Protein AF-A0A7G9FEA9-F1 (afdb_monomer)

Solvent-accessible surface area (backbone atoms only — not comparable to full-atom values): 47705 Å² total; per-residue (Å²): 141,81,86,79,67,67,69,63,61,53,52,54,53,50,52,56,49,51,73,73,67,69,81,90,78,90,91,73,74,85,78,66,66,83,72,76,73,62,87,81,69,80,78,70,94,71,75,59,59,58,67,32,42,73,81,61,71,76,55,82,78,70,80,69,61,88,91,67,75,57,57,79,25,27,49,34,57,40,26,47,74,23,25,62,86,74,49,60,65,57,61,54,68,34,55,89,32,59,41,62,89,76,59,40,67,73,28,73,46,61,40,72,60,66,75,36,47,24,72,48,57,41,33,38,75,56,57,32,78,46,54,34,36,66,68,71,44,80,72,40,86,50,59,41,102,58,42,75,71,27,28,29,48,71,52,79,38,69,37,40,40,54,88,38,51,30,39,50,25,28,38,34,40,23,68,39,42,49,66,48,42,52,65,82,87,25,28,36,57,35,46,34,90,82,19,40,76,65,84,44,72,41,56,57,34,57,48,32,38,36,37,33,36,35,31,20,46,73,75,75,43,78,36,66,45,74,66,42,29,36,32,46,22,54,25,37,23,26,52,48,53,29,70,78,37,69,47,79,56,99,90,39,81,41,64,61,26,42,35,48,30,34,76,75,30,69,44,81,95,74,43,47,46,48,40,66,32,27,31,58,34,23,26,44,48,94,84,28,48,54,47,65,34,68,66,48,49,52,32,40,51,70,72,43,64,64,75,52,68,84,68,35,17,76,38,56,74,62,60,56,64,68,61,99,72,87,83,77,41,65,64,25,25,38,41,35,46,24,43,44,31,45,29,26,60,52,54,77,64,85,84,60,96,87,63,84,85,31,53,103,83,75,53,82,46,34,20,33,32,27,30,34,32,37,35,62,34,55,58,88,61,78,59,75,78,44,78,28,43,74,45,70,57,84,62,92,78,77,60,56,92,74,44,45,68,43,46,63,74,36,69,47,78,45,78,27,64,48,78,45,79,45,80,58,72,83,52,59,35,42,39,40,42,34,36,27,31,34,36,55,42,87,81,81,76,54,58,50,56,33,27,39,72,74,25,35,30,40,35,30,36,54,39,64,40,55,46,23,39,29,57,75,52,58,80,54,55,23,80,48,39,71,67,43,60,69,73,83,45,69,45,37,66,76,38,73,49,78,50,54,35,38,38,29,24,70,100,80,23,32,32,37,44,33,32,42,36,33,32,39,68,53,81,80,92,56,100,37,55,52,43,27,51,48,77,45,76,56,79,85,64,82,67,45,52,71,48,73,57,82,46,41,33,40,39,39,36,61,46,85,46,90,81,53,26,72,47,65,46,75,50,54,30,30,43,38,48,44,69,57,52,80,95,48,65,38,35,51,46,75,50,61,54,52,94,88,31,67,60,62,76,45,39,23,54,86,94,44,78,46,96,66,58,63,34,35,67,88,45,29,55,37,39,35,37,33,52,45,69,63,52,73,60,52,70,40,66,25,38,37,35,38,35,54,44,57,90,77,70,60,52,32,59,93,53,20,68,47,56,36,39,39,39,38,37,40,43,43,52,74,80,45,74,58,36,36,44,36,36,32,64,33,31,42,31,32,62,26,46,31,41,90,80,69,75,48,100,73,65,55,79,42,37,28,32,33,23,38,41,33,32,38,23,55,61,91,53,73,77,40,79,34,29,60,55,86,75,39,79,47,76,33,36,56,74,33,71,35,80,61,48,41,59,49,76,44,79,38,74,48,52,57,59,77,89,49,38,37,38,35,26,44,28,32,29,44,53,61,93,83,73,80,58,34,38,44,40,48,67,67,63,73,51,45,31,32,41,54,40,60,90,76,50,29,38,36,72,62,69,87,67,66,44,79,48,76,59,100,68,37,32,27,32,40,66,45,76,47,49,74,81,38,38,70,78,37,74,44,59,38,39,34,35,35,34,18,45,31,85,38,42,47,67,70,91,91,62,102,64,72,68,77,86,52,69,38,76,26,40,35,37,44,32,29,35,41,30,32,78

Nearest PDB structures (foldseek):
  1qun-assembly10_O  TM=3.768E-01  e=3.512E-03  Escherichia coli
  3f6l-assembly2_B  TM=3.472E-01  e=3.161E-02  Escherichia coli
  4lba-assembly1_A  TM=5.346E-01  e=4.168E-01  Bacteroides eggerthii DSM 20697
  2dwy-assembly3_C  TM=4.262E-01  e=2.685E+00  Homo sapiens
  2dwx-assembly1_A  TM=3.205E-01  e=8.056E+00  Homo sapiens

Sequence (869 aa):
MKSIKVYKLGAALVFACLVITSCPSPFLQSYYIQQQNRSAGNEGESEQEDPGNGDTPIPSEEPLEPGKISMFSVILPDGKLSEPNNDTTVHDQLAGKLNVSDGFPFGTFETSKFGNWKFSSNFSASNVPEPKYSGTVTWESAPENKNPEREKYGGNESASAGGNSISSMTYYRYCGKNPFNLYTSETYDVYGEDGKPTGQKEALMKRFIFYRFTGKGGGVVGLDNYLVAVDTYTKLVFAFAKPIGFTTVFGNQVPTKWASVDTHSTGPGGKKYRFYQYDPAGYVSEDGAFHMSTAYKNNLASGNYDPAFTGKSPYVGYVGNASGENNGYVISGTLTVKAQYLKNVSVTDEKWAWGDHGNADGTDWPEFIYGIRSRSYEGTAVSQWDVLSSYRANEQKIMPNKAKHIKIGTELPLGGSKEYKFEGSKVARTLELDARIIEIDITKGSNDVITEYEEPIVYLKYDSFSQSWKPTGTNGPSPNGPVGYDKNFELAVGQTKNFVITLRAPEGEQMQLCYELSWSTSGGSSEKPVFGVRAQKNGDDAQYGFSGDNGVYTVEYRDTSDESAPEAKTVSFALNVFNLKPGIPLKAIYKADNADFPVNPVFKSGDTVLTEPVFTTEDSVIDVSLTLPSKVGFEQTGKIVFSFKDENAAYDMPNSPDKIEITVIRRAYKIIPAAQLSISNPSLKNISIWDLGGDGPKGGYKQAEFSYELKTRYNDKEWKIFSTNNGGKKSIAWEETGNLGGVSDYTVAKPHNGTHTVLFSAEIWEKDSTGSSDVIVKHEQPAVRLGYDPLTDSWKADVTLPAYFEDSAGKWEVKSVTMDELKRGEKKTLTIAISAYIWDLVNKSNTWLPSIKTAEWGDMELSFDVEWK

pLDDT: mean 77.42, std 17.33, range [25.58, 98.19]

Secondary structure (DSSP, 8-state):
-----THHHHHHHHHHHHHHHS-------TTSTTSSS-TTS---SPPPPPTT-TTSPPPP-PPPPTTPPPHHHHB-TTSPBP-GGGSSHHHHHHTTTS-GGGT-----S-GGGGGTEEEEEEE-TT--EEEEEEEE-PPEE--BTTBTTEEEEEEEEEEEETTEEEEEEEEEEEESS-TT-TTTT-EEEEEPTTSSEEEEEEEGGGGEEEEEEEEEETTTEEEEEEEEEEETTT-EEE--EEEEEEEEETTEEEEEEEEEHHHH---GGG----GGGSPP-EEE-TTSBEEE-HHHHHHHHTT--SPP-SS--TTTT--TT--S--------EEEEEEEEEEEESS--PPPPTT-----TTS----EEEEEEEEEEEETT-PPPPEEEEEEBTT-SS--GGGSEE--TT-EEE---EEEEEE-SS---EEEEEEEEEEE--SSSSS-EEEEBTTBTPEEEEEETTTTEEEEEEESS-BTTB--B--TT--EETT-EEEEEEEEEPGGG-EEEEEEEEEEEE---S-SSPP-EEEEEE-S--TTEEEEEETTEEEEEEE--STTTTTS-EEEEEEEEEESPPTT--EEEEEEEE-SS----EEEEETTEEESS-EE-SS--EEEEEEEEP---SS-EEEEEEEEEE-TTS-S-GGGS--EEEEEEEEEPP-PPPPEEEEEEEEEEEESSEE--SS-STTS-TTEEEEEEEEEEEETTS--EEEEE-TT--EEEETT-EEE---EEEEEES-TTSS--EEEEEEEEEE--SSS-PPEEEBTTBTPEEEEEETTTTEEEE----SEEEEETTEEEEEEEEE---EETT-EEEEEEEEEEEESSEE--SS-SSPPPS--EEEEEEEEEEEEE-

Mean predicted aligned error: 21.72 Å

Radius of gyration: 38.05 Å; Cα contacts (8 Å, |Δi|>4): 2072; chains: 1; bounding box: 105×89×125 Å

Foldseek 3Di:
DDDDDPVVVVVVVVVVVVVVCDDDDDPDPVPPVVPQPPPLPDPPDDAFLAFQDQPQDFFDFDFDDPLDDAPLAQQDQQLDGQAAVPDCSLVVLLVPQADVVQAFDQARHHLVVVVFFDWDWAADLLRATFIWTDDGHDWAQDQDPNGRRKTKDWQQDWYDYNNWIWGRKMKIKDALADRSRPQVPFWDFHDDSNNATLPDIDRSSNQKMWMWMWTATNNHDIDTGTHWIARSRRQFIWDFKFASDWDDDPNDTDGDGMDGQQRVAAAPPRGGDHGQQFRTQFGAHPNGGTGGGPVNRVCSSSVNRRGHHPRSRSCNSHTGVSPVDDPFFKFWWKKKKAFFWKAFAFDDADDDPPDDPDDVVRDDAWFKWKWKWKFKDFAPDGDDIDTFFGQCLPPPDDDSVRGDGHHHPGIDTTGGMDMDTDGTIDTKMKMKIFMWMWTDHPPVVDIWTQADGVQWIWIWIQQRQQQWIATRAISDAGPQGRKDWPNGDIAHAADWDKTKIWIATPPRGIMITIMTIHMHTDDDPDPFAAKHKDKAFDDDPPQWDWDDDSQEIEIEGEDDDPVRQQDKDKGKIKMFMDPADAPFKKWKDKDKDPPPWDWDWFKDDVPDTDPTDIDHPVRRMIMIMTITDGDAADKDKMKMKIAMDRPPPRHPCSNYDGIHMYIYIYHHQHFDAKWKKKWWFKKKFFAWFWDDDLPPPHRDTWKWWKWKWKWKDKDPDDIDTFFGPPRDTDIAGHRGMDTRTGMDMDIDHTLSDDWIKMWMFMWMWTDDPPDQIATFGDGPQPTWMWTADPVQQWIDTDDDDFGWDDDPRFTKTFHDWDWPIAHAQDKIKIKIKMKTFDQGWTDDPDDPDTDDRDTDITIMMIMIMIHMD

Structure (mmCIF, N/CA/C/O backbone):
data_AF-A0A7G9FEA9-F1
#
_entry.id   AF-A0A7G9FEA9-F1
#
loop_
_atom_site.group_PDB
_atom_site.id
_atom_site.type_symbol
_atom_site.label_atom_id
_atom_site.label_alt_id
_atom_site.label_comp_id
_atom_site.label_asym_id
_atom_site.label_entity_id
_atom_site.label_seq_id
_atom_site.pdbx_PDB_ins_code
_atom_site.Cartn_x
_atom_site.Cartn_y
_atom_site.Cartn_z
_atom_site.occupancy
_atom_site.B_iso_or_equiv
_atom_site.auth_seq_id
_atom_site.auth_comp_id
_atom_site.auth_asym_id
_atom_site.auth_atom_id
_atom_site.pdbx_PDB_model_num
ATOM 1 N N . MET A 1 1 ? 30.202 56.982 -65.636 1.00 45.94 1 MET A N 1
ATOM 2 C CA . MET A 1 1 ? 30.118 55.563 -66.047 1.00 45.94 1 MET A CA 1
ATOM 3 C C . MET A 1 1 ? 31.343 54.808 -65.546 1.00 45.94 1 MET A C 1
ATOM 5 O O . MET A 1 1 ? 32.438 55.057 -66.029 1.00 45.94 1 MET A O 1
ATOM 9 N N . LYS A 1 2 ? 31.170 53.912 -64.567 1.00 36.59 2 LYS A N 1
ATOM 10 C CA . LYS A 1 2 ? 32.109 52.820 -64.272 1.00 36.59 2 LYS A CA 1
ATOM 11 C C . LYS A 1 2 ? 31.281 51.541 -64.169 1.00 36.59 2 LYS A C 1
ATOM 13 O O . LYS A 1 2 ? 30.382 51.442 -63.345 1.00 36.59 2 LYS A O 1
ATOM 18 N N . SER A 1 3 ? 31.549 50.636 -65.103 1.00 41.50 3 SER A N 1
ATOM 19 C CA . SER A 1 3 ? 30.866 49.365 -65.336 1.00 41.50 3 SER A CA 1
ATOM 20 C C . SER A 1 3 ? 30.938 48.455 -64.106 1.00 41.50 3 SER A C 1
ATOM 22 O O . SER A 1 3 ? 32.011 47.944 -63.778 1.00 41.50 3 SER A O 1
ATOM 24 N N . ILE A 1 4 ? 29.796 48.200 -63.464 1.00 45.66 4 ILE A N 1
ATOM 25 C CA . ILE A 1 4 ? 29.653 47.082 -62.527 1.00 45.66 4 ILE A CA 1
ATOM 26 C C . ILE A 1 4 ? 29.608 45.806 -63.364 1.00 45.66 4 ILE A C 1
ATOM 28 O O . ILE A 1 4 ? 28.778 45.631 -64.251 1.00 45.66 4 ILE A O 1
ATOM 32 N N . LYS A 1 5 ? 30.583 44.939 -63.120 1.00 46.88 5 LYS A N 1
ATOM 33 C CA . LYS A 1 5 ? 30.842 43.750 -63.916 1.00 46.88 5 LYS A CA 1
ATOM 34 C C . LYS A 1 5 ? 29.772 42.672 -63.667 1.00 46.88 5 LYS A C 1
ATOM 36 O O . LYS A 1 5 ? 29.717 42.072 -62.594 1.00 46.88 5 LYS A O 1
ATOM 41 N N . VAL A 1 6 ? 28.980 42.412 -64.707 1.00 50.97 6 VAL A N 1
ATOM 42 C CA . VAL A 1 6 ? 27.830 41.485 -64.805 1.00 50.97 6 VAL A CA 1
ATOM 43 C C . VAL A 1 6 ? 28.128 40.045 -64.338 1.00 50.97 6 VAL A C 1
ATOM 45 O O . VAL A 1 6 ? 27.221 39.332 -63.916 1.00 50.97 6 VAL A O 1
ATOM 48 N N . TYR A 1 7 ? 29.395 39.622 -64.293 1.00 49.69 7 TYR A N 1
ATOM 49 C CA . TYR A 1 7 ? 29.765 38.264 -63.874 1.00 49.69 7 TYR A CA 1
ATOM 50 C C . TYR A 1 7 ? 29.569 37.971 -62.374 1.00 49.69 7 TYR A C 1
ATOM 52 O O . TYR A 1 7 ? 29.451 36.807 -62.000 1.00 49.69 7 TYR A O 1
ATOM 60 N N . LYS A 1 8 ? 29.495 38.990 -61.501 1.00 45.88 8 LYS A N 1
ATOM 61 C CA . LYS A 1 8 ? 29.266 38.770 -60.057 1.00 45.88 8 LYS A CA 1
ATOM 62 C C . LYS A 1 8 ? 27.795 38.515 -59.701 1.00 45.88 8 LYS A C 1
ATOM 64 O O . LYS A 1 8 ? 27.541 37.789 -58.748 1.00 45.88 8 LYS A O 1
ATOM 69 N N . LEU A 1 9 ? 26.843 39.045 -60.479 1.00 49.56 9 LEU A N 1
ATOM 70 C CA . LEU A 1 9 ? 25.415 38.736 -60.301 1.00 49.56 9 LEU A CA 1
ATOM 71 C C . LEU A 1 9 ? 25.058 37.356 -60.870 1.00 49.56 9 LEU A C 1
ATOM 73 O O . LEU A 1 9 ? 24.281 36.629 -60.259 1.00 49.56 9 LEU A O 1
ATOM 77 N N . GLY A 1 10 ? 25.672 36.966 -61.993 1.00 49.50 10 GLY A N 1
ATOM 78 C CA . GLY A 1 10 ? 25.485 35.635 -62.578 1.00 49.50 10 GLY A CA 1
ATOM 79 C C . GLY A 1 10 ? 25.991 34.510 -61.671 1.00 49.50 10 GLY A C 1
ATOM 80 O O . GLY A 1 10 ? 25.304 33.511 -61.499 1.00 49.50 10 GLY A O 1
ATOM 81 N N . ALA A 1 11 ? 27.143 34.696 -61.017 1.00 54.34 11 ALA A N 1
ATOM 82 C CA . ALA A 1 11 ? 27.689 33.701 -60.093 1.00 54.34 11 ALA A CA 1
ATOM 83 C C . ALA A 1 11 ? 26.821 33.511 -58.836 1.00 54.34 11 ALA A C 1
ATOM 85 O O . ALA A 1 11 ? 26.629 32.380 -58.404 1.00 54.34 11 ALA A O 1
ATOM 86 N N . ALA A 1 12 ? 26.245 34.586 -58.285 1.00 51.38 12 ALA A N 1
ATOM 87 C CA . ALA A 1 12 ? 25.348 34.502 -57.130 1.00 51.38 12 ALA A CA 1
ATOM 88 C C . ALA A 1 12 ? 24.010 33.820 -57.473 1.00 51.38 12 ALA A C 1
ATOM 90 O O . ALA A 1 12 ? 23.499 33.035 -56.678 1.00 51.38 12 ALA A O 1
ATOM 91 N N . LEU A 1 13 ? 23.478 34.058 -58.678 1.00 52.00 13 LEU A N 1
ATOM 92 C CA . LEU A 1 13 ? 22.252 33.412 -59.155 1.00 52.00 13 LEU A CA 1
ATOM 93 C C . LEU A 1 13 ? 22.473 31.919 -59.456 1.00 52.00 13 LEU A C 1
ATOM 95 O O . LEU A 1 13 ? 21.623 31.095 -59.134 1.00 52.00 13 LEU A O 1
ATOM 99 N N . VAL A 1 14 ? 23.635 31.555 -60.008 1.00 57.50 14 VAL A N 1
ATOM 100 C CA . VAL A 1 14 ? 24.022 30.155 -60.258 1.00 57.50 14 VAL A CA 1
ATOM 101 C C . VAL A 1 14 ? 24.301 29.411 -58.947 1.00 57.50 14 VAL A C 1
ATOM 103 O O . VAL A 1 14 ? 23.911 28.254 -58.826 1.00 57.50 14 VAL A O 1
ATOM 106 N N . PHE A 1 15 ? 24.874 30.068 -57.933 1.00 50.44 15 PHE A N 1
ATOM 107 C CA . PHE A 1 15 ? 25.057 29.476 -56.601 1.00 50.44 15 PHE A CA 1
ATOM 108 C C . PHE A 1 15 ? 23.716 29.272 -55.873 1.00 50.44 15 PHE A C 1
ATOM 110 O O . PHE A 1 15 ? 23.499 28.220 -55.281 1.00 50.44 15 PHE A O 1
ATOM 117 N N . ALA A 1 16 ? 22.774 30.216 -55.991 1.00 48.88 16 ALA A N 1
ATOM 118 C CA . ALA A 1 16 ? 21.415 30.055 -55.466 1.00 48.88 16 ALA A CA 1
ATOM 119 C C . ALA A 1 16 ? 20.627 28.952 -56.200 1.00 48.88 16 ALA A C 1
ATOM 121 O O . ALA A 1 16 ? 19.893 28.202 -55.566 1.00 48.88 16 ALA A O 1
ATOM 122 N N . CYS A 1 17 ? 20.822 28.787 -57.514 1.00 42.91 17 CYS A N 1
ATOM 123 C CA . CYS A 1 17 ? 20.188 27.708 -58.277 1.00 42.91 17 CYS A CA 1
ATOM 124 C C . CYS A 1 17 ? 20.822 26.330 -58.003 1.00 42.91 17 CYS A C 1
ATOM 126 O O . CYS A 1 17 ? 20.101 25.337 -57.986 1.00 42.91 17 CYS A O 1
ATOM 128 N N . LEU A 1 18 ? 22.132 26.245 -57.735 1.00 42.22 18 LEU A N 1
ATOM 129 C CA . LEU A 1 18 ? 22.824 24.986 -57.409 1.00 42.22 18 LEU A CA 1
ATOM 130 C C . LEU A 1 18 ? 22.506 24.461 -55.999 1.00 42.22 18 LEU A C 1
ATOM 132 O O . LEU A 1 18 ? 22.457 23.245 -55.811 1.00 42.22 18 LEU A O 1
ATOM 136 N N . VAL A 1 19 ? 22.201 25.347 -55.042 1.00 47.72 19 VAL A N 1
ATOM 137 C CA . VAL A 1 19 ? 21.680 24.960 -53.713 1.00 47.72 19 VAL A CA 1
ATOM 138 C C . VAL A 1 19 ? 20.226 24.460 -53.796 1.00 47.72 19 VAL A C 1
ATOM 140 O O . VAL A 1 19 ? 19.795 23.691 -52.946 1.00 47.72 19 VAL A O 1
ATOM 143 N N . ILE A 1 20 ? 19.485 24.823 -54.852 1.00 42.47 20 ILE A N 1
ATOM 144 C CA . ILE A 1 20 ? 18.094 24.386 -55.073 1.00 42.47 20 ILE A CA 1
ATOM 145 C C . ILE A 1 20 ? 18.008 23.124 -55.967 1.00 42.47 20 ILE A C 1
ATOM 147 O O . ILE A 1 20 ? 16.951 22.503 -56.039 1.00 42.47 20 ILE A O 1
ATOM 151 N N . THR A 1 21 ? 19.090 22.689 -56.638 1.00 41.22 21 THR A N 1
ATOM 152 C CA . THR A 1 21 ? 19.004 21.655 -57.704 1.00 41.22 21 THR A CA 1
ATOM 153 C C . THR A 1 21 ? 20.027 20.508 -57.664 1.00 41.22 21 THR A C 1
ATOM 155 O O . THR A 1 21 ? 20.152 19.766 -58.637 1.00 41.22 21 THR A O 1
ATOM 158 N N . SER A 1 22 ? 20.696 20.251 -56.540 1.00 29.80 22 SER A N 1
ATOM 159 C CA . SER A 1 22 ? 21.430 18.986 -56.329 1.00 29.80 22 SER A CA 1
ATOM 160 C C . SER A 1 22 ? 20.950 18.282 -55.055 1.00 29.80 22 SER A C 1
ATOM 162 O O . SER A 1 22 ? 20.851 18.916 -54.018 1.00 29.80 22 SER A O 1
ATOM 164 N N . CYS A 1 23 ? 20.638 16.990 -54.987 1.00 30.52 23 CYS A N 1
ATOM 165 C CA . CYS A 1 23 ? 20.160 15.991 -55.946 1.00 30.52 23 CYS A CA 1
ATOM 166 C C . CYS A 1 23 ? 19.284 15.003 -55.117 1.00 30.52 23 CYS A C 1
ATOM 168 O O . CYS A 1 23 ? 19.431 14.946 -53.894 1.00 30.52 23 CYS A O 1
ATOM 170 N N . PRO A 1 24 ? 18.354 14.254 -55.732 1.00 41.66 24 PRO A N 1
ATOM 171 C CA . PRO A 1 24 ? 17.191 13.654 -55.080 1.00 41.66 24 PRO A CA 1
ATOM 172 C C . PRO A 1 24 ? 17.419 12.184 -54.686 1.00 41.66 24 PRO A C 1
ATOM 174 O O . PRO A 1 24 ? 17.926 11.396 -55.479 1.00 41.66 24 PRO A O 1
ATOM 177 N N . SER A 1 25 ? 16.978 11.781 -53.490 1.00 27.00 25 SER A N 1
ATOM 178 C CA . SER A 1 25 ? 16.725 10.370 -53.143 1.00 27.00 25 SER A CA 1
ATOM 179 C C . SER A 1 25 ? 15.619 10.282 -52.066 1.00 27.00 25 SER A C 1
ATOM 181 O O . SER A 1 25 ? 15.329 11.284 -51.414 1.00 27.00 25 SER A O 1
ATOM 183 N N . PRO A 1 26 ? 14.875 9.169 -51.974 1.00 33.25 26 PRO A N 1
ATOM 184 C CA . PRO A 1 26 ? 13.463 9.116 -52.334 1.00 33.25 26 PRO A CA 1
ATOM 185 C C . PRO A 1 26 ? 12.532 9.348 -51.134 1.00 33.25 26 PRO A C 1
ATOM 187 O O . PRO A 1 26 ? 12.265 8.439 -50.357 1.00 33.25 26 PRO A O 1
ATOM 190 N N . PHE A 1 27 ? 11.943 10.539 -51.038 1.00 26.73 27 PHE A N 1
ATOM 191 C CA . PHE A 1 27 ? 10.852 10.837 -50.098 1.00 26.73 27 PHE A CA 1
ATOM 192 C C . PHE A 1 27 ? 9.479 10.800 -50.782 1.00 26.73 27 PHE A C 1
ATOM 194 O O . PHE A 1 27 ? 8.689 11.723 -50.656 1.00 26.73 27 PHE A O 1
ATOM 201 N N . LEU A 1 28 ? 9.181 9.736 -51.530 1.00 30.34 28 LEU A N 1
ATOM 202 C CA . LEU A 1 28 ? 7.816 9.406 -51.956 1.00 30.34 28 LEU A CA 1
ATOM 203 C C . LEU A 1 28 ? 7.676 7.880 -52.092 1.00 30.34 28 LEU A C 1
ATOM 205 O O . LEU A 1 28 ? 7.766 7.328 -53.184 1.00 30.34 28 LEU A O 1
ATOM 209 N N . GLN A 1 29 ? 7.410 7.195 -50.977 1.00 26.70 29 GLN A N 1
ATOM 210 C CA . GLN A 1 29 ? 6.514 6.034 -50.995 1.00 26.70 29 GLN A CA 1
ATOM 211 C C . GLN A 1 29 ? 5.173 6.442 -50.379 1.00 26.70 29 GLN A C 1
ATOM 213 O O . GLN A 1 29 ? 4.815 6.118 -49.250 1.00 26.70 29 GLN A O 1
ATOM 218 N N . SER A 1 30 ? 4.414 7.179 -51.181 1.00 28.42 30 SER A N 1
ATOM 219 C CA . SER A 1 30 ? 3.034 7.613 -50.971 1.00 28.42 30 SER A CA 1
ATOM 220 C C . SER A 1 30 ? 2.006 6.480 -51.157 1.00 28.42 30 SER A C 1
ATOM 222 O O . SER A 1 30 ? 0.912 6.711 -51.659 1.00 28.42 30 SER A O 1
ATOM 224 N N . TYR A 1 31 ? 2.319 5.259 -50.710 1.00 26.05 31 TYR A N 1
ATOM 225 C CA . TYR A 1 31 ? 1.351 4.149 -50.679 1.00 26.05 31 TYR A CA 1
ATOM 226 C C . TYR A 1 31 ? 1.057 3.621 -49.262 1.00 26.05 31 TYR A C 1
ATOM 228 O O . TYR A 1 31 ? 0.021 3.000 -49.058 1.00 26.05 31 TYR A O 1
ATOM 236 N N . TYR A 1 32 ? 1.881 3.951 -48.255 1.00 25.58 32 TYR A N 1
ATOM 237 C CA . TYR A 1 32 ? 1.652 3.542 -46.854 1.00 25.58 32 TYR A CA 1
ATOM 238 C C . TYR A 1 32 ? 1.199 4.670 -45.907 1.00 25.58 32 TYR A C 1
ATOM 240 O O . TYR A 1 32 ? 0.690 4.399 -44.824 1.00 25.58 32 TYR A O 1
ATOM 248 N N . ILE A 1 33 ? 1.284 5.940 -46.322 1.00 29.47 33 ILE A N 1
ATOM 249 C CA . ILE A 1 33 ? 0.909 7.094 -45.474 1.00 29.47 33 ILE A CA 1
ATOM 250 C C . ILE A 1 33 ? -0.605 7.406 -45.518 1.00 29.47 33 ILE A C 1
ATOM 252 O O . ILE A 1 33 ? -1.115 8.176 -44.710 1.00 29.47 33 ILE A O 1
ATOM 256 N N . GLN A 1 34 ? -1.383 6.736 -46.378 1.00 28.20 34 GLN A N 1
ATOM 257 C CA . GLN A 1 34 ? -2.849 6.873 -46.387 1.00 28.20 34 GLN A CA 1
ATOM 258 C C . GLN A 1 34 ? -3.590 5.994 -45.361 1.00 28.20 34 GLN A C 1
ATOM 260 O O . GLN A 1 34 ? -4.809 6.119 -45.247 1.00 28.20 34 GLN A O 1
ATOM 265 N N . GLN A 1 35 ? -2.894 5.155 -44.581 1.00 28.05 35 GLN A N 1
ATOM 266 C CA . GLN A 1 35 ? -3.528 4.324 -43.544 1.00 28.05 35 GLN A CA 1
ATOM 267 C C . GLN A 1 35 ? -3.248 4.740 -42.092 1.00 28.05 35 GLN A C 1
ATOM 269 O O . GLN A 1 35 ? -3.900 4.204 -41.204 1.00 28.05 35 GLN A O 1
ATOM 274 N N . GLN A 1 36 ? -2.386 5.729 -41.821 1.00 27.98 36 GLN A N 1
ATOM 275 C CA . GLN A 1 36 ? -2.073 6.138 -40.437 1.00 27.98 36 GLN A CA 1
ATOM 276 C C . GLN A 1 36 ? -2.641 7.495 -39.991 1.00 27.98 36 GLN A C 1
ATOM 278 O O . GLN A 1 36 ? -2.525 7.834 -38.824 1.00 27.98 36 GLN A O 1
ATOM 283 N N . ASN A 1 37 ? -3.367 8.217 -40.852 1.00 28.25 37 ASN A N 1
ATOM 284 C CA . ASN A 1 37 ? -4.061 9.462 -40.475 1.00 28.25 37 ASN A CA 1
ATOM 285 C C . ASN A 1 37 ? -5.586 9.298 -40.312 1.00 28.25 37 ASN A C 1
ATOM 287 O O . ASN A 1 37 ? -6.332 10.261 -40.477 1.00 28.25 37 ASN A O 1
ATOM 291 N N . ARG A 1 38 ? -6.084 8.085 -40.027 1.00 29.14 38 ARG A N 1
ATOM 292 C CA . ARG A 1 38 ? -7.535 7.827 -39.936 1.00 29.14 38 ARG A CA 1
ATOM 293 C C . ARG A 1 38 ? -8.153 7.890 -38.538 1.00 29.14 38 ARG A C 1
ATOM 295 O O . ARG A 1 38 ? -9.371 7.808 -38.463 1.00 29.14 38 ARG A O 1
ATOM 302 N N . SER A 1 39 ? -7.400 8.100 -37.461 1.00 31.30 39 SER A N 1
ATOM 303 C CA . SER A 1 39 ? -7.989 8.067 -36.108 1.00 31.30 39 SER A CA 1
ATOM 304 C C . SER A 1 39 ? -8.538 9.404 -35.592 1.00 31.30 39 SER A C 1
ATOM 306 O O . SER A 1 39 ? -9.196 9.404 -34.564 1.00 31.30 39 SER A O 1
ATOM 308 N N . ALA A 1 40 ? -8.321 10.528 -36.285 1.00 33.09 40 ALA A N 1
ATOM 309 C CA . ALA A 1 40 ? -8.882 11.834 -35.891 1.00 33.09 40 ALA A CA 1
ATOM 310 C C . ALA A 1 40 ? -9.907 12.393 -36.900 1.00 33.09 40 ALA A C 1
ATOM 312 O O . ALA A 1 40 ? -10.313 13.550 -36.818 1.00 33.09 40 ALA A O 1
ATOM 313 N N . GLY A 1 41 ? -10.301 11.591 -37.893 1.00 35.25 41 GLY A N 1
ATOM 314 C CA . GLY A 1 41 ? -11.290 11.985 -38.891 1.00 35.25 41 GLY A CA 1
ATOM 315 C C . GLY A 1 41 ? -12.698 11.587 -38.462 1.00 35.25 41 GLY A C 1
ATOM 316 O O . GLY A 1 41 ? -13.037 10.413 -38.569 1.00 35.25 41 GLY A O 1
ATOM 317 N N . ASN A 1 42 ? -13.509 12.582 -38.095 1.00 31.67 42 ASN A N 1
ATOM 318 C CA . ASN A 1 42 ? -14.961 12.529 -37.850 1.00 31.67 42 ASN A CA 1
ATOM 319 C C . ASN A 1 42 ? -15.433 12.194 -36.426 1.00 31.67 42 ASN A C 1
ATOM 321 O O . ASN A 1 42 ? -16.333 11.374 -36.257 1.00 31.67 42 ASN A O 1
ATOM 325 N N . GLU A 1 43 ? -14.960 12.924 -35.420 1.00 33.78 43 GLU A N 1
ATOM 326 C CA . GLU A 1 43 ? -15.853 13.281 -34.312 1.00 33.78 43 GLU A CA 1
ATOM 327 C C . GLU A 1 43 ? -16.392 14.680 -34.626 1.00 33.78 43 GLU A C 1
ATOM 329 O O . GLU A 1 43 ? -15.637 15.648 -34.711 1.00 33.78 43 GLU A O 1
ATOM 334 N N . GLY A 1 44 ? -17.675 14.747 -34.996 1.00 30.70 44 GLY A N 1
ATOM 335 C CA . GLY A 1 44 ? -18.325 15.978 -35.449 1.00 30.70 44 GLY A CA 1
ATOM 336 C C . GLY A 1 44 ? -18.205 17.093 -34.417 1.00 30.70 44 GLY A C 1
ATOM 337 O O . GLY A 1 44 ? -18.154 16.787 -33.237 1.00 30.70 44 GLY A O 1
ATOM 338 N N . GLU A 1 45 ? -18.145 18.343 -34.895 1.00 29.39 45 GLU A N 1
ATOM 339 C CA . GLU A 1 45 ? -18.173 19.621 -34.157 1.00 29.39 45 GLU A CA 1
ATOM 340 C C . GLU A 1 45 ? -18.356 19.516 -32.627 1.00 29.39 45 GLU A C 1
ATOM 342 O O . GLU A 1 45 ? -19.367 19.948 -32.082 1.00 29.39 45 GLU A O 1
ATOM 347 N N . SER A 1 46 ? -17.379 18.960 -31.909 1.00 39.31 46 SER A N 1
ATOM 348 C CA . SER A 1 46 ? -17.424 18.915 -30.454 1.00 39.31 46 SER A CA 1
ATOM 349 C C . SER A 1 46 ? -16.889 20.244 -29.934 1.00 39.31 46 SER A C 1
ATOM 351 O O . SER A 1 46 ? -15.849 20.768 -30.372 1.00 39.31 46 SER A O 1
ATOM 353 N N . GLU A 1 47 ? -17.668 20.886 -29.070 1.00 50.47 47 GLU A N 1
ATOM 354 C CA . GLU A 1 47 ? -17.214 22.060 -28.336 1.00 50.47 47 GLU A CA 1
ATOM 355 C C . GLU A 1 47 ? -16.098 21.642 -27.368 1.00 50.47 47 GLU A C 1
ATOM 357 O O . GLU A 1 47 ? -16.040 20.497 -26.922 1.00 50.47 47 GLU A O 1
ATOM 362 N N . GLN A 1 48 ? -15.160 22.552 -27.097 1.00 52.31 48 GLN A N 1
ATOM 363 C CA . GLN A 1 48 ? -14.137 22.327 -26.076 1.00 52.31 48 GLN A CA 1
ATOM 364 C C . GLN A 1 48 ? -14.834 22.036 -24.740 1.00 52.31 48 GLN A C 1
ATOM 366 O O . GLN A 1 48 ? -15.732 22.790 -24.365 1.00 52.31 48 GLN A O 1
ATOM 371 N N . GLU A 1 49 ? -14.429 20.980 -24.023 1.00 59.91 49 GLU A N 1
ATOM 372 C CA . GLU A 1 49 ? -14.939 20.772 -22.665 1.00 59.91 49 GLU A CA 1
ATOM 373 C C . GLU A 1 49 ? -14.522 21.970 -21.809 1.00 59.91 49 GLU A C 1
ATOM 375 O O . GLU A 1 49 ? -13.338 22.307 -21.715 1.00 59.91 49 GLU A O 1
ATOM 380 N N . ASP A 1 50 ? -15.509 22.646 -21.227 1.00 54.66 50 ASP A N 1
ATOM 381 C CA . ASP A 1 50 ? -15.272 23.885 -20.501 1.00 54.66 50 ASP A CA 1
ATOM 382 C C . ASP A 1 50 ? -14.592 23.591 -19.150 1.00 54.66 50 ASP A C 1
ATOM 384 O O . ASP A 1 50 ? -15.180 22.895 -18.307 1.00 54.66 50 ASP A O 1
ATOM 388 N N . PRO A 1 51 ? -13.365 24.089 -18.906 1.00 48.25 51 PRO A N 1
ATOM 389 C CA . PRO A 1 51 ? -12.725 23.960 -17.606 1.00 48.25 51 PRO A CA 1
ATOM 390 C C . PRO A 1 51 ? -13.614 24.542 -16.492 1.00 48.25 51 PRO A C 1
ATOM 392 O O . PRO A 1 51 ? -14.004 25.709 -16.504 1.00 48.25 51 PRO A O 1
ATOM 395 N N . GLY A 1 52 ? -13.931 23.708 -15.500 1.00 41.28 52 GLY A N 1
ATOM 396 C CA . GLY A 1 52 ? -14.823 24.047 -14.391 1.00 41.28 52 GLY A CA 1
ATOM 397 C C . GLY A 1 52 ? -16.284 23.609 -14.562 1.00 41.28 52 GLY A C 1
ATOM 398 O O . GLY A 1 52 ? -17.097 23.902 -13.686 1.00 41.28 52 GLY A O 1
ATOM 399 N N . ASN A 1 53 ? -16.653 22.914 -15.645 1.00 44.31 53 ASN A N 1
ATOM 400 C CA . ASN A 1 53 ? -18.006 22.372 -15.797 1.00 44.31 53 ASN A CA 1
ATOM 401 C C . ASN A 1 53 ? -18.196 21.076 -14.980 1.00 44.31 53 ASN A C 1
ATOM 403 O O . ASN A 1 53 ? -17.540 20.071 -15.234 1.00 44.31 53 ASN A O 1
ATOM 407 N N . GLY A 1 54 ? -19.099 21.098 -13.993 1.00 37.72 54 GLY A N 1
ATOM 408 C CA . GLY A 1 54 ? -19.360 19.980 -13.069 1.00 37.72 54 GLY A CA 1
ATOM 409 C C . GLY A 1 54 ? -20.176 18.814 -13.642 1.00 37.72 54 GLY A C 1
ATOM 410 O O . GLY A 1 54 ? -20.415 17.852 -12.920 1.00 37.72 54 GLY A O 1
ATOM 411 N N . ASP A 1 55 ? -20.582 18.885 -14.911 1.00 38.62 55 ASP A N 1
ATOM 412 C CA . ASP A 1 55 ? -21.405 17.859 -15.571 1.00 38.62 55 ASP A CA 1
ATOM 413 C C . ASP A 1 55 ? -20.575 16.756 -16.257 1.00 38.62 55 ASP A C 1
ATOM 415 O O . ASP A 1 55 ? -21.130 15.863 -16.897 1.00 38.62 55 ASP A O 1
ATOM 419 N N . THR A 1 56 ? -19.244 16.808 -16.142 1.00 48.72 56 THR A N 1
ATOM 420 C CA . THR A 1 56 ? -18.331 15.813 -16.719 1.00 48.72 56 THR A CA 1
ATOM 421 C C . THR A 1 56 ? -18.463 14.489 -15.945 1.00 48.72 56 THR A C 1
ATOM 423 O O . THR A 1 56 ? -18.110 14.447 -14.763 1.00 48.72 56 THR A O 1
ATOM 426 N N . PRO A 1 57 ? -18.976 13.395 -16.549 1.00 52.12 57 PRO A N 1
ATOM 427 C CA . PRO A 1 57 ? -19.225 12.154 -15.820 1.00 52.12 57 PRO A CA 1
ATOM 428 C C . PRO A 1 57 ? -17.918 11.507 -15.358 1.00 52.12 57 PRO A C 1
ATOM 430 O O . PRO A 1 57 ? -17.022 11.261 -16.165 1.00 52.12 57 PRO A O 1
ATOM 433 N N . ILE A 1 58 ? -17.829 11.182 -14.068 1.00 59.03 58 ILE A N 1
ATOM 434 C CA . ILE A 1 58 ? -16.696 10.434 -13.517 1.00 59.03 58 ILE A CA 1
ATOM 435 C C . ILE A 1 58 ? -16.831 8.954 -13.921 1.00 59.03 58 ILE A C 1
ATOM 437 O O . ILE A 1 58 ? -17.899 8.372 -13.703 1.00 59.03 58 ILE A O 1
ATOM 441 N N . PRO A 1 59 ? -15.777 8.308 -14.458 1.00 56.84 59 PRO A N 1
ATOM 442 C CA . PRO A 1 59 ? -15.784 6.868 -14.702 1.00 56.84 59 PRO A CA 1
ATOM 443 C C . PRO A 1 59 ? -16.135 6.074 -13.432 1.00 56.84 59 PRO A C 1
ATOM 445 O O . PRO A 1 59 ? -15.517 6.256 -12.375 1.00 56.84 59 PRO A O 1
ATOM 448 N N . SER A 1 60 ? -17.141 5.200 -13.541 1.00 48.28 60 SER A N 1
ATOM 449 C CA . SER A 1 60 ? -17.566 4.298 -12.466 1.00 48.28 60 SER A CA 1
ATOM 450 C C . SER A 1 60 ? -16.506 3.233 -12.203 1.00 48.28 60 SER A C 1
ATOM 452 O O . SER A 1 60 ? -15.971 2.665 -13.157 1.00 48.28 60 SER A O 1
ATOM 454 N N . GLU A 1 61 ? -16.269 2.903 -10.936 1.00 57.41 61 GLU A N 1
ATOM 455 C CA . GLU A 1 61 ? -15.388 1.799 -10.554 1.00 57.41 61 GLU A CA 1
ATOM 456 C C . GLU A 1 61 ? -16.081 0.793 -9.649 1.00 57.41 61 GLU A C 1
ATOM 458 O O . GLU A 1 61 ? -17.032 1.113 -8.933 1.00 57.41 61 GLU A O 1
ATOM 463 N N . GLU A 1 62 ? -15.574 -0.432 -9.711 1.00 43.38 62 GLU A N 1
ATOM 464 C CA . GLU A 1 62 ? -15.966 -1.509 -8.815 1.00 43.38 62 GLU A CA 1
ATOM 465 C C . GLU A 1 62 ? -15.292 -1.328 -7.441 1.00 43.38 62 GLU A C 1
ATOM 467 O O . GLU A 1 62 ? -14.227 -0.707 -7.351 1.00 43.38 62 GLU A O 1
ATOM 472 N N . PRO A 1 63 ? -15.903 -1.828 -6.351 1.00 42.97 63 PRO A N 1
ATOM 473 C CA . PRO A 1 63 ? -15.283 -1.821 -5.030 1.00 42.97 63 PRO A CA 1
ATOM 474 C C . PRO A 1 63 ? -13.906 -2.491 -5.045 1.00 42.97 63 PRO A C 1
ATOM 476 O O . PRO A 1 63 ? -13.672 -3.422 -5.815 1.00 42.97 63 PRO A O 1
ATOM 479 N N . LEU A 1 64 ? -13.006 -2.039 -4.167 1.00 44.75 64 LEU A N 1
ATOM 480 C CA . LEU A 1 64 ? -11.688 -2.654 -4.037 1.00 44.75 64 LEU A CA 1
ATOM 481 C C . LEU A 1 64 ? -11.815 -4.146 -3.721 1.00 44.75 64 LEU A C 1
ATOM 483 O O . LEU A 1 64 ? -12.542 -4.534 -2.806 1.00 44.75 64 LEU A O 1
ATOM 487 N N . GLU A 1 65 ? -11.055 -4.958 -4.456 1.00 40.62 65 GLU A N 1
ATOM 488 C CA . GLU A 1 65 ? -10.843 -6.362 -4.115 1.00 40.62 65 GLU A CA 1
ATOM 489 C C . GLU A 1 65 ? -10.350 -6.464 -2.659 1.00 40.62 65 GLU A C 1
ATOM 491 O O . GLU A 1 65 ? -9.411 -5.743 -2.287 1.00 40.62 65 GLU A O 1
ATOM 496 N N . PRO A 1 66 ? -10.947 -7.336 -1.828 1.00 36.94 66 PRO A N 1
ATOM 497 C CA . PRO A 1 66 ? -10.542 -7.503 -0.438 1.00 36.94 66 PRO A CA 1
ATOM 498 C C . PRO A 1 66 ? -9.031 -7.743 -0.302 1.00 36.94 66 PRO A C 1
ATOM 500 O O . PRO A 1 66 ? -8.451 -8.547 -1.029 1.00 36.94 66 PRO A O 1
ATOM 503 N N . GLY A 1 67 ? -8.384 -7.035 0.628 1.00 47.22 67 GLY A N 1
ATOM 504 C CA . GLY A 1 67 ? -6.935 -7.121 0.860 1.00 47.22 67 GLY A CA 1
ATOM 505 C C . GLY A 1 67 ? -6.075 -6.170 0.017 1.00 47.22 67 GLY A C 1
ATOM 506 O O . GLY A 1 67 ? -4.870 -6.081 0.253 1.00 47.22 67 GLY A O 1
ATOM 507 N N . LYS A 1 68 ? -6.655 -5.409 -0.924 1.00 56.16 68 LYS A N 1
ATOM 508 C CA . LYS A 1 68 ? -5.936 -4.311 -1.590 1.00 56.16 68 LYS A CA 1
ATOM 509 C C . LYS A 1 68 ? -5.958 -3.041 -0.750 1.00 56.16 68 LYS A C 1
ATOM 511 O O . LYS A 1 68 ? -7.012 -2.601 -0.299 1.00 56.16 68 LYS A O 1
ATOM 516 N N . ILE A 1 69 ? -4.790 -2.425 -0.589 1.00 65.81 69 ILE A N 1
ATOM 517 C CA . ILE A 1 69 ? -4.627 -1.198 0.187 1.00 65.81 69 ILE A CA 1
ATOM 518 C C . ILE A 1 69 ? -4.619 -0.031 -0.789 1.00 65.81 69 ILE A C 1
ATOM 520 O O . ILE A 1 69 ? -3.962 -0.081 -1.828 1.00 65.81 69 ILE A O 1
ATOM 524 N N . SER A 1 70 ? -5.386 1.015 -0.488 1.00 78.19 70 SER A N 1
ATOM 525 C CA . SER A 1 70 ? -5.436 2.195 -1.346 1.00 78.19 70 SER A CA 1
ATOM 526 C C . SER A 1 70 ? -4.070 2.866 -1.414 1.00 78.19 70 SER A C 1
ATOM 528 O O . SER A 1 70 ? -3.597 3.395 -0.413 1.00 78.19 70 SER A O 1
ATOM 530 N N . MET A 1 71 ? -3.464 2.917 -2.604 1.00 81.38 71 MET A N 1
ATOM 531 C CA . MET A 1 71 ? -2.200 3.637 -2.822 1.00 81.38 71 MET A CA 1
ATOM 532 C C . MET A 1 71 ? -2.319 5.129 -2.491 1.00 81.38 71 MET A C 1
ATOM 534 O O . MET A 1 71 ? -1.340 5.766 -2.108 1.00 81.38 71 MET A O 1
ATOM 538 N N . PHE A 1 72 ? -3.526 5.696 -2.582 1.00 84.88 72 PHE A N 1
ATOM 539 C CA . PHE A 1 72 ? -3.762 7.062 -2.129 1.00 84.88 72 PHE A CA 1
ATOM 540 C C . PHE A 1 72 ? -3.543 7.220 -0.623 1.00 84.88 72 PHE A C 1
ATOM 542 O O . PHE A 1 72 ? -3.021 8.244 -0.198 1.00 84.88 72 PHE A O 1
ATOM 549 N N . SER A 1 73 ? -3.879 6.192 0.155 1.00 81.31 73 SER A N 1
ATOM 550 C CA . SER A 1 73 ? -3.860 6.202 1.616 1.00 81.31 73 SER A CA 1
ATOM 551 C C . SER A 1 73 ? -2.481 6.010 2.237 1.00 81.31 73 SER A C 1
ATOM 553 O O . SER A 1 73 ? -2.222 6.545 3.312 1.00 81.31 73 SER A O 1
ATOM 555 N N . VAL A 1 74 ? -1.613 5.247 1.572 1.00 81.69 74 VAL A N 1
ATOM 556 C CA . VAL A 1 74 ? -0.329 4.792 2.132 1.00 81.69 74 VAL A CA 1
ATOM 557 C C . VAL A 1 74 ? 0.894 5.500 1.568 1.00 81.69 74 VAL A C 1
ATOM 559 O O . VAL A 1 74 ? 1.961 5.436 2.165 1.00 81.69 74 VAL A O 1
ATOM 562 N N . ILE A 1 75 ? 0.769 6.199 0.441 1.00 85.62 75 ILE A N 1
ATOM 563 C CA . ILE A 1 75 ? 1.863 7.016 -0.091 1.00 85.62 75 ILE A CA 1
ATOM 564 C C . ILE A 1 75 ? 1.780 8.391 0.568 1.00 85.62 75 ILE A C 1
ATOM 566 O O . ILE A 1 75 ? 0.804 9.110 0.354 1.00 85.62 75 ILE A O 1
ATOM 570 N N . LEU A 1 76 ? 2.796 8.743 1.351 1.00 86.38 76 LEU A N 1
ATOM 571 C CA . LEU A 1 76 ? 2.850 9.954 2.169 1.00 86.38 76 LEU A CA 1
ATOM 572 C C . LEU A 1 76 ? 3.343 11.182 1.373 1.00 86.38 76 LEU A C 1
ATOM 574 O O . LEU A 1 76 ? 3.891 11.031 0.275 1.00 86.38 76 LEU A O 1
ATOM 578 N N . PRO A 1 77 ? 3.173 12.417 1.898 1.00 85.38 77 PRO A N 1
ATOM 579 C CA . PRO A 1 77 ? 3.544 13.646 1.186 1.00 85.38 77 PRO A CA 1
ATOM 580 C C . PRO A 1 77 ? 5.025 13.762 0.796 1.00 85.38 77 PRO A C 1
ATOM 582 O O . PRO A 1 77 ? 5.360 14.410 -0.199 1.00 85.38 77 PRO A O 1
ATOM 585 N N . ASP A 1 78 ? 5.924 13.149 1.554 1.00 77.44 78 ASP 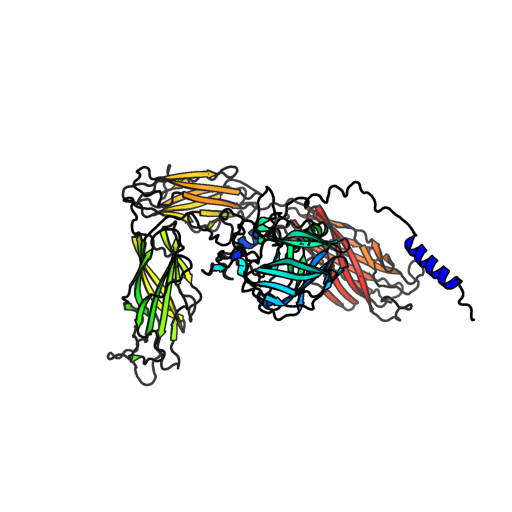A N 1
ATOM 586 C CA . ASP A 1 78 ? 7.362 13.099 1.269 1.00 77.44 78 ASP A CA 1
ATOM 587 C C . ASP A 1 78 ? 7.742 11.958 0.305 1.00 77.44 78 ASP A C 1
ATOM 589 O O . ASP A 1 78 ? 8.903 11.818 -0.073 1.00 77.44 78 ASP A O 1
ATOM 593 N N . GLY A 1 79 ? 6.758 11.177 -0.150 1.00 77.06 79 GLY A N 1
ATOM 594 C CA . GLY A 1 79 ? 6.940 10.027 -1.029 1.00 77.06 79 GLY A CA 1
ATOM 595 C C . GLY A 1 79 ? 7.304 8.736 -0.301 1.00 77.06 79 GLY A C 1
ATOM 596 O O . GLY A 1 79 ? 7.523 7.725 -0.970 1.00 77.06 79 GLY A O 1
ATOM 597 N N . LYS A 1 80 ? 7.351 8.732 1.040 1.00 82.81 80 LYS A N 1
ATOM 598 C CA . LYS A 1 80 ? 7.498 7.495 1.810 1.00 82.81 80 LYS A CA 1
ATOM 599 C C . LYS A 1 80 ? 6.249 6.630 1.692 1.00 82.81 80 LYS A C 1
ATOM 601 O O . LYS A 1 80 ? 5.128 7.123 1.560 1.00 82.81 80 LYS A O 1
ATOM 606 N N . LEU A 1 81 ? 6.463 5.324 1.782 1.00 82.38 81 LEU A N 1
ATOM 607 C CA . LEU A 1 81 ? 5.393 4.347 1.891 1.00 82.38 81 LEU A CA 1
ATOM 608 C C . LEU A 1 81 ? 5.145 4.074 3.371 1.00 82.38 81 LEU A C 1
ATOM 610 O O . LEU A 1 81 ? 6.044 3.650 4.092 1.00 82.38 81 LEU A O 1
ATOM 614 N N . SER A 1 82 ? 3.925 4.344 3.814 1.00 79.12 82 SER A N 1
ATOM 615 C CA . SER A 1 82 ? 3.394 3.793 5.048 1.00 79.12 82 SER A CA 1
ATOM 616 C C . SER A 1 82 ? 3.068 2.329 4.798 1.00 79.12 82 SER A C 1
ATOM 618 O O . SER A 1 82 ? 2.359 2.019 3.845 1.00 79.12 82 SER A O 1
ATOM 620 N N . GLU A 1 83 ? 3.590 1.432 5.626 1.00 72.69 83 GLU A N 1
ATOM 621 C CA . GLU A 1 83 ? 3.321 0.000 5.513 1.00 72.69 83 GLU A CA 1
ATOM 622 C C . GLU A 1 83 ? 2.345 -0.435 6.597 1.00 72.69 83 GLU A C 1
ATOM 624 O O . GLU A 1 83 ? 2.732 -0.546 7.768 1.00 72.69 83 GLU A O 1
ATOM 629 N N . PRO A 1 84 ? 1.071 -0.690 6.256 1.00 61.12 84 PRO A N 1
ATOM 630 C CA . PRO A 1 84 ? 0.119 -1.156 7.238 1.00 61.12 84 PRO A CA 1
ATOM 631 C C . PRO A 1 84 ? 0.584 -2.454 7.884 1.00 61.12 84 PRO A C 1
ATOM 633 O O . PRO A 1 84 ? 0.979 -3.398 7.208 1.00 61.12 84 PRO A O 1
ATOM 636 N N . ASN A 1 85 ? 0.546 -2.487 9.217 1.00 54.97 85 ASN A N 1
ATOM 637 C CA . ASN A 1 85 ? 1.050 -3.596 10.034 1.00 54.97 85 ASN A CA 1
ATOM 638 C C . ASN A 1 85 ? 2.566 -3.877 9.905 1.00 54.97 85 ASN A C 1
ATOM 640 O O . ASN A 1 85 ? 3.004 -4.940 10.343 1.00 54.97 85 ASN A O 1
ATOM 644 N N . ASN A 1 86 ? 3.367 -2.939 9.373 1.00 53.22 86 ASN A N 1
ATOM 645 C CA . ASN A 1 86 ? 4.807 -3.100 9.104 1.00 53.22 86 ASN A CA 1
ATOM 646 C C . ASN A 1 86 ? 5.143 -4.309 8.201 1.00 53.22 86 ASN A C 1
ATOM 648 O O . ASN A 1 86 ? 6.190 -4.935 8.372 1.00 53.22 86 ASN A O 1
ATOM 652 N N . ASP A 1 87 ? 4.248 -4.659 7.277 1.00 61.19 87 ASP A N 1
ATOM 653 C CA . ASP A 1 87 ? 4.460 -5.712 6.274 1.00 61.19 87 ASP A CA 1
ATOM 654 C C . ASP A 1 87 ? 5.023 -5.128 4.955 1.00 61.19 87 ASP A C 1
ATOM 656 O O . ASP A 1 87 ? 5.315 -3.940 4.879 1.00 61.19 87 ASP A O 1
ATOM 660 N N . THR A 1 88 ? 5.213 -5.942 3.912 1.00 66.81 88 THR A N 1
ATOM 661 C CA . THR A 1 88 ? 5.598 -5.517 2.556 1.00 66.81 88 THR A CA 1
ATOM 662 C C . THR A 1 88 ? 4.405 -5.336 1.622 1.00 66.81 88 THR A C 1
ATOM 664 O O . THR A 1 88 ? 4.603 -5.136 0.431 1.00 66.81 88 THR A O 1
ATOM 667 N N . THR A 1 89 ? 3.164 -5.397 2.116 1.00 66.19 89 THR A N 1
ATOM 668 C CA . THR A 1 89 ? 1.952 -5.402 1.281 1.00 66.19 89 THR A CA 1
ATOM 669 C C . THR A 1 89 ? 1.881 -4.211 0.314 1.00 66.19 89 THR A C 1
ATOM 671 O O . THR A 1 89 ? 1.470 -4.392 -0.836 1.00 66.19 89 THR A O 1
ATOM 674 N N . VAL A 1 90 ? 2.269 -2.996 0.725 1.00 72.31 90 VAL A N 1
ATOM 675 C CA . VAL A 1 90 ? 2.254 -1.826 -0.174 1.00 72.31 90 VAL A CA 1
ATOM 676 C C . VAL A 1 90 ? 3.371 -1.941 -1.206 1.00 72.31 90 VAL A C 1
ATOM 678 O O . VAL A 1 90 ? 3.107 -1.780 -2.399 1.00 72.31 90 VAL A O 1
ATOM 681 N N . HIS A 1 91 ? 4.586 -2.300 -0.787 1.00 75.38 91 HIS A N 1
ATOM 682 C CA . HIS A 1 91 ? 5.685 -2.604 -1.709 1.00 75.38 91 HIS A CA 1
ATOM 683 C C . HIS A 1 91 ? 5.338 -3.734 -2.695 1.00 75.38 91 HIS A C 1
ATOM 685 O O . HIS A 1 91 ? 5.652 -3.615 -3.875 1.00 75.38 91 HIS A O 1
ATOM 691 N N . ASP A 1 92 ? 4.637 -4.780 -2.267 1.00 71.88 92 ASP A N 1
ATOM 692 C CA . ASP A 1 92 ? 4.230 -5.924 -3.088 1.00 71.88 92 ASP A CA 1
ATOM 693 C C . ASP A 1 92 ? 3.112 -5.549 -4.073 1.00 71.88 92 ASP A C 1
ATOM 695 O O . ASP A 1 92 ? 3.108 -6.002 -5.215 1.00 71.88 92 ASP A O 1
ATOM 699 N N . GLN A 1 93 ? 2.184 -4.667 -3.681 1.00 72.62 93 GLN A N 1
ATOM 700 C CA . GLN A 1 93 ? 1.168 -4.107 -4.586 1.00 72.62 93 GLN A CA 1
ATOM 701 C C . GLN A 1 93 ? 1.772 -3.180 -5.646 1.00 72.62 93 GLN A C 1
ATOM 703 O O . GLN A 1 93 ? 1.204 -3.016 -6.733 1.00 72.62 93 GLN A O 1
ATOM 708 N N . LEU A 1 94 ? 2.916 -2.573 -5.332 1.00 73.44 94 LEU A N 1
ATOM 709 C CA . LEU A 1 94 ? 3.705 -1.761 -6.252 1.00 73.44 94 LEU A CA 1
ATOM 710 C C . LEU A 1 94 ? 4.679 -2.603 -7.085 1.00 73.44 94 LEU A C 1
ATOM 712 O O . LEU A 1 94 ? 5.029 -2.199 -8.201 1.00 73.44 94 LEU A O 1
ATOM 716 N N . ALA A 1 95 ? 5.071 -3.778 -6.587 1.00 67.44 95 ALA A N 1
ATOM 717 C CA . ALA A 1 95 ? 5.942 -4.712 -7.275 1.00 67.44 95 ALA A CA 1
ATOM 718 C C . ALA A 1 95 ? 5.292 -5.152 -8.595 1.00 67.44 95 ALA A C 1
ATOM 720 O O . ALA A 1 95 ? 4.171 -5.653 -8.646 1.00 67.44 95 ALA A O 1
ATOM 721 N N . GLY A 1 96 ? 5.990 -4.912 -9.705 1.00 64.00 96 GLY A N 1
ATOM 722 C CA . GLY A 1 96 ? 5.484 -5.202 -11.049 1.00 64.00 96 GLY A CA 1
ATOM 723 C C . GLY A 1 96 ? 4.630 -4.100 -11.688 1.00 64.00 96 GLY A C 1
ATOM 724 O O . GLY A 1 96 ? 4.349 -4.198 -12.881 1.00 64.00 96 GLY A O 1
ATOM 725 N N . LYS A 1 97 ? 4.270 -3.034 -10.957 1.00 71.31 97 LYS A N 1
ATOM 726 C CA . LYS A 1 97 ? 3.605 -1.843 -11.518 1.00 71.31 97 LYS A CA 1
ATOM 727 C C . LYS A 1 97 ? 4.598 -0.736 -11.862 1.00 71.31 97 LYS A C 1
ATOM 729 O O . LYS A 1 97 ? 4.659 -0.285 -13.004 1.00 71.31 97 LYS A O 1
ATOM 734 N N . LEU A 1 98 ? 5.393 -0.331 -10.871 1.00 66.06 98 LEU A N 1
ATOM 735 C CA . LEU A 1 98 ? 6.389 0.735 -10.973 1.00 66.06 98 LEU A CA 1
ATOM 736 C C . LEU A 1 98 ? 7.775 0.136 -10.733 1.00 66.06 98 LEU A C 1
ATOM 738 O O . LEU A 1 98 ? 8.179 -0.074 -9.594 1.00 66.06 98 LEU A O 1
ATOM 742 N N . ASN A 1 99 ? 8.500 -0.173 -11.806 1.00 58.56 99 ASN A N 1
ATOM 743 C CA . ASN A 1 99 ? 9.868 -0.670 -11.698 1.00 58.56 99 ASN A CA 1
ATOM 744 C C . ASN A 1 99 ? 10.870 0.467 -11.921 1.00 58.56 99 ASN A C 1
ATOM 746 O O . ASN A 1 99 ? 10.737 1.248 -12.863 1.00 58.56 99 ASN A O 1
ATOM 750 N N . VAL A 1 100 ? 11.940 0.506 -11.121 1.00 50.03 100 VAL A N 1
ATOM 751 C CA . VAL A 1 100 ? 13.060 1.449 -11.318 1.00 50.03 100 VAL A CA 1
ATOM 752 C C . VAL A 1 100 ? 13.687 1.270 -12.708 1.00 50.03 100 VAL A C 1
ATOM 754 O O . VAL A 1 100 ? 14.076 2.249 -13.340 1.00 50.03 100 VAL A O 1
ATOM 757 N N . SER A 1 101 ? 13.696 0.040 -13.233 1.00 46.94 101 SER A N 1
ATOM 758 C CA . SER A 1 101 ? 14.141 -0.284 -14.596 1.00 46.94 101 SER A CA 1
ATOM 759 C C . SER A 1 101 ? 13.222 0.245 -15.705 1.00 46.94 101 SER A C 1
ATOM 761 O O . SER A 1 101 ? 13.688 0.444 -16.823 1.00 46.94 101 SER A O 1
ATOM 763 N N . ASP A 1 102 ? 11.946 0.512 -15.405 1.00 47.59 102 ASP A N 1
ATOM 764 C CA . ASP A 1 102 ? 11.003 1.191 -16.306 1.00 47.59 102 ASP A CA 1
ATOM 765 C C . ASP A 1 102 ? 11.117 2.727 -16.211 1.00 47.59 102 ASP A C 1
ATOM 767 O O . ASP A 1 102 ? 10.382 3.445 -16.891 1.00 47.59 102 ASP A O 1
ATOM 771 N N . GLY A 1 103 ? 12.039 3.232 -15.380 1.00 45.19 103 GLY A N 1
ATOM 772 C CA . GLY A 1 103 ? 12.265 4.655 -15.170 1.00 45.19 103 GLY A CA 1
ATOM 773 C C . GLY A 1 103 ? 11.183 5.298 -14.313 1.00 45.19 103 GLY A C 1
ATOM 774 O O . GLY A 1 103 ? 10.661 6.329 -14.704 1.00 45.19 103 GLY A O 1
ATOM 775 N N . PHE A 1 104 ? 10.819 4.701 -13.175 1.00 57.78 104 PHE A N 1
ATOM 776 C CA . PHE A 1 104 ? 9.936 5.321 -12.178 1.00 57.78 104 PHE A CA 1
ATOM 777 C C . PHE A 1 104 ? 10.469 5.074 -10.757 1.00 57.78 104 PHE A C 1
ATOM 779 O O . PHE A 1 104 ? 10.056 4.117 -10.103 1.00 57.78 104 PHE A O 1
ATOM 786 N N . PRO A 1 105 ? 11.415 5.886 -10.256 1.00 60.88 105 PRO A N 1
ATOM 787 C CA . PRO A 1 105 ? 11.754 5.890 -8.841 1.00 60.88 105 PRO A CA 1
ATOM 788 C C . PRO A 1 105 ? 10.629 6.560 -8.039 1.00 60.88 105 PRO A C 1
ATOM 790 O O . PRO A 1 105 ? 10.106 7.599 -8.447 1.00 60.88 105 PRO A O 1
ATOM 793 N N . PHE A 1 106 ? 10.282 6.005 -6.875 1.00 60.75 106 PHE A N 1
ATOM 794 C CA . PHE A 1 106 ? 9.509 6.751 -5.881 1.00 60.75 106 PHE A CA 1
ATOM 795 C C . PHE A 1 106 ? 10.344 7.948 -5.435 1.00 60.75 106 PHE A C 1
ATOM 797 O O . PHE A 1 106 ? 11.429 7.785 -4.878 1.00 60.75 106 PHE A O 1
ATOM 804 N N . GLY A 1 107 ? 9.886 9.161 -5.743 1.00 60.06 107 GLY A N 1
ATOM 805 C CA . GLY A 1 107 ? 10.635 10.356 -5.385 1.00 60.06 107 GLY A CA 1
ATOM 806 C C . GLY A 1 107 ? 10.468 10.676 -3.902 1.00 60.06 107 GLY A C 1
ATOM 807 O O . GLY A 1 107 ? 9.383 11.064 -3.475 1.00 60.06 107 GLY A O 1
ATOM 808 N N . THR A 1 108 ? 11.554 10.571 -3.139 1.00 69.50 108 THR A N 1
ATOM 809 C CA . THR A 1 108 ? 11.589 10.728 -1.673 1.00 69.50 108 THR A CA 1
ATOM 810 C C . THR A 1 108 ? 11.816 12.174 -1.218 1.00 69.50 108 THR A C 1
ATOM 812 O O . THR A 1 108 ? 12.494 12.413 -0.220 1.00 69.50 108 THR A O 1
ATOM 815 N N . PHE A 1 109 ? 11.341 13.157 -1.990 1.00 84.75 109 PHE A N 1
ATOM 816 C CA . PHE A 1 109 ? 11.524 14.572 -1.660 1.00 84.75 109 PHE A CA 1
ATOM 817 C C . PHE A 1 109 ? 10.214 15.254 -1.268 1.00 84.75 109 PHE A C 1
ATOM 819 O O . PHE A 1 109 ? 9.127 14.902 -1.728 1.00 84.75 109 PHE A O 1
ATOM 826 N N . GLU A 1 110 ? 10.353 16.287 -0.442 1.00 84.62 110 GLU A N 1
ATOM 827 C CA . GLU A 1 110 ? 9.249 17.040 0.146 1.00 84.62 110 GLU A CA 1
ATOM 828 C C . GLU A 1 110 ? 8.304 17.661 -0.894 1.00 84.62 110 GLU A C 1
ATOM 830 O O . GLU A 1 110 ? 8.731 18.422 -1.771 1.00 84.62 110 GLU A O 1
ATOM 835 N N . THR A 1 111 ? 6.993 17.430 -0.733 1.00 87.50 111 THR A N 1
ATOM 836 C CA . THR A 1 111 ? 5.938 18.060 -1.554 1.00 87.50 111 THR A CA 1
ATOM 837 C C . THR A 1 111 ? 6.005 19.596 -1.513 1.00 87.50 111 THR A C 1
ATOM 839 O O . THR A 1 111 ? 5.646 20.264 -2.484 1.00 87.50 111 THR A O 1
ATOM 842 N N . SER A 1 112 ? 6.511 20.189 -0.426 1.00 88.31 112 SER A N 1
ATOM 843 C CA . SER A 1 112 ? 6.616 21.648 -0.268 1.00 88.31 112 SER A CA 1
ATOM 844 C C . SER A 1 112 ? 7.448 22.331 -1.364 1.00 88.31 112 SER A C 1
ATOM 846 O O . SER A 1 112 ? 7.187 23.492 -1.692 1.00 88.31 112 SER A O 1
ATOM 848 N N . LYS A 1 113 ? 8.381 21.611 -2.008 1.00 89.12 113 LYS A N 1
ATOM 849 C CA . LYS A 1 113 ? 9.190 22.123 -3.127 1.00 89.12 113 LYS A CA 1
ATOM 850 C C . LYS A 1 113 ? 8.342 22.562 -4.325 1.00 89.12 113 LYS A C 1
ATOM 852 O O . LYS A 1 113 ? 8.638 23.577 -4.953 1.00 89.12 113 LYS A O 1
ATOM 857 N N . PHE A 1 114 ? 7.231 21.876 -4.597 1.00 92.00 114 PHE A N 1
ATOM 858 C CA . PHE A 1 114 ? 6.325 22.242 -5.690 1.00 92.00 114 PHE A CA 1
ATOM 859 C C . PHE A 1 114 ? 5.618 23.588 -5.468 1.00 92.00 114 PHE A C 1
ATOM 861 O O . PHE A 1 114 ? 5.113 24.183 -6.423 1.00 92.00 114 PHE A O 1
ATOM 868 N N . GLY A 1 115 ? 5.607 24.102 -4.232 1.00 91.12 115 GLY A N 1
ATOM 869 C CA . GLY A 1 115 ? 4.937 25.348 -3.870 1.00 91.12 115 GLY A CA 1
ATOM 870 C C . GLY A 1 115 ? 5.436 26.559 -4.661 1.00 91.12 115 GLY A C 1
ATOM 871 O O . GLY A 1 115 ? 4.619 27.375 -5.089 1.00 91.12 115 GLY A O 1
ATOM 872 N N . ASN A 1 116 ? 6.741 26.643 -4.938 1.00 93.19 116 ASN A N 1
ATOM 873 C CA . ASN A 1 116 ? 7.354 27.781 -5.635 1.00 93.19 116 ASN A CA 1
ATOM 874 C C . ASN A 1 116 ? 8.157 27.406 -6.889 1.00 93.19 116 ASN A C 1
ATOM 876 O O . ASN A 1 116 ? 8.727 28.296 -7.516 1.00 93.19 116 ASN A O 1
ATOM 880 N N . TRP A 1 117 ? 8.226 26.133 -7.278 1.00 94.88 117 TRP A N 1
ATOM 881 C CA . TRP A 1 117 ? 8.962 25.735 -8.475 1.00 94.88 117 TRP A CA 1
ATOM 882 C C . TRP A 1 117 ? 8.396 26.367 -9.751 1.00 94.88 117 TRP A C 1
ATOM 884 O O . TRP A 1 117 ? 7.186 26.372 -10.003 1.00 94.88 117 TRP A O 1
ATOM 894 N N . LYS A 1 118 ? 9.303 26.898 -10.578 1.00 94.88 118 LYS A N 1
ATOM 895 C CA . LYS A 1 118 ? 8.976 27.527 -11.860 1.00 94.88 118 LYS A CA 1
ATOM 896 C C . LYS A 1 118 ? 8.817 26.458 -12.939 1.00 94.88 118 LYS A C 1
ATOM 898 O O . LYS A 1 118 ? 9.811 25.927 -13.432 1.00 94.88 118 LYS A O 1
ATOM 903 N N . PHE A 1 119 ? 7.572 26.159 -13.301 1.00 95.38 119 PHE A N 1
ATOM 904 C CA . PHE A 1 119 ? 7.229 25.191 -14.345 1.00 95.38 119 PHE A CA 1
ATOM 905 C C . PHE A 1 119 ? 7.321 25.808 -15.741 1.00 95.38 119 PHE A C 1
ATOM 907 O O . PHE A 1 119 ? 6.595 26.747 -16.035 1.00 95.38 119 PHE A O 1
ATOM 914 N N . SER A 1 120 ? 8.112 25.232 -16.638 1.00 93.00 120 SER A N 1
ATOM 915 C CA . SER A 1 120 ? 8.154 25.635 -18.050 1.00 93.00 120 SER A CA 1
ATOM 916 C C . SER A 1 120 ? 8.185 24.415 -18.962 1.00 93.00 120 SER A C 1
ATOM 918 O O . SER A 1 120 ? 8.542 23.329 -18.518 1.00 93.00 120 SER A O 1
ATOM 920 N N . SER A 1 121 ? 7.836 24.578 -20.237 1.00 89.94 121 SER A N 1
ATOM 921 C CA . SER A 1 121 ? 7.962 23.518 -21.238 1.00 89.94 121 SER A CA 1
ATOM 922 C C . SER A 1 121 ? 8.534 24.076 -22.531 1.00 89.94 121 SER A C 1
ATOM 924 O O . SER A 1 121 ? 8.080 25.112 -23.018 1.00 89.94 121 SER A O 1
ATOM 926 N N . ASN A 1 122 ? 9.501 23.362 -23.103 1.00 89.62 122 ASN A N 1
ATOM 927 C CA . ASN A 1 122 ? 9.794 23.471 -24.530 1.00 89.62 122 ASN A CA 1
ATOM 928 C C . ASN A 1 122 ? 9.057 22.357 -25.286 1.00 89.62 122 ASN A C 1
ATOM 930 O O . ASN A 1 122 ? 8.313 21.590 -24.664 1.00 89.62 122 ASN A O 1
ATOM 934 N N . PHE A 1 123 ? 9.227 22.273 -26.604 1.00 86.81 123 PHE A N 1
ATOM 935 C CA . PHE A 1 123 ? 8.653 21.191 -27.396 1.00 86.81 123 PHE A CA 1
ATOM 936 C C . PHE A 1 123 ? 9.663 20.669 -28.414 1.00 86.81 123 PHE A C 1
ATOM 938 O O . PHE A 1 123 ? 10.403 21.432 -29.040 1.00 86.81 123 PHE A O 1
ATOM 945 N N . SER A 1 124 ? 9.666 19.353 -28.603 1.00 82.75 124 SER A N 1
ATOM 946 C CA . SER A 1 124 ? 10.554 18.702 -29.560 1.00 82.75 124 SER A CA 1
ATOM 947 C C . SER A 1 124 ? 10.207 19.072 -31.011 1.00 82.75 124 SER A C 1
ATOM 949 O O . SER A 1 124 ? 9.180 19.694 -31.309 1.00 82.75 124 SER A O 1
ATOM 951 N N . ALA A 1 125 ? 11.041 18.631 -31.959 1.00 78.25 125 ALA A N 1
ATOM 952 C CA . ALA A 1 125 ? 10.755 18.769 -33.390 1.00 78.25 125 ALA A CA 1
ATOM 953 C C . ALA A 1 125 ? 9.429 18.096 -33.810 1.00 78.25 125 ALA A C 1
ATOM 955 O O . ALA A 1 125 ? 8.810 18.517 -34.782 1.00 78.25 125 ALA A O 1
ATOM 956 N N . SER A 1 126 ? 8.972 17.097 -33.050 1.00 79.12 126 SER A N 1
ATOM 957 C CA . SER A 1 126 ? 7.691 16.406 -33.243 1.00 79.12 126 SER A CA 1
ATOM 958 C C . SER A 1 126 ? 6.579 16.951 -32.334 1.00 79.12 126 SER A C 1
ATOM 960 O O . SER A 1 126 ? 5.588 16.267 -32.109 1.00 79.12 126 SER A O 1
ATOM 962 N N . ASN A 1 127 ? 6.738 18.165 -31.791 1.00 76.69 127 ASN A N 1
ATOM 963 C CA . ASN A 1 127 ? 5.783 18.839 -30.900 1.00 76.69 127 ASN A CA 1
ATOM 964 C C . ASN A 1 127 ? 5.482 18.090 -29.587 1.00 76.69 127 ASN A C 1
ATOM 966 O O . ASN A 1 127 ? 4.443 18.315 -28.967 1.00 76.69 127 ASN A O 1
ATOM 970 N N . VAL A 1 128 ? 6.392 17.223 -29.135 1.00 84.38 128 VAL A N 1
ATOM 971 C CA . VAL A 1 128 ? 6.269 16.541 -27.839 1.00 84.38 128 VAL A CA 1
ATOM 972 C C . VAL A 1 128 ? 6.660 17.522 -26.727 1.00 84.38 128 VAL A C 1
ATOM 974 O O . VAL A 1 128 ? 7.744 18.098 -26.829 1.00 84.38 128 VAL A O 1
ATOM 977 N N . PRO A 1 129 ? 5.838 17.728 -25.680 1.00 87.50 129 PRO A N 1
ATOM 978 C CA . PRO A 1 129 ? 6.191 18.598 -24.562 1.00 87.50 129 PRO A CA 1
ATOM 979 C C . PRO A 1 129 ? 7.422 18.099 -23.800 1.00 87.50 129 PRO A C 1
ATOM 981 O O . PRO A 1 129 ? 7.526 16.920 -23.461 1.00 87.50 129 PRO A O 1
ATOM 984 N N . GLU A 1 130 ? 8.316 19.027 -23.476 1.00 90.50 130 GLU A N 1
ATOM 985 C CA . GLU A 1 130 ? 9.525 18.827 -22.675 1.00 90.50 130 GLU A CA 1
ATOM 986 C C . GLU A 1 130 ? 9.435 19.697 -21.406 1.00 90.50 130 GLU A C 1
ATOM 988 O O . GLU A 1 130 ? 10.057 20.767 -21.337 1.00 90.50 130 GLU A O 1
ATOM 993 N N . PRO A 1 131 ? 8.594 19.299 -20.430 1.00 92.94 131 PRO A N 1
ATOM 994 C CA . PRO A 1 131 ? 8.410 20.044 -19.193 1.00 92.94 131 PRO A CA 1
ATOM 995 C C . PRO A 1 131 ? 9.668 20.018 -18.320 1.00 92.94 131 PRO A C 1
ATOM 997 O O . PRO A 1 131 ? 10.455 19.074 -18.345 1.00 92.94 131 PRO A O 1
ATOM 1000 N N . LYS A 1 132 ? 9.846 21.065 -17.517 1.00 94.38 132 LYS A N 1
ATOM 1001 C CA . LYS A 1 132 ? 10.892 21.167 -16.497 1.00 94.38 132 LYS A CA 1
ATOM 1002 C C . LYS A 1 132 ? 10.478 22.107 -15.374 1.00 94.38 132 LYS A C 1
ATOM 1004 O O . LYS A 1 132 ? 9.802 23.114 -15.614 1.00 94.38 132 LYS A O 1
ATOM 1009 N N . TYR A 1 133 ? 10.983 21.843 -14.177 1.00 95.19 133 TYR A N 1
ATOM 1010 C CA . TYR A 1 133 ? 11.112 22.864 -13.148 1.00 95.19 133 TYR A CA 1
ATOM 1011 C C . TYR A 1 133 ? 12.510 23.469 -13.215 1.00 95.19 133 TYR A C 1
ATOM 1013 O O . TYR A 1 133 ? 13.509 22.757 -13.207 1.00 95.19 133 TYR A O 1
ATOM 1021 N N . SER A 1 134 ? 12.599 24.795 -13.314 1.00 90.94 134 SER A N 1
ATOM 1022 C CA . SER A 1 134 ? 13.893 25.481 -13.329 1.00 90.94 134 SER A CA 1
ATOM 1023 C C . SER A 1 134 ? 13.828 26.790 -12.555 1.00 90.94 134 SER A C 1
ATOM 1025 O O . SER A 1 134 ? 13.305 27.788 -13.057 1.00 90.94 134 SER A O 1
ATOM 1027 N N . GLY A 1 135 ? 14.386 26.781 -11.345 1.00 91.62 135 GLY A N 1
ATOM 1028 C CA . GLY A 1 135 ? 14.328 27.905 -10.414 1.00 91.62 135 GLY A CA 1
ATOM 1029 C C . GLY A 1 135 ? 12.970 28.034 -9.721 1.00 91.62 135 GLY A C 1
ATOM 1030 O O . GLY A 1 135 ? 12.145 27.118 -9.737 1.00 91.62 135 GLY A O 1
ATOM 1031 N N . THR A 1 136 ? 12.745 29.189 -9.104 1.00 92.88 136 THR A N 1
ATOM 1032 C CA . THR A 1 136 ? 11.519 29.494 -8.362 1.00 92.88 136 THR A CA 1
ATOM 1033 C C . THR A 1 136 ? 10.752 30.645 -9.004 1.00 92.88 136 THR A C 1
ATOM 1035 O O . THR A 1 136 ? 11.305 31.452 -9.755 1.00 92.88 136 THR A O 1
ATOM 1038 N N . VAL A 1 137 ? 9.451 30.707 -8.740 1.00 94.56 137 VAL A N 1
ATOM 1039 C CA . VAL A 1 137 ? 8.563 31.776 -9.190 1.00 94.56 137 VAL A CA 1
ATOM 1040 C C . VAL A 1 137 ? 7.507 32.062 -8.130 1.00 94.56 137 VAL A C 1
ATOM 1042 O O . VAL A 1 137 ? 7.079 31.170 -7.396 1.00 94.56 137 VAL A O 1
ATOM 1045 N N . THR A 1 138 ? 7.072 33.316 -8.073 1.00 93.94 138 THR A N 1
ATOM 1046 C CA . THR A 1 138 ? 5.858 33.685 -7.352 1.00 93.94 138 THR A CA 1
ATOM 1047 C C . THR A 1 138 ? 4.668 33.410 -8.256 1.00 93.94 138 THR A C 1
ATOM 1049 O O . THR A 1 138 ? 4.536 34.016 -9.318 1.00 93.94 138 THR A O 1
ATOM 1052 N N . TRP A 1 139 ? 3.817 32.484 -7.838 1.00 93.00 139 TRP A N 1
ATOM 1053 C CA . TRP A 1 139 ? 2.562 32.202 -8.515 1.00 93.00 139 TRP A CA 1
ATOM 1054 C C . TRP A 1 139 ? 1.517 33.234 -8.090 1.00 93.00 139 TRP A C 1
ATOM 1056 O O . TRP A 1 139 ? 1.293 33.459 -6.903 1.00 93.00 139 TRP A O 1
ATOM 1066 N N . GLU A 1 140 ? 0.906 33.896 -9.066 1.00 93.25 140 GLU A N 1
ATOM 1067 C CA . GLU A 1 140 ? -0.108 34.919 -8.839 1.00 93.25 140 GLU A CA 1
ATOM 1068 C C . GLU A 1 140 ? -1.500 34.300 -8.921 1.00 93.25 140 GLU A C 1
ATOM 1070 O O . GLU A 1 140 ? -1.800 33.550 -9.854 1.00 93.25 140 GLU A O 1
ATOM 1075 N N . SER A 1 141 ? -2.376 34.651 -7.980 1.00 89.25 141 SER A N 1
ATOM 1076 C CA . SER A 1 141 ? -3.782 34.253 -8.049 1.00 89.25 141 SER A CA 1
ATOM 1077 C C . SER A 1 141 ? -4.409 34.762 -9.351 1.00 89.25 141 SER A C 1
ATOM 1079 O O . SER A 1 141 ? -4.302 35.936 -9.711 1.00 89.25 141 SER A O 1
ATOM 1081 N N . ALA A 1 142 ? -5.046 33.857 -10.087 1.00 85.69 142 ALA A N 1
ATOM 1082 C CA . ALA A 1 142 ? -5.657 34.126 -11.377 1.00 85.69 142 ALA A CA 1
ATOM 1083 C C . ALA A 1 142 ? -6.992 33.386 -11.501 1.00 85.69 142 ALA A C 1
ATOM 1085 O O . ALA A 1 142 ? -7.129 32.541 -12.395 1.00 85.69 142 ALA A O 1
ATOM 1086 N N . PRO A 1 143 ? -7.971 33.697 -10.633 1.00 75.50 143 PRO A N 1
ATOM 1087 C CA . PRO A 1 143 ? -9.267 33.034 -10.630 1.00 75.50 143 PRO A CA 1
ATOM 1088 C C . PRO A 1 143 ? -9.934 33.106 -12.010 1.00 75.50 143 PRO A C 1
ATOM 1090 O O . PRO A 1 143 ? -9.795 34.083 -12.748 1.00 75.50 143 PRO A O 1
ATOM 1093 N N . GLU A 1 144 ? -10.657 32.053 -12.363 1.00 69.25 144 GLU A N 1
ATOM 1094 C CA . GLU A 1 144 ? -11.563 31.983 -13.509 1.00 69.25 144 GLU A CA 1
ATOM 1095 C C . GLU A 1 144 ? -12.995 31.869 -12.988 1.00 69.25 144 GLU A C 1
ATOM 1097 O O . GLU A 1 144 ? -13.204 31.313 -11.911 1.00 69.25 144 GLU A O 1
ATOM 1102 N N . ASN A 1 145 ? -13.988 32.354 -13.741 1.00 54.12 145 ASN A N 1
ATOM 1103 C CA . ASN A 1 145 ? -15.394 32.372 -13.302 1.00 54.12 145 ASN A CA 1
ATOM 1104 C C . ASN A 1 145 ? -15.900 31.014 -12.777 1.00 54.12 145 ASN A C 1
ATOM 1106 O O . ASN A 1 145 ? -16.777 30.984 -11.920 1.00 54.12 145 ASN A O 1
ATOM 1110 N N . LYS A 1 146 ? -15.344 29.905 -13.280 1.00 57.38 146 LYS A N 1
ATOM 1111 C CA . LYS A 1 146 ? -15.699 28.532 -12.895 1.00 57.38 146 LYS A CA 1
ATOM 1112 C C . LYS A 1 146 ? -14.645 27.831 -12.024 1.00 57.38 146 LYS A C 1
ATOM 1114 O O . LYS A 1 146 ? -14.878 26.717 -11.571 1.00 57.38 146 LYS A O 1
ATOM 1119 N N . ASN A 1 147 ? -13.497 28.467 -11.764 1.00 61.00 147 ASN A N 1
ATOM 1120 C CA . ASN A 1 147 ? -12.444 27.937 -10.896 1.00 61.00 147 ASN A CA 1
ATOM 1121 C C . ASN A 1 147 ? -11.687 29.073 -10.166 1.00 61.00 147 ASN A C 1
ATOM 1123 O O . ASN A 1 147 ? -10.761 29.667 -10.731 1.00 61.00 147 ASN A O 1
ATOM 1127 N N . PRO A 1 148 ? -12.054 29.389 -8.910 1.00 59.75 148 PRO A N 1
ATOM 1128 C CA . PRO A 1 148 ? -11.532 30.553 -8.191 1.00 59.75 148 PRO A CA 1
ATOM 1129 C C . PRO A 1 148 ? -10.113 30.376 -7.617 1.00 59.75 148 PRO A C 1
ATOM 1131 O O . PRO A 1 148 ? -9.559 31.333 -7.087 1.00 59.75 148 PRO A O 1
ATOM 1134 N N . GLU A 1 149 ? -9.505 29.189 -7.712 1.00 68.88 149 GLU A N 1
ATOM 1135 C CA . GLU A 1 149 ? -8.236 28.854 -7.032 1.00 68.88 149 GLU A CA 1
ATOM 1136 C C . GLU A 1 149 ? -7.069 28.575 -7.997 1.00 68.88 149 GLU A C 1
ATOM 1138 O O . GLU A 1 149 ? -6.033 28.037 -7.614 1.00 68.88 149 GLU A O 1
ATOM 1143 N N . ARG A 1 150 ? -7.216 28.948 -9.272 1.00 85.25 150 ARG A N 1
ATOM 1144 C CA . ARG A 1 150 ? -6.149 28.847 -10.276 1.00 85.25 150 ARG A CA 1
ATOM 1145 C C . ARG A 1 150 ? -5.072 29.904 -10.043 1.00 85.25 150 ARG A C 1
ATOM 1147 O O . ARG A 1 150 ? -5.375 31.071 -9.796 1.00 85.25 150 ARG A O 1
ATOM 1154 N N . GLU A 1 151 ? -3.821 29.522 -10.254 1.00 93.25 151 GLU A N 1
ATOM 1155 C CA . GLU A 1 151 ? -2.673 30.425 -10.184 1.00 93.25 151 GLU A CA 1
ATOM 1156 C C . GLU A 1 151 ? -1.962 30.507 -11.538 1.00 93.25 151 GLU A C 1
ATOM 1158 O O . GLU A 1 151 ? -2.060 29.592 -12.362 1.00 93.25 151 GLU A O 1
ATOM 1163 N N . LYS A 1 152 ? -1.241 31.602 -11.790 1.00 93.56 152 LYS A N 1
ATOM 1164 C CA . LYS A 1 152 ? -0.492 31.814 -13.032 1.00 93.56 152 LYS A CA 1
ATOM 1165 C C . LYS A 1 152 ? 0.865 32.462 -12.801 1.00 93.56 152 LYS A C 1
ATOM 1167 O O . LYS A 1 152 ? 1.089 33.125 -11.794 1.00 93.56 152 LYS A O 1
ATOM 1172 N N . TYR A 1 153 ? 1.726 32.355 -13.803 1.00 94.44 153 TYR A N 1
ATOM 1173 C CA . TYR A 1 153 ? 2.854 33.262 -13.983 1.00 94.44 153 TYR A CA 1
ATOM 1174 C C . TYR A 1 153 ? 3.195 33.389 -15.481 1.00 94.44 153 TYR A C 1
ATOM 1176 O O . TYR A 1 153 ? 2.836 32.534 -16.295 1.00 94.44 153 TYR A O 1
ATOM 1184 N N . GLY A 1 154 ? 3.906 34.450 -15.867 1.00 89.06 154 GLY A N 1
ATOM 1185 C CA . GLY A 1 154 ? 4.443 34.621 -17.223 1.00 89.06 154 GLY A CA 1
ATOM 1186 C C . GLY A 1 154 ? 3.843 35.817 -17.961 1.00 89.06 154 GLY A C 1
ATOM 1187 O O . GLY A 1 154 ? 3.597 36.860 -17.368 1.00 89.06 154 GLY A O 1
ATOM 1188 N N . GLY A 1 155 ? 3.651 35.684 -19.274 1.00 79.19 155 GLY A N 1
ATOM 1189 C CA . GLY A 1 155 ? 3.250 36.758 -20.197 1.00 79.19 155 GLY A CA 1
ATOM 1190 C C . GLY A 1 155 ? 4.379 37.214 -21.129 1.00 79.19 155 GLY A C 1
ATOM 1191 O O . GLY A 1 155 ? 4.108 37.693 -22.227 1.00 79.19 155 GLY A O 1
ATOM 1192 N N . ASN A 1 156 ? 5.634 36.962 -20.741 1.00 83.25 156 ASN A N 1
ATOM 1193 C CA . ASN A 1 156 ? 6.842 37.232 -21.535 1.00 83.25 156 ASN A CA 1
ATOM 1194 C C . ASN A 1 156 ? 7.690 35.970 -21.781 1.00 83.25 156 ASN A C 1
ATOM 1196 O O . ASN A 1 156 ? 8.797 36.063 -22.307 1.00 83.25 156 ASN A O 1
ATOM 1200 N N . GLU A 1 157 ? 7.198 34.797 -21.379 1.00 89.25 157 GLU A N 1
ATOM 1201 C CA . GLU A 1 157 ? 7.896 33.531 -21.602 1.00 89.25 157 GLU A CA 1
ATOM 1202 C C . GLU A 1 157 ? 7.786 33.119 -23.080 1.00 89.25 157 GLU A C 1
ATOM 1204 O O . GLU A 1 157 ? 6.863 33.527 -23.799 1.00 89.25 157 GLU A O 1
ATOM 1209 N N . SER A 1 158 ? 8.736 32.310 -23.546 1.00 88.31 158 SER A N 1
ATOM 1210 C CA . SER A 1 158 ? 8.755 31.812 -24.923 1.00 88.31 158 SER A CA 1
ATOM 1211 C C . SER A 1 158 ? 9.290 30.387 -25.005 1.00 88.31 158 SER A C 1
ATOM 1213 O O . SER A 1 158 ? 10.063 29.954 -24.150 1.00 88.31 158 SER A O 1
ATOM 1215 N N . ALA A 1 159 ? 8.865 29.670 -26.042 1.00 86.94 159 ALA A N 1
ATOM 1216 C CA . ALA A 1 159 ? 9.295 28.312 -26.359 1.00 86.94 159 ALA A CA 1
ATOM 1217 C C . ALA A 1 159 ? 9.391 28.124 -27.881 1.00 86.94 159 ALA A C 1
ATOM 1219 O O . ALA A 1 159 ? 9.081 29.034 -28.655 1.00 86.94 159 ALA A O 1
ATOM 1220 N N . SER A 1 160 ? 9.809 26.941 -28.322 1.00 82.06 160 SER A N 1
ATOM 1221 C CA . SER A 1 160 ? 9.798 26.530 -29.726 1.00 82.06 160 SER A CA 1
ATOM 1222 C C . SER A 1 160 ? 9.112 25.172 -29.868 1.00 82.06 160 SER A C 1
ATOM 1224 O O . SER A 1 160 ? 9.274 24.315 -29.007 1.00 82.06 160 SER A O 1
ATOM 1226 N N . ALA A 1 161 ? 8.342 24.979 -30.938 1.00 76.56 161 ALA A N 1
ATOM 1227 C CA . ALA A 1 161 ? 7.671 23.720 -31.261 1.00 76.56 161 ALA A CA 1
ATOM 1228 C C . ALA A 1 161 ? 7.767 23.440 -32.763 1.00 76.56 161 ALA A C 1
ATOM 1230 O O . ALA A 1 161 ? 7.362 24.272 -33.581 1.00 76.56 161 ALA A O 1
ATOM 1231 N N . GLY A 1 162 ? 8.373 22.307 -33.142 1.00 67.88 162 GLY A N 1
ATOM 1232 C CA . GLY A 1 162 ? 8.554 21.956 -34.556 1.00 67.88 162 GLY A CA 1
ATOM 1233 C C . GLY A 1 162 ? 9.320 23.019 -35.357 1.00 67.88 162 GLY A C 1
ATOM 1234 O O . GLY A 1 162 ? 9.047 23.223 -36.537 1.00 67.88 162 GLY A O 1
ATOM 1235 N N . GLY A 1 163 ? 10.221 23.762 -34.700 1.00 68.25 163 GLY A N 1
ATOM 1236 C CA . GLY A 1 163 ? 10.963 24.886 -35.286 1.00 68.25 163 GLY A CA 1
ATOM 1237 C C . GLY A 1 163 ? 10.230 26.237 -35.298 1.00 68.25 163 GLY A C 1
ATOM 1238 O O . GLY A 1 163 ? 10.821 27.228 -35.721 1.00 68.25 163 GLY A O 1
ATOM 1239 N N . ASN A 1 164 ? 8.983 26.316 -34.819 1.00 74.19 164 ASN A N 1
ATOM 1240 C CA . ASN A 1 164 ? 8.205 27.557 -34.740 1.00 74.19 164 ASN A CA 1
ATOM 1241 C C . ASN A 1 164 ? 8.244 28.157 -33.333 1.00 74.19 164 ASN A C 1
ATOM 1243 O O . ASN A 1 164 ? 8.045 27.450 -32.349 1.00 74.19 164 ASN A O 1
ATOM 1247 N N . SER A 1 165 ? 8.414 29.477 -33.227 1.00 82.25 165 SER A N 1
ATOM 1248 C CA . SER A 1 165 ? 8.375 30.169 -31.936 1.00 82.25 165 SER A CA 1
ATOM 1249 C C . SER A 1 165 ? 6.960 30.226 -31.354 1.00 82.25 165 SER A C 1
ATOM 1251 O O . SER A 1 165 ? 6.007 30.582 -32.058 1.00 82.25 165 SER A O 1
ATOM 1253 N N . ILE A 1 166 ? 6.852 29.990 -30.051 1.00 85.19 166 ILE A N 1
ATOM 1254 C CA . ILE A 1 166 ? 5.687 30.307 -29.229 1.00 85.19 166 ILE A CA 1
ATOM 1255 C C . ILE A 1 166 ? 6.061 31.507 -28.361 1.00 85.19 166 ILE A C 1
ATOM 1257 O O . ILE A 1 166 ? 7.009 31.439 -27.580 1.00 85.19 166 ILE A O 1
ATOM 1261 N N . SER A 1 167 ? 5.338 32.614 -28.510 1.00 86.25 167 SER A N 1
ATOM 1262 C CA . SER A 1 167 ? 5.588 33.853 -27.766 1.00 86.25 16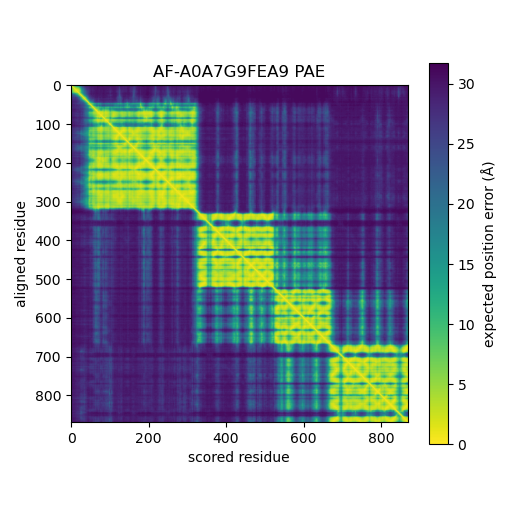7 SER A CA 1
ATOM 1263 C C . SER A 1 167 ? 4.466 34.170 -26.781 1.00 86.25 167 SER A C 1
ATOM 1265 O O . SER A 1 167 ? 3.375 33.598 -26.851 1.00 86.25 167 SER A O 1
ATOM 1267 N N . SER A 1 168 ? 4.745 35.095 -25.857 1.00 88.69 168 SER A N 1
ATOM 1268 C CA . SER A 1 168 ? 3.793 35.579 -24.849 1.00 88.69 168 SER A CA 1
ATOM 1269 C C . SER A 1 168 ? 3.167 34.454 -24.020 1.00 88.69 168 SER A C 1
ATOM 1271 O O . SER A 1 168 ? 1.963 34.458 -23.767 1.00 88.69 168 SER A O 1
ATOM 1273 N N . MET A 1 169 ? 3.972 33.460 -23.634 1.00 90.75 169 MET A N 1
ATOM 1274 C CA . MET A 1 169 ? 3.475 32.314 -22.883 1.00 90.75 169 MET A CA 1
ATOM 1275 C C . MET A 1 169 ? 3.151 32.697 -21.437 1.00 90.75 169 MET A C 1
ATOM 1277 O O . MET A 1 169 ? 3.954 33.334 -20.751 1.00 90.75 169 MET A O 1
ATOM 1281 N N . THR A 1 170 ? 1.991 32.255 -20.965 1.00 92.81 170 THR A N 1
ATOM 1282 C CA . THR A 1 170 ? 1.563 32.307 -19.563 1.00 92.81 170 THR A CA 1
ATOM 1283 C C . THR A 1 170 ? 1.257 30.889 -19.118 1.00 92.81 170 THR A C 1
ATOM 1285 O O . THR A 1 170 ? 0.443 30.213 -19.742 1.00 92.81 170 THR A O 1
ATOM 1288 N N . TYR A 1 171 ? 1.899 30.443 -18.044 1.00 94.06 171 TYR A N 1
ATOM 1289 C CA . TYR A 1 171 ? 1.647 29.140 -17.443 1.00 94.06 171 TYR A CA 1
ATOM 1290 C C . TYR A 1 171 ? 0.624 29.280 -16.324 1.00 94.06 171 TYR A C 1
ATOM 1292 O O . TYR A 1 171 ? 0.656 30.246 -15.562 1.00 94.06 171 TYR A O 1
ATOM 1300 N N . TYR A 1 172 ? -0.258 28.296 -16.216 1.00 92.75 172 TYR A N 1
ATOM 1301 C CA . TYR A 1 172 ? -1.256 28.184 -15.163 1.00 92.75 172 TYR A CA 1
ATOM 1302 C C . TYR A 1 172 ? -1.072 26.866 -14.432 1.00 92.75 172 TYR A C 1
ATOM 1304 O O . TYR A 1 172 ? -0.740 25.849 -15.052 1.00 92.75 172 TYR A O 1
ATOM 1312 N N . ARG A 1 173 ? -1.353 26.882 -13.131 1.00 93.88 173 ARG A N 1
ATOM 1313 C CA . ARG A 1 173 ? -1.459 25.670 -12.331 1.00 93.88 173 ARG A CA 1
ATOM 1314 C C . ARG A 1 173 ? -2.752 25.633 -11.528 1.00 93.88 173 ARG A C 1
ATOM 1316 O O . ARG A 1 173 ? -3.266 26.672 -11.109 1.00 93.88 173 ARG A O 1
ATOM 1323 N N . TYR A 1 174 ? -3.242 24.420 -11.309 1.00 90.69 174 TYR A N 1
ATOM 1324 C CA . TYR A 1 174 ? -4.358 24.121 -10.419 1.00 90.69 174 TYR A CA 1
ATOM 1325 C C . TYR A 1 174 ? -3.842 23.189 -9.330 1.00 90.69 174 TYR A C 1
ATOM 1327 O O . TYR A 1 174 ? -3.518 22.037 -9.613 1.00 90.69 174 TYR A O 1
ATOM 1335 N N . CYS A 1 175 ? -3.712 23.704 -8.112 1.00 90.25 175 CYS A N 1
ATOM 1336 C CA . CYS A 1 175 ? -3.240 22.943 -6.961 1.00 90.25 175 CYS A CA 1
ATOM 1337 C C . CYS A 1 175 ? -4.447 22.360 -6.232 1.00 90.25 175 CYS A C 1
ATOM 1339 O O . CYS A 1 175 ? -5.365 23.097 -5.878 1.00 90.25 175 CYS A O 1
ATOM 1341 N N . GLY A 1 176 ? -4.472 21.049 -6.010 1.00 86.50 176 GLY A N 1
ATOM 1342 C CA . GLY A 1 176 ? -5.532 20.446 -5.211 1.00 86.50 176 GLY A CA 1
ATOM 1343 C C . GLY A 1 176 ? -6.882 20.298 -5.917 1.00 86.50 176 GLY A C 1
ATOM 1344 O O . GLY A 1 176 ? -7.848 19.875 -5.285 1.00 86.50 176 GLY A O 1
ATOM 1345 N N . LYS A 1 177 ? -6.981 20.665 -7.204 1.00 85.44 177 LYS A N 1
ATOM 1346 C CA . LYS A 1 177 ? -8.237 20.696 -7.968 1.00 85.44 177 LYS A CA 1
ATOM 1347 C C . LYS A 1 177 ? -8.029 20.312 -9.423 1.00 85.44 177 LYS A C 1
ATOM 1349 O O . LYS A 1 177 ? -7.156 20.856 -10.094 1.00 85.44 177 LYS A O 1
ATOM 1354 N N . ASN A 1 178 ? -8.891 19.435 -9.928 1.00 86.69 178 ASN A N 1
ATOM 1355 C CA . ASN A 1 178 ? -8.912 19.085 -11.342 1.00 86.69 178 ASN A CA 1
ATOM 1356 C C . ASN A 1 178 ? -9.498 20.251 -12.174 1.00 86.69 178 ASN A C 1
ATOM 1358 O O . ASN A 1 178 ? -10.554 20.781 -11.814 1.00 86.69 178 ASN A O 1
ATOM 1362 N N . PRO A 1 179 ? -8.866 20.658 -13.292 1.00 83.00 179 PRO A N 1
ATOM 1363 C CA . PRO A 1 179 ? -9.342 21.770 -14.119 1.00 83.00 179 PRO A CA 1
ATOM 1364 C C . PRO A 1 179 ? -10.704 21.526 -14.784 1.00 83.00 179 PRO A C 1
ATOM 1366 O O . PRO A 1 179 ? -11.353 22.492 -15.166 1.00 83.00 179 PRO A O 1
ATOM 1369 N N . PHE A 1 180 ? -11.165 20.279 -14.880 1.00 79.06 180 PHE A N 1
ATOM 1370 C CA . PHE A 1 180 ? -12.493 19.903 -15.380 1.00 79.06 180 PHE A CA 1
ATOM 1371 C C . PHE A 1 180 ? -13.513 19.661 -14.250 1.00 79.06 180 PHE A C 1
ATOM 1373 O O . PHE A 1 180 ? -14.564 19.081 -14.485 1.00 79.06 180 PHE A O 1
ATOM 1380 N N . ASN A 1 181 ? -13.210 20.093 -13.016 1.00 74.50 181 ASN A N 1
ATOM 1381 C CA . ASN A 1 181 ? -14.080 19.971 -11.834 1.00 74.50 181 ASN A CA 1
ATOM 1382 C C . ASN A 1 181 ? -14.457 18.524 -11.444 1.00 74.50 181 ASN A C 1
ATOM 1384 O O . ASN A 1 181 ? -15.468 18.288 -10.786 1.00 74.50 181 ASN A O 1
ATOM 1388 N N . LEU A 1 182 ? -13.630 17.550 -11.832 1.00 75.38 182 LEU A N 1
ATOM 1389 C CA . LEU A 1 182 ? -13.775 16.149 -11.437 1.00 75.38 182 LEU A CA 1
ATOM 1390 C C . LEU A 1 182 ? -13.297 15.926 -9.988 1.00 75.38 182 LEU A C 1
ATOM 1392 O O . LEU A 1 182 ? -12.403 16.624 -9.505 1.00 75.38 182 LEU A O 1
ATOM 1396 N N . TYR A 1 183 ? -13.852 14.906 -9.323 1.00 77.50 183 TYR A N 1
ATOM 1397 C CA . TYR A 1 183 ? -13.403 14.395 -8.012 1.00 77.50 183 TYR A CA 1
ATOM 1398 C C . TYR A 1 183 ? -13.530 15.361 -6.820 1.00 77.50 183 TYR A C 1
ATOM 1400 O O . TYR A 1 183 ? -12.849 15.196 -5.809 1.00 77.50 183 TYR A O 1
ATOM 1408 N N . THR A 1 184 ? -14.393 16.373 -6.902 1.00 69.62 184 THR A N 1
ATOM 1409 C CA . THR A 1 184 ? -14.479 17.463 -5.908 1.00 69.62 184 THR A CA 1
ATOM 1410 C C . THR A 1 184 ? -14.933 17.030 -4.511 1.00 69.62 184 THR A C 1
ATOM 1412 O O . THR A 1 184 ? -14.636 17.722 -3.540 1.00 69.62 184 THR A O 1
ATOM 1415 N N . SER A 1 185 ? -15.621 15.892 -4.394 1.00 61.69 185 SER A N 1
ATOM 1416 C CA . SER A 1 185 ? -16.128 15.331 -3.132 1.00 61.69 185 SER A CA 1
ATOM 1417 C C . SER A 1 185 ? -15.431 14.035 -2.707 1.00 61.69 185 SER A C 1
ATOM 1419 O O . SER A 1 185 ? -15.892 13.352 -1.792 1.00 61.69 185 SER A O 1
ATOM 1421 N N . GLU A 1 186 ? -14.373 13.630 -3.408 1.00 73.25 186 GLU A N 1
ATOM 1422 C CA . GLU A 1 186 ? -13.693 12.365 -3.149 1.00 73.25 186 GLU A CA 1
ATOM 1423 C C . GLU A 1 186 ? -12.575 12.523 -2.118 1.00 73.25 186 GLU A C 1
ATOM 1425 O O . GLU A 1 186 ? -11.755 13.441 -2.194 1.00 73.25 186 GLU A O 1
ATOM 1430 N N . THR A 1 187 ? -12.532 11.602 -1.154 1.00 73.56 187 THR A N 1
ATOM 1431 C CA . THR A 1 187 ? -11.554 11.607 -0.059 1.00 73.56 187 THR A CA 1
ATOM 1432 C C . THR A 1 187 ? -10.946 10.226 0.160 1.00 73.56 187 THR A C 1
ATOM 1434 O O . THR A 1 187 ? -11.555 9.226 -0.195 1.00 73.56 187 THR A O 1
ATOM 1437 N N . TYR A 1 188 ? -9.765 10.127 0.756 1.00 74.06 188 TYR A N 1
ATOM 1438 C CA . TYR A 1 188 ? -9.163 8.847 1.145 1.00 74.06 188 TYR A CA 1
ATOM 1439 C C . TYR A 1 188 ? -8.662 8.891 2.587 1.00 74.06 188 TYR A C 1
ATOM 1441 O O . TYR A 1 188 ? -8.350 9.965 3.100 1.00 74.06 188 TYR A O 1
ATOM 1449 N N . ASP A 1 189 ? -8.597 7.730 3.241 1.00 74.81 189 ASP A N 1
ATOM 1450 C CA . ASP A 1 189 ? -8.060 7.613 4.600 1.00 74.81 189 ASP A CA 1
ATOM 1451 C C . ASP A 1 189 ? -6.549 7.843 4.592 1.00 74.81 189 ASP A C 1
ATOM 1453 O O . ASP A 1 189 ? -5.860 7.307 3.730 1.00 74.81 189 ASP A O 1
ATOM 1457 N N . VAL A 1 190 ? -6.023 8.611 5.541 1.00 76.94 190 VAL A N 1
ATOM 1458 C CA . VAL A 1 190 ? -4.586 8.905 5.637 1.00 76.94 190 VAL A CA 1
ATOM 1459 C C . VAL A 1 190 ? -3.928 7.951 6.626 1.00 76.94 190 VAL A C 1
ATOM 1461 O O . VAL A 1 190 ? -4.422 7.784 7.746 1.00 76.94 190 VAL A O 1
ATOM 1464 N N . TYR A 1 191 ? -2.798 7.361 6.244 1.00 77.44 191 TYR A N 1
ATOM 1465 C CA . TYR A 1 191 ? -1.965 6.558 7.137 1.00 77.44 191 TYR A CA 1
ATOM 1466 C C . TYR A 1 191 ? -0.788 7.377 7.673 1.00 77.44 191 TYR A C 1
ATOM 1468 O O . TYR A 1 191 ? -0.312 8.304 7.022 1.00 77.44 191 TYR A O 1
ATOM 1476 N N . GLY A 1 192 ? -0.350 7.060 8.889 1.00 76.56 192 GLY A N 1
ATOM 1477 C CA . GLY A 1 192 ? 0.844 7.636 9.498 1.00 76.56 192 GLY A CA 1
ATOM 1478 C C . GLY A 1 192 ? 2.112 6.930 9.029 1.00 76.56 192 GLY A C 1
ATOM 1479 O O . GLY A 1 192 ? 2.055 5.835 8.471 1.00 76.56 192 GLY A O 1
ATOM 1480 N N . GLU A 1 193 ? 3.278 7.519 9.302 1.00 79.44 193 GLU A N 1
ATOM 1481 C CA . GLU A 1 193 ? 4.575 6.854 9.075 1.00 79.44 193 GLU A CA 1
ATOM 1482 C C . GLU A 1 193 ? 4.703 5.522 9.836 1.00 79.44 193 GLU A C 1
ATOM 1484 O O . GLU A 1 193 ? 5.491 4.663 9.459 1.00 79.44 193 GLU A O 1
ATOM 1489 N N . ASP A 1 194 ? 3.906 5.326 10.886 1.00 71.69 194 ASP A N 1
ATOM 1490 C CA . ASP A 1 194 ? 3.885 4.125 11.716 1.00 71.69 194 ASP A CA 1
ATOM 1491 C C . ASP A 1 194 ? 3.014 2.984 11.158 1.00 71.69 194 ASP A C 1
ATOM 1493 O O . ASP A 1 194 ? 2.735 2.022 11.880 1.00 71.69 194 ASP A O 1
ATOM 1497 N N . GLY A 1 195 ? 2.534 3.103 9.916 1.00 63.03 195 GLY A N 1
ATOM 1498 C CA . GLY A 1 195 ? 1.690 2.085 9.292 1.00 63.03 195 GLY A CA 1
ATOM 1499 C C . GLY A 1 195 ? 0.247 2.076 9.797 1.00 63.03 195 GLY A C 1
ATOM 1500 O O . GLY A 1 195 ? -0.510 1.163 9.471 1.00 63.03 195 GLY A O 1
ATOM 1501 N N . LYS A 1 196 ? -0.180 3.043 10.619 1.00 66.56 196 LYS A N 1
ATOM 1502 C CA . LYS A 1 196 ? -1.532 3.037 11.200 1.00 66.56 196 LYS A CA 1
ATOM 1503 C C . LYS A 1 196 ? -2.449 4.066 10.546 1.00 66.56 196 LYS A C 1
ATOM 1505 O O . LYS A 1 196 ? -1.990 5.148 10.179 1.00 66.56 196 LYS A O 1
ATOM 1510 N N . PRO A 1 197 ? -3.761 3.788 10.444 1.00 64.25 197 PRO A N 1
ATOM 1511 C CA . PRO A 1 197 ? -4.729 4.806 10.065 1.00 64.25 197 PRO A CA 1
ATOM 1512 C C . PRO A 1 197 ? -4.694 5.977 11.053 1.00 64.25 197 PRO A C 1
ATOM 1514 O O . PRO A 1 197 ? -4.847 5.790 12.258 1.00 64.25 197 PRO A O 1
ATOM 1517 N N . THR A 1 198 ? -4.563 7.198 10.541 1.00 64.25 198 THR A N 1
ATOM 1518 C CA . THR A 1 198 ? -4.582 8.428 11.358 1.00 64.25 198 THR A CA 1
ATOM 1519 C C . THR A 1 198 ? -5.986 8.812 11.830 1.00 64.25 198 THR A C 1
ATOM 1521 O O . THR A 1 198 ? -6.145 9.701 12.662 1.00 64.25 198 THR A O 1
ATOM 1524 N N . GLY A 1 199 ? -7.022 8.193 11.253 1.00 56.69 199 GLY A N 1
ATOM 1525 C CA . GLY A 1 199 ? -8.416 8.607 11.423 1.00 56.69 199 GLY A CA 1
ATOM 1526 C C . GLY A 1 199 ? -8.802 9.854 10.617 1.00 56.69 199 GLY A C 1
ATOM 1527 O O . GLY A 1 199 ? -9.974 10.222 10.612 1.00 56.69 199 GLY A O 1
ATOM 1528 N N . GLN A 1 200 ? -7.855 10.479 9.910 1.00 69.69 200 GLN A N 1
ATOM 1529 C CA . GLN A 1 200 ? -8.106 11.629 9.049 1.00 69.69 200 GLN A CA 1
ATOM 1530 C C . GLN A 1 200 ? -8.405 11.197 7.616 1.00 69.69 200 GLN A C 1
ATOM 1532 O O . GLN A 1 200 ? -7.907 10.177 7.133 1.00 69.69 200 GLN A O 1
ATOM 1537 N N . LYS A 1 201 ? -9.193 12.022 6.923 1.00 76.94 201 LYS A N 1
ATOM 1538 C CA . LYS A 1 201 ? -9.424 11.901 5.486 1.00 76.94 201 LYS A CA 1
ATOM 1539 C C . LYS A 1 201 ? -8.818 13.080 4.748 1.00 76.94 201 LYS A C 1
ATOM 1541 O O . LYS A 1 201 ? -8.899 14.217 5.208 1.00 76.94 201 LYS A O 1
ATOM 1546 N N . GLU A 1 202 ? -8.263 12.809 3.579 1.00 78.94 202 GLU A N 1
ATOM 1547 C CA . GLU A 1 202 ? -7.676 13.812 2.702 1.00 78.94 202 GLU A CA 1
ATOM 1548 C C . GLU A 1 202 ? -8.424 13.869 1.372 1.00 78.94 202 GLU A C 1
ATOM 1550 O O . GLU A 1 202 ? -8.825 12.840 0.831 1.00 78.94 202 GLU A O 1
ATOM 1555 N N . ALA A 1 203 ? -8.640 15.077 0.846 1.00 83.25 203 ALA A N 1
ATOM 1556 C CA . ALA A 1 203 ? -9.248 15.252 -0.468 1.00 83.25 203 ALA A CA 1
ATOM 1557 C C . ALA A 1 203 ? -8.346 14.645 -1.549 1.00 83.25 203 ALA A C 1
ATOM 1559 O O . ALA A 1 203 ? -7.165 14.985 -1.628 1.00 83.25 203 ALA A O 1
ATOM 1560 N N . LEU A 1 204 ? -8.913 13.807 -2.422 1.00 84.81 204 LEU A N 1
ATOM 1561 C CA . LEU A 1 204 ? -8.164 13.065 -3.440 1.00 84.81 204 LEU A CA 1
ATOM 1562 C C . LEU A 1 204 ? -7.292 13.982 -4.300 1.00 84.81 204 LEU A C 1
ATOM 1564 O O . LEU A 1 204 ? -6.133 13.684 -4.576 1.00 84.81 204 LEU A O 1
ATOM 1568 N N . MET A 1 205 ? -7.849 15.121 -4.710 1.00 88.31 205 MET A N 1
ATOM 1569 C CA . MET A 1 205 ? -7.160 16.056 -5.592 1.00 88.31 205 MET A CA 1
ATOM 1570 C C . MET A 1 205 ? -6.035 16.835 -4.909 1.00 88.31 205 MET A C 1
ATOM 1572 O O . MET A 1 205 ? -5.194 17.360 -5.632 1.00 88.31 205 MET A O 1
ATOM 1576 N N . LYS A 1 206 ? -5.954 16.872 -3.566 1.00 89.88 206 LYS A N 1
ATOM 1577 C CA . LYS A 1 206 ? -4.964 17.665 -2.807 1.00 89.88 206 LYS A CA 1
ATOM 1578 C C . LYS A 1 206 ? -3.518 17.386 -3.228 1.00 89.88 206 LYS A C 1
ATOM 1580 O O . LYS A 1 206 ? -2.713 18.310 -3.268 1.00 89.88 206 LYS A O 1
ATOM 1585 N N . ARG A 1 207 ? -3.210 16.136 -3.577 1.00 90.62 207 ARG A N 1
ATOM 1586 C CA . ARG A 1 207 ? -1.873 15.690 -3.999 1.00 90.62 207 ARG A CA 1
ATOM 1587 C C . ARG A 1 207 ? -1.531 15.980 -5.464 1.00 90.62 207 ARG A C 1
ATOM 1589 O O . ARG A 1 207 ? -0.428 15.673 -5.889 1.00 90.62 207 ARG A O 1
ATOM 1596 N N . PHE A 1 208 ? -2.442 16.543 -6.258 1.00 94.44 208 PHE A N 1
ATOM 1597 C CA . PHE A 1 208 ? -2.210 16.786 -7.684 1.00 94.44 208 PHE A CA 1
ATOM 1598 C C . PHE A 1 208 ? -2.039 18.274 -8.008 1.00 94.44 208 PHE A C 1
ATOM 1600 O O . PHE A 1 208 ? -2.775 19.132 -7.513 1.00 94.44 208 PHE A O 1
ATOM 1607 N N . ILE A 1 209 ? -1.100 18.566 -8.913 1.00 95.38 209 ILE A N 1
ATOM 1608 C CA . ILE A 1 209 ? -0.952 19.870 -9.565 1.00 95.38 209 ILE A CA 1
ATOM 1609 C C . ILE A 1 209 ? -1.115 19.698 -11.074 1.00 95.38 209 ILE A C 1
ATOM 1611 O O . ILE A 1 209 ? -0.357 18.968 -11.709 1.00 95.38 209 ILE A O 1
ATOM 1615 N N . PHE A 1 210 ? -2.081 20.398 -11.664 1.00 94.69 210 PHE A N 1
ATOM 1616 C CA . PHE A 1 210 ? -2.366 20.337 -13.100 1.00 94.69 210 PHE A CA 1
ATOM 1617 C C . PHE A 1 210 ? -1.786 21.553 -13.812 1.00 94.69 210 PHE A C 1
ATOM 1619 O O . PHE A 1 210 ? -2.066 22.679 -13.403 1.00 94.69 210 PHE A O 1
ATOM 1626 N N . TYR A 1 211 ? -1.034 21.344 -14.894 1.00 94.75 211 TYR A N 1
ATOM 1627 C CA . TYR A 1 211 ? -0.401 22.418 -15.661 1.00 94.75 211 TYR A CA 1
ATOM 1628 C C . TYR A 1 211 ? -1.043 22.615 -17.034 1.00 94.75 211 TYR A C 1
ATOM 1630 O O . TYR A 1 211 ? -1.265 21.664 -17.788 1.00 94.75 211 TYR A O 1
ATOM 1638 N N . ARG A 1 212 ? -1.272 23.883 -17.387 1.00 90.81 212 ARG A N 1
ATOM 1639 C CA . ARG A 1 212 ? -1.626 24.326 -18.744 1.00 90.81 212 ARG A CA 1
ATOM 1640 C C . ARG A 1 212 ? -0.899 25.621 -19.091 1.00 90.81 212 ARG A C 1
ATOM 1642 O O . ARG A 1 212 ? -0.388 26.299 -18.199 1.00 90.81 212 ARG A O 1
ATOM 1649 N N . PHE A 1 213 ? -0.882 26.008 -20.359 1.00 90.44 213 PHE A N 1
ATOM 1650 C CA . PHE A 1 213 ? -0.373 27.316 -20.768 1.00 90.44 213 PHE A CA 1
ATOM 1651 C C . PHE A 1 213 ? -1.246 27.962 -21.838 1.00 90.44 213 PHE A C 1
ATOM 1653 O O . PHE A 1 213 ? -1.840 27.274 -22.661 1.00 90.44 213 PHE A O 1
ATOM 1660 N N . THR A 1 214 ? -1.230 29.292 -21.873 1.00 89.44 214 THR A N 1
ATOM 1661 C CA . THR A 1 214 ? -1.700 30.074 -23.021 1.00 89.44 214 THR A CA 1
ATOM 1662 C C . THR A 1 214 ? -0.525 30.728 -23.733 1.00 89.44 214 THR A C 1
ATOM 1664 O O . THR A 1 214 ? 0.454 31.084 -23.079 1.00 89.44 214 THR A O 1
ATOM 1667 N N . GLY A 1 215 ? -0.599 30.935 -25.047 1.00 85.69 215 GLY A N 1
ATOM 1668 C CA . GLY A 1 215 ? 0.469 31.600 -25.805 1.00 85.69 215 GLY A CA 1
ATOM 1669 C C . GLY A 1 215 ? 0.090 31.915 -27.250 1.00 85.69 215 GLY A C 1
ATOM 1670 O O . GLY A 1 215 ? -1.060 31.739 -27.650 1.00 85.69 215 GLY A O 1
ATOM 1671 N N . LYS A 1 216 ? 1.059 32.384 -28.045 1.00 81.44 216 LYS A N 1
ATOM 1672 C CA . LYS A 1 216 ? 0.884 32.657 -29.481 1.00 81.44 216 LYS A CA 1
ATOM 1673 C C . LYS A 1 216 ? 1.824 31.808 -30.334 1.00 81.44 216 LYS A C 1
ATOM 1675 O O . LYS A 1 216 ? 3.027 32.065 -30.375 1.00 81.44 216 LYS A O 1
ATOM 1680 N N . GLY A 1 217 ? 1.277 30.829 -31.051 1.00 71.88 217 GLY A N 1
ATOM 1681 C CA . GLY A 1 217 ? 2.009 29.997 -32.008 1.00 71.88 217 GLY A CA 1
ATOM 1682 C C . GLY A 1 217 ? 2.285 30.750 -33.310 1.00 71.88 217 GLY A C 1
ATOM 1683 O O . GLY A 1 217 ? 1.366 31.310 -33.916 1.00 71.88 217 GLY A O 1
ATOM 1684 N N . GLY A 1 218 ? 3.558 30.823 -33.718 1.00 66.56 218 GLY A N 1
ATOM 1685 C CA . GLY A 1 218 ? 3.978 31.553 -34.922 1.00 66.56 218 GLY A CA 1
ATOM 1686 C C . GLY A 1 218 ? 3.626 33.048 -34.898 1.00 66.56 218 GLY A C 1
ATOM 1687 O O . GLY A 1 218 ? 3.573 33.676 -35.949 1.00 66.56 218 GLY A O 1
ATOM 1688 N N . GLY A 1 219 ? 3.320 33.607 -33.719 1.00 66.31 219 GLY A N 1
ATOM 1689 C CA . GLY A 1 219 ? 2.861 34.987 -33.528 1.00 66.31 219 GLY A CA 1
ATOM 1690 C C . GLY A 1 219 ? 1.399 35.272 -33.906 1.00 66.31 219 GLY A C 1
ATOM 1691 O O . GLY A 1 219 ? 0.944 36.392 -33.675 1.00 66.31 219 GLY A O 1
ATOM 1692 N N . VAL A 1 220 ? 0.655 34.295 -34.446 1.00 65.44 220 VAL A N 1
ATOM 1693 C CA . VAL A 1 220 ? -0.671 34.524 -35.062 1.00 65.44 220 VAL A CA 1
ATOM 1694 C C . VAL A 1 220 ? -1.794 33.715 -34.403 1.00 65.44 220 VAL A C 1
ATOM 1696 O O . VAL A 1 220 ? -2.896 34.238 -34.256 1.00 65.44 220 VAL A O 1
ATOM 1699 N N . VAL A 1 221 ? -1.542 32.474 -33.971 1.00 72.00 221 VAL A N 1
ATOM 1700 C CA . VAL A 1 221 ? -2.590 31.584 -33.433 1.00 72.00 221 VAL A CA 1
ATOM 1701 C C . VAL A 1 221 ? -2.558 31.544 -31.912 1.00 72.00 221 VAL A C 1
ATOM 1703 O O . VAL A 1 221 ? -1.509 31.291 -31.322 1.00 72.00 221 VAL A O 1
ATOM 1706 N N . GLY A 1 222 ? -3.709 31.794 -31.284 1.00 78.06 222 GLY A N 1
ATOM 1707 C CA . GLY A 1 222 ? -3.884 31.639 -29.842 1.00 78.06 222 GLY A CA 1
ATOM 1708 C C . GLY A 1 222 ? -3.840 30.166 -29.444 1.00 78.06 222 GLY A C 1
ATOM 1709 O O . GLY A 1 222 ? -4.522 29.343 -30.046 1.00 78.06 222 GLY A O 1
ATOM 1710 N N . LEU A 1 223 ? -3.020 29.852 -28.447 1.00 81.50 223 LEU A N 1
ATOM 1711 C CA . LEU A 1 223 ? -2.885 28.524 -27.858 1.00 81.50 223 LEU A CA 1
ATOM 1712 C C . LEU A 1 223 ? -3.454 28.546 -26.438 1.00 81.50 223 LEU A C 1
ATOM 1714 O O . LEU A 1 223 ? -3.224 29.517 -25.714 1.00 81.50 223 LEU A O 1
ATOM 1718 N N . ASP A 1 224 ? -4.140 27.472 -26.058 1.00 84.00 224 ASP A N 1
ATOM 1719 C CA . ASP A 1 224 ? -4.569 27.153 -24.692 1.00 84.00 224 ASP A CA 1
ATOM 1720 C C . ASP A 1 224 ? -4.442 25.637 -24.523 1.00 84.00 224 ASP A C 1
ATOM 1722 O O . ASP A 1 224 ? -5.312 24.858 -24.918 1.00 84.00 224 ASP A O 1
ATOM 1726 N N . ASN A 1 225 ? -3.271 25.213 -24.063 1.00 85.75 225 ASN A N 1
ATOM 1727 C CA . ASN A 1 225 ? -2.847 23.825 -24.127 1.00 85.75 225 ASN A CA 1
ATOM 1728 C C . ASN A 1 225 ? -2.673 23.263 -22.727 1.00 85.75 225 ASN A C 1
ATOM 1730 O O . ASN A 1 225 ? -1.952 23.823 -21.896 1.00 85.75 225 ASN A O 1
ATOM 1734 N N . TYR A 1 226 ? -3.265 22.098 -22.509 1.00 89.00 226 TYR A N 1
ATOM 1735 C CA . TYR A 1 226 ? -3.073 21.307 -21.306 1.00 89.00 226 TYR A CA 1
ATOM 1736 C C . TYR A 1 226 ? -1.813 20.457 -21.470 1.00 89.00 226 TYR A C 1
ATOM 1738 O O . TYR A 1 226 ? -1.533 19.952 -22.556 1.00 89.00 226 TYR A O 1
ATOM 1746 N N . LEU A 1 227 ? -1.013 20.361 -20.410 1.00 91.06 227 LEU A N 1
ATOM 1747 C CA . LEU A 1 227 ? 0.286 19.698 -20.461 1.00 91.06 227 LEU A CA 1
ATOM 1748 C C . LEU A 1 227 ? 0.252 18.381 -19.694 1.00 91.06 227 LEU A C 1
ATOM 1750 O O . LEU A 1 227 ? 0.117 17.323 -20.296 1.00 91.06 227 LEU A O 1
ATOM 1754 N N . VAL A 1 228 ? 0.392 18.444 -18.371 1.00 95.00 228 VAL A N 1
ATOM 1755 C CA . VAL A 1 228 ? 0.510 17.267 -17.505 1.00 95.00 228 VAL A CA 1
ATOM 1756 C C . VAL A 1 228 ? -0.057 17.552 -16.115 1.00 95.00 228 VAL A C 1
ATOM 1758 O O . VAL A 1 228 ? -0.123 18.708 -15.688 1.00 95.00 228 VAL A O 1
ATOM 1761 N N . ALA A 1 229 ? -0.449 16.495 -15.412 1.00 96.50 229 ALA A N 1
ATOM 1762 C CA . ALA A 1 229 ? -0.731 16.508 -13.984 1.00 96.50 229 ALA A CA 1
ATOM 1763 C C . ALA A 1 229 ? 0.447 15.872 -13.243 1.00 96.50 229 ALA A C 1
ATOM 1765 O O . ALA A 1 229 ? 0.961 14.845 -13.678 1.00 96.50 229 ALA A O 1
ATOM 1766 N N . VAL A 1 230 ? 0.874 16.467 -12.136 1.00 95.62 230 VAL A N 1
ATOM 1767 C CA . VAL A 1 230 ? 1.926 15.927 -11.270 1.00 95.62 230 VAL A CA 1
ATOM 1768 C C . VAL A 1 230 ? 1.286 15.508 -9.958 1.00 95.62 230 VAL A C 1
ATOM 1770 O O . VAL A 1 230 ? 0.670 16.338 -9.294 1.00 95.62 230 VAL A O 1
ATOM 1773 N N . ASP A 1 231 ? 1.430 14.239 -9.587 1.00 94.12 231 ASP A N 1
ATOM 1774 C CA . ASP A 1 231 ? 1.165 13.780 -8.226 1.00 94.12 231 ASP A CA 1
ATOM 1775 C C . ASP A 1 231 ? 2.371 14.137 -7.356 1.00 94.12 231 ASP A C 1
ATOM 1777 O O . ASP A 1 231 ? 3.448 13.562 -7.498 1.00 94.12 231 ASP A O 1
ATOM 1781 N N . THR A 1 232 ? 2.216 15.098 -6.455 1.00 92.75 232 THR A N 1
ATOM 1782 C CA . THR A 1 232 ? 3.313 15.614 -5.638 1.00 92.75 232 THR A CA 1
ATOM 1783 C C . THR A 1 232 ? 3.795 14.613 -4.596 1.00 92.75 232 THR A C 1
ATOM 1785 O O . THR A 1 232 ? 4.888 14.786 -4.064 1.00 92.75 232 THR A O 1
ATOM 1788 N N . TYR A 1 233 ? 3.040 13.547 -4.322 1.00 90.62 233 TYR A N 1
ATOM 1789 C CA . TYR A 1 233 ? 3.411 12.542 -3.326 1.00 90.62 233 TYR A CA 1
ATOM 1790 C C . TYR A 1 233 ? 4.286 11.468 -3.985 1.00 90.62 233 TYR A C 1
ATOM 1792 O O . TYR A 1 233 ? 5.438 11.302 -3.594 1.00 90.62 233 TYR A O 1
ATOM 1800 N N . THR A 1 234 ? 3.821 10.830 -5.069 1.00 88.12 234 THR A N 1
ATOM 1801 C CA . THR A 1 234 ? 4.634 9.839 -5.819 1.00 88.12 234 THR A CA 1
ATOM 1802 C C . THR A 1 234 ? 5.677 10.444 -6.746 1.00 88.12 234 THR A C 1
ATOM 1804 O O . THR A 1 234 ? 6.611 9.757 -7.152 1.00 88.12 234 THR A O 1
ATOM 1807 N N . LYS A 1 235 ? 5.504 11.718 -7.110 1.00 90.69 235 LYS A N 1
ATOM 1808 C CA . LYS A 1 235 ? 6.237 12.422 -8.172 1.00 90.69 235 LYS A CA 1
ATOM 1809 C C . LYS A 1 235 ? 5.935 11.907 -9.582 1.00 90.69 235 LYS A C 1
ATOM 1811 O O . LYS A 1 235 ? 6.612 12.308 -10.529 1.00 90.69 235 LYS A O 1
ATOM 1816 N N . LEU A 1 236 ? 4.919 11.057 -9.742 1.00 91.25 236 LEU A N 1
ATOM 1817 C CA . LEU A 1 236 ? 4.467 10.581 -11.044 1.00 91.25 236 LEU A CA 1
ATOM 1818 C C . LEU A 1 236 ? 3.765 11.696 -11.822 1.00 91.25 236 LEU A C 1
ATOM 1820 O O . LEU A 1 236 ? 3.077 12.558 -11.272 1.00 91.25 236 LEU A O 1
ATOM 1824 N N . VAL A 1 237 ? 3.932 11.642 -13.135 1.00 93.44 237 VAL A N 1
ATOM 1825 C CA . VAL A 1 237 ? 3.367 12.574 -14.104 1.00 93.44 237 VAL A CA 1
ATOM 1826 C C . VAL A 1 237 ? 2.305 11.833 -14.902 1.00 93.44 237 VAL A C 1
ATOM 1828 O O . VAL A 1 237 ? 2.570 10.753 -15.420 1.00 93.44 237 VAL A O 1
ATOM 1831 N N . PHE A 1 238 ? 1.119 12.414 -15.044 1.00 94.62 238 PHE A N 1
ATOM 1832 C CA . PHE A 1 238 ? -0.018 11.828 -15.751 1.00 94.62 238 PHE A CA 1
ATOM 1833 C C . PHE A 1 238 ? -0.509 12.747 -16.868 1.00 94.62 238 PHE A C 1
ATOM 1835 O O . PHE A 1 238 ? -0.503 13.976 -16.742 1.00 94.62 238 PHE A O 1
ATOM 1842 N N . ALA A 1 239 ? -0.987 12.145 -17.955 1.00 92.44 239 ALA A N 1
ATOM 1843 C CA . ALA A 1 239 ? -1.826 12.846 -18.915 1.00 92.44 239 ALA A CA 1
ATOM 1844 C C . ALA A 1 239 ? -3.252 12.921 -18.352 1.00 92.44 239 ALA A C 1
ATOM 1846 O O . ALA A 1 239 ? -3.787 11.915 -17.898 1.00 92.44 239 ALA A O 1
ATOM 1847 N N . PHE A 1 240 ? -3.858 14.106 -18.372 1.00 92.56 240 PHE A N 1
ATOM 1848 C CA . PHE A 1 240 ? -5.219 14.324 -17.854 1.00 92.56 240 PHE A CA 1
ATOM 1849 C C . PHE A 1 240 ? -6.160 14.971 -18.877 1.00 92.56 240 PHE A C 1
ATOM 1851 O O . PHE A 1 240 ? -7.368 15.053 -18.658 1.00 92.56 240 PHE A O 1
ATOM 1858 N N . ALA A 1 241 ? -5.607 15.432 -19.996 1.00 89.62 241 ALA A N 1
ATOM 1859 C CA . ALA A 1 241 ? -6.345 16.010 -21.101 1.00 89.62 241 ALA A CA 1
ATOM 1860 C C . ALA A 1 241 ? -5.723 15.563 -22.425 1.00 89.62 241 ALA A C 1
ATOM 1862 O O . ALA A 1 241 ? -4.509 15.360 -22.504 1.00 89.62 241 ALA A O 1
ATOM 1863 N N . LYS A 1 242 ? -6.547 15.467 -23.466 1.00 87.44 242 LYS A N 1
ATOM 1864 C CA . LYS A 1 242 ? -6.115 15.236 -24.848 1.00 87.44 242 LYS A CA 1
ATOM 1865 C C . LYS A 1 242 ? -6.706 16.295 -25.778 1.00 87.44 242 LYS A C 1
ATOM 1867 O O . LYS A 1 242 ? -7.795 16.810 -25.506 1.00 87.44 242 LYS A O 1
ATOM 1872 N N . PRO A 1 243 ? -6.014 16.643 -26.872 1.00 84.88 243 PRO A N 1
ATOM 1873 C CA . PRO A 1 243 ? -6.583 17.501 -27.890 1.00 84.88 243 PRO A CA 1
ATOM 1874 C C . PRO A 1 243 ? -7.710 16.776 -28.632 1.00 84.88 243 PRO A C 1
ATOM 1876 O O . PRO A 1 243 ? -7.572 15.619 -29.028 1.00 84.88 243 PRO A O 1
ATOM 1879 N N . ILE A 1 244 ? -8.809 17.490 -28.844 1.00 82.19 244 ILE A N 1
ATOM 1880 C CA . ILE A 1 244 ? -9.978 17.047 -29.622 1.00 82.19 244 ILE A CA 1
ATOM 1881 C C . ILE A 1 244 ? -10.198 17.914 -30.870 1.00 82.19 244 ILE A C 1
ATOM 1883 O O . ILE A 1 244 ? -11.100 17.668 -31.661 1.00 82.19 244 ILE A O 1
ATOM 1887 N N . GLY A 1 245 ? -9.360 18.936 -31.076 1.00 78.19 245 GLY A N 1
ATOM 1888 C CA . GLY A 1 245 ? -9.419 19.797 -32.253 1.00 78.19 245 GLY A CA 1
ATOM 1889 C C . GLY A 1 245 ? -8.071 20.425 -32.582 1.00 78.19 245 GLY A C 1
ATOM 1890 O O . GLY A 1 245 ? -7.329 20.837 -31.687 1.00 78.19 245 GLY A O 1
ATOM 1891 N N . PHE A 1 246 ? -7.773 20.534 -33.877 1.00 78.38 246 PHE A N 1
ATOM 1892 C CA . PHE A 1 246 ? -6.503 21.032 -34.405 1.00 78.38 246 PHE A CA 1
ATOM 1893 C C . PHE A 1 246 ? -6.720 22.120 -35.456 1.00 78.38 246 PHE A C 1
ATOM 1895 O O . PHE A 1 246 ? -7.713 22.120 -36.179 1.00 78.38 246 PHE A O 1
ATOM 1902 N N . THR A 1 247 ? -5.756 23.030 -35.562 1.00 70.38 247 THR A N 1
ATOM 1903 C CA . THR A 1 247 ? -5.648 24.017 -36.642 1.00 70.38 247 THR A CA 1
ATOM 1904 C C . THR A 1 247 ? -4.280 23.889 -37.305 1.00 70.38 247 THR A C 1
ATOM 1906 O O . THR A 1 247 ? -3.290 23.579 -36.651 1.00 70.38 247 THR A O 1
ATOM 1909 N N . THR A 1 248 ? -4.193 24.133 -38.612 1.00 70.25 248 THR A N 1
ATOM 1910 C CA . THR A 1 248 ? -2.914 24.095 -39.338 1.00 70.25 248 THR A CA 1
ATOM 1911 C C . THR A 1 248 ? -2.230 25.461 -39.329 1.00 70.25 248 THR A C 1
ATOM 1913 O O . THR A 1 248 ? -2.814 26.447 -39.773 1.00 70.25 248 THR A O 1
ATOM 1916 N N . VAL A 1 249 ? -0.973 25.516 -38.884 1.00 59.47 249 VAL A N 1
ATOM 1917 C CA . VAL A 1 249 ? -0.133 26.724 -38.861 1.00 59.47 249 VAL A CA 1
ATOM 1918 C C . VAL A 1 249 ? 1.212 26.411 -39.509 1.00 59.47 249 VAL A C 1
ATOM 1920 O O . VAL A 1 249 ? 1.931 25.525 -39.055 1.00 59.47 249 VAL A O 1
ATOM 1923 N N . PHE A 1 250 ? 1.543 27.109 -40.601 1.00 63.28 250 PHE A N 1
ATOM 1924 C CA . PHE A 1 250 ? 2.771 26.891 -41.388 1.00 63.28 250 PHE A CA 1
ATOM 1925 C C . PHE A 1 250 ? 3.049 25.409 -41.726 1.00 63.28 250 PHE A C 1
ATOM 1927 O O . PHE A 1 250 ? 4.187 24.953 -41.687 1.00 63.28 250 PHE A O 1
ATOM 1934 N N . GLY A 1 251 ? 1.996 24.647 -42.050 1.00 63.19 251 GLY A N 1
ATOM 1935 C CA . GLY A 1 251 ? 2.085 23.225 -42.414 1.00 63.19 251 GLY A CA 1
ATOM 1936 C C . GLY A 1 251 ? 2.072 22.239 -41.240 1.00 63.19 251 GLY A C 1
ATOM 1937 O O . GLY A 1 251 ? 1.994 21.038 -41.478 1.00 63.19 251 GLY A O 1
ATOM 1938 N N . ASN A 1 252 ? 2.078 22.718 -39.992 1.00 63.56 252 ASN A N 1
ATOM 1939 C CA . ASN A 1 252 ? 2.031 21.885 -38.789 1.00 63.56 252 ASN A CA 1
ATOM 1940 C C . ASN A 1 252 ? 0.646 21.937 -38.129 1.00 63.56 252 ASN A C 1
ATOM 1942 O O . ASN A 1 252 ? 0.036 23.004 -38.057 1.00 63.56 252 ASN A O 1
ATOM 1946 N N . GLN A 1 253 ? 0.152 20.802 -37.628 1.00 71.31 253 GLN A N 1
ATOM 1947 C CA . GLN A 1 253 ? -1.068 20.764 -36.813 1.00 71.31 253 GLN A CA 1
ATOM 1948 C C . GLN A 1 253 ? -0.757 21.251 -35.396 1.00 71.31 253 GLN A C 1
ATOM 1950 O O . GLN A 1 253 ? 0.147 20.730 -34.744 1.00 71.31 253 GLN A O 1
ATOM 1955 N N . VAL A 1 254 ? -1.524 22.226 -34.914 1.00 70.19 254 VAL A N 1
ATOM 1956 C CA . VAL A 1 254 ? -1.486 22.710 -33.531 1.00 70.19 254 VAL A CA 1
ATOM 1957 C C . VAL A 1 254 ? -2.831 22.463 -32.852 1.00 70.19 254 VAL A C 1
ATOM 1959 O O . VAL A 1 254 ? -3.873 22.755 -33.444 1.00 70.19 254 VAL A O 1
ATOM 1962 N N . PRO A 1 255 ? -2.840 21.924 -31.623 1.00 76.88 255 PRO A N 1
ATOM 1963 C CA . PRO A 1 255 ? -4.071 21.676 -30.889 1.00 76.88 255 PRO A CA 1
ATOM 1964 C C . PRO A 1 255 ? -4.710 22.997 -30.446 1.00 76.88 255 PRO A C 1
ATOM 1966 O O . PRO A 1 255 ? -4.023 23.928 -30.033 1.00 76.88 255 PRO A O 1
ATOM 1969 N N . THR A 1 256 ? -6.033 23.070 -30.557 1.00 73.88 256 THR A N 1
ATOM 1970 C CA . THR A 1 256 ? -6.840 24.280 -30.291 1.00 73.88 256 THR A CA 1
ATOM 1971 C C . THR A 1 256 ? -8.071 24.011 -29.432 1.00 73.88 256 THR A C 1
ATOM 1973 O O . THR A 1 256 ? -8.648 24.950 -28.898 1.00 73.88 256 THR A O 1
ATOM 1976 N N . LYS A 1 257 ? -8.461 22.741 -29.270 1.00 78.94 257 LYS A N 1
ATOM 1977 C CA . LYS A 1 257 ? -9.517 22.301 -28.353 1.00 78.94 257 LYS A CA 1
ATOM 1978 C C . LYS A 1 257 ? -9.037 21.084 -27.584 1.00 78.94 257 LYS A C 1
ATOM 1980 O O . LYS A 1 257 ? -8.365 20.228 -28.161 1.00 78.94 257 LYS A O 1
ATOM 1985 N N . TRP A 1 258 ? -9.424 20.992 -26.321 1.00 83.19 258 TRP A N 1
ATOM 1986 C CA . TRP A 1 258 ? -9.005 19.937 -25.406 1.00 83.19 258 TRP A CA 1
ATOM 1987 C C . TRP A 1 258 ? -10.191 19.413 -24.604 1.00 83.19 258 TRP A C 1
ATOM 1989 O O . TRP A 1 258 ? -11.156 20.141 -24.379 1.00 83.19 258 TRP A O 1
ATOM 1999 N N . ALA A 1 259 ? -10.090 18.159 -24.181 1.00 83.38 259 ALA A N 1
ATOM 2000 C CA . ALA A 1 259 ? -11.050 17.505 -23.304 1.00 83.38 259 ALA A CA 1
ATOM 2001 C C . ALA A 1 259 ? -10.336 16.581 -22.315 1.00 83.38 259 ALA A C 1
ATOM 2003 O O . ALA A 1 259 ? -9.177 16.204 -22.529 1.00 83.38 259 ALA A O 1
ATOM 2004 N N . SER A 1 260 ? -11.025 16.216 -21.238 1.00 85.38 260 SER A N 1
ATOM 2005 C CA . SER A 1 260 ? -10.544 15.262 -20.248 1.00 85.38 260 SER A CA 1
ATOM 2006 C C . SER A 1 260 ? -10.313 13.885 -20.875 1.00 85.38 260 SER A C 1
ATOM 2008 O O . SER A 1 260 ? -11.118 13.382 -21.665 1.00 85.38 260 SER A O 1
ATOM 2010 N N . VAL A 1 261 ? -9.210 13.232 -20.501 1.00 87.19 261 VAL A N 1
ATOM 2011 C CA . VAL A 1 261 ? -8.965 11.835 -20.909 1.00 87.19 261 VAL A CA 1
ATOM 2012 C C . VAL A 1 261 ? -9.984 10.873 -20.292 1.00 87.19 261 VAL A C 1
ATOM 2014 O O . VAL A 1 261 ? -10.264 9.826 -20.867 1.00 87.19 261 VAL A O 1
ATOM 2017 N N . ASP A 1 262 ? -10.591 11.254 -19.172 1.00 83.31 262 ASP A N 1
ATOM 2018 C CA . ASP A 1 262 ? -11.551 10.465 -18.403 1.00 83.31 262 ASP A CA 1
ATOM 2019 C C . ASP A 1 262 ? -12.855 10.260 -19.187 1.00 83.31 262 ASP A C 1
ATOM 2021 O O . ASP A 1 262 ? -13.528 9.237 -19.051 1.00 83.31 262 ASP A O 1
ATOM 2025 N N . THR A 1 263 ? -13.186 11.210 -20.064 1.00 80.19 263 THR A N 1
ATOM 2026 C CA . THR A 1 263 ? -14.364 11.172 -20.934 1.00 80.19 263 THR A CA 1
ATOM 2027 C C . THR A 1 263 ? -14.031 10.843 -22.387 1.00 80.19 263 THR A C 1
ATOM 2029 O O . THR A 1 263 ? -14.877 10.249 -23.057 1.00 80.19 263 THR A O 1
ATOM 2032 N N . HIS A 1 264 ? -12.829 11.165 -22.877 1.00 80.56 264 HIS A N 1
ATOM 2033 C CA . HIS A 1 264 ? -12.485 11.093 -24.309 1.00 80.56 264 HIS A CA 1
ATOM 2034 C C . HIS A 1 264 ? -11.370 10.097 -24.668 1.00 80.56 264 HIS A C 1
ATOM 2036 O O . HIS A 1 264 ? -10.999 9.988 -25.841 1.00 80.56 264 HIS A O 1
ATOM 2042 N N . SER A 1 265 ? -10.825 9.368 -23.691 1.00 81.75 265 SER A N 1
ATOM 2043 C CA . SER A 1 265 ? -9.910 8.243 -23.932 1.00 81.75 265 SER A CA 1
ATOM 2044 C C . SER A 1 265 ? -10.593 6.927 -23.590 1.00 81.75 265 SER A C 1
ATOM 2046 O O . SER A 1 265 ? -11.407 6.847 -22.669 1.00 81.75 265 SER A O 1
ATOM 2048 N N . THR A 1 266 ? -10.275 5.890 -24.358 1.00 75.06 266 THR A N 1
ATOM 2049 C CA . THR A 1 266 ? -10.858 4.560 -24.184 1.00 75.06 266 THR A CA 1
ATOM 2050 C C . THR A 1 266 ? -9.734 3.554 -24.006 1.00 75.06 266 THR A C 1
ATOM 2052 O O . THR A 1 266 ? -8.902 3.388 -24.895 1.00 75.06 266 THR A O 1
ATOM 2055 N N . GLY A 1 267 ? -9.695 2.893 -22.853 1.00 69.81 267 GLY A N 1
ATOM 2056 C CA . GLY A 1 267 ? -8.755 1.812 -22.595 1.00 69.81 267 GLY A CA 1
ATOM 2057 C C . GLY A 1 267 ? -9.263 0.455 -23.107 1.00 69.81 267 GLY A C 1
ATOM 2058 O O . GLY A 1 267 ? -10.261 0.375 -23.835 1.00 69.81 267 GLY A O 1
ATOM 2059 N N . PRO A 1 268 ? -8.584 -0.645 -22.739 1.00 64.00 268 PRO A N 1
ATOM 2060 C CA . PRO A 1 268 ? -8.921 -1.984 -23.207 1.00 64.00 268 PRO A CA 1
ATOM 2061 C C . PRO A 1 268 ? -10.385 -2.350 -22.952 1.00 64.00 268 PRO A C 1
ATOM 2063 O O . PRO A 1 268 ? -10.948 -2.037 -21.903 1.00 64.00 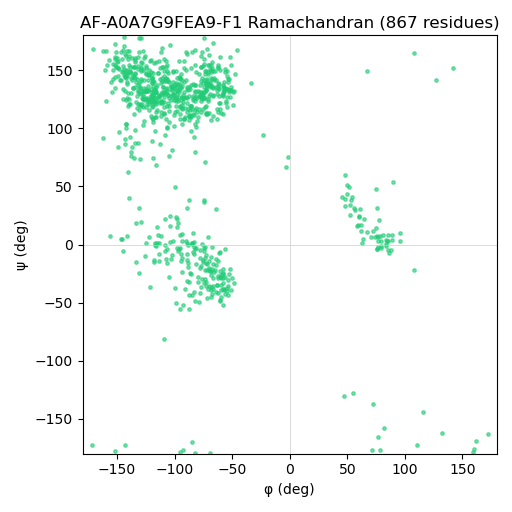268 PRO A O 1
ATOM 2066 N N . GLY A 1 269 ? -11.003 -3.018 -23.930 1.00 61.72 269 GLY A N 1
ATOM 2067 C CA . GLY A 1 269 ? -12.394 -3.469 -23.836 1.00 61.72 269 GLY A CA 1
ATOM 2068 C C . GLY A 1 269 ? -13.445 -2.359 -23.939 1.00 61.72 269 GLY A C 1
ATOM 2069 O O . GLY A 1 269 ? -14.610 -2.618 -23.659 1.00 61.72 269 GLY A O 1
ATOM 2070 N N . GLY A 1 270 ? -13.069 -1.137 -24.332 1.00 68.19 270 GLY A N 1
ATOM 2071 C CA . GLY A 1 270 ? -14.018 -0.027 -24.443 1.00 68.19 270 GLY A CA 1
ATOM 2072 C C . GLY A 1 270 ? -14.276 0.713 -23.123 1.00 68.19 270 GLY A C 1
ATOM 2073 O O . GLY A 1 270 ? -15.114 1.613 -23.089 1.00 68.19 270 GLY A O 1
ATOM 2074 N N . LYS A 1 271 ? -13.583 0.343 -22.034 1.00 75.75 271 LYS A N 1
ATOM 2075 C CA . LYS A 1 271 ? -13.735 0.963 -20.709 1.00 75.75 271 LYS A CA 1
ATOM 2076 C C . LYS A 1 271 ? -12.997 2.304 -20.654 1.00 75.75 271 LYS A C 1
ATOM 2078 O O . LYS A 1 271 ? -11.862 2.416 -21.114 1.00 75.75 271 LYS A O 1
ATOM 2083 N N . LYS A 1 272 ? -13.635 3.312 -20.056 1.00 80.69 272 LYS A N 1
ATOM 2084 C CA . LYS A 1 272 ? -13.000 4.589 -19.702 1.00 80.69 272 LYS A CA 1
ATOM 2085 C C . LYS A 1 272 ? -12.421 4.496 -18.296 1.00 80.69 272 LYS A C 1
ATOM 2087 O O . LYS A 1 272 ? -13.044 3.899 -17.418 1.00 80.69 272 LYS A O 1
ATOM 2092 N N . TYR A 1 273 ? -11.255 5.092 -18.098 1.00 83.00 273 TYR A N 1
ATOM 2093 C CA . TYR A 1 273 ? -10.548 5.113 -16.820 1.00 83.00 273 TYR A CA 1
ATOM 2094 C C . TYR A 1 273 ? -10.322 6.551 -16.369 1.00 83.00 273 TYR A C 1
ATOM 2096 O O . TYR A 1 273 ? -10.325 7.478 -17.177 1.00 83.00 273 TYR A O 1
ATOM 2104 N N . ARG A 1 274 ? -10.118 6.734 -15.069 1.00 88.94 274 ARG A N 1
ATOM 2105 C CA . ARG A 1 274 ? -9.770 8.026 -14.468 1.00 88.94 274 ARG A CA 1
ATOM 2106 C C . ARG A 1 274 ? -8.338 8.408 -14.852 1.00 88.94 274 ARG A C 1
ATOM 2108 O O . ARG A 1 274 ? -7.506 7.510 -14.985 1.00 88.94 274 ARG A O 1
ATOM 2115 N N . PHE A 1 275 ? -8.007 9.700 -14.988 1.00 91.19 275 PHE A N 1
ATOM 2116 C CA . PHE A 1 275 ? -6.693 10.118 -15.525 1.00 91.19 275 PHE A CA 1
ATOM 2117 C C . PHE A 1 275 ? -5.488 9.455 -14.837 1.00 91.19 275 PHE A C 1
ATOM 2119 O O . PHE A 1 275 ? -4.519 9.079 -15.490 1.00 91.19 275 PHE A O 1
ATOM 2126 N N . TYR A 1 276 ? -5.558 9.283 -13.516 1.00 90.94 276 TYR A N 1
ATOM 2127 C CA . TYR A 1 276 ? -4.481 8.711 -12.715 1.00 90.94 276 TYR A CA 1
ATOM 2128 C C . TYR A 1 276 ? -4.388 7.180 -12.822 1.00 90.94 276 TYR A C 1
ATOM 2130 O O . TYR A 1 276 ? -3.412 6.601 -12.359 1.00 90.94 276 TYR A O 1
ATOM 2138 N N . GLN A 1 277 ? -5.382 6.499 -13.397 1.00 87.62 277 GLN A N 1
ATOM 2139 C CA . GLN A 1 277 ? -5.394 5.041 -13.581 1.00 87.62 277 GLN A CA 1
ATOM 2140 C C . GLN A 1 277 ? -4.748 4.601 -14.894 1.00 87.62 277 GLN A C 1
ATOM 2142 O O . GLN A 1 277 ? -4.368 3.439 -15.023 1.00 87.62 277 GLN A O 1
ATOM 2147 N N . TYR A 1 278 ? -4.617 5.510 -15.859 1.00 88.88 278 TYR A N 1
ATOM 2148 C CA . TYR A 1 278 ? -3.756 5.280 -17.010 1.00 88.88 278 TYR A CA 1
ATOM 2149 C C . TYR A 1 278 ? -2.291 5.243 -16.584 1.00 88.88 278 TYR A C 1
ATOM 2151 O O . TYR A 1 278 ? -1.917 5.798 -15.549 1.00 88.88 278 TYR A O 1
ATOM 2159 N N . ASP A 1 279 ? -1.458 4.591 -17.390 1.00 89.12 279 ASP A N 1
ATOM 2160 C CA . ASP A 1 279 ? -0.036 4.465 -17.102 1.00 89.12 279 ASP A CA 1
ATOM 2161 C C . ASP A 1 279 ? 0.607 5.858 -16.963 1.00 89.12 279 ASP A C 1
ATOM 2163 O O . ASP A 1 279 ? 0.322 6.752 -17.773 1.00 89.12 279 ASP A O 1
ATOM 2167 N N . PRO A 1 280 ? 1.491 6.063 -15.970 1.00 90.50 280 PRO A N 1
ATOM 2168 C CA . PRO A 1 280 ? 2.175 7.335 -15.809 1.00 90.50 280 PRO A CA 1
ATOM 2169 C C . PRO A 1 280 ? 2.933 7.740 -17.081 1.00 90.50 280 PRO A C 1
ATOM 2171 O O . PRO A 1 280 ? 3.671 6.962 -17.689 1.00 90.50 280 PRO A O 1
ATOM 2174 N N . ALA A 1 281 ? 2.787 9.003 -17.469 1.00 90.12 281 ALA A N 1
ATOM 2175 C CA . ALA A 1 281 ? 3.512 9.610 -18.575 1.00 90.12 281 ALA A CA 1
ATOM 2176 C C . ALA A 1 281 ? 5.010 9.794 -18.260 1.00 90.12 281 ALA A C 1
ATOM 2178 O O . ALA A 1 281 ? 5.819 9.865 -19.185 1.00 90.12 281 ALA A O 1
ATOM 2179 N N . GLY A 1 282 ? 5.389 9.856 -16.981 1.00 89.69 282 GLY A N 1
ATOM 2180 C CA . GLY A 1 282 ? 6.768 10.025 -16.512 1.00 89.69 282 GLY A CA 1
ATOM 2181 C C . GLY A 1 282 ? 6.847 10.252 -15.001 1.00 89.69 282 GLY A C 1
ATOM 2182 O O . GLY A 1 282 ? 5.872 10.013 -14.289 1.00 89.69 282 GLY A O 1
ATOM 2183 N N . TYR A 1 283 ? 7.982 10.753 -14.519 1.00 90.19 283 TYR A N 1
ATOM 2184 C CA . TYR A 1 283 ? 8.156 11.214 -13.135 1.00 90.19 283 TYR A CA 1
ATOM 2185 C C . TYR A 1 283 ? 9.015 12.483 -13.061 1.00 90.19 283 TYR A C 1
ATOM 2187 O O . TYR A 1 283 ? 9.678 12.856 -14.032 1.00 90.19 283 TYR A O 1
ATOM 2195 N N . VAL A 1 284 ? 9.007 13.142 -11.903 1.00 90.38 284 VAL A N 1
ATOM 2196 C CA . VAL A 1 284 ? 9.839 14.315 -11.598 1.00 90.38 284 VAL A CA 1
ATOM 2197 C C . VAL A 1 284 ? 10.921 13.937 -10.587 1.00 90.38 284 VAL A C 1
ATOM 2199 O O . VAL A 1 284 ? 10.615 13.360 -9.545 1.00 90.38 284 VAL A O 1
ATOM 2202 N N . SER A 1 285 ? 12.181 14.275 -10.867 1.00 89.88 285 SER A N 1
ATOM 2203 C CA . SER A 1 285 ? 13.286 14.147 -9.907 1.00 89.88 285 SER A CA 1
ATOM 2204 C C . SER A 1 285 ? 13.458 15.400 -9.046 1.00 89.88 285 SER A C 1
ATOM 2206 O O . SER A 1 285 ? 12.939 16.473 -9.349 1.00 89.88 285 SER A O 1
ATOM 2208 N N . GLU A 1 286 ? 14.191 15.264 -7.940 1.00 90.12 286 GLU A N 1
ATOM 2209 C CA . GLU A 1 286 ? 14.373 16.331 -6.948 1.00 90.12 286 GLU A CA 1
ATOM 2210 C C . GLU A 1 286 ? 15.034 17.604 -7.511 1.00 90.12 286 GLU A C 1
ATOM 2212 O O . GLU A 1 286 ? 14.780 18.705 -7.021 1.00 90.12 286 GLU A O 1
ATOM 2217 N N . ASP A 1 287 ? 15.853 17.465 -8.553 1.00 90.31 287 ASP A N 1
ATOM 2218 C CA . ASP A 1 287 ? 16.478 18.569 -9.291 1.00 90.31 287 ASP A CA 1
ATOM 2219 C C . ASP A 1 287 ? 15.504 19.324 -10.217 1.00 90.31 287 ASP A C 1
ATOM 2221 O O . ASP A 1 287 ? 15.878 20.323 -10.833 1.00 90.31 287 ASP A O 1
ATOM 2225 N N . GLY A 1 288 ? 14.250 18.872 -10.304 1.00 90.88 288 GLY A N 1
ATOM 2226 C CA . GLY A 1 288 ? 13.205 19.471 -11.124 1.00 90.88 288 GLY A CA 1
ATOM 2227 C C . GLY A 1 288 ? 13.126 18.937 -12.557 1.00 90.88 288 GLY A C 1
ATOM 2228 O O . GLY A 1 288 ? 12.313 19.438 -13.343 1.00 90.88 288 GLY A O 1
ATOM 2229 N N . ALA A 1 289 ? 13.933 17.936 -12.924 1.00 92.12 289 ALA A N 1
ATOM 2230 C CA . ALA A 1 289 ? 13.877 17.325 -14.249 1.00 92.12 289 ALA A CA 1
ATOM 2231 C C . ALA A 1 289 ? 12.666 16.387 -14.398 1.00 92.12 289 ALA A C 1
ATOM 2233 O O . ALA A 1 289 ? 12.331 15.621 -13.494 1.00 92.12 289 ALA A O 1
ATOM 2234 N N . PHE A 1 290 ? 12.012 16.436 -15.564 1.00 92.19 290 PHE A N 1
ATOM 2235 C CA . PHE A 1 290 ? 10.943 15.505 -15.926 1.00 92.19 290 PHE A CA 1
ATOM 2236 C C . PHE A 1 290 ? 11.510 14.378 -16.784 1.00 92.19 290 PHE A C 1
ATOM 2238 O O . PHE A 1 290 ? 12.038 14.597 -17.878 1.00 92.19 290 PHE A O 1
ATOM 2245 N N . HIS A 1 291 ? 11.311 13.153 -16.326 1.00 89.19 291 HIS A N 1
ATOM 2246 C CA . HIS A 1 291 ? 11.715 11.935 -17.011 1.00 89.19 291 HIS A CA 1
ATOM 2247 C C . HIS A 1 291 ? 10.482 11.320 -17.668 1.00 89.19 291 HIS A C 1
ATOM 2249 O O . HIS A 1 291 ? 9.813 10.450 -17.116 1.00 89.19 291 HIS A O 1
ATOM 2255 N N . MET A 1 292 ? 10.127 11.845 -18.842 1.00 87.94 292 MET A N 1
ATOM 2256 C CA . MET A 1 292 ? 8.968 11.365 -19.602 1.00 87.94 292 MET A CA 1
ATOM 2257 C C . MET A 1 292 ? 9.272 10.016 -20.265 1.00 87.94 292 MET A C 1
ATOM 2259 O O . MET A 1 292 ? 10.328 9.855 -20.891 1.00 87.94 292 MET A O 1
ATOM 2263 N N . SER A 1 293 ? 8.330 9.076 -20.178 1.00 85.62 293 SER A N 1
ATOM 2264 C CA . SER A 1 293 ? 8.480 7.720 -20.702 1.00 85.62 293 SER A CA 1
ATOM 2265 C C . SER A 1 293 ? 8.612 7.703 -22.226 1.00 85.62 293 SER A C 1
ATOM 2267 O O . SER A 1 293 ? 8.046 8.533 -22.947 1.00 85.62 293 SER A O 1
ATOM 2269 N N . THR A 1 294 ? 9.345 6.717 -22.740 1.00 85.19 294 THR A N 1
ATOM 2270 C CA . THR A 1 294 ? 9.507 6.516 -24.187 1.00 85.19 294 THR A CA 1
ATOM 2271 C C . THR A 1 294 ? 8.165 6.271 -24.874 1.00 85.19 294 THR A C 1
ATOM 2273 O O . THR A 1 294 ? 7.924 6.814 -25.949 1.00 85.19 294 THR A O 1
ATOM 2276 N N . ALA A 1 295 ? 7.265 5.510 -24.240 1.00 83.38 295 ALA A N 1
ATOM 2277 C CA . ALA A 1 295 ? 5.928 5.244 -24.770 1.00 83.38 295 ALA A CA 1
ATOM 2278 C C . ALA A 1 295 ? 5.120 6.538 -24.944 1.00 83.38 295 ALA A C 1
ATOM 2280 O O . ALA A 1 295 ? 4.582 6.783 -26.021 1.00 83.38 295 ALA A O 1
ATOM 2281 N N . TYR A 1 296 ? 5.108 7.406 -23.928 1.00 86.44 296 TYR A N 1
ATOM 2282 C CA . TYR A 1 296 ? 4.437 8.703 -24.002 1.00 86.44 296 TYR A CA 1
ATOM 2283 C C . TYR A 1 296 ? 5.016 9.587 -25.116 1.00 86.44 296 TYR A C 1
ATOM 2285 O O . TYR A 1 296 ? 4.271 10.107 -25.948 1.00 86.44 296 TYR A O 1
ATOM 2293 N N . LYS A 1 297 ? 6.350 9.712 -25.184 1.00 88.25 297 LYS A N 1
ATOM 2294 C CA . LYS A 1 297 ? 7.028 10.506 -26.225 1.00 88.25 297 LYS A CA 1
ATOM 2295 C C . LYS A 1 297 ? 6.709 9.996 -27.631 1.00 88.25 297 LYS A C 1
ATOM 2297 O O . LYS A 1 297 ? 6.398 10.799 -28.507 1.00 88.25 297 LYS A O 1
ATOM 2302 N N . ASN A 1 298 ? 6.759 8.680 -27.841 1.00 87.56 298 ASN A N 1
ATOM 2303 C CA . ASN A 1 298 ? 6.494 8.059 -29.138 1.00 87.56 298 ASN A CA 1
ATOM 2304 C C . ASN A 1 298 ? 5.027 8.209 -29.555 1.00 87.56 298 ASN A C 1
ATOM 2306 O O . ASN A 1 298 ? 4.762 8.557 -30.705 1.00 87.56 298 ASN A O 1
ATOM 2310 N N . ASN A 1 299 ? 4.087 8.009 -28.625 1.00 85.06 299 ASN A N 1
ATOM 2311 C CA . ASN A 1 299 ? 2.660 8.195 -28.886 1.00 85.06 299 ASN A CA 1
ATOM 2312 C C . ASN A 1 299 ? 2.388 9.627 -29.355 1.00 85.06 299 ASN A C 1
ATOM 2314 O O . ASN A 1 299 ? 1.874 9.816 -30.459 1.00 85.06 299 ASN A O 1
ATOM 2318 N N . LEU A 1 300 ? 2.852 10.628 -28.603 1.00 85.19 300 LEU A N 1
ATOM 2319 C CA . LEU A 1 300 ? 2.670 12.029 -28.979 1.00 85.19 300 LEU A CA 1
ATOM 2320 C C . LEU A 1 300 ? 3.363 12.391 -30.297 1.00 85.19 300 LEU A C 1
ATOM 2322 O O . LEU A 1 300 ? 2.759 13.066 -31.128 1.00 85.19 300 LEU A O 1
ATOM 2326 N N . ALA A 1 301 ? 4.590 11.912 -30.528 1.00 84.62 301 ALA A N 1
ATOM 2327 C CA . ALA A 1 301 ? 5.305 12.144 -31.785 1.00 84.62 301 ALA A CA 1
ATOM 2328 C C . ALA A 1 301 ? 4.580 11.538 -33.001 1.00 84.62 301 ALA A C 1
ATOM 2330 O O . ALA A 1 301 ? 4.726 12.039 -34.115 1.00 84.62 301 ALA A O 1
ATOM 2331 N N . SER A 1 302 ? 3.788 10.482 -32.787 1.00 81.00 302 SER A N 1
ATOM 2332 C CA . SER A 1 302 ? 2.947 9.842 -33.806 1.00 81.00 302 SER A CA 1
ATOM 2333 C C . SER A 1 302 ? 1.533 10.431 -33.925 1.00 81.00 302 SER A C 1
ATOM 2335 O O . SER A 1 302 ? 0.745 9.954 -34.736 1.00 81.00 302 SER A O 1
ATOM 2337 N N . GLY A 1 303 ? 1.194 11.457 -33.134 1.00 78.25 303 GLY A N 1
ATOM 2338 C CA . GLY A 1 303 ? -0.151 12.043 -33.099 1.00 78.25 303 GLY A CA 1
ATOM 2339 C C . GLY A 1 303 ? -1.192 11.194 -32.361 1.00 78.25 303 GLY A C 1
ATOM 2340 O O . GLY A 1 303 ? -2.389 11.444 -32.497 1.00 78.25 303 GLY A O 1
ATOM 2341 N N . ASN A 1 304 ? -0.760 10.198 -31.584 1.00 85.25 304 ASN A N 1
ATOM 2342 C CA . ASN A 1 304 ? -1.617 9.450 -30.674 1.00 85.25 304 ASN A CA 1
ATOM 2343 C C . ASN A 1 304 ? -1.608 10.120 -29.293 1.00 85.25 304 ASN A C 1
ATOM 2345 O O . ASN A 1 304 ? -0.605 10.084 -28.582 1.00 85.25 304 ASN A O 1
ATOM 2349 N N . TYR A 1 305 ? -2.733 10.727 -28.924 1.00 84.50 305 TYR A N 1
ATOM 2350 C CA . TYR A 1 305 ? -2.878 11.467 -27.669 1.00 84.50 305 TYR A CA 1
ATOM 2351 C C . TYR A 1 305 ? -3.617 10.688 -26.578 1.00 84.50 305 TYR A C 1
ATOM 2353 O O . TYR A 1 305 ? -3.850 11.238 -25.502 1.00 84.50 305 TYR A O 1
ATOM 2361 N N . ASP A 1 306 ? -3.998 9.435 -26.838 1.00 85.75 306 ASP A N 1
ATOM 2362 C CA . ASP A 1 306 ? -4.579 8.585 -25.807 1.00 85.75 306 ASP A CA 1
ATOM 2363 C C . ASP A 1 306 ? -3.488 8.124 -24.828 1.00 85.75 306 ASP A C 1
ATOM 2365 O O . ASP A 1 306 ? -2.421 7.651 -25.251 1.00 85.75 306 ASP A O 1
ATOM 2369 N N . PRO A 1 307 ? -3.722 8.257 -23.512 1.00 87.75 307 PRO A N 1
ATOM 2370 C CA . PRO A 1 307 ? -2.803 7.731 -22.523 1.00 87.75 307 PRO A CA 1
ATOM 2371 C C . PRO A 1 307 ? -2.775 6.199 -22.591 1.00 87.75 307 PRO A C 1
ATOM 2373 O O . PRO A 1 307 ? -3.787 5.537 -22.829 1.00 87.75 307 PRO A O 1
ATOM 2376 N N . ALA A 1 308 ? -1.590 5.624 -22.389 1.00 86.62 308 ALA A N 1
ATOM 2377 C CA . ALA A 1 308 ? -1.428 4.177 -22.395 1.00 86.62 308 ALA A CA 1
ATOM 2378 C C . ALA A 1 308 ? -2.126 3.542 -21.182 1.00 86.62 308 ALA A C 1
ATOM 2380 O O . ALA A 1 308 ? -2.184 4.125 -20.101 1.00 86.62 308 ALA A O 1
ATOM 2381 N N . PHE A 1 309 ? -2.630 2.323 -21.358 1.00 85.44 309 PHE A N 1
ATOM 2382 C CA . PHE A 1 309 ? -3.173 1.515 -20.272 1.00 85.44 309 PHE A CA 1
ATOM 2383 C C . PHE A 1 309 ? -2.628 0.094 -20.394 1.00 85.44 309 PHE A C 1
ATOM 2385 O O . PHE A 1 309 ? -3.128 -0.714 -21.179 1.00 85.44 309 PHE A O 1
ATOM 2392 N N . THR A 1 310 ? -1.587 -0.206 -19.626 1.00 82.25 310 THR A N 1
ATOM 2393 C CA . THR A 1 310 ? -0.996 -1.548 -19.512 1.00 82.25 310 THR A CA 1
ATOM 2394 C C . THR A 1 310 ? -1.140 -2.119 -18.104 1.00 82.25 310 THR A C 1
ATOM 2396 O O . THR A 1 310 ? -0.720 -3.243 -17.848 1.00 82.25 310 THR A O 1
ATOM 2399 N N . GLY A 1 311 ? -1.779 -1.367 -17.201 1.00 79.00 311 GLY A N 1
ATOM 2400 C CA . GLY A 1 311 ? -1.974 -1.743 -15.803 1.00 79.00 311 GLY A CA 1
ATOM 2401 C C . GLY A 1 311 ? -0.835 -1.293 -14.883 1.00 79.00 311 GLY A C 1
ATOM 2402 O O . GLY A 1 311 ? -0.824 -1.674 -13.713 1.00 79.00 311 GLY A O 1
ATOM 2403 N N . LYS A 1 312 ? 0.104 -0.476 -15.385 1.00 82.19 312 LYS A N 1
ATOM 2404 C CA . LYS A 1 312 ? 1.289 -0.026 -14.636 1.00 82.19 312 LYS A CA 1
ATOM 2405 C C . LYS A 1 312 ? 0.988 1.066 -13.620 1.00 82.19 312 LYS A C 1
ATOM 2407 O O . LYS A 1 312 ? 1.784 1.284 -12.711 1.00 82.19 312 LYS A O 1
ATOM 2412 N N . SER A 1 313 ? -0.140 1.767 -13.740 1.00 86.12 313 SER A N 1
ATOM 2413 C CA . SER A 1 313 ? -0.476 2.771 -12.736 1.00 86.12 313 SER A CA 1
ATOM 2414 C C . SER A 1 313 ? -0.686 2.137 -11.352 1.00 86.12 313 SER A C 1
ATOM 2416 O O . SER A 1 313 ? -1.448 1.165 -11.206 1.00 86.12 313 SER A O 1
ATOM 2418 N N . PRO A 1 314 ? -0.077 2.713 -10.296 1.00 82.56 314 PRO A N 1
ATOM 2419 C CA . PRO A 1 314 ? -0.339 2.283 -8.929 1.00 82.56 314 PRO A CA 1
ATOM 2420 C C . PRO A 1 314 ? -1.816 2.473 -8.569 1.00 82.56 314 PRO A C 1
ATOM 2422 O O . PRO A 1 314 ? -2.322 1.744 -7.728 1.00 82.56 314 PRO A O 1
ATOM 2425 N N . TYR A 1 315 ? -2.536 3.359 -9.264 1.00 85.00 315 TYR A N 1
ATOM 2426 C CA . TYR A 1 315 ? -3.914 3.737 -8.966 1.00 85.00 315 TYR A CA 1
ATOM 2427 C C . TYR A 1 315 ? -4.988 2.947 -9.728 1.00 85.00 315 TYR A C 1
ATOM 2429 O O . TYR A 1 315 ? -6.176 3.197 -9.522 1.00 85.00 315 TYR A O 1
ATOM 2437 N N . VAL A 1 316 ? -4.617 1.952 -10.544 1.00 79.88 316 VAL A N 1
ATOM 2438 C CA . VAL A 1 316 ? -5.589 1.056 -11.205 1.00 79.88 316 VAL A CA 1
ATOM 2439 C C . VAL A 1 316 ? -6.510 0.393 -10.175 1.00 79.88 316 VAL A C 1
ATOM 2441 O O . VAL A 1 316 ? -6.030 -0.327 -9.299 1.00 79.88 316 VAL A O 1
ATOM 2444 N N . GLY A 1 317 ? -7.822 0.612 -10.320 1.00 66.12 317 GLY A N 1
ATOM 2445 C CA . GLY A 1 317 ? -8.860 0.065 -9.438 1.00 66.12 317 GLY A CA 1
ATOM 2446 C C . GLY A 1 317 ? -9.117 0.865 -8.156 1.00 66.12 317 GLY A C 1
ATOM 2447 O O . GLY A 1 317 ? -9.973 0.473 -7.376 1.00 66.12 317 GLY A O 1
ATOM 2448 N N . TYR A 1 318 ? -8.416 1.983 -7.929 1.00 71.56 318 TYR A N 1
ATOM 2449 C CA . TYR A 1 318 ? -8.582 2.806 -6.726 1.00 71.56 318 TYR A CA 1
ATOM 2450 C C . TYR A 1 318 ? -9.411 4.071 -6.997 1.00 71.56 318 TYR A C 1
ATOM 2452 O O . TYR A 1 318 ? -9.178 4.795 -7.970 1.00 71.56 318 TYR A O 1
ATOM 2460 N N . VAL A 1 319 ? -10.350 4.374 -6.097 1.00 62.38 319 VAL A N 1
ATOM 2461 C CA . VAL A 1 319 ? -11.159 5.606 -6.103 1.00 62.38 319 VAL A CA 1
ATOM 2462 C C . VAL A 1 319 ? -11.116 6.288 -4.744 1.00 62.38 319 VAL A C 1
ATOM 2464 O O . VAL A 1 319 ? -10.942 5.625 -3.719 1.00 62.38 319 VAL A O 1
ATOM 2467 N N . GLY A 1 320 ? -11.296 7.609 -4.712 1.00 52.28 320 GLY A N 1
ATOM 2468 C CA . GLY A 1 320 ? -11.604 8.268 -3.454 1.00 52.28 320 GLY A CA 1
ATOM 2469 C C . GLY A 1 320 ? -13.004 7.853 -2.994 1.00 52.28 320 GLY A C 1
ATOM 2470 O O . GLY A 1 320 ? -13.911 7.643 -3.793 1.00 52.28 320 GLY A O 1
ATOM 2471 N N . ASN A 1 321 ? -13.155 7.703 -1.685 1.00 48.00 321 ASN A N 1
ATOM 2472 C CA . ASN A 1 321 ? -14.268 7.111 -0.945 1.00 48.00 321 ASN A CA 1
ATOM 2473 C C . ASN A 1 321 ? -14.298 5.575 -0.935 1.00 48.00 321 ASN A C 1
ATOM 2475 O O . ASN A 1 321 ? -15.228 5.005 -0.367 1.00 48.00 321 ASN A O 1
ATOM 2479 N N . ALA A 1 322 ? -13.265 4.901 -1.453 1.00 41.53 322 ALA A N 1
ATOM 2480 C CA . ALA A 1 322 ? -13.013 3.499 -1.136 1.00 41.53 322 ALA A CA 1
ATOM 2481 C C . ALA A 1 322 ? -12.467 3.377 0.300 1.00 41.53 322 ALA A C 1
ATOM 2483 O O . ALA A 1 322 ? -11.291 3.093 0.512 1.00 41.53 322 ALA A O 1
ATOM 2484 N N . SER A 1 323 ? -13.318 3.616 1.302 1.00 37.06 323 SER A N 1
ATOM 2485 C CA . SER A 1 323 ? -13.125 2.946 2.587 1.00 37.06 323 SER A CA 1
ATOM 2486 C C . SER A 1 323 ? -13.255 1.453 2.305 1.00 37.06 323 SER A C 1
ATOM 2488 O O . SER A 1 323 ? -14.235 1.044 1.680 1.00 37.06 323 SER A O 1
ATOM 2490 N N . GLY A 1 324 ? -12.286 0.645 2.728 1.00 37.75 324 GLY A N 1
ATOM 2491 C CA . GLY A 1 324 ? -12.297 -0.818 2.601 1.00 37.75 324 GLY A CA 1
ATOM 2492 C C . GLY A 1 324 ? -13.409 -1.520 3.393 1.00 37.75 324 GLY A C 1
ATOM 2493 O O . GLY A 1 324 ? -13.231 -2.644 3.834 1.00 37.75 324 GLY A O 1
ATOM 2494 N N . GLU A 1 325 ? -14.558 -0.881 3.586 1.00 34.22 325 GLU A N 1
ATOM 2495 C CA . GLU A 1 325 ? -15.681 -1.387 4.355 1.00 34.22 325 GLU A CA 1
ATOM 2496 C C . GLU A 1 325 ? -16.965 -1.139 3.568 1.00 34.22 325 GLU A C 1
ATOM 2498 O O . GLU A 1 325 ? -17.373 0.007 3.383 1.00 34.22 325 GLU A O 1
ATOM 2503 N N . ASN A 1 326 ? -17.614 -2.209 3.098 1.00 31.80 326 ASN A N 1
ATOM 2504 C CA . ASN A 1 326 ? -19.048 -2.200 2.806 1.00 31.80 326 ASN A CA 1
ATOM 2505 C C . ASN A 1 326 ? -19.620 -3.625 2.713 1.00 31.80 326 ASN A C 1
ATOM 2507 O O . ASN A 1 326 ? -19.720 -4.193 1.634 1.00 31.80 326 ASN A O 1
ATOM 2511 N N . ASN A 1 327 ? -20.106 -4.139 3.846 1.00 30.28 327 ASN A N 1
ATOM 2512 C CA . ASN A 1 327 ? -21.349 -4.917 3.928 1.00 30.28 327 ASN A CA 1
ATOM 2513 C C . ASN A 1 327 ? -22.102 -4.441 5.177 1.00 30.28 327 ASN A C 1
ATOM 2515 O O . ASN A 1 327 ? -22.043 -5.049 6.238 1.00 30.28 327 ASN A O 1
ATOM 2519 N N . GLY A 1 328 ? -22.720 -3.262 5.070 1.00 32.28 328 GLY A N 1
ATOM 2520 C CA . GLY A 1 328 ? -23.343 -2.601 6.215 1.00 32.28 328 GLY A CA 1
ATOM 2521 C C . GLY A 1 328 ? -24.721 -3.156 6.571 1.00 32.28 328 GLY A C 1
ATOM 2522 O O . GLY A 1 328 ? -25.599 -3.223 5.709 1.00 32.28 328 GLY A O 1
ATOM 2523 N N . TYR A 1 329 ? -24.895 -3.432 7.861 1.00 38.34 329 TYR A N 1
ATOM 2524 C CA . TYR A 1 329 ? -26.176 -3.619 8.536 1.00 38.34 329 TYR A CA 1
ATOM 2525 C C . TYR A 1 329 ? -26.655 -2.305 9.171 1.00 38.34 329 TYR A C 1
ATOM 2527 O O . TYR A 1 329 ? -25.853 -1.461 9.581 1.00 38.34 329 TYR A O 1
ATOM 2535 N N . VAL A 1 330 ? -27.974 -2.095 9.206 1.00 43.34 330 VAL A N 1
ATOM 2536 C CA . VAL A 1 330 ? -28.605 -0.900 9.786 1.00 43.34 330 VAL A CA 1
ATOM 2537 C C . VAL A 1 330 ? -28.818 -1.142 11.273 1.00 43.34 330 VAL A C 1
ATOM 2539 O O . VAL A 1 330 ? -29.664 -1.943 11.655 1.00 43.34 330 VAL A O 1
ATOM 2542 N N . ILE A 1 331 ? -28.066 -0.439 12.120 1.00 56.19 331 ILE A N 1
ATOM 2543 C CA . ILE A 1 331 ? -28.226 -0.540 13.572 1.00 56.19 331 ILE A CA 1
ATOM 2544 C C . ILE A 1 331 ? -28.399 0.860 14.140 1.00 56.19 331 ILE A C 1
ATOM 2546 O O . ILE A 1 331 ? -27.428 1.602 14.285 1.00 56.19 331 ILE A O 1
ATOM 2550 N N . SER A 1 332 ? -29.636 1.220 14.473 1.00 71.44 332 SER A N 1
ATOM 2551 C CA . SER A 1 332 ? -29.911 2.348 15.363 1.00 71.44 332 SER A CA 1
ATOM 2552 C C . SER A 1 332 ? -29.584 1.935 16.800 1.00 71.44 332 SER A C 1
ATOM 2554 O O . SER A 1 332 ? -29.831 0.794 17.200 1.00 71.44 332 SER A O 1
ATOM 2556 N N . GLY A 1 333 ? -29.011 2.834 17.593 1.00 78.56 333 GLY A N 1
ATOM 2557 C CA . GLY A 1 333 ? -28.634 2.512 18.965 1.00 78.56 333 GLY A CA 1
ATOM 2558 C C . GLY A 1 333 ? -28.198 3.706 19.794 1.00 78.56 333 GLY A C 1
ATOM 2559 O O . GLY A 1 333 ? -27.983 4.797 19.277 1.00 78.56 333 GLY A O 1
ATOM 2560 N N . THR A 1 334 ? -28.078 3.482 21.096 1.00 88.50 334 THR A N 1
ATOM 2561 C CA . THR A 1 334 ? -27.646 4.465 22.084 1.00 88.50 334 THR A CA 1
ATOM 2562 C C . THR A 1 334 ? -26.364 3.979 22.747 1.00 88.50 334 THR A C 1
ATOM 2564 O O . THR A 1 334 ? -26.348 2.922 23.388 1.00 88.50 334 THR A O 1
ATOM 2567 N N . LEU A 1 335 ? -25.297 4.765 22.597 1.00 93.44 335 LEU A N 1
ATOM 2568 C CA . LEU A 1 335 ? -24.051 4.629 23.345 1.00 93.44 335 LEU A CA 1
ATOM 2569 C C . LEU A 1 335 ? -24.104 5.582 24.533 1.00 93.44 335 LEU A C 1
ATOM 2571 O O . LEU A 1 335 ? -24.172 6.796 24.350 1.00 93.44 335 LEU A O 1
ATOM 2575 N N . THR A 1 336 ? -24.028 5.043 25.740 1.00 96.44 336 THR A N 1
ATOM 2576 C CA . THR A 1 336 ? -23.912 5.841 26.960 1.00 96.44 336 THR A CA 1
ATOM 2577 C C . THR A 1 336 ? -22.469 5.828 27.424 1.00 96.44 336 THR A C 1
ATOM 2579 O O . THR A 1 336 ? -21.861 4.766 27.562 1.00 96.44 336 THR A O 1
ATOM 2582 N N . VAL A 1 337 ? -21.933 7.016 27.680 1.00 98.12 337 VAL A N 1
ATOM 2583 C CA . VAL A 1 337 ? -20.577 7.236 28.179 1.00 98.12 337 VAL A CA 1
ATOM 2584 C C . VAL A 1 337 ? -20.684 7.944 29.514 1.00 98.12 337 VAL A C 1
ATOM 2586 O O . VAL A 1 337 ? -21.206 9.056 29.587 1.00 98.12 337 VAL A O 1
ATOM 2589 N N . LYS A 1 338 ? -20.200 7.314 30.581 1.00 97.88 338 LYS A N 1
ATOM 2590 C CA . LYS A 1 338 ? -20.212 7.884 31.929 1.00 97.88 338 LYS A CA 1
ATOM 2591 C C . LYS A 1 338 ? -18.805 7.917 32.493 1.00 97.88 338 LYS A C 1
ATOM 2593 O O . LYS A 1 338 ? -18.147 6.885 32.572 1.00 97.88 338 LYS A O 1
ATOM 2598 N N . ALA A 1 339 ? -18.361 9.090 32.929 1.00 97.44 339 ALA A N 1
ATOM 2599 C CA . ALA A 1 339 ? -17.125 9.199 33.692 1.00 97.44 339 ALA A CA 1
ATOM 2600 C C . ALA A 1 339 ? -17.384 8.621 35.091 1.00 97.44 339 ALA A C 1
ATOM 2602 O O . ALA A 1 339 ? -18.200 9.166 35.835 1.00 97.44 339 ALA A O 1
ATOM 2603 N N . GLN A 1 340 ? -16.750 7.495 35.425 1.00 96.75 340 GLN A N 1
ATOM 2604 C CA . GLN A 1 340 ? -17.064 6.723 36.630 1.00 96.75 340 GLN A CA 1
ATOM 2605 C C . GLN A 1 340 ? -16.185 7.137 37.814 1.00 96.75 340 GLN A C 1
ATOM 2607 O O . GLN A 1 340 ? -16.705 7.466 38.879 1.00 96.75 340 GLN A O 1
ATOM 2612 N N . TYR A 1 341 ? -14.861 7.166 37.638 1.00 97.69 341 TYR A N 1
ATOM 2613 C CA . TYR A 1 341 ? -13.929 7.615 38.676 1.00 97.69 341 TYR A CA 1
ATOM 2614 C C . TYR A 1 341 ? -12.590 8.091 38.100 1.00 97.69 341 TYR A C 1
ATOM 2616 O O . TYR A 1 341 ? -12.189 7.691 37.004 1.00 97.69 341 TYR A O 1
ATOM 2624 N N . LEU A 1 342 ? -11.884 8.908 38.885 1.00 97.31 342 LEU A N 1
ATOM 2625 C CA . LEU A 1 342 ? -10.468 9.235 38.715 1.00 97.31 342 LEU A CA 1
ATOM 2626 C C . LEU A 1 342 ? -9.690 8.698 39.922 1.00 97.31 342 LEU A C 1
ATOM 2628 O O . LEU A 1 342 ? -10.006 9.035 41.058 1.00 97.31 342 LEU A O 1
ATOM 2632 N N . LYS A 1 343 ? -8.679 7.865 39.692 1.00 96.75 343 LYS A N 1
ATOM 2633 C CA . LYS A 1 343 ? -7.882 7.215 40.736 1.00 96.75 343 LYS A CA 1
ATOM 2634 C C . LYS A 1 343 ? -6.463 7.752 40.746 1.00 96.75 343 LYS A C 1
ATOM 2636 O O . LYS A 1 343 ? -5.797 7.723 39.711 1.00 96.75 343 LYS A O 1
ATOM 2641 N N . ASN A 1 344 ? -5.983 8.146 41.920 1.00 94.69 344 ASN A N 1
ATOM 2642 C CA . ASN A 1 344 ? -4.558 8.365 42.123 1.00 94.69 344 ASN A CA 1
ATOM 2643 C C . ASN A 1 344 ? -3.898 7.009 42.422 1.00 94.69 344 ASN A C 1
ATOM 2645 O O . ASN A 1 344 ? -4.174 6.405 43.460 1.00 94.69 344 ASN A O 1
ATOM 2649 N N . VAL A 1 345 ? -3.067 6.501 41.506 1.00 95.12 345 VAL A N 1
ATOM 2650 C CA . VAL A 1 345 ? -2.360 5.227 41.710 1.00 95.12 345 VAL A CA 1
ATOM 2651 C C . VAL A 1 345 ? -1.075 5.453 42.493 1.00 95.12 345 VAL A C 1
ATOM 2653 O O . VAL A 1 345 ? -0.796 4.671 43.401 1.00 95.12 345 VAL A O 1
ATOM 2656 N N . SER A 1 346 ? -0.310 6.495 42.160 1.00 92.12 346 SER A N 1
ATOM 2657 C CA . SER A 1 346 ? 1.002 6.722 42.772 1.00 92.12 346 SER A CA 1
ATOM 2658 C C . SER A 1 346 ? 1.510 8.165 42.756 1.00 92.12 346 SER A C 1
ATOM 2660 O O . SER A 1 346 ? 2.671 8.338 43.091 1.00 92.12 346 SER A O 1
ATOM 2662 N N . VAL A 1 347 ? 0.711 9.152 42.344 1.00 88.12 347 VAL A N 1
ATOM 2663 C CA . VAL A 1 347 ? 1.139 10.560 42.306 1.00 88.12 347 VAL A CA 1
ATOM 2664 C C . VAL A 1 347 ? 1.363 11.070 43.722 1.00 88.12 347 VAL A C 1
ATOM 2666 O O . VAL A 1 347 ? 0.485 10.877 44.577 1.00 88.12 347 VAL A O 1
ATOM 2669 N N . THR A 1 348 ? 2.526 11.666 43.971 1.00 83.12 348 THR A N 1
ATOM 2670 C CA . THR A 1 348 ? 2.950 12.172 45.280 1.00 83.12 348 THR A CA 1
ATOM 2671 C C . THR A 1 348 ? 3.094 13.687 45.283 1.00 83.12 348 THR A C 1
ATOM 2673 O O . THR A 1 348 ? 3.491 14.275 44.293 1.00 83.12 348 THR A O 1
ATOM 2676 N N . ASP A 1 349 ? 2.810 14.293 46.434 1.00 71.94 349 ASP A N 1
ATOM 2677 C CA . ASP A 1 349 ? 3.017 15.723 46.656 1.00 71.94 349 ASP A CA 1
ATOM 2678 C C . ASP A 1 349 ? 4.382 15.964 47.338 1.00 71.94 349 ASP A C 1
ATOM 2680 O O . ASP A 1 349 ? 4.821 15.161 48.181 1.00 71.94 349 ASP A O 1
ATOM 2684 N N . GLU A 1 350 ? 5.081 17.046 46.981 1.00 61.38 350 GLU A N 1
ATOM 2685 C CA . GLU A 1 350 ? 6.391 17.383 47.548 1.00 61.38 350 GLU A CA 1
ATOM 2686 C C . GLU A 1 350 ? 6.258 18.087 48.906 1.00 61.38 350 GLU A C 1
ATOM 2688 O O . GLU A 1 350 ? 5.793 19.217 49.033 1.00 61.38 350 GLU A O 1
ATOM 2693 N N . LYS A 1 351 ? 6.783 17.445 49.959 1.00 54.81 351 LYS A N 1
ATOM 2694 C CA . LYS A 1 351 ? 6.779 18.011 51.317 1.00 54.81 351 LYS A CA 1
ATOM 2695 C C . LYS A 1 351 ? 7.540 19.338 51.405 1.00 54.81 351 LYS A C 1
ATOM 2697 O O . LYS A 1 351 ? 8.772 19.369 51.339 1.00 54.81 351 LYS A O 1
ATOM 2702 N N . TRP A 1 352 ? 6.828 20.413 51.738 1.00 49.78 352 TRP A N 1
ATOM 2703 C CA . TRP A 1 352 ? 7.420 21.712 52.063 1.00 49.78 352 TRP A CA 1
ATOM 2704 C C . TRP A 1 352 ? 8.247 21.678 53.364 1.00 49.78 352 TRP A C 1
ATOM 2706 O O . TRP A 1 352 ? 7.816 21.179 54.406 1.00 49.78 352 TRP A O 1
ATOM 2716 N N . ALA A 1 353 ? 9.433 22.296 53.349 1.00 47.09 353 ALA A N 1
ATOM 2717 C CA . ALA A 1 353 ? 10.367 22.311 54.484 1.00 47.09 353 ALA A CA 1
ATOM 2718 C C . ALA A 1 353 ? 9.897 23.118 55.723 1.00 47.09 353 ALA A C 1
ATOM 2720 O O . ALA A 1 353 ? 10.529 23.024 56.775 1.00 47.09 353 ALA A O 1
ATOM 2721 N N . TRP A 1 354 ? 8.815 23.908 55.628 1.00 45.91 354 TRP A N 1
ATOM 2722 C CA . TRP A 1 354 ? 8.343 24.811 56.701 1.00 45.91 354 TRP A CA 1
ATOM 2723 C C . TRP A 1 354 ? 6.851 24.700 57.081 1.00 45.91 354 TRP A C 1
ATOM 2725 O O . TRP A 1 354 ? 6.333 25.610 57.728 1.00 45.91 354 TRP A O 1
ATOM 2735 N N . GLY A 1 355 ? 6.167 23.601 56.750 1.00 50.56 355 GLY A N 1
ATOM 2736 C CA . GLY A 1 355 ? 4.799 23.341 57.221 1.00 50.56 355 GLY A CA 1
ATOM 2737 C C . GLY A 1 355 ? 3.771 23.028 56.131 1.00 50.56 355 GLY A C 1
ATOM 2738 O O . GLY A 1 355 ? 3.791 23.622 55.060 1.00 50.56 355 GLY A O 1
ATOM 2739 N N . ASP A 1 356 ? 2.905 22.090 56.510 1.00 49.31 356 ASP A N 1
ATOM 2740 C CA . ASP A 1 356 ? 1.808 21.390 55.824 1.00 49.31 356 ASP A CA 1
ATOM 2741 C C . ASP A 1 356 ? 0.822 22.322 55.080 1.00 49.31 356 ASP A C 1
ATOM 2743 O O . ASP A 1 356 ? 0.325 23.291 55.669 1.00 49.31 356 ASP A O 1
ATOM 2747 N N . HIS A 1 357 ? 0.501 22.018 53.815 1.00 53.34 357 HIS A N 1
ATOM 2748 C CA . HIS A 1 357 ? -0.641 22.613 53.098 1.00 53.34 357 HIS A CA 1
ATOM 2749 C C . HIS A 1 357 ? -1.941 21.819 53.308 1.00 53.34 357 HIS A C 1
ATOM 2751 O O . HIS A 1 357 ? -3.003 22.250 52.844 1.00 53.34 357 HIS A O 1
ATOM 2757 N N . GLY A 1 358 ? -1.861 20.726 54.075 1.00 50.62 358 GLY A N 1
ATOM 2758 C CA . GLY A 1 358 ? -2.912 19.752 54.281 1.00 50.62 358 GLY A CA 1
ATOM 2759 C C . GLY A 1 358 ? -4.280 20.299 54.684 1.00 50.62 358 GLY A C 1
ATOM 2760 O O . GLY A 1 358 ? -4.458 21.357 55.304 1.00 50.62 358 GLY A O 1
ATOM 2761 N N . ASN A 1 359 ? -5.279 19.485 54.345 1.00 53.28 359 ASN A N 1
ATOM 2762 C CA . ASN A 1 359 ? -6.650 19.580 54.829 1.00 53.28 359 ASN A CA 1
ATOM 2763 C C . ASN A 1 359 ? -6.706 19.802 56.354 1.00 53.28 359 ASN A C 1
ATOM 2765 O O . ASN A 1 359 ? -5.754 19.562 57.093 1.00 53.28 359 ASN A O 1
ATOM 2769 N N . ALA A 1 360 ? -7.883 20.169 56.870 1.00 45.75 360 ALA A N 1
ATOM 2770 C CA . ALA A 1 360 ? -8.125 20.309 58.313 1.00 45.75 360 ALA A CA 1
ATOM 2771 C C . ALA A 1 360 ? -7.812 19.041 59.158 1.00 45.75 360 ALA A C 1
ATOM 2773 O O . ALA A 1 360 ? -7.932 19.092 60.382 1.00 45.75 360 ALA A O 1
ATOM 2774 N N . ASP A 1 361 ? -7.438 17.921 58.524 1.00 52.94 361 ASP A N 1
ATOM 2775 C CA . ASP A 1 361 ? -7.019 16.654 59.127 1.00 52.94 361 ASP A CA 1
ATOM 2776 C C . ASP A 1 361 ? -5.488 16.444 59.224 1.00 52.94 361 ASP A C 1
ATOM 2778 O O . ASP A 1 361 ? -5.066 15.450 59.817 1.00 52.94 361 ASP A O 1
ATOM 2782 N N . GLY A 1 362 ? -4.664 17.373 58.716 1.00 52.72 362 GLY A N 1
ATOM 2783 C CA . GLY A 1 362 ? -3.197 17.332 58.829 1.00 52.72 362 GLY A CA 1
ATOM 2784 C C . GLY A 1 362 ? -2.509 16.322 57.905 1.00 52.72 362 GLY A C 1
ATOM 2785 O O . GLY A 1 362 ? -1.510 15.715 58.299 1.00 52.72 362 GLY A O 1
ATOM 2786 N N . THR A 1 363 ? -3.076 16.067 56.719 1.00 57.78 363 THR A N 1
ATOM 2787 C CA . THR A 1 363 ? -2.447 15.220 55.696 1.00 57.78 363 THR A CA 1
ATOM 2788 C C . THR A 1 363 ? -2.322 15.927 54.337 1.00 57.78 363 THR A C 1
ATOM 2790 O O . THR A 1 363 ? -3.330 16.361 53.781 1.00 57.78 363 THR A O 1
ATOM 2793 N N . ASP A 1 364 ? -1.092 16.001 53.809 1.00 63.88 364 ASP A N 1
ATOM 2794 C CA . ASP A 1 364 ? -0.741 16.448 52.443 1.00 63.88 364 ASP A CA 1
ATOM 2795 C C . ASP A 1 364 ? -1.179 15.386 51.426 1.00 63.88 364 ASP A C 1
ATOM 2797 O O . ASP A 1 364 ? -0.680 14.252 51.441 1.00 63.88 364 ASP A O 1
ATOM 2801 N N . TRP A 1 365 ? -2.165 15.707 50.589 1.00 74.00 365 TRP A N 1
ATOM 2802 C CA . TRP A 1 365 ? -2.638 14.847 49.501 1.00 74.00 365 TRP A CA 1
ATOM 2803 C C . TRP A 1 365 ? -2.511 15.629 48.197 1.00 74.00 365 TRP A C 1
ATOM 2805 O O . TRP A 1 365 ? -3.021 16.746 48.168 1.00 74.00 365 TRP A O 1
ATOM 2815 N N . PRO A 1 366 ? -2.021 15.012 47.108 1.00 82.81 366 PRO A N 1
ATOM 2816 C CA . PRO A 1 366 ? -1.842 15.729 45.855 1.00 82.81 366 PRO A CA 1
ATOM 2817 C C . PRO A 1 366 ? -3.137 16.358 45.335 1.00 82.81 366 PRO A C 1
ATOM 2819 O O . PRO A 1 366 ? -4.235 15.770 45.409 1.00 82.81 366 PRO A O 1
ATOM 2822 N N . GLU A 1 367 ? -2.995 17.569 44.811 1.00 86.19 367 GLU A N 1
ATOM 2823 C CA . GLU A 1 367 ? -4.075 18.480 44.473 1.00 86.19 367 GLU A CA 1
ATOM 2824 C C . GLU A 1 367 ? -4.334 18.558 42.976 1.00 86.19 367 GLU A C 1
ATOM 2826 O O . GLU A 1 367 ? -3.551 19.105 42.216 1.00 86.19 367 GLU A O 1
ATOM 2831 N N . PHE A 1 368 ? -5.510 18.118 42.538 1.00 90.50 368 PHE A N 1
ATOM 2832 C CA . PHE A 1 368 ? -5.840 18.038 41.120 1.00 90.50 368 PHE A CA 1
ATOM 2833 C C . PHE A 1 368 ? -6.909 19.043 40.689 1.00 90.50 368 PHE A C 1
ATOM 2835 O O . PHE A 1 368 ? -7.925 19.262 41.365 1.00 90.50 368 PHE A O 1
ATOM 2842 N N . ILE A 1 369 ? -6.740 19.576 39.484 1.00 93.06 369 ILE A N 1
ATOM 2843 C CA . ILE A 1 369 ? -7.836 20.062 38.642 1.00 93.06 369 ILE A CA 1
ATOM 2844 C C . ILE A 1 369 ? -8.052 19.087 37.496 1.00 93.06 369 ILE A C 1
ATOM 2846 O O . ILE A 1 369 ? -7.118 18.438 37.026 1.00 93.06 369 ILE A O 1
ATOM 2850 N N . TYR A 1 370 ? -9.293 18.984 37.033 1.00 95.31 370 TYR A N 1
ATOM 2851 C CA . TYR A 1 370 ? -9.595 18.097 35.919 1.00 95.31 370 TYR A CA 1
ATOM 2852 C C . TYR A 1 370 ? -10.774 18.572 35.084 1.00 95.31 370 TYR A C 1
ATOM 2854 O O . TYR A 1 37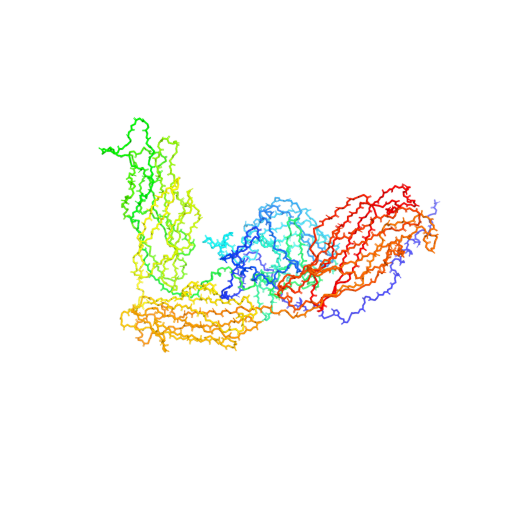0 ? -11.703 19.208 35.585 1.00 95.31 370 TYR A O 1
ATOM 2862 N N . GLY A 1 371 ? -10.768 18.196 33.814 1.00 96.81 371 GLY A N 1
ATOM 2863 C CA . GLY A 1 371 ? -11.890 18.292 32.898 1.00 96.81 371 GLY A CA 1
ATOM 2864 C C . GLY A 1 371 ? -11.931 17.053 32.020 1.00 96.81 371 GLY A C 1
ATOM 2865 O O . GLY A 1 371 ? -10.982 16.757 31.313 1.00 96.81 371 GLY A O 1
ATOM 2866 N N . ILE A 1 372 ? -13.023 16.308 32.102 1.00 97.88 372 ILE A N 1
ATOM 2867 C CA . ILE A 1 372 ? -13.218 15.007 31.471 1.00 97.88 372 ILE A CA 1
ATOM 2868 C C . ILE A 1 372 ? -14.389 15.159 30.517 1.00 97.88 372 ILE A C 1
ATOM 2870 O O . ILE A 1 372 ? -15.479 15.579 30.927 1.00 97.88 372 ILE A O 1
ATOM 2874 N N . ARG A 1 373 ? -14.159 14.854 29.244 1.00 97.44 373 ARG A N 1
ATOM 2875 C CA . ARG A 1 373 ? -15.114 15.095 28.168 1.00 97.44 373 ARG A CA 1
ATOM 2876 C C . ARG A 1 373 ? -15.143 13.932 27.187 1.00 97.44 373 ARG A C 1
ATOM 2878 O O . ARG A 1 373 ? -14.176 13.193 27.031 1.00 97.44 373 ARG A O 1
ATOM 2885 N N . SER A 1 374 ? -16.273 13.777 26.522 1.00 97.88 374 SER A N 1
ATOM 2886 C CA . SER A 1 374 ? -16.429 12.819 25.436 1.00 97.88 374 SER A CA 1
ATOM 2887 C C . SER A 1 374 ? -17.138 13.465 24.265 1.00 97.88 374 SER A C 1
ATOM 2889 O O . SER A 1 374 ? -17.820 14.482 24.407 1.00 97.88 374 SER A O 1
ATOM 2891 N N . ARG A 1 375 ? -17.001 12.864 23.092 1.00 96.44 375 ARG A N 1
ATOM 2892 C CA . ARG A 1 375 ? -17.861 13.155 21.948 1.00 96.44 375 ARG A CA 1
ATOM 2893 C C . ARG A 1 375 ? -18.025 11.910 21.106 1.00 96.44 375 ARG A C 1
ATOM 2895 O O . ARG A 1 375 ? -17.130 11.072 21.054 1.00 96.44 375 ARG A O 1
ATOM 2902 N N . SER A 1 376 ? -19.154 11.800 20.426 1.00 92.12 376 SER A N 1
ATOM 2903 C CA . SER A 1 376 ? -19.343 10.753 19.439 1.00 92.12 376 SER A CA 1
ATOM 2904 C C . SER A 1 376 ? -20.121 11.280 18.251 1.00 92.12 376 SER A C 1
ATOM 2906 O O . SER A 1 376 ? -21.002 12.128 18.405 1.00 92.12 376 SER A O 1
ATOM 2908 N N . TYR A 1 377 ? -19.752 10.810 17.066 1.00 82.88 377 TYR A N 1
ATOM 2909 C CA . TYR A 1 377 ? -20.257 11.330 15.805 1.00 82.88 377 TYR A CA 1
ATOM 2910 C C . TYR A 1 377 ? -20.275 10.269 14.706 1.00 82.88 377 TYR A C 1
ATOM 2912 O O . TYR A 1 377 ? -19.663 9.203 14.820 1.00 82.88 377 TYR A O 1
ATOM 2920 N N . GLU A 1 378 ? -20.996 10.602 13.639 1.00 75.62 378 GLU A N 1
ATOM 2921 C CA . GLU A 1 378 ? -21.189 9.800 12.437 1.00 75.62 378 GLU A CA 1
ATOM 2922 C C . GLU A 1 378 ? -20.439 10.433 11.254 1.00 75.62 378 GLU A C 1
ATOM 2924 O O . GLU A 1 378 ? -20.602 11.613 10.938 1.00 75.62 378 GLU A O 1
ATOM 2929 N N . GLY A 1 379 ? -19.600 9.646 10.583 1.00 65.75 379 GLY A N 1
ATOM 2930 C CA . GLY A 1 379 ? -18.820 10.075 9.425 1.00 65.75 379 GLY A CA 1
ATOM 2931 C C . GLY A 1 379 ? -17.678 11.019 9.785 1.00 65.75 379 GLY A C 1
ATOM 2932 O O . GLY A 1 379 ? -16.936 10.785 10.732 1.00 65.75 379 GLY A O 1
ATOM 2933 N N . THR A 1 380 ? -17.497 12.069 8.984 1.00 59.22 380 THR A N 1
ATOM 2934 C CA . THR A 1 380 ? -16.402 13.045 9.138 1.00 59.22 380 THR A CA 1
ATOM 2935 C C . THR A 1 380 ? -16.818 14.306 9.895 1.00 59.22 380 THR A C 1
ATOM 2937 O O . THR A 1 380 ? -15.985 15.175 10.146 1.00 59.22 380 THR A O 1
ATOM 2940 N N . ALA A 1 381 ? -18.103 14.453 10.224 1.00 70.81 381 ALA A N 1
ATOM 2941 C CA . ALA A 1 381 ? -18.623 15.626 10.911 1.00 70.81 381 ALA A CA 1
ATOM 2942 C C . ALA A 1 381 ? -18.400 15.488 12.422 1.00 70.81 381 ALA A C 1
ATOM 2944 O O . ALA A 1 381 ? -19.215 14.909 13.134 1.00 70.81 381 ALA A O 1
ATOM 2945 N N . VAL A 1 382 ? -17.279 16.018 12.907 1.00 78.88 382 VAL A N 1
ATOM 2946 C CA . VAL A 1 382 ? -16.898 15.927 14.319 1.00 78.88 382 VAL A CA 1
ATOM 2947 C C . VAL A 1 382 ? -17.809 16.807 15.181 1.00 78.88 382 VAL A C 1
ATOM 2949 O O . VAL A 1 382 ? -17.939 18.010 14.946 1.00 78.88 382 VAL A O 1
ATOM 2952 N N . SER A 1 383 ? -18.440 16.216 16.198 1.00 84.25 383 SER A N 1
ATOM 2953 C CA . SER A 1 383 ? -19.322 16.943 17.113 1.00 84.25 383 SER A CA 1
ATOM 2954 C C . SER A 1 383 ? -18.543 17.777 18.141 1.00 84.25 383 SER A C 1
ATOM 2956 O O . SER A 1 383 ? -17.359 17.558 18.411 1.00 84.25 383 SER A O 1
ATOM 2958 N N . GLN A 1 384 ? -19.231 18.738 18.760 1.00 92.69 384 GLN A N 1
ATOM 2959 C CA . GLN A 1 384 ? -18.701 19.448 19.926 1.00 92.69 384 GLN A CA 1
ATOM 2960 C C . GLN A 1 384 ? -18.465 18.490 21.104 1.00 92.69 384 GLN A C 1
ATOM 2962 O O . GLN A 1 384 ? -19.113 17.447 21.207 1.00 92.69 384 GLN A O 1
ATOM 2967 N N . TRP A 1 385 ? -17.540 18.861 21.989 1.00 95.94 385 TRP A N 1
ATOM 2968 C CA . TRP A 1 385 ? -17.244 18.105 23.201 1.00 95.94 385 TRP A CA 1
ATOM 2969 C C . TRP A 1 385 ? -18.359 18.234 24.242 1.00 95.94 385 TRP A C 1
ATOM 2971 O O . TRP A 1 385 ? -18.773 19.343 24.583 1.00 95.94 385 TRP A O 1
ATOM 2981 N N . ASP A 1 386 ? -18.780 17.107 24.810 1.00 97.31 386 ASP A N 1
ATOM 2982 C CA . ASP A 1 386 ? -19.646 17.051 25.981 1.00 97.31 386 ASP A CA 1
ATOM 2983 C C . ASP A 1 386 ? -18.792 16.891 27.242 1.00 97.31 386 ASP A C 1
ATOM 2985 O O . ASP A 1 386 ? -18.080 15.901 27.411 1.00 97.31 386 ASP A O 1
ATOM 2989 N N . VAL A 1 387 ? -18.867 17.859 28.155 1.00 96.25 387 VAL A N 1
ATOM 2990 C CA . VAL A 1 387 ? -18.182 17.771 29.452 1.00 96.25 387 VAL A CA 1
ATOM 2991 C C . VAL A 1 387 ? -18.941 16.800 30.352 1.00 96.25 387 VAL A C 1
ATOM 2993 O O . VAL A 1 387 ? -20.084 17.056 30.726 1.00 96.25 387 VAL A O 1
ATOM 2996 N N . LEU A 1 388 ? -18.290 15.700 30.726 1.00 96.75 388 LEU A N 1
ATOM 2997 C CA . LEU A 1 388 ? -18.840 14.694 31.631 1.00 96.75 388 LEU A CA 1
ATOM 2998 C C . LEU A 1 388 ? -18.558 15.053 33.090 1.00 96.75 388 LEU A C 1
ATOM 3000 O O . LEU A 1 388 ? -19.420 14.945 33.949 1.00 96.75 388 LEU A O 1
ATOM 3004 N N . SER A 1 389 ? -17.349 15.500 33.408 1.00 96.88 389 SER A N 1
ATOM 3005 C CA . SER A 1 389 ? -17.018 15.920 34.768 1.00 96.88 389 SER A CA 1
ATOM 3006 C C . SER A 1 389 ? -15.932 16.971 34.717 1.00 96.88 389 SER A C 1
ATOM 3008 O O . SER A 1 389 ? -14.962 16.817 33.985 1.00 96.88 389 SER A O 1
ATOM 3010 N N . SER A 1 390 ? -16.068 18.052 35.474 1.00 95.56 390 SER A N 1
ATOM 3011 C CA . SER A 1 390 ? -14.997 19.038 35.566 1.00 95.56 390 SER A CA 1
ATOM 3012 C C . SER A 1 390 ? -14.924 19.661 36.946 1.00 95.56 390 SER A C 1
ATOM 3014 O O . SER A 1 390 ? -15.928 19.842 37.636 1.00 95.56 390 SER A O 1
ATOM 3016 N N . TYR A 1 391 ? -13.708 20.012 37.334 1.00 94.75 391 TYR A N 1
ATOM 3017 C CA . TYR A 1 391 ? -13.416 20.775 38.523 1.00 94.75 391 TYR A CA 1
ATOM 3018 C C . TYR A 1 391 ? -12.273 21.738 38.221 1.00 94.75 391 TYR A C 1
ATOM 3020 O O . TYR A 1 391 ? -11.118 21.332 38.107 1.00 94.75 391 TYR A O 1
ATOM 3028 N N . ARG A 1 392 ? -12.622 23.021 38.050 1.00 91.44 392 ARG A N 1
ATOM 3029 C CA . ARG A 1 392 ? -11.686 24.129 37.772 1.00 91.44 392 ARG A CA 1
ATOM 3030 C C . ARG A 1 392 ? -10.737 23.885 36.589 1.00 91.44 392 ARG A C 1
ATOM 3032 O O . ARG A 1 392 ? -9.690 24.513 36.506 1.00 91.44 392 ARG A O 1
ATOM 3039 N N . ALA A 1 393 ? -11.139 23.038 35.638 1.00 87.81 393 ALA A N 1
ATOM 3040 C CA . ALA A 1 393 ? -10.317 22.600 34.510 1.00 87.81 393 ALA A CA 1
ATOM 3041 C C . ALA A 1 393 ? -9.699 23.737 33.688 1.00 87.81 393 ALA A C 1
ATOM 3043 O O . ALA A 1 393 ? -8.702 23.510 33.028 1.00 87.81 393 ALA A O 1
ATOM 3044 N N . ASN A 1 394 ? -10.298 24.933 33.674 1.00 85.56 394 ASN A N 1
ATOM 3045 C CA . ASN A 1 394 ? -9.872 26.063 32.840 1.00 85.56 394 ASN A CA 1
ATOM 3046 C C . ASN A 1 394 ? -9.115 27.150 33.625 1.00 85.56 394 ASN A C 1
ATOM 3048 O O . ASN A 1 394 ? -8.763 28.183 33.057 1.00 85.56 394 ASN A O 1
ATOM 3052 N N . GLU A 1 395 ? -8.885 26.960 34.924 1.00 83.88 395 GLU A N 1
ATOM 3053 C CA . GLU A 1 395 ? -8.205 27.947 35.760 1.00 83.88 395 GLU A CA 1
ATOM 3054 C C . GLU A 1 395 ? -6.682 27.759 35.672 1.00 83.88 395 GLU A C 1
ATOM 3056 O O . GLU A 1 395 ? -6.153 26.714 36.025 1.00 83.88 395 GLU A O 1
ATOM 3061 N N . GLN A 1 396 ? -5.963 28.783 35.198 1.00 65.75 396 GLN A N 1
ATOM 3062 C CA . GLN A 1 396 ? -4.501 28.731 35.007 1.00 65.75 396 GLN A CA 1
ATOM 3063 C C . GLN A 1 396 ? -3.694 28.978 36.291 1.00 65.75 396 GLN A C 1
ATOM 3065 O O . GLN A 1 396 ? -2.495 28.721 36.326 1.00 65.75 396 GLN A O 1
ATOM 3070 N N . LYS A 1 397 ? -4.322 29.544 37.328 1.00 72.56 397 LYS A N 1
ATOM 3071 C CA . LYS A 1 397 ? -3.686 29.882 38.607 1.00 72.56 397 LYS A CA 1
ATOM 3072 C C . LYS A 1 397 ? -4.661 29.598 39.734 1.00 72.56 397 LYS A C 1
ATOM 3074 O O . LYS A 1 397 ? -5.553 30.409 39.986 1.00 72.56 397 LYS A O 1
ATOM 3079 N N . ILE A 1 398 ? -4.488 28.464 40.401 1.00 76.06 398 ILE A N 1
ATOM 3080 C CA . ILE A 1 398 ? -5.271 28.117 41.583 1.00 76.06 398 ILE A CA 1
ATOM 3081 C C . ILE A 1 398 ? -4.345 27.863 42.766 1.00 76.06 398 ILE A C 1
ATOM 3083 O O . ILE A 1 398 ? -3.235 27.376 42.596 1.00 76.06 398 ILE A O 1
ATOM 3087 N N . MET A 1 399 ? -4.804 28.222 43.961 1.00 74.94 399 MET A N 1
ATOM 3088 C CA . MET A 1 399 ? -4.150 27.804 45.202 1.00 74.94 399 MET A CA 1
ATOM 3089 C C . MET A 1 399 ? -4.507 26.327 45.467 1.00 74.94 399 MET A C 1
ATOM 3091 O O . MET A 1 399 ? -5.670 25.980 45.229 1.00 74.94 399 MET A O 1
ATOM 3095 N N . PRO A 1 400 ? -3.605 25.479 46.000 1.00 73.31 400 PRO A N 1
ATOM 3096 C CA . PRO A 1 400 ? -3.878 24.054 46.244 1.00 73.31 400 PRO A CA 1
ATOM 3097 C C . PRO A 1 400 ? -5.119 23.797 47.094 1.00 73.31 400 PRO A C 1
ATOM 3099 O O . PRO A 1 400 ? -5.962 22.977 46.743 1.00 73.31 400 PRO A O 1
ATOM 3102 N N . ASN A 1 401 ? -5.371 24.643 48.100 1.00 74.81 401 ASN A N 1
ATOM 3103 C CA . ASN A 1 401 ? -6.588 24.574 48.919 1.00 74.81 401 ASN A CA 1
ATOM 3104 C C . ASN A 1 401 ? -7.914 24.772 48.143 1.00 74.81 401 ASN A C 1
ATOM 3106 O O . ASN A 1 401 ? -9.001 24.645 48.717 1.00 74.81 401 ASN A O 1
ATOM 3110 N N . LYS A 1 402 ? -7.857 25.137 46.855 1.00 82.06 402 LYS A N 1
ATOM 3111 C CA . LYS A 1 402 ? -9.001 25.212 45.939 1.00 82.06 402 LYS A CA 1
ATOM 3112 C C . LYS A 1 402 ? -9.086 24.029 44.974 1.00 82.06 402 LYS A C 1
ATOM 3114 O O . LYS A 1 402 ? -10.125 23.936 44.313 1.00 82.06 402 LYS A O 1
ATOM 3119 N N . ALA A 1 403 ? -8.084 23.154 44.891 1.00 85.69 403 ALA A N 1
ATOM 3120 C CA . ALA A 1 403 ? -8.076 21.951 44.058 1.00 85.69 403 ALA A CA 1
ATOM 3121 C C . ALA A 1 403 ? -8.804 20.765 44.728 1.00 85.69 403 ALA A C 1
ATOM 3123 O O . ALA A 1 403 ? -9.391 20.887 45.809 1.00 85.69 403 ALA A O 1
ATOM 3124 N N . LYS A 1 404 ? -8.836 19.616 44.044 1.00 88.94 404 LYS A N 1
ATOM 3125 C CA . LYS A 1 404 ? -9.340 18.350 44.585 1.00 88.94 404 LYS A CA 1
ATOM 3126 C C . LYS A 1 404 ? -8.194 17.478 45.064 1.00 88.94 404 LYS A C 1
ATOM 3128 O O . LYS A 1 404 ? -7.396 17.017 44.267 1.00 88.94 404 LYS A O 1
ATOM 3133 N N . HIS A 1 405 ? -8.212 17.174 46.350 1.00 86.19 405 HIS A N 1
ATOM 3134 C CA . HIS A 1 405 ? -7.270 16.260 46.972 1.00 86.19 405 HIS A CA 1
ATOM 3135 C C . HIS A 1 405 ? -7.658 14.812 46.649 1.00 86.19 405 HIS A C 1
ATOM 3137 O O . HIS A 1 405 ? -8.791 14.403 46.934 1.00 86.19 405 HIS A O 1
ATOM 3143 N N . ILE A 1 406 ? -6.743 14.037 46.062 1.00 89.31 406 ILE A N 1
ATOM 3144 C CA . ILE A 1 406 ? -6.953 12.609 45.775 1.00 89.31 406 ILE A CA 1
ATOM 3145 C C . ILE A 1 406 ? -5.798 11.812 46.376 1.00 89.31 406 ILE A C 1
ATOM 3147 O O . ILE A 1 406 ? -4.686 11.792 45.851 1.00 89.31 406 ILE A O 1
ATOM 3151 N N . LYS A 1 407 ? -6.075 11.108 47.476 1.00 87.75 407 LYS A N 1
ATOM 3152 C CA . LYS A 1 407 ? -5.081 10.284 48.168 1.00 87.75 407 LYS A CA 1
ATOM 3153 C C . LYS A 1 407 ? -4.629 9.108 47.293 1.00 87.75 407 LYS A C 1
ATOM 3155 O O . LYS A 1 407 ? -5.457 8.455 46.654 1.00 87.75 407 LYS A O 1
ATOM 3160 N N . ILE A 1 408 ? -3.340 8.779 47.343 1.00 89.00 408 ILE A N 1
ATOM 3161 C CA . ILE A 1 408 ? -2.773 7.582 46.704 1.00 89.00 408 ILE A CA 1
ATOM 3162 C C . ILE A 1 408 ? -3.569 6.327 47.088 1.00 89.00 408 ILE A C 1
ATOM 3164 O O . ILE A 1 408 ? -3.888 6.092 48.257 1.00 89.00 408 ILE A O 1
ATOM 3168 N N . GLY A 1 409 ? -3.898 5.520 46.083 1.00 89.75 409 GLY A N 1
ATOM 3169 C CA . GLY A 1 409 ? -4.692 4.302 46.207 1.00 89.75 409 GLY A CA 1
ATOM 3170 C C . GLY A 1 409 ? -6.202 4.535 46.304 1.00 89.75 409 GLY A C 1
ATOM 3171 O O . GLY A 1 409 ? -6.945 3.555 46.365 1.00 89.75 409 GLY A O 1
ATOM 3172 N N . THR A 1 410 ? -6.673 5.788 46.301 1.00 92.88 410 THR A N 1
ATOM 3173 C CA . THR A 1 410 ? -8.102 6.126 46.407 1.00 92.88 410 THR A CA 1
ATOM 3174 C C . THR A 1 410 ? -8.691 6.633 45.095 1.00 92.88 410 THR A C 1
ATOM 3176 O O . THR A 1 410 ? -7.987 7.099 44.197 1.00 92.88 410 THR A O 1
ATOM 3179 N N . GLU A 1 411 ? -10.013 6.513 44.993 1.00 94.19 411 GLU A N 1
ATOM 3180 C CA . GLU A 1 411 ? -10.807 6.900 43.832 1.00 94.19 411 GLU A CA 1
ATOM 3181 C C . GLU A 1 411 ? -11.658 8.122 44.175 1.00 94.19 411 GLU A C 1
ATOM 3183 O O . GLU A 1 411 ? -12.383 8.139 45.171 1.00 94.19 411 GLU A O 1
ATOM 3188 N N . LEU A 1 412 ? -11.591 9.141 43.324 1.00 95.31 412 LEU A N 1
ATOM 3189 C CA . LEU A 1 412 ? -12.547 10.231 43.284 1.00 95.31 412 LEU A CA 1
ATOM 3190 C C . LEU A 1 412 ? -13.716 9.809 42.381 1.00 95.31 412 LEU A C 1
ATOM 3192 O O . LEU A 1 412 ? -13.525 9.712 41.164 1.00 95.31 412 LEU A O 1
ATOM 3196 N N . PRO A 1 413 ? -14.923 9.571 42.925 1.00 95.88 413 PRO A N 1
ATOM 3197 C CA . PRO A 1 413 ? -16.083 9.263 42.104 1.00 95.88 413 PRO A CA 1
ATOM 3198 C C . PRO A 1 413 ? -16.439 10.453 41.209 1.00 95.88 413 PRO A C 1
ATOM 3200 O O . PRO A 1 413 ? -16.476 11.607 41.645 1.00 95.88 413 PRO A O 1
ATOM 3203 N N . LEU A 1 414 ? -16.722 10.146 39.949 1.00 94.88 414 LEU A N 1
ATOM 3204 C CA . LEU A 1 414 ? -17.197 11.077 38.934 1.00 94.88 414 LEU A CA 1
ATOM 3205 C C . LEU A 1 414 ? -18.668 10.752 38.627 1.00 94.88 414 LEU A C 1
ATOM 3207 O O . LEU A 1 414 ? -19.163 9.681 38.979 1.00 94.88 414 LEU A O 1
ATOM 3211 N N . GLY A 1 415 ? -19.405 11.705 38.050 1.00 79.44 415 GLY A N 1
ATOM 3212 C CA . GLY A 1 415 ? -20.870 11.597 37.995 1.00 79.44 415 GLY A CA 1
ATOM 3213 C C . GLY A 1 415 ? -21.537 11.839 36.647 1.00 79.44 415 GLY A C 1
ATOM 3214 O O . GLY A 1 415 ? -22.653 11.359 36.456 1.00 79.44 415 GLY A O 1
ATOM 3215 N N . GLY A 1 416 ? -20.933 12.591 35.724 1.00 91.69 416 GLY A N 1
ATOM 3216 C CA . GLY A 1 416 ? -21.646 12.935 34.497 1.00 91.69 416 GLY A CA 1
ATOM 3217 C C . GLY A 1 416 ? -21.614 11.835 33.450 1.00 91.69 416 GLY A C 1
ATOM 3218 O O . GLY A 1 416 ? -20.667 11.054 33.328 1.00 91.69 416 GLY A O 1
ATOM 3219 N N . SER A 1 417 ? -22.702 11.803 32.691 1.00 95.31 417 SER A N 1
ATOM 3220 C CA . SER A 1 417 ? -22.935 10.850 31.619 1.00 95.31 417 SER A CA 1
ATOM 3221 C C . SER A 1 417 ? -23.506 11.557 30.404 1.00 95.31 417 SER A C 1
ATOM 3223 O O . SER A 1 417 ? -24.177 12.586 30.533 1.00 95.31 417 SER A O 1
ATOM 3225 N N . LYS A 1 418 ? -23.254 10.983 29.234 1.00 97.31 418 LYS A N 1
ATOM 3226 C CA . LYS A 1 418 ? -23.810 11.428 27.968 1.00 97.31 418 LYS A CA 1
ATOM 3227 C C . LYS A 1 418 ? -24.319 10.235 27.177 1.00 97.31 418 LYS A C 1
ATOM 3229 O O . LYS A 1 418 ? -23.637 9.220 27.071 1.00 97.31 418 LYS A O 1
ATOM 3234 N N . GLU A 1 419 ? -25.508 10.388 26.610 1.00 95.81 419 GLU A N 1
ATOM 3235 C CA . GLU A 1 419 ? -26.057 9.467 25.621 1.00 95.81 419 GLU A CA 1
ATOM 3236 C C . GLU A 1 419 ? -25.813 10.013 24.213 1.00 95.81 419 GLU A C 1
ATOM 3238 O O . GLU A 1 419 ? -26.160 11.160 23.910 1.00 95.81 419 GLU A O 1
ATOM 3243 N N . TYR A 1 420 ? -25.255 9.169 23.352 1.00 92.56 420 TYR A N 1
ATOM 3244 C CA . TYR A 1 420 ? -25.105 9.388 21.920 1.00 92.56 420 TYR A CA 1
ATOM 3245 C C . TYR A 1 420 ? -26.069 8.458 21.196 1.00 92.56 420 TYR A C 1
ATOM 3247 O O . TYR A 1 420 ? -25.936 7.235 21.264 1.00 92.56 420 TYR A O 1
ATOM 3255 N N . LYS A 1 421 ? -27.075 9.047 20.551 1.00 88.06 421 LYS A N 1
ATOM 3256 C CA . LYS A 1 421 ? -28.086 8.315 19.788 1.00 88.06 421 LYS A CA 1
ATOM 3257 C C . LYS A 1 421 ? -27.693 8.306 18.323 1.00 88.06 421 LYS A C 1
ATOM 3259 O O . LYS A 1 421 ? -27.392 9.357 17.764 1.00 88.06 421 LYS A O 1
ATOM 3264 N N . PHE A 1 422 ? -27.744 7.127 17.728 1.00 80.06 422 PHE A N 1
ATOM 3265 C CA . PHE A 1 422 ? -27.471 6.899 16.321 1.00 80.06 422 PHE A CA 1
ATOM 3266 C C . PHE A 1 422 ? -28.724 6.338 15.664 1.00 80.06 422 PHE A C 1
ATOM 3268 O O . PHE A 1 422 ? -29.326 5.389 16.177 1.00 80.06 422 PHE A O 1
ATOM 3275 N N . GLU A 1 423 ? -29.108 6.916 14.533 1.00 69.06 423 GLU A N 1
ATOM 3276 C CA . GLU A 1 423 ? -30.302 6.537 13.783 1.00 69.06 423 GLU A CA 1
ATOM 3277 C C . GLU A 1 423 ? -29.925 6.229 12.330 1.00 69.06 423 GLU A C 1
ATOM 3279 O O . GLU A 1 423 ? -29.244 7.012 11.674 1.00 69.06 423 GLU A O 1
ATOM 3284 N N . GLY A 1 424 ? -30.403 5.104 11.794 1.00 56.28 424 GLY A N 1
ATOM 3285 C CA . GLY A 1 424 ? -30.280 4.809 10.363 1.00 56.28 424 GLY A CA 1
ATOM 3286 C C . GLY A 1 424 ? -28.927 4.234 9.915 1.00 56.28 424 GLY A C 1
ATOM 3287 O O . GLY A 1 424 ? -28.224 3.563 10.673 1.00 56.28 424 GLY A O 1
ATOM 3288 N N . SER A 1 425 ? -28.631 4.380 8.616 1.00 49.97 425 SER A N 1
ATOM 3289 C CA . SER A 1 425 ? -27.628 3.588 7.887 1.00 49.97 425 SER A CA 1
ATOM 3290 C C . SER A 1 425 ? -26.231 4.214 7.770 1.00 49.97 425 SER A C 1
ATOM 3292 O O . SER A 1 425 ? -26.108 5.381 7.413 1.00 49.97 425 SER A O 1
ATOM 3294 N N . LYS A 1 426 ? -25.213 3.340 7.870 1.00 54.28 426 LYS A N 1
ATOM 3295 C CA . LYS A 1 426 ? -23.877 3.372 7.229 1.00 54.28 426 LYS A CA 1
ATOM 3296 C C . LYS A 1 426 ? -23.096 4.684 7.298 1.00 54.28 426 LYS A C 1
ATOM 3298 O O . LYS A 1 426 ? -22.668 5.222 6.278 1.00 54.28 426 LYS A O 1
ATOM 3303 N N . VAL A 1 427 ? -22.808 5.133 8.508 1.00 52.31 427 VAL A N 1
ATOM 3304 C CA . VAL A 1 427 ? -21.744 6.112 8.715 1.00 52.31 427 VAL A CA 1
ATOM 3305 C C . VAL A 1 427 ? -20.800 5.569 9.772 1.00 52.31 427 VAL A C 1
ATOM 3307 O O . VAL A 1 427 ? -21.255 5.058 10.795 1.00 52.31 427 VAL A O 1
ATOM 3310 N N . ALA A 1 428 ? -19.493 5.626 9.502 1.00 62.19 428 ALA A N 1
ATOM 3311 C CA . ALA A 1 428 ? -18.478 5.244 10.477 1.00 62.19 428 ALA A CA 1
ATOM 3312 C C . ALA A 1 428 ? -18.748 5.994 11.784 1.00 62.19 428 ALA A C 1
ATOM 3314 O O . ALA A 1 428 ? -18.905 7.216 11.760 1.00 62.19 428 ALA A O 1
ATOM 3315 N N . ARG A 1 429 ? -18.848 5.273 12.901 1.00 79.25 429 ARG A N 1
ATOM 3316 C CA . ARG A 1 429 ? -19.126 5.888 14.199 1.00 79.25 429 ARG A CA 1
ATOM 3317 C C . ARG A 1 429 ? -17.860 5.899 15.022 1.00 79.25 429 ARG A C 1
ATOM 3319 O O . ARG A 1 429 ? -17.230 4.854 15.198 1.00 79.25 429 ARG A O 1
ATOM 3326 N N . THR A 1 430 ? -17.530 7.069 15.540 1.00 87.69 430 THR A N 1
ATOM 3327 C CA . THR A 1 430 ? -16.346 7.275 16.370 1.00 87.69 430 THR A CA 1
ATOM 3328 C C . THR A 1 430 ? -16.784 7.788 17.728 1.00 87.69 430 THR A C 1
ATOM 3330 O O . THR A 1 430 ? -17.614 8.691 17.816 1.00 87.69 430 THR A O 1
ATOM 3333 N N . LEU A 1 431 ? -16.230 7.214 18.787 1.00 94.62 431 LEU A N 1
ATOM 3334 C CA . LEU A 1 431 ? -16.251 7.739 20.143 1.00 94.62 431 LEU A CA 1
ATOM 3335 C C . LEU A 1 431 ? -14.849 8.252 20.456 1.00 94.62 431 LEU A C 1
ATOM 3337 O O . LEU A 1 431 ? -13.864 7.536 20.284 1.00 94.62 431 LEU A O 1
ATOM 3341 N N . GLU A 1 432 ? -14.781 9.475 20.956 1.00 96.81 432 GLU A N 1
ATOM 3342 C CA . GLU A 1 432 ? -13.560 10.097 21.441 1.00 96.81 432 GLU A CA 1
ATOM 3343 C C . GLU A 1 432 ? -13.691 10.389 22.930 1.00 96.81 432 GLU A C 1
ATOM 3345 O O . GLU A 1 432 ? -14.678 10.984 23.380 1.00 96.81 432 GLU A O 1
ATOM 3350 N N . LEU A 1 433 ? -12.681 9.966 23.684 1.00 97.38 433 LEU A N 1
ATOM 3351 C CA . LEU A 1 433 ? -12.538 10.206 25.113 1.00 97.38 433 LEU A CA 1
ATOM 3352 C C . LEU A 1 433 ? -11.326 11.105 25.325 1.00 97.38 433 LEU A C 1
ATOM 3354 O O . LEU A 1 433 ? -10.247 10.808 24.813 1.00 97.38 433 LEU A O 1
ATOM 3358 N N . ASP A 1 434 ? -11.504 12.189 26.071 1.00 96.25 434 ASP A N 1
ATOM 3359 C CA . ASP A 1 434 ? -10.471 13.203 26.256 1.00 96.25 434 ASP A CA 1
ATOM 3360 C C . ASP A 1 434 ? -10.519 13.773 27.676 1.00 96.25 434 ASP A C 1
ATOM 3362 O O . ASP A 1 434 ? -11.584 13.892 28.298 1.00 96.25 434 ASP A O 1
ATOM 3366 N N . ALA A 1 435 ? -9.351 14.104 28.211 1.00 95.75 435 ALA A N 1
ATOM 3367 C CA . ALA A 1 435 ? -9.219 14.583 29.571 1.00 95.75 435 ALA A CA 1
ATOM 3368 C C . ALA A 1 435 ? -8.071 15.580 29.699 1.00 95.75 435 ALA A C 1
ATOM 3370 O O . ALA A 1 435 ? -6.999 15.402 29.141 1.00 95.75 435 ALA A O 1
ATOM 3371 N N . ARG A 1 436 ? -8.305 16.600 30.517 1.00 95.25 436 ARG A N 1
ATOM 3372 C CA . ARG A 1 436 ? -7.287 17.472 31.084 1.00 95.25 436 ARG A CA 1
ATOM 3373 C C . ARG A 1 436 ? -7.192 17.159 32.561 1.00 95.25 436 ARG A C 1
ATOM 3375 O O . ARG A 1 436 ? -8.206 17.261 33.251 1.00 95.25 436 ARG A O 1
ATOM 3382 N N . ILE A 1 437 ? -6.019 16.791 33.053 1.00 94.62 437 ILE A N 1
ATOM 3383 C CA . ILE A 1 437 ? -5.776 16.495 34.468 1.00 94.62 437 ILE A CA 1
ATOM 3384 C C . ILE A 1 437 ? -4.417 17.078 34.825 1.00 94.62 437 ILE A C 1
ATOM 3386 O O . ILE A 1 437 ? -3.408 16.728 34.214 1.00 94.62 437 ILE A O 1
ATOM 3390 N N . ILE A 1 438 ? -4.416 17.981 35.799 1.00 91.25 438 ILE A N 1
ATOM 3391 C CA . ILE A 1 438 ? -3.231 18.716 36.231 1.00 91.25 438 ILE A CA 1
ATOM 3392 C C . ILE A 1 438 ? -3.173 18.646 37.750 1.00 91.25 438 ILE A C 1
ATOM 3394 O O . ILE A 1 438 ? -4.155 18.972 38.421 1.00 91.25 438 ILE A O 1
ATOM 3398 N N . GLU A 1 439 ? -2.029 18.229 38.259 1.00 89.19 439 GLU A N 1
ATOM 3399 C CA . GLU A 1 439 ? -1.641 18.369 39.651 1.00 89.19 439 GLU A CA 1
ATOM 3400 C C . GLU A 1 439 ? -1.072 19.772 39.883 1.00 89.19 439 GLU A C 1
ATOM 3402 O O . GLU A 1 439 ? -0.336 20.320 39.062 1.00 89.19 439 GLU A O 1
ATOM 3407 N N . ILE A 1 440 ? -1.463 20.392 40.985 1.00 84.12 440 ILE A N 1
ATOM 3408 C CA . ILE A 1 440 ? -1.107 21.760 41.325 1.00 84.12 440 ILE A CA 1
ATOM 3409 C C . ILE A 1 440 ? 0.033 21.740 42.330 1.00 84.12 440 ILE A C 1
ATOM 3411 O O . ILE A 1 440 ? -0.197 21.443 43.495 1.00 84.12 440 ILE A O 1
ATOM 3415 N N . ASP A 1 441 ? 1.209 22.188 41.896 1.00 72.56 441 ASP A N 1
ATOM 3416 C CA . ASP A 1 441 ? 2.380 22.359 42.752 1.00 72.56 441 ASP A CA 1
ATOM 3417 C C . ASP A 1 441 ? 2.791 23.842 42.778 1.00 72.56 441 ASP A C 1
ATOM 3419 O O . ASP A 1 441 ? 3.042 24.477 41.748 1.00 72.56 441 ASP A O 1
ATOM 3423 N N . ILE A 1 442 ? 2.837 24.436 43.975 1.00 61.59 442 ILE A N 1
ATOM 3424 C CA . ILE A 1 442 ? 3.269 25.833 44.158 1.00 61.59 442 ILE A CA 1
ATOM 3425 C C . ILE A 1 442 ? 4.785 25.960 44.371 1.00 61.59 442 ILE A C 1
ATOM 3427 O O . ILE A 1 442 ? 5.320 27.071 44.343 1.00 61.59 442 ILE A O 1
ATOM 3431 N N . THR A 1 443 ? 5.474 24.853 44.631 1.00 55.34 443 THR A N 1
ATOM 3432 C CA . THR A 1 443 ? 6.826 24.794 45.192 1.00 55.34 443 THR A CA 1
ATOM 3433 C C . THR A 1 443 ? 7.891 24.573 44.113 1.00 55.34 443 THR A C 1
ATOM 3435 O O . THR A 1 443 ? 8.913 25.265 44.139 1.00 55.34 443 THR A O 1
ATOM 3438 N N . LYS A 1 444 ? 7.612 23.750 43.086 1.00 53.34 444 LYS A N 1
ATOM 3439 C CA . LYS A 1 444 ? 8.469 23.562 41.891 1.00 53.34 444 LYS A CA 1
ATOM 3440 C C . LYS A 1 444 ? 8.457 24.729 40.900 1.00 53.34 444 LYS A C 1
ATOM 3442 O O . LYS A 1 444 ? 9.284 24.787 39.991 1.00 53.34 444 LYS A O 1
ATOM 3447 N N . GLY A 1 445 ? 7.537 25.681 41.055 1.00 54.41 445 GLY A N 1
ATOM 3448 C CA . GLY A 1 445 ? 7.363 26.795 40.116 1.00 54.41 445 GLY A CA 1
ATOM 3449 C C . GLY A 1 445 ? 6.587 26.439 38.837 1.00 54.41 445 GLY A C 1
ATOM 3450 O O . GLY A 1 445 ? 6.400 27.321 37.995 1.00 54.41 445 GLY A O 1
ATOM 3451 N N . SER A 1 446 ? 6.095 25.200 38.705 1.00 69.06 446 SER A N 1
ATOM 3452 C CA . SER A 1 446 ? 5.197 24.742 37.637 1.00 69.06 446 SER A CA 1
ATOM 3453 C C . SER A 1 446 ? 4.308 23.588 38.105 1.00 69.06 446 SER A C 1
ATOM 3455 O O . SER A 1 446 ? 4.777 22.727 38.833 1.00 69.06 446 SER A O 1
ATOM 3457 N N . ASN A 1 447 ? 3.062 23.564 37.630 1.00 81.81 447 ASN A N 1
ATOM 3458 C CA . ASN A 1 447 ? 2.110 22.475 37.856 1.00 81.81 447 ASN A CA 1
ATOM 3459 C C . ASN A 1 447 ? 2.469 21.230 37.031 1.00 81.81 447 ASN A C 1
ATOM 3461 O O . ASN A 1 447 ? 2.878 21.366 35.873 1.00 81.81 447 ASN A O 1
ATOM 3465 N N . ASP A 1 448 ? 2.195 20.048 37.577 1.00 85.38 448 ASP A N 1
ATOM 3466 C CA . ASP A 1 448 ? 2.447 18.771 36.920 1.00 85.38 448 ASP A CA 1
ATOM 3467 C C . ASP A 1 448 ? 1.261 18.374 36.031 1.00 85.38 448 ASP A C 1
ATOM 3469 O O . ASP A 1 448 ? 0.142 18.091 36.464 1.00 85.38 448 ASP A O 1
ATOM 3473 N N . VAL A 1 449 ? 1.490 18.406 34.719 1.00 89.38 449 VAL A N 1
ATOM 3474 C CA . VAL A 1 449 ? 0.470 18.083 33.718 1.00 89.38 449 VAL A CA 1
ATOM 3475 C C . VAL A 1 449 ? 0.451 16.575 33.500 1.00 89.38 449 VAL A C 1
ATOM 3477 O O . VAL A 1 449 ? 1.366 16.026 32.893 1.00 89.38 449 VAL A O 1
ATOM 3480 N N . ILE A 1 450 ? -0.608 15.898 33.942 1.00 91.94 450 ILE A N 1
ATOM 3481 C CA . ILE A 1 450 ? -0.811 14.462 33.699 1.00 91.94 450 ILE A CA 1
ATOM 3482 C C . ILE A 1 450 ? -1.335 14.246 32.273 1.00 91.94 450 ILE A C 1
ATOM 3484 O O . ILE A 1 450 ? -0.796 13.446 31.507 1.00 91.94 450 ILE A O 1
ATOM 3488 N N . THR A 1 451 ? -2.377 14.996 31.913 1.00 92.88 451 THR A N 1
ATOM 3489 C CA . THR A 1 451 ? -2.968 15.050 30.565 1.00 92.88 451 THR A CA 1
ATOM 3490 C C . THR A 1 451 ? -3.381 16.477 30.249 1.00 92.88 451 THR A C 1
ATOM 3492 O O . THR A 1 451 ? -3.814 17.211 31.144 1.00 92.88 451 THR A O 1
ATOM 3495 N N . GLU A 1 452 ? -3.297 16.850 28.978 1.00 91.94 452 GLU A N 1
ATOM 3496 C CA . GLU A 1 452 ? -3.959 18.043 28.465 1.00 91.94 452 GLU A CA 1
ATOM 3497 C C . GLU A 1 452 ? -5.051 17.662 27.481 1.00 91.94 452 GLU A C 1
ATOM 3499 O O . GLU A 1 452 ? -5.043 16.575 26.903 1.00 91.94 452 GLU A O 1
ATOM 3504 N N . TYR A 1 453 ? -6.000 18.576 27.292 1.00 93.75 453 TYR A N 1
ATOM 3505 C CA . TYR A 1 453 ? -7.012 18.378 26.267 1.00 93.75 453 TYR A CA 1
ATOM 3506 C C . TYR A 1 453 ? -6.361 18.128 24.912 1.00 93.75 453 TYR A C 1
ATOM 3508 O O . TYR A 1 453 ? -5.480 18.871 24.490 1.00 93.75 453 TYR A O 1
ATOM 3516 N N . GLU A 1 454 ? -6.874 17.114 24.222 1.00 90.69 454 GLU A N 1
ATOM 3517 C CA . GLU A 1 454 ? -6.382 16.649 22.927 1.00 90.69 454 GLU A CA 1
ATOM 3518 C C . GLU A 1 454 ? -5.007 15.949 22.997 1.00 90.69 454 GLU A C 1
ATOM 3520 O O . GLU A 1 454 ? -4.489 15.535 21.963 1.00 90.69 454 GLU A O 1
ATOM 3525 N N . GLU A 1 455 ? -4.458 15.718 24.198 1.00 89.25 455 GLU A N 1
ATOM 3526 C CA . GLU A 1 455 ? -3.141 15.114 24.452 1.00 89.25 455 GLU A CA 1
ATOM 3527 C C . GLU A 1 455 ? -3.184 14.084 25.620 1.00 89.25 455 GLU A C 1
ATOM 3529 O O . GLU A 1 455 ? -2.753 14.388 26.740 1.00 89.25 455 GLU A O 1
ATOM 3534 N N . PRO A 1 456 ? -3.648 12.830 25.392 1.00 86.88 456 PRO A N 1
ATOM 3535 C CA . PRO A 1 456 ? -4.151 12.282 24.136 1.00 86.88 456 PRO A CA 1
ATOM 3536 C C . PRO A 1 456 ? -5.666 12.020 24.135 1.00 86.88 456 PRO A C 1
ATOM 3538 O O . PRO A 1 456 ? -6.269 11.636 25.138 1.00 86.88 456 PRO A O 1
ATOM 3541 N N . ILE A 1 457 ? -6.256 12.080 22.943 1.00 87.94 457 ILE A N 1
ATOM 3542 C CA . ILE A 1 457 ? -7.592 11.545 22.662 1.00 87.94 457 ILE A CA 1
ATOM 3543 C C . ILE A 1 457 ? -7.494 10.027 22.520 1.00 87.94 457 ILE A C 1
ATOM 3545 O O . ILE A 1 457 ? -6.660 9.533 21.759 1.00 87.94 457 ILE A O 1
ATOM 3549 N N . VAL A 1 458 ? -8.370 9.283 23.200 1.00 91.44 458 VAL A N 1
ATOM 3550 C CA . VAL A 1 458 ? -8.555 7.837 22.995 1.00 91.44 458 VAL A CA 1
ATOM 3551 C C . VAL A 1 458 ? -9.760 7.588 22.092 1.00 91.44 458 VAL A C 1
ATOM 3553 O O . VAL A 1 458 ? -10.861 8.065 22.372 1.00 91.44 458 VAL A O 1
ATOM 3556 N N . TYR A 1 459 ? -9.553 6.816 21.024 1.00 89.44 459 TYR A N 1
ATOM 3557 C CA . TYR A 1 459 ? -10.566 6.520 20.013 1.00 89.44 459 TYR A CA 1
ATOM 3558 C C . TYR A 1 459 ? -11.162 5.127 20.190 1.00 89.44 459 TYR A C 1
ATOM 3560 O O . TYR A 1 459 ? -10.421 4.148 20.310 1.00 89.44 459 TYR A O 1
ATOM 3568 N N . LEU A 1 460 ? -12.489 5.024 20.114 1.00 90.88 460 LEU A N 1
ATOM 3569 C CA . LEU A 1 460 ? -13.200 3.773 19.855 1.00 90.88 460 LEU A CA 1
ATOM 3570 C C . LEU A 1 460 ? -14.018 3.913 18.564 1.00 90.88 460 LEU A C 1
ATOM 3572 O O . LEU A 1 460 ? -14.658 4.942 18.346 1.00 90.88 460 LEU A O 1
ATOM 3576 N N . LYS A 1 461 ? -14.049 2.875 17.726 1.00 86.81 461 LYS A N 1
ATOM 3577 C CA . LYS A 1 461 ? -14.914 2.807 16.539 1.00 86.81 461 LYS A CA 1
ATOM 3578 C C . LYS A 1 461 ? -15.951 1.704 16.668 1.00 86.81 461 LYS A C 1
ATOM 3580 O O . LYS A 1 461 ? -15.698 0.674 17.294 1.00 86.81 461 LYS A O 1
ATOM 3585 N N . TYR A 1 462 ? -17.117 1.937 16.074 1.00 79.38 462 TYR A N 1
ATOM 3586 C CA . TYR A 1 462 ? -18.171 0.935 15.979 1.00 79.38 462 TYR A CA 1
ATOM 3587 C C . TYR A 1 462 ? -17.944 0.025 14.770 1.00 79.38 462 TYR A C 1
ATOM 3589 O O . TYR A 1 462 ? -17.997 0.480 13.629 1.00 79.38 462 TYR A O 1
ATOM 3597 N N . ASP A 1 463 ? -17.733 -1.260 15.035 1.00 70.75 463 ASP A N 1
ATOM 3598 C CA . ASP A 1 463 ? -17.702 -2.322 14.034 1.00 70.75 463 ASP A CA 1
ATOM 3599 C C . ASP A 1 463 ? -19.143 -2.771 13.762 1.00 70.75 463 ASP A C 1
ATOM 3601 O O . ASP A 1 463 ? -19.817 -3.315 14.641 1.00 70.75 463 ASP A O 1
ATOM 3605 N N . SER A 1 464 ? -19.636 -2.501 12.552 1.00 63.47 464 SER A N 1
ATOM 3606 C CA . SER A 1 464 ? -21.013 -2.829 12.160 1.00 63.47 464 SER A CA 1
ATOM 3607 C C . SER A 1 464 ? -21.244 -4.321 11.911 1.00 63.47 464 SER A C 1
ATOM 3609 O O . SER A 1 464 ? -22.381 -4.779 12.009 1.00 63.47 464 SER A O 1
ATOM 3611 N N . PHE A 1 465 ? -20.187 -5.085 11.625 1.00 58.06 465 PHE A N 1
ATOM 3612 C CA . PHE A 1 465 ? -20.275 -6.519 11.385 1.00 58.06 465 PHE A CA 1
ATOM 3613 C C . PHE A 1 465 ? -20.295 -7.282 12.709 1.00 58.06 465 PHE A C 1
ATOM 3615 O O . PHE A 1 465 ? -21.185 -8.102 12.945 1.00 58.06 465 PHE A O 1
ATOM 3622 N N . SER A 1 466 ? -19.361 -6.959 13.613 1.00 62.41 466 SER A N 1
ATOM 3623 C CA . SER A 1 466 ? -19.343 -7.538 14.957 1.00 62.41 466 SER A CA 1
ATOM 3624 C C . SER A 1 466 ? -20.242 -6.80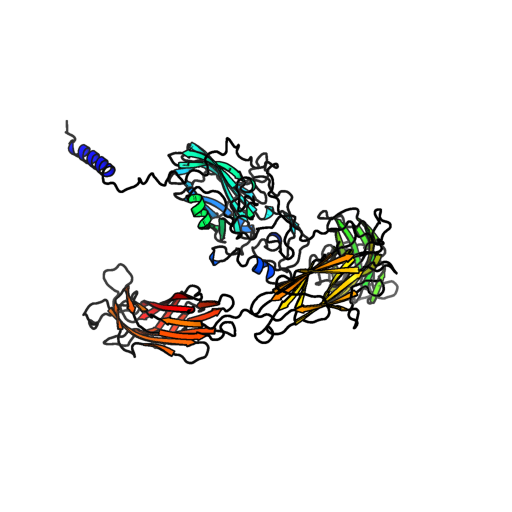3 15.960 1.00 62.41 466 SER A C 1
ATOM 3626 O O . SER A 1 466 ? -20.303 -7.168 17.129 1.00 62.41 466 SER A O 1
ATOM 3628 N N . GLN A 1 467 ? -20.944 -5.759 15.523 1.00 72.12 467 GLN A N 1
ATOM 3629 C CA . GLN A 1 467 ? -21.893 -4.969 16.314 1.00 72.12 467 GLN A CA 1
ATOM 3630 C C . GLN A 1 467 ? -21.344 -4.506 17.666 1.00 72.12 467 GLN A C 1
ATOM 3632 O O . GLN A 1 467 ? -22.019 -4.565 18.698 1.00 72.12 467 GLN A O 1
ATOM 3637 N N . SER A 1 468 ? -20.106 -4.030 17.676 1.00 77.19 468 SER A N 1
ATOM 3638 C CA . SER A 1 468 ? -19.392 -3.731 18.915 1.00 77.19 468 SER A CA 1
ATOM 3639 C C . SER A 1 468 ? -18.495 -2.511 18.783 1.00 77.19 468 SER A C 1
ATOM 3641 O O . SER A 1 468 ? -17.954 -2.260 17.710 1.00 77.19 468 SER A O 1
ATOM 3643 N N . TRP A 1 469 ? -18.269 -1.798 19.884 1.00 85.50 469 TRP A N 1
ATOM 3644 C CA . TRP A 1 469 ? -17.261 -0.739 19.951 1.00 85.50 469 TRP A CA 1
ATOM 3645 C C . TRP A 1 469 ? -15.901 -1.302 20.355 1.00 85.50 469 TRP A C 1
ATOM 3647 O O . TRP A 1 469 ? -15.815 -2.054 21.329 1.00 85.50 469 TRP A O 1
ATOM 3657 N N . LYS A 1 470 ? -14.850 -0.910 19.630 1.00 86.75 470 LYS A N 1
ATOM 3658 C CA . LYS A 1 470 ? -13.466 -1.362 19.844 1.00 86.75 470 LYS A CA 1
ATOM 3659 C C . LYS A 1 470 ? -12.505 -0.171 19.855 1.00 86.75 470 LYS A C 1
ATOM 3661 O O . LYS A 1 470 ? -12.716 0.759 19.074 1.00 86.75 470 LYS A O 1
ATOM 3666 N N . PRO A 1 471 ? -11.459 -0.166 20.698 1.00 83.19 471 PRO A N 1
ATOM 3667 C CA . PRO A 1 471 ? -10.452 0.884 20.690 1.00 83.19 471 PRO A CA 1
ATOM 3668 C C . PRO A 1 471 ? -9.623 0.819 19.404 1.00 83.19 471 PRO A C 1
ATOM 3670 O O . PRO A 1 471 ? -9.210 -0.255 18.977 1.00 83.19 471 PRO A O 1
ATOM 3673 N N . THR A 1 472 ? -9.356 1.971 18.792 1.00 80.12 472 THR A N 1
ATOM 3674 C CA . THR A 1 472 ? -8.598 2.060 17.528 1.00 80.12 472 THR A CA 1
ATOM 3675 C C . THR A 1 472 ? -7.287 2.823 17.650 1.00 80.12 472 THR A C 1
ATOM 3677 O O . THR A 1 472 ? -6.563 2.944 16.668 1.00 80.12 472 THR A O 1
ATOM 3680 N N . GLY A 1 473 ? -6.964 3.336 18.838 1.00 83.19 473 GLY A N 1
ATOM 3681 C CA . GLY A 1 473 ? -5.706 4.030 19.091 1.00 83.19 473 GLY A CA 1
ATOM 3682 C C . GLY A 1 473 ? -5.883 5.352 19.827 1.00 83.19 473 GLY A C 1
ATOM 3683 O O . GLY A 1 473 ? -6.918 5.618 20.439 1.00 83.19 473 GLY A O 1
ATOM 3684 N N . THR A 1 474 ? -4.844 6.178 19.750 1.00 82.50 474 THR A N 1
ATOM 3685 C CA . THR A 1 474 ? -4.822 7.560 20.242 1.00 82.50 474 THR A CA 1
ATOM 3686 C C . THR A 1 474 ? -4.282 8.503 19.171 1.00 82.50 474 THR A C 1
ATOM 3688 O O . THR A 1 474 ? -3.704 8.045 18.188 1.00 82.50 474 THR A O 1
ATOM 3691 N N . ASN A 1 475 ? -4.454 9.816 19.337 1.00 78.81 475 ASN A N 1
ATOM 3692 C CA . ASN A 1 475 ? -3.931 10.827 18.399 1.00 78.81 475 ASN A CA 1
ATOM 3693 C C . ASN A 1 475 ? -2.460 11.205 18.638 1.00 78.81 475 ASN A C 1
ATOM 3695 O O . ASN A 1 475 ? -1.933 12.076 17.954 1.00 78.81 475 ASN A O 1
ATOM 3699 N N . GLY A 1 476 ? -1.807 10.573 19.609 1.00 71.12 476 GLY A N 1
ATOM 3700 C CA . GLY A 1 476 ? -0.443 10.883 20.010 1.00 71.12 476 GLY A CA 1
ATOM 3701 C C . GLY A 1 476 ? -0.140 10.384 21.424 1.00 71.12 476 GLY A C 1
ATOM 3702 O O . GLY A 1 476 ? -0.986 9.723 22.044 1.00 71.12 476 GLY A O 1
ATOM 3703 N N . PRO A 1 477 ? 1.079 10.640 21.925 1.00 70.56 477 PRO A N 1
ATOM 3704 C CA . PRO A 1 477 ? 1.435 10.397 23.320 1.00 70.56 477 PRO A CA 1
ATOM 3705 C C . PRO A 1 477 ? 0.831 11.464 24.258 1.00 70.56 477 PRO A C 1
ATOM 3707 O O . PRO A 1 477 ? 0.603 12.596 23.848 1.00 70.56 477 PRO A O 1
ATOM 3710 N N . SER A 1 478 ? 0.603 11.099 25.526 1.00 79.62 478 SER A N 1
ATOM 3711 C CA . SER A 1 478 ? 0.340 12.047 26.628 1.00 79.62 478 SER A CA 1
ATOM 3712 C C . SER A 1 478 ? 1.621 12.830 26.952 1.00 79.62 478 SER A C 1
ATOM 3714 O O . SER A 1 478 ? 2.708 12.315 26.654 1.00 79.62 478 SER A O 1
ATOM 3716 N N . PRO A 1 479 ? 1.552 13.971 27.667 1.00 84.06 479 PRO A N 1
ATOM 3717 C CA . PRO A 1 479 ? 2.733 14.719 28.116 1.00 84.06 479 PRO A CA 1
ATOM 3718 C C . PRO A 1 479 ? 3.817 13.866 28.797 1.00 84.06 479 PRO A C 1
ATOM 3720 O O . PRO A 1 479 ? 5.005 14.103 28.598 1.00 84.06 479 PRO A O 1
ATOM 3723 N N . ASN A 1 480 ? 3.424 12.808 29.519 1.00 86.81 480 ASN A N 1
ATOM 3724 C CA . ASN A 1 480 ? 4.346 11.912 30.232 1.00 86.81 480 ASN A CA 1
ATOM 3725 C C . ASN A 1 480 ? 4.481 10.514 29.587 1.00 86.81 480 ASN A C 1
ATOM 3727 O O . ASN A 1 480 ? 4.858 9.538 30.243 1.00 86.81 480 ASN A O 1
ATOM 3731 N N . GLY A 1 481 ? 4.161 10.383 28.296 1.00 84.25 481 GLY A N 1
ATOM 3732 C CA . GLY A 1 481 ? 4.307 9.149 27.516 1.00 84.25 481 GLY A CA 1
ATOM 3733 C C . GLY A 1 481 ? 2.981 8.486 27.112 1.00 84.25 481 GLY A C 1
ATOM 3734 O O . GLY A 1 481 ? 1.908 9.059 27.276 1.00 84.25 481 GLY A O 1
ATOM 3735 N N . PRO A 1 482 ? 3.019 7.275 26.527 1.00 85.19 482 PRO A N 1
ATOM 3736 C CA . PRO A 1 482 ? 1.820 6.627 26.004 1.00 85.19 482 PRO A CA 1
ATOM 3737 C C . PRO A 1 482 ? 0.858 6.218 27.127 1.00 85.19 482 PRO A C 1
ATOM 3739 O O . PRO A 1 482 ? 1.278 5.646 28.138 1.00 85.19 482 PRO A O 1
ATOM 3742 N N . VAL A 1 483 ? -0.437 6.464 26.912 1.00 89.50 483 VAL A N 1
ATOM 3743 C CA . VAL A 1 483 ? -1.509 5.962 27.786 1.00 89.50 483 VAL A CA 1
ATOM 3744 C C . VAL A 1 483 ? -1.714 4.460 27.589 1.00 89.50 483 VAL A C 1
ATOM 3746 O O . VAL A 1 483 ? -1.499 3.923 26.500 1.00 89.50 483 VAL A O 1
ATOM 3749 N N . GLY A 1 484 ? -2.125 3.771 28.652 1.00 89.00 484 GLY A N 1
ATOM 3750 C CA . GLY A 1 484 ? -2.443 2.343 28.627 1.00 89.00 484 GLY A CA 1
ATOM 3751 C C . GLY A 1 484 ? -3.946 2.092 28.694 1.00 89.00 484 GLY A C 1
ATOM 3752 O O . GLY A 1 484 ? -4.651 2.782 29.418 1.00 89.00 484 GLY A O 1
ATOM 3753 N N . TYR A 1 485 ? -4.435 1.091 27.973 1.00 93.38 485 TYR A N 1
ATOM 3754 C CA . TYR A 1 485 ? -5.796 0.554 28.075 1.00 93.38 485 TYR A CA 1
ATOM 3755 C C . TYR A 1 485 ? -5.812 -0.865 27.490 1.00 93.38 485 TYR A C 1
ATOM 3757 O O . TYR A 1 485 ? -4.857 -1.279 26.823 1.00 93.38 485 TYR A O 1
ATOM 3765 N N . ASP A 1 486 ? -6.882 -1.619 27.737 1.00 88.44 486 ASP A N 1
ATOM 3766 C CA . ASP A 1 486 ? -7.069 -2.934 27.122 1.00 88.44 486 ASP A CA 1
ATOM 3767 C C . ASP A 1 486 ? -7.310 -2.782 25.611 1.00 88.44 486 ASP A C 1
ATOM 3769 O O . ASP A 1 486 ? -8.367 -2.327 25.177 1.00 88.44 486 ASP A O 1
ATOM 3773 N N . LYS A 1 487 ? -6.314 -3.152 24.799 1.00 78.50 487 LYS A N 1
ATOM 3774 C CA . LYS A 1 487 ? -6.404 -3.101 23.329 1.00 78.50 487 LYS A CA 1
ATOM 3775 C C . LYS A 1 487 ? -7.411 -4.103 22.762 1.00 78.50 487 LYS A C 1
ATOM 3777 O O . LYS A 1 487 ? -7.878 -3.906 21.648 1.00 78.50 487 LYS A O 1
ATOM 3782 N N . ASN A 1 488 ? -7.746 -5.142 23.525 1.00 80.69 488 ASN A N 1
ATOM 3783 C CA . ASN A 1 488 ? -8.740 -6.147 23.159 1.00 80.69 488 ASN A CA 1
ATOM 3784 C C . ASN A 1 488 ? -10.128 -5.805 23.719 1.00 80.69 488 ASN A C 1
ATOM 3786 O O . ASN A 1 488 ? -11.034 -6.639 23.656 1.00 80.69 488 ASN A O 1
ATOM 3790 N N . PHE A 1 489 ? -10.305 -4.600 24.277 1.00 87.19 489 PHE A N 1
ATOM 3791 C CA . PHE A 1 489 ? -11.596 -4.157 24.774 1.00 87.19 489 PHE A CA 1
ATOM 3792 C C . PHE A 1 489 ? -12.645 -4.212 23.662 1.00 87.19 489 PHE A C 1
ATOM 3794 O O . PHE A 1 489 ? -12.448 -3.716 22.554 1.00 87.19 489 PHE A O 1
ATOM 3801 N N . GLU A 1 490 ? -13.797 -4.778 23.990 1.00 84.19 490 GLU A N 1
ATOM 3802 C CA . GLU A 1 490 ? -14.924 -4.888 23.079 1.00 84.19 490 GLU A CA 1
ATOM 3803 C C . GLU A 1 490 ? -16.214 -4.673 23.863 1.00 84.19 490 GLU A C 1
ATOM 3805 O O . GLU A 1 490 ? -16.489 -5.372 24.847 1.00 84.19 490 GLU A O 1
ATOM 3810 N N . LEU A 1 491 ? -17.014 -3.708 23.421 1.00 85.81 491 LEU A N 1
ATOM 3811 C CA . LEU A 1 491 ? -18.336 -3.424 23.965 1.00 85.81 491 LEU A CA 1
ATOM 3812 C C . LEU A 1 491 ? -19.394 -3.852 22.947 1.00 85.81 491 LEU A C 1
ATOM 3814 O O . LEU A 1 491 ? -19.731 -3.092 22.036 1.00 85.81 491 LEU A O 1
ATOM 3818 N N . ALA A 1 492 ? -19.893 -5.078 23.092 1.00 79.06 492 ALA A N 1
ATOM 3819 C CA . ALA A 1 492 ? -20.955 -5.614 22.246 1.00 79.06 492 ALA A CA 1
ATOM 3820 C C . ALA A 1 492 ? -22.335 -5.041 22.624 1.00 79.06 492 ALA A C 1
ATOM 3822 O O . ALA A 1 492 ? -22.515 -4.459 23.698 1.00 79.06 492 ALA A O 1
ATOM 3823 N N . VAL A 1 493 ? -23.325 -5.220 21.743 1.00 74.25 493 VAL A N 1
ATOM 3824 C CA . VAL A 1 493 ? -24.730 -4.856 22.013 1.00 74.25 493 VAL A CA 1
ATOM 3825 C C . VAL A 1 493 ? -25.212 -5.441 23.343 1.00 74.25 493 VAL A C 1
ATOM 3827 O O . VAL A 1 493 ? -24.981 -6.607 23.650 1.00 74.25 493 VAL A O 1
ATOM 3830 N N . GLY A 1 494 ? -25.909 -4.623 24.129 1.00 72.94 494 GLY A N 1
ATOM 3831 C CA . GLY A 1 494 ? -26.512 -5.002 25.406 1.00 72.94 494 GLY A CA 1
ATOM 3832 C C . GLY A 1 494 ? -25.530 -5.052 26.577 1.00 72.94 494 GLY A C 1
ATOM 3833 O O . GLY A 1 494 ? -25.955 -5.307 27.703 1.00 72.94 494 GLY A O 1
ATOM 3834 N N . GLN A 1 495 ? -24.237 -4.811 26.347 1.00 81.81 495 GLN A N 1
ATOM 3835 C CA . GLN A 1 495 ? -23.232 -4.834 27.403 1.00 81.81 495 GLN A CA 1
ATOM 3836 C C . GLN A 1 495 ? -23.047 -3.462 28.050 1.00 81.81 495 GLN A C 1
ATOM 3838 O O . GLN A 1 495 ? -23.145 -2.420 27.398 1.00 81.81 495 GLN A O 1
ATOM 3843 N N . THR A 1 496 ? -22.685 -3.507 29.331 1.00 93.19 496 THR A N 1
ATOM 3844 C CA . THR A 1 496 ? -22.102 -2.395 30.083 1.00 93.19 496 THR A CA 1
ATOM 3845 C C . THR A 1 496 ? -20.740 -2.849 30.592 1.00 93.19 496 THR A C 1
ATOM 3847 O O . THR A 1 496 ? -20.650 -3.881 31.261 1.00 93.19 496 THR A O 1
ATOM 3850 N N . LYS A 1 497 ? -19.675 -2.119 30.258 1.00 96.31 497 LYS A N 1
ATOM 3851 C CA . LYS A 1 497 ? -18.300 -2.448 30.657 1.00 96.31 497 LYS A CA 1
ATOM 3852 C C . LYS A 1 497 ? -17.529 -1.203 31.074 1.00 96.31 497 LYS A C 1
ATOM 3854 O O . LYS A 1 497 ? -17.726 -0.122 30.524 1.00 96.31 497 LYS A O 1
ATOM 3859 N N . ASN A 1 498 ? -16.601 -1.395 32.005 1.00 97.44 498 ASN A N 1
ATOM 3860 C CA . ASN A 1 498 ? -15.632 -0.373 32.374 1.00 97.44 498 ASN A CA 1
ATOM 3861 C C . ASN A 1 498 ? -14.477 -0.360 31.367 1.00 97.44 498 ASN A C 1
ATOM 3863 O O . ASN A 1 498 ? -13.854 -1.391 31.117 1.00 97.44 498 ASN A O 1
ATOM 3867 N N . PHE A 1 499 ? -14.181 0.816 30.828 1.00 97.88 499 PHE A N 1
ATOM 3868 C CA . PHE A 1 499 ? -13.007 1.108 30.023 1.00 97.88 499 PHE A CA 1
ATOM 3869 C C . PHE A 1 499 ? -12.051 1.969 30.856 1.00 97.88 499 PHE A C 1
ATOM 3871 O O . PHE A 1 499 ? -12.337 3.132 31.149 1.00 97.88 499 PHE A O 1
ATOM 3878 N N . VAL A 1 500 ? -10.940 1.370 31.289 1.00 97.94 500 VAL A N 1
ATOM 3879 C CA . VAL A 1 500 ? -9.964 2.001 32.188 1.00 97.94 500 VAL A CA 1
ATOM 3880 C C . VAL A 1 500 ? -8.749 2.451 31.389 1.00 97.94 500 VAL A C 1
ATOM 3882 O O . VAL A 1 500 ? -8.104 1.642 30.722 1.00 97.94 500 VAL A O 1
ATOM 3885 N N . ILE A 1 501 ? -8.425 3.736 31.496 1.00 97.19 501 ILE A N 1
ATOM 3886 C CA . ILE A 1 501 ? -7.248 4.350 30.890 1.00 97.19 501 ILE A CA 1
ATOM 3887 C C . ILE A 1 501 ? -6.222 4.608 31.993 1.00 97.19 501 ILE A C 1
ATOM 3889 O O . ILE A 1 501 ? -6.495 5.333 32.949 1.00 97.19 501 ILE A O 1
ATOM 3893 N N . THR A 1 502 ? -5.034 4.034 31.850 1.00 95.88 502 THR A N 1
ATOM 3894 C CA . THR A 1 502 ? -3.863 4.335 32.676 1.00 95.88 502 THR A CA 1
ATOM 3895 C C . THR A 1 502 ? -3.140 5.543 32.094 1.00 95.88 502 THR A C 1
ATOM 3897 O O . THR A 1 502 ? -2.656 5.506 30.960 1.00 95.88 502 THR A O 1
ATOM 3900 N N . LEU A 1 503 ? -3.052 6.601 32.891 1.00 94.38 503 LEU A N 1
ATOM 3901 C CA . LEU A 1 503 ? -2.402 7.864 32.570 1.00 94.38 503 LEU A CA 1
ATOM 3902 C C . LEU A 1 503 ? -1.050 7.923 33.276 1.00 94.38 503 LEU A C 1
ATOM 3904 O O . LEU A 1 503 ? -0.950 7.559 34.449 1.00 94.38 503 LEU A O 1
ATOM 3908 N N . ARG A 1 504 ? -0.018 8.383 32.569 1.00 91.50 504 ARG A N 1
ATOM 3909 C CA . ARG A 1 504 ? 1.302 8.616 33.159 1.00 91.50 504 ARG A CA 1
ATOM 3910 C C . ARG A 1 504 ? 1.380 10.038 33.702 1.00 91.50 504 ARG A C 1
ATOM 3912 O O . ARG A 1 504 ? 0.979 10.980 33.021 1.00 91.50 504 ARG A O 1
ATOM 3919 N N . ALA A 1 505 ? 1.919 10.165 34.899 1.00 88.00 505 ALA A N 1
ATOM 3920 C CA . ALA A 1 505 ? 2.327 11.416 35.513 1.00 88.00 505 ALA A CA 1
ATOM 3921 C C . ALA A 1 505 ? 3.869 11.537 35.446 1.00 88.00 505 ALA A C 1
ATOM 3923 O O . ALA A 1 505 ? 4.536 10.584 35.005 1.00 88.00 505 ALA A O 1
ATOM 3924 N N . PRO A 1 506 ? 4.445 12.698 35.802 1.00 84.75 506 PRO A N 1
ATOM 3925 C CA . PRO A 1 506 ? 5.891 12.869 35.907 1.00 84.75 506 PRO A CA 1
ATOM 3926 C C . PRO A 1 506 ? 6.563 11.802 36.784 1.00 84.75 506 PRO A C 1
ATOM 3928 O O . PRO A 1 506 ? 5.921 11.065 37.526 1.00 84.75 506 PRO A O 1
ATOM 3931 N N . GLU A 1 507 ? 7.879 11.646 36.620 1.00 82.75 507 GLU A N 1
ATOM 3932 C CA . GLU A 1 507 ? 8.702 10.727 37.432 1.00 82.75 507 GLU A CA 1
ATOM 3933 C C . GLU A 1 507 ? 8.282 9.237 37.383 1.00 82.75 507 GLU A C 1
ATOM 3935 O O . GLU A 1 507 ? 8.761 8.405 38.152 1.00 82.75 507 GLU A O 1
ATOM 3940 N N . GLY A 1 508 ? 7.453 8.857 36.402 1.00 81.44 508 GLY A N 1
ATOM 3941 C CA . GLY A 1 508 ? 6.973 7.485 36.212 1.00 81.44 508 GLY A CA 1
ATOM 3942 C C . GLY A 1 508 ? 5.735 7.132 37.040 1.00 81.44 508 GLY A C 1
ATOM 3943 O O . GLY A 1 508 ? 5.325 5.966 37.048 1.00 81.44 508 GLY A O 1
ATOM 3944 N N . GLU A 1 509 ? 5.129 8.116 37.704 1.00 90.69 509 GLU A N 1
ATOM 3945 C CA . GLU A 1 509 ? 3.906 7.963 38.483 1.00 90.69 509 GLU A CA 1
ATOM 3946 C C . GLU A 1 509 ? 2.666 7.763 37.594 1.00 90.69 509 GLU A C 1
ATOM 3948 O O . GLU A 1 509 ? 2.716 7.884 36.364 1.00 90.69 509 GLU A O 1
ATOM 3953 N N . GLN A 1 510 ? 1.534 7.382 38.198 1.00 94.06 510 GLN A N 1
ATOM 3954 C CA . GLN A 1 510 ? 0.341 6.979 37.454 1.00 94.06 510 GLN A CA 1
ATOM 3955 C C . GLN A 1 510 ? -0.975 7.442 38.082 1.00 94.06 510 GLN A C 1
ATOM 3957 O O . GLN A 1 510 ? -1.163 7.471 39.302 1.00 94.06 510 GLN A O 1
ATOM 3962 N N . MET A 1 511 ? -1.941 7.682 37.200 1.00 95.31 511 MET A N 1
ATOM 3963 C CA . MET A 1 511 ? -3.361 7.802 37.518 1.00 95.31 511 MET A CA 1
ATOM 3964 C C . MET A 1 511 ? -4.182 6.843 36.651 1.00 95.31 511 MET A C 1
ATOM 3966 O O . MET A 1 511 ? -3.722 6.373 35.611 1.00 95.31 511 MET A O 1
ATOM 3970 N N . GLN A 1 512 ? -5.419 6.557 37.055 1.00 97.50 512 GLN A N 1
ATOM 3971 C CA . GLN A 1 512 ? -6.381 5.837 36.215 1.00 97.50 512 GLN A CA 1
ATOM 3972 C C . GLN A 1 512 ? -7.671 6.629 36.062 1.00 97.50 512 GLN A C 1
ATOM 3974 O O . GLN A 1 512 ? -8.258 7.067 37.050 1.00 97.50 512 GLN A O 1
ATOM 3979 N N . LEU A 1 513 ? -8.144 6.748 34.827 1.00 97.62 513 LEU A N 1
ATOM 3980 C CA . LEU A 1 513 ? -9.438 7.322 34.490 1.00 97.62 513 LEU A CA 1
ATOM 3981 C C . LEU A 1 513 ? -10.354 6.215 33.967 1.00 97.62 513 LEU A C 1
ATOM 3983 O O . LEU A 1 513 ? -10.020 5.543 32.992 1.00 97.62 513 LEU A O 1
ATOM 3987 N N . CYS A 1 514 ? -11.503 6.019 34.611 1.00 97.88 514 CYS A N 1
ATOM 3988 C CA . CYS A 1 514 ? -12.466 4.994 34.219 1.00 97.88 514 CYS A CA 1
ATOM 3989 C C . CYS A 1 514 ? -13.723 5.601 33.599 1.00 97.88 514 CYS A C 1
ATOM 3991 O O . CYS A 1 514 ? -14.358 6.488 34.182 1.00 97.88 514 CYS A O 1
ATOM 3993 N N . TYR A 1 515 ? -14.113 5.049 32.452 1.00 98.19 515 TYR A N 1
ATOM 3994 C CA . TYR A 1 515 ? -15.409 5.267 31.827 1.00 98.19 515 TYR A CA 1
ATOM 3995 C C . TYR A 1 515 ? -16.261 4.002 31.938 1.00 98.19 515 TYR A C 1
ATOM 3997 O O . TYR A 1 515 ? -15.817 2.917 31.583 1.00 98.19 515 TYR A O 1
ATOM 4005 N N . GLU A 1 516 ? -17.506 4.137 32.375 1.00 97.81 516 GLU A N 1
ATOM 4006 C CA . GLU A 1 516 ? -18.526 3.099 32.230 1.00 97.81 516 GLU A CA 1
ATOM 4007 C C . GLU A 1 516 ? -19.218 3.328 30.882 1.00 97.81 516 GLU A C 1
ATOM 4009 O O . GLU A 1 516 ? -19.846 4.369 30.665 1.00 97.81 516 GLU A O 1
ATOM 4014 N N . LEU A 1 517 ? -19.046 2.386 29.954 1.00 97.75 517 LEU A N 1
ATOM 4015 C CA . LEU A 1 517 ? -19.624 2.439 28.615 1.00 97.75 517 LEU A CA 1
ATOM 4016 C C . LEU A 1 517 ? -20.757 1.422 28.512 1.00 97.75 517 LEU A C 1
ATOM 4018 O O . LEU A 1 517 ? -20.576 0.264 28.893 1.00 97.75 517 LEU A O 1
ATOM 4022 N N . SER A 1 518 ? -21.899 1.820 27.954 1.00 93.88 518 SER A N 1
ATOM 4023 C CA . SER A 1 518 ? -22.977 0.887 27.613 1.00 93.88 518 SER A CA 1
ATOM 4024 C C . SER A 1 518 ? -23.461 1.091 26.188 1.00 93.88 518 SER A C 1
ATOM 4026 O O . SER A 1 518 ? -23.705 2.225 25.779 1.00 93.88 518 SER A O 1
ATOM 4028 N N . TRP A 1 519 ? -23.651 0.003 25.448 1.00 89.75 519 TRP A N 1
ATOM 4029 C CA . TRP A 1 519 ? -24.164 0.044 24.080 1.00 89.75 519 TRP A CA 1
ATOM 4030 C C . TRP A 1 519 ? -25.476 -0.725 23.984 1.00 89.75 519 TRP A C 1
ATOM 4032 O O . TRP A 1 519 ? -25.552 -1.892 24.356 1.00 89.75 519 TRP A O 1
ATOM 4042 N N . SER A 1 520 ? -26.518 -0.081 23.469 1.00 80.12 520 SER A N 1
ATOM 4043 C CA . SER A 1 520 ? -27.826 -0.700 23.248 1.00 80.12 520 SER A CA 1
ATOM 4044 C C . SER A 1 520 ? -28.344 -0.344 21.865 1.00 80.12 520 SER A C 1
ATOM 4046 O O . SER A 1 520 ? -28.079 0.743 21.366 1.00 80.12 520 SER A O 1
ATOM 4048 N N . THR A 1 521 ? -29.088 -1.242 21.232 1.00 68.69 521 THR A N 1
ATOM 4049 C CA . THR A 1 521 ? -29.702 -0.986 19.926 1.00 68.69 521 THR A CA 1
ATOM 4050 C C . THR A 1 521 ? -31.167 -0.610 20.110 1.00 68.69 521 THR A C 1
ATOM 4052 O O . THR A 1 521 ? -31.899 -1.298 20.823 1.00 68.69 521 THR A O 1
ATOM 4055 N N . SER A 1 522 ? -31.614 0.471 19.476 1.00 57.09 522 SER A N 1
ATOM 4056 C CA . SER A 1 522 ? -33.020 0.870 19.446 1.00 57.09 522 SER A CA 1
ATOM 4057 C C . SER A 1 522 ? -33.694 0.167 18.267 1.00 57.09 522 SER A C 1
ATOM 4059 O O . SER A 1 522 ? -33.442 0.475 17.105 1.00 57.09 522 SER A O 1
ATOM 4061 N N . GLY A 1 523 ? -34.522 -0.835 18.569 1.00 46.44 523 GLY A N 1
ATOM 4062 C CA . GLY A 1 523 ? -35.195 -1.662 17.569 1.00 46.44 523 GLY A CA 1
ATOM 4063 C C . GLY A 1 523 ? -36.065 -0.848 16.608 1.00 46.44 523 GLY A C 1
ATOM 4064 O O . GLY A 1 523 ? -37.109 -0.319 16.988 1.00 46.44 523 GLY A O 1
ATOM 4065 N N . GLY A 1 524 ? -35.654 -0.801 15.341 1.00 37.62 524 GLY A N 1
ATOM 4066 C CA . GLY A 1 524 ? -36.504 -0.428 14.218 1.00 37.62 524 GLY A CA 1
ATOM 4067 C C . GLY A 1 524 ? -37.279 -1.643 13.697 1.00 37.62 524 GLY A C 1
ATOM 4068 O O . GLY A 1 524 ? -36.775 -2.406 12.887 1.00 37.62 524 GLY A O 1
ATOM 4069 N N . SER A 1 525 ? -38.536 -1.790 14.118 1.00 39.09 525 SER A N 1
ATOM 4070 C CA . SER A 1 525 ? -39.624 -2.541 13.447 1.00 39.09 525 SER A CA 1
ATOM 4071 C C . SER A 1 525 ? -39.543 -4.065 13.231 1.00 39.09 525 SER A C 1
ATOM 4073 O O . SER A 1 525 ? -40.473 -4.625 12.654 1.00 39.09 525 SER A O 1
ATOM 4075 N N . SER A 1 526 ? -38.529 -4.766 13.730 1.00 44.47 526 SER A N 1
ATOM 4076 C CA . SER A 1 526 ? -38.514 -6.234 13.750 1.00 44.47 526 SER A CA 1
ATOM 4077 C C . SER A 1 526 ? -38.604 -6.726 15.200 1.00 44.47 526 SER A C 1
ATOM 4079 O O . SER A 1 526 ? -37.805 -6.342 16.048 1.00 44.47 526 SER A O 1
ATOM 4081 N N . GLU A 1 527 ? -39.606 -7.558 15.517 1.00 56.38 527 GLU A N 1
ATOM 4082 C CA . GLU A 1 527 ? -39.723 -8.239 16.824 1.00 56.38 527 GLU A CA 1
ATOM 4083 C C . GLU A 1 527 ? -38.610 -9.290 17.042 1.00 56.38 527 GLU A C 1
ATOM 4085 O O . GLU A 1 527 ? -38.561 -9.946 18.088 1.00 56.38 527 GLU A O 1
ATOM 4090 N N . LYS A 1 528 ? -37.725 -9.493 16.054 1.00 67.00 528 LYS A N 1
ATOM 4091 C CA . LYS A 1 528 ? -36.722 -10.558 16.043 1.00 67.00 528 LYS A CA 1
ATOM 4092 C C . LYS A 1 528 ? -35.341 -10.024 16.457 1.00 67.00 528 LYS A C 1
ATOM 4094 O O . LYS A 1 528 ? -34.931 -8.971 15.976 1.00 67.00 528 LYS A O 1
ATOM 4099 N N . PRO A 1 529 ? -34.606 -10.728 17.338 1.00 66.81 529 PRO A N 1
ATOM 4100 C CA . PRO A 1 529 ? -33.238 -10.369 17.714 1.00 66.81 529 PRO A CA 1
ATOM 4101 C C . PRO A 1 529 ? -32.261 -10.416 16.533 1.00 66.81 529 PRO A C 1
ATOM 4103 O O . PRO A 1 529 ? -32.410 -11.222 15.615 1.00 66.81 529 PRO A O 1
ATOM 4106 N N . VAL A 1 530 ? -31.220 -9.593 16.623 1.00 68.12 530 VAL A N 1
ATOM 4107 C CA . VAL A 1 530 ? -30.065 -9.566 15.720 1.00 68.12 530 VAL A CA 1
ATOM 4108 C C . VAL A 1 530 ? -28.884 -10.281 16.396 1.00 68.12 530 VAL A C 1
ATOM 4110 O O . VAL A 1 530 ? -28.671 -10.092 17.595 1.00 68.12 530 VAL A O 1
ATOM 4113 N N . PHE A 1 531 ? -28.112 -11.077 15.650 1.00 72.44 531 PHE A N 1
ATOM 4114 C CA . PHE A 1 531 ? -26.876 -11.720 16.134 1.00 72.44 531 PHE A CA 1
ATOM 4115 C C . PHE A 1 531 ? -25.634 -11.121 15.461 1.00 72.44 531 PHE A C 1
ATOM 4117 O O . PHE A 1 531 ? -25.764 -10.371 14.502 1.00 72.44 531 PHE A O 1
ATOM 4124 N N . GLY A 1 532 ? -24.433 -11.441 15.946 1.00 71.44 532 GLY A N 1
ATOM 4125 C CA . GLY A 1 532 ? -23.169 -11.091 15.288 1.00 71.44 532 GLY A CA 1
ATOM 4126 C C . GLY A 1 532 ? -22.224 -12.287 15.197 1.00 71.44 532 GLY A C 1
ATOM 4127 O O . GLY A 1 532 ? -22.409 -13.275 15.909 1.00 71.44 532 GLY A O 1
ATOM 4128 N N . VAL A 1 533 ? -21.227 -12.219 14.309 1.00 75.88 533 VAL A N 1
ATOM 4129 C CA . VAL A 1 533 ? -20.268 -13.315 14.087 1.00 75.88 533 VAL A CA 1
ATOM 4130 C C . VAL A 1 533 ? -18.848 -12.770 13.939 1.00 75.88 533 VAL A C 1
ATOM 4132 O O . VAL A 1 533 ? -18.649 -11.682 13.405 1.00 75.88 533 VAL A O 1
ATOM 4135 N N . ARG A 1 534 ? -17.845 -13.535 14.379 1.00 79.31 534 ARG A N 1
ATOM 4136 C CA . ARG A 1 534 ? -16.429 -13.305 14.062 1.00 79.31 534 ARG A CA 1
ATOM 4137 C C . ARG A 1 534 ? -15.632 -14.600 13.922 1.00 79.31 534 ARG A C 1
ATOM 4139 O O . ARG A 1 534 ? -16.016 -15.625 14.483 1.00 79.31 534 ARG A O 1
ATOM 4146 N N . ALA A 1 535 ? -14.490 -14.521 13.243 1.00 83.56 535 ALA A N 1
ATOM 4147 C CA . ALA A 1 535 ? -13.454 -15.550 13.268 1.00 83.56 535 ALA A CA 1
ATOM 4148 C C . ALA A 1 535 ? -12.235 -15.063 14.073 1.00 83.56 535 ALA A C 1
ATOM 4150 O O . ALA A 1 535 ? -11.894 -13.881 14.030 1.00 83.56 535 ALA A O 1
ATOM 4151 N N . GLN A 1 536 ? -11.591 -15.951 14.828 1.00 83.81 536 GLN A N 1
ATOM 4152 C CA . GLN A 1 536 ? -10.444 -15.623 15.683 1.00 83.81 536 GLN A CA 1
ATOM 4153 C C . GLN A 1 536 ? -9.413 -16.758 15.678 1.00 83.81 536 GLN A C 1
ATOM 4155 O O . GLN A 1 536 ? -9.781 -17.926 15.615 1.00 83.81 536 GLN A O 1
ATOM 4160 N N . LYS A 1 537 ? -8.121 -16.434 15.758 1.00 83.94 537 LYS A N 1
ATOM 4161 C CA . LYS A 1 537 ? -7.047 -17.437 15.795 1.00 83.94 537 LYS A CA 1
ATOM 4162 C C . LYS A 1 537 ? -7.123 -18.306 17.055 1.00 83.94 537 LYS A C 1
ATOM 4164 O O . LYS A 1 537 ? -7.370 -17.789 18.143 1.00 83.94 537 LYS A O 1
ATOM 4169 N N . ASN A 1 538 ? -6.829 -19.599 16.904 1.00 73.62 538 ASN A N 1
ATOM 4170 C CA . ASN A 1 538 ? -6.719 -20.527 18.026 1.00 73.62 538 ASN A CA 1
ATOM 4171 C C . ASN A 1 538 ? -5.254 -20.724 18.434 1.00 73.62 538 ASN A C 1
ATOM 4173 O O . ASN A 1 538 ? -4.465 -21.303 17.687 1.00 73.62 538 ASN A O 1
ATOM 4177 N N . GLY A 1 539 ? -4.915 -20.283 19.648 1.00 67.06 539 GLY A N 1
ATOM 4178 C CA . GLY A 1 539 ? -3.598 -20.479 20.257 1.00 67.06 539 GLY A CA 1
ATOM 4179 C C . GLY A 1 539 ? -2.463 -19.651 19.639 1.00 67.06 539 GLY A C 1
ATOM 4180 O O . GLY A 1 539 ? -2.658 -18.850 18.724 1.00 67.06 539 GLY A O 1
ATOM 4181 N N . ASP A 1 540 ? -1.252 -19.883 20.146 1.00 65.44 540 ASP A N 1
ATOM 4182 C CA . ASP A 1 540 ? -0.062 -19.063 19.870 1.00 65.44 540 ASP A CA 1
ATOM 4183 C C . ASP A 1 540 ? 0.853 -19.639 18.770 1.00 65.44 540 ASP A C 1
ATOM 4185 O O . ASP A 1 540 ? 2.042 -19.324 18.720 1.00 65.44 540 ASP A O 1
ATOM 4189 N N . ASP A 1 541 ? 0.344 -20.504 17.882 1.00 68.69 541 ASP A N 1
ATOM 4190 C CA . ASP A 1 541 ? 1.169 -21.115 16.828 1.00 68.69 541 ASP A CA 1
ATOM 4191 C C . ASP A 1 541 ? 1.711 -20.048 15.863 1.00 68.69 541 ASP A C 1
ATOM 4193 O O . ASP A 1 541 ? 0.978 -19.476 15.055 1.00 68.69 541 ASP A O 1
ATOM 4197 N N . ALA A 1 542 ? 3.009 -19.769 15.949 1.00 68.88 542 ALA A N 1
ATOM 4198 C CA . ALA A 1 542 ? 3.676 -18.745 15.155 1.00 68.88 542 ALA A CA 1
ATOM 4199 C C . ALA A 1 542 ? 3.853 -19.127 13.672 1.00 68.88 542 ALA A C 1
ATOM 4201 O O . ALA A 1 542 ? 4.255 -18.277 12.881 1.00 68.88 542 ALA A O 1
ATOM 4202 N N . GLN A 1 543 ? 3.572 -20.374 13.275 1.00 69.56 543 GLN A N 1
ATOM 4203 C CA . GLN A 1 543 ? 3.796 -20.840 11.900 1.00 69.56 543 GLN A CA 1
ATOM 4204 C C . GLN A 1 543 ? 2.758 -20.328 10.895 1.00 69.56 543 GLN A C 1
ATOM 4206 O O . GLN A 1 543 ? 3.003 -20.403 9.689 1.00 69.56 543 GLN A O 1
ATOM 4211 N N . TYR A 1 544 ? 1.619 -19.804 11.365 1.00 82.88 544 TYR A N 1
ATOM 4212 C CA . TYR A 1 544 ? 0.629 -19.177 10.495 1.00 82.88 544 TYR A CA 1
ATOM 4213 C C . TYR A 1 544 ? 0.112 -17.834 11.022 1.00 82.88 544 TYR A C 1
ATOM 4215 O O . TYR A 1 544 ? -0.155 -17.644 12.215 1.00 82.88 544 TYR A O 1
ATOM 4223 N N . GLY A 1 545 ? -0.049 -16.892 10.099 1.00 80.62 545 GLY A N 1
ATOM 4224 C CA . GLY A 1 545 ? -0.711 -15.615 10.317 1.00 80.62 545 GLY A CA 1
ATOM 4225 C C . GLY A 1 545 ? -2.228 -15.771 10.283 1.00 80.62 545 GLY A C 1
ATOM 4226 O O . GLY A 1 545 ? -2.763 -16.599 9.546 1.00 80.62 545 GLY A O 1
ATOM 4227 N N . PHE A 1 546 ? -2.919 -14.965 11.085 1.00 79.62 546 PHE A N 1
ATOM 4228 C CA . PHE A 1 546 ? -4.367 -14.800 11.028 1.00 79.62 546 PHE A CA 1
ATOM 4229 C C . PHE A 1 546 ? -4.661 -13.303 11.066 1.00 79.62 546 PHE A C 1
ATOM 4231 O O . PHE A 1 546 ? -4.221 -12.619 11.990 1.00 79.62 546 PHE A O 1
ATOM 4238 N N . SER A 1 547 ? -5.364 -12.791 10.066 1.00 69.38 547 SER A N 1
ATOM 4239 C CA . SER A 1 547 ? -5.657 -11.364 9.926 1.00 69.38 547 SER A CA 1
ATOM 4240 C C . SER A 1 547 ? -7.040 -11.143 9.320 1.00 69.38 547 SER A C 1
ATOM 4242 O O . SER A 1 547 ? -7.663 -12.078 8.823 1.00 69.38 547 SER A O 1
ATOM 4244 N N . GLY A 1 548 ? -7.526 -9.906 9.377 1.00 53.91 548 GLY A N 1
ATOM 4245 C CA . GLY A 1 548 ? -8.818 -9.501 8.826 1.00 53.91 548 GLY A CA 1
ATOM 4246 C C . GLY A 1 548 ? -9.879 -9.199 9.884 1.00 53.91 548 GLY A C 1
ATOM 4247 O O . GLY A 1 548 ? -9.725 -9.504 11.069 1.00 53.91 548 GLY A O 1
ATOM 4248 N N . ASP A 1 549 ? -10.938 -8.542 9.433 1.00 52.69 549 ASP A N 1
ATOM 4249 C CA . ASP A 1 549 ? -12.054 -8.031 10.218 1.00 52.69 549 ASP A CA 1
ATOM 4250 C C . ASP A 1 549 ? -13.327 -7.975 9.352 1.00 52.69 549 ASP A C 1
ATOM 4252 O O . ASP A 1 549 ? -13.338 -8.428 8.208 1.00 52.69 549 ASP A O 1
ATOM 4256 N N . ASN A 1 550 ? -14.438 -7.488 9.914 1.00 54.19 550 ASN A N 1
ATOM 4257 C CA . ASN A 1 550 ? -15.668 -7.214 9.159 1.00 54.19 550 ASN A CA 1
ATOM 4258 C C . ASN A 1 550 ? -16.196 -8.386 8.299 1.00 54.19 550 ASN A C 1
ATOM 4260 O O . ASN A 1 550 ? -16.766 -8.193 7.223 1.00 54.19 550 ASN A O 1
ATOM 4264 N N . GLY A 1 551 ? -16.007 -9.619 8.774 1.00 61.09 551 GLY A N 1
ATOM 4265 C CA . GLY A 1 551 ? -16.468 -10.818 8.079 1.00 61.09 551 GLY A CA 1
ATOM 4266 C C . GLY A 1 551 ? -15.560 -11.300 6.952 1.00 61.09 551 GLY A C 1
ATOM 4267 O O . GLY A 1 551 ? -15.950 -12.231 6.251 1.00 61.09 551 GLY A O 1
ATOM 4268 N N . VAL A 1 552 ? -14.366 -10.726 6.783 1.00 67.94 552 VAL A N 1
ATOM 4269 C CA . VAL A 1 552 ? -13.356 -11.177 5.818 1.00 67.94 552 VAL A CA 1
ATOM 4270 C C . VAL A 1 552 ? -12.027 -11.391 6.534 1.00 67.94 552 VAL A C 1
ATOM 4272 O O . VAL A 1 552 ? -11.434 -10.459 7.066 1.00 67.94 552 VAL A O 1
ATOM 4275 N N . TYR A 1 553 ? -11.535 -12.626 6.524 1.00 74.75 553 TYR A N 1
ATOM 4276 C CA . TYR A 1 553 ? -10.311 -13.013 7.218 1.00 74.75 553 TYR A CA 1
ATOM 4277 C C . TYR A 1 553 ? -9.354 -13.759 6.294 1.00 74.75 553 TYR A C 1
ATOM 4279 O O . TYR A 1 553 ? -9.769 -14.388 5.322 1.00 74.75 553 TYR A O 1
ATOM 4287 N N . THR A 1 554 ? -8.072 -13.737 6.639 1.00 83.38 554 THR A N 1
ATOM 4288 C CA . THR A 1 554 ? -6.999 -14.443 5.946 1.00 83.38 554 THR A CA 1
ATOM 4289 C C . THR A 1 554 ? -6.211 -15.296 6.933 1.00 83.38 554 THR A C 1
ATOM 4291 O O . THR A 1 554 ? -5.829 -14.835 8.008 1.00 83.38 554 THR A O 1
ATOM 4294 N N . VAL A 1 555 ? -5.938 -16.541 6.547 1.00 83.19 555 VAL A N 1
ATOM 4295 C CA . VAL A 1 555 ? -5.047 -17.476 7.238 1.00 83.19 555 VAL A CA 1
ATOM 4296 C C . VAL A 1 555 ? -3.861 -17.756 6.323 1.00 83.19 555 VAL A C 1
ATOM 4298 O O . VAL A 1 555 ? -4.051 -18.321 5.250 1.00 83.19 555 VAL A O 1
ATOM 4301 N N . GLU A 1 556 ? -2.648 -17.380 6.720 1.00 85.75 556 GLU A N 1
ATOM 4302 C CA . GLU A 1 556 ? -1.439 -17.558 5.900 1.00 85.75 556 GLU A CA 1
ATOM 4303 C C . GLU A 1 556 ? -0.451 -18.512 6.573 1.00 85.75 556 GLU A C 1
ATOM 4305 O O . GLU A 1 556 ? 0.041 -18.215 7.654 1.00 85.75 556 GLU A O 1
ATOM 4310 N N . TYR A 1 557 ? -0.106 -19.619 5.914 1.00 83.44 557 TYR A N 1
ATOM 4311 C CA . TYR A 1 557 ? 0.964 -20.537 6.311 1.00 83.44 557 TYR A CA 1
ATOM 4312 C C . TYR A 1 557 ? 2.167 -20.383 5.370 1.00 83.44 557 TYR A C 1
ATOM 4314 O O . TYR A 1 557 ? 1.996 -20.363 4.148 1.00 83.44 557 TYR A O 1
ATOM 4322 N N . ARG A 1 558 ? 3.391 -20.315 5.908 1.00 78.75 558 ARG A N 1
ATOM 4323 C CA . ARG A 1 558 ? 4.620 -20.148 5.112 1.00 78.75 558 ARG A CA 1
ATOM 4324 C C . ARG A 1 558 ? 5.552 -21.346 5.267 1.00 78.75 558 ARG A C 1
ATOM 4326 O O . ARG A 1 558 ? 5.999 -21.639 6.372 1.00 78.75 558 ARG A O 1
ATOM 4333 N N . ASP A 1 559 ? 5.884 -21.997 4.153 1.00 75.38 559 ASP A N 1
ATOM 4334 C CA . ASP A 1 559 ? 6.924 -23.028 4.139 1.00 75.38 559 ASP A CA 1
ATOM 4335 C C . ASP A 1 559 ? 8.311 -22.383 4.300 1.00 75.38 559 ASP A C 1
ATOM 4337 O O . ASP A 1 559 ? 8.612 -21.357 3.685 1.00 75.38 559 ASP A O 1
ATOM 4341 N N . THR A 1 560 ? 9.168 -22.972 5.134 1.00 69.88 560 THR A N 1
ATOM 4342 C CA . THR A 1 560 ? 10.462 -22.378 5.519 1.00 69.88 560 THR A CA 1
ATOM 4343 C C . THR A 1 560 ? 11.672 -23.160 5.015 1.00 69.88 560 THR A C 1
ATOM 4345 O O . THR A 1 560 ? 12.797 -22.677 5.139 1.00 69.88 560 THR A O 1
ATOM 4348 N N . SER A 1 561 ? 11.477 -24.349 4.434 1.00 67.25 561 SER A N 1
ATOM 4349 C CA . SER A 1 561 ? 12.576 -25.202 3.970 1.00 67.25 561 SER A CA 1
ATOM 4350 C C . SER A 1 561 ? 12.149 -26.289 2.974 1.00 67.25 561 SER A C 1
ATOM 4352 O O . SER A 1 561 ? 10.962 -26.618 2.870 1.00 67.25 561 SER A O 1
ATOM 4354 N N . ASP A 1 562 ? 13.143 -26.897 2.310 1.00 61.34 562 ASP A N 1
ATOM 4355 C CA . ASP A 1 562 ? 12.995 -28.091 1.458 1.00 61.34 562 ASP A CA 1
ATOM 4356 C C . ASP A 1 562 ? 12.310 -29.258 2.207 1.00 61.34 562 ASP A C 1
ATOM 4358 O O . ASP A 1 562 ? 11.616 -30.070 1.597 1.00 61.34 562 ASP A O 1
ATOM 4362 N N . GLU A 1 563 ? 12.489 -29.349 3.528 1.00 68.94 563 GLU A N 1
ATOM 4363 C CA . GLU A 1 563 ? 11.945 -30.414 4.378 1.00 68.94 563 GLU A CA 1
ATOM 4364 C C . GLU A 1 563 ? 10.512 -30.147 4.864 1.00 68.94 563 GLU A C 1
ATOM 4366 O O . GLU A 1 563 ? 9.784 -31.094 5.150 1.00 68.94 563 GLU A O 1
ATOM 4371 N N . SER A 1 564 ? 10.082 -28.883 4.960 1.00 67.50 564 SER A N 1
ATOM 4372 C CA . SER A 1 564 ? 8.745 -28.520 5.470 1.00 67.50 564 SER A CA 1
ATOM 4373 C C . SER A 1 564 ? 7.658 -28.508 4.388 1.00 67.50 564 SER A C 1
ATOM 4375 O O . SER A 1 564 ? 6.512 -28.873 4.671 1.00 67.50 564 SER A O 1
ATOM 4377 N N . ALA A 1 565 ? 8.021 -28.164 3.149 1.00 66.94 565 ALA A N 1
ATOM 4378 C CA . ALA A 1 565 ? 7.112 -28.081 2.002 1.00 66.94 565 ALA A CA 1
ATOM 4379 C C . ALA A 1 565 ? 6.444 -29.418 1.572 1.00 66.94 565 ALA A C 1
ATOM 4381 O O . ALA A 1 565 ? 5.276 -29.402 1.171 1.00 66.94 565 ALA A O 1
ATOM 4382 N N . PRO A 1 566 ? 7.097 -30.598 1.662 1.00 71.69 566 PRO A N 1
ATOM 4383 C CA . PRO A 1 566 ? 6.505 -31.871 1.229 1.00 71.69 566 PRO A CA 1
ATOM 4384 C C . PRO A 1 566 ? 5.433 -32.446 2.169 1.00 71.69 566 PRO A C 1
ATOM 4386 O O . PRO A 1 566 ? 4.807 -33.454 1.832 1.00 71.69 566 PRO A O 1
ATOM 4389 N N . GLU A 1 567 ? 5.198 -31.842 3.334 1.00 81.06 567 GLU A N 1
ATOM 4390 C CA . GLU A 1 567 ? 4.239 -32.328 4.330 1.00 81.06 567 GLU A CA 1
ATOM 4391 C C . GLU A 1 567 ? 2.914 -31.554 4.303 1.00 81.06 567 GLU A C 1
ATOM 4393 O O . GLU A 1 567 ? 2.863 -30.357 3.993 1.00 81.06 567 GLU A O 1
ATOM 4398 N N . ALA A 1 568 ? 1.818 -32.241 4.637 1.00 85.69 568 ALA A N 1
ATOM 4399 C CA . ALA A 1 568 ? 0.535 -31.593 4.891 1.00 85.69 568 ALA A CA 1
ATOM 4400 C C . ALA A 1 568 ? 0.586 -30.845 6.229 1.00 85.69 568 ALA A C 1
ATOM 4402 O O . ALA A 1 568 ? 1.186 -31.325 7.192 1.00 85.69 568 ALA A O 1
ATOM 4403 N N . LYS A 1 569 ? -0.053 -29.679 6.298 1.00 86.38 569 LYS A N 1
ATOM 4404 C CA . LYS A 1 569 ? -0.045 -28.809 7.482 1.00 86.38 569 LYS A CA 1
ATOM 4405 C C . LYS A 1 569 ? -1.464 -28.591 7.983 1.00 86.38 569 LYS A C 1
ATOM 4407 O O . LYS A 1 569 ? -2.417 -28.800 7.242 1.00 86.38 569 LYS A O 1
ATOM 4412 N N . THR A 1 570 ? -1.620 -28.219 9.247 1.00 87.25 570 THR A N 1
ATOM 4413 C CA . THR A 1 570 ? -2.937 -27.932 9.827 1.00 87.25 570 THR A CA 1
ATOM 4414 C C . THR A 1 570 ? -2.933 -26.530 10.405 1.00 87.25 570 THR A C 1
ATOM 4416 O O . THR A 1 570 ? -2.022 -26.182 11.145 1.00 87.25 570 THR A O 1
ATOM 4419 N N . VAL A 1 571 ? -3.958 -25.749 10.083 1.00 88.75 571 VAL A N 1
ATOM 4420 C CA . VAL A 1 571 ? -4.213 -24.428 10.677 1.00 88.75 571 VAL A CA 1
ATOM 4421 C C . VAL A 1 571 ? -5.559 -24.461 11.387 1.00 88.75 571 VAL A C 1
ATOM 4423 O O . VAL A 1 571 ? -6.446 -25.211 10.975 1.00 88.75 571 VAL A O 1
ATOM 4426 N N . SER A 1 572 ? -5.714 -23.705 12.475 1.00 89.56 572 SER A N 1
ATOM 4427 C CA . SER A 1 572 ? -6.958 -23.701 13.256 1.00 89.56 572 SER A CA 1
ATOM 4428 C C . SER A 1 572 ? -7.398 -22.296 13.663 1.00 89.56 572 SER A C 1
ATOM 4430 O O . SER A 1 572 ? -6.583 -21.430 13.955 1.00 89.56 572 SER A O 1
ATOM 4432 N N . PHE A 1 573 ? -8.703 -22.066 13.703 1.00 90.50 573 PHE A N 1
ATOM 4433 C CA . PHE A 1 573 ? -9.325 -20.820 14.152 1.00 90.50 573 PHE A CA 1
ATOM 4434 C C . PHE A 1 573 ? -10.713 -21.120 14.718 1.00 90.50 573 PHE A C 1
ATOM 4436 O O . PHE A 1 573 ? -11.287 -22.151 14.395 1.00 90.50 573 PHE A O 1
ATOM 4443 N N . ALA A 1 574 ? -11.279 -20.235 15.528 1.00 90.25 574 ALA A N 1
ATOM 4444 C CA . ALA A 1 574 ? -12.633 -20.363 16.050 1.00 90.25 574 ALA A CA 1
ATOM 4445 C C . ALA A 1 574 ? -13.598 -19.416 15.335 1.00 90.25 574 ALA A C 1
ATOM 4447 O O . ALA A 1 574 ? -13.277 -18.252 15.092 1.00 90.25 574 ALA A O 1
ATOM 4448 N N . LEU A 1 575 ? -14.803 -19.903 15.051 1.00 90.38 575 LEU A N 1
ATOM 4449 C CA . LEU A 1 575 ? -15.970 -19.089 14.733 1.00 90.38 575 LEU A CA 1
ATOM 4450 C C . LEU A 1 575 ? -16.738 -18.821 16.026 1.00 90.38 575 LEU A C 1
ATOM 4452 O O . LEU A 1 575 ? -17.056 -19.751 16.761 1.00 90.38 575 LEU A O 1
ATOM 4456 N N . ASN A 1 576 ? -17.045 -17.559 16.297 1.00 87.19 576 ASN A N 1
ATOM 4457 C CA . ASN A 1 576 ? -17.782 -17.130 17.479 1.00 87.19 576 ASN A CA 1
ATOM 4458 C C . ASN A 1 576 ? -19.034 -16.363 17.045 1.00 87.19 576 ASN A C 1
ATOM 4460 O O . ASN A 1 576 ? -18.928 -15.389 16.295 1.00 87.19 576 ASN A O 1
ATOM 4464 N N . VAL A 1 577 ? -20.196 -16.808 17.519 1.00 85.56 577 VAL A N 1
ATOM 4465 C CA . VAL A 1 577 ? -21.497 -16.178 17.296 1.00 85.56 577 VAL A CA 1
ATOM 4466 C C . VAL A 1 577 ? -22.029 -15.656 18.623 1.00 85.56 577 VAL A C 1
ATOM 4468 O O . VAL A 1 577 ? -22.148 -16.398 19.593 1.00 85.56 577 VAL A O 1
ATOM 4471 N N . PHE A 1 578 ? -22.416 -14.389 18.668 1.00 74.50 578 PHE A N 1
ATOM 4472 C CA . PHE A 1 578 ? -22.871 -13.733 19.893 1.00 74.50 578 PHE A CA 1
ATOM 4473 C C . PHE A 1 578 ? -24.232 -13.060 19.702 1.00 74.50 578 PHE A C 1
ATOM 4475 O O . PHE A 1 578 ? -24.723 -12.902 18.585 1.00 74.50 578 PHE A O 1
ATOM 4482 N N . ASN A 1 579 ? -24.854 -12.684 20.825 1.00 72.19 579 ASN A N 1
ATOM 4483 C CA . ASN A 1 579 ? -26.244 -12.211 20.910 1.00 72.19 579 ASN A CA 1
ATOM 4484 C C . ASN A 1 579 ? -27.280 -13.253 20.452 1.00 72.19 579 ASN A C 1
ATOM 4486 O O . ASN A 1 579 ? -28.356 -12.917 19.958 1.00 72.19 579 ASN A O 1
ATOM 4490 N N . LEU A 1 580 ? -26.964 -14.535 20.651 1.00 79.31 580 LEU A N 1
ATOM 4491 C CA . LEU A 1 580 ? -27.903 -15.630 20.433 1.00 79.31 580 LEU A CA 1
ATOM 4492 C C . LEU A 1 580 ? -29.040 -15.581 21.459 1.00 79.31 580 LEU A C 1
ATOM 4494 O O . LEU A 1 580 ? -28.845 -15.276 22.637 1.00 79.31 580 LEU A O 1
ATOM 4498 N N . LYS A 1 581 ? -30.246 -15.908 21.005 1.00 78.00 581 LYS A N 1
ATOM 4499 C CA . LYS A 1 581 ? -31.437 -16.022 21.838 1.00 78.00 581 LYS A CA 1
ATOM 4500 C C . LYS A 1 581 ? -31.465 -17.405 22.507 1.00 78.00 581 LYS A C 1
ATOM 4502 O O . LYS A 1 581 ? -31.338 -18.410 21.804 1.00 78.00 581 LYS A O 1
ATOM 4507 N N . PRO A 1 582 ? -31.687 -17.481 23.834 1.00 81.19 582 PRO A N 1
ATOM 4508 C CA . PRO A 1 582 ? -31.763 -18.754 24.544 1.00 81.19 582 PRO A CA 1
ATOM 4509 C C . PRO A 1 582 ? -32.766 -19.719 23.907 1.00 81.19 582 PRO A C 1
ATOM 4511 O O . PRO A 1 582 ? -33.899 -19.339 23.600 1.00 81.19 582 PRO A O 1
ATOM 4514 N N . GLY A 1 583 ? -32.341 -20.968 23.715 1.00 81.75 583 GLY A N 1
ATOM 4515 C CA . GLY A 1 583 ? -33.166 -22.033 23.138 1.00 81.75 583 GLY A CA 1
ATOM 4516 C C . GLY A 1 583 ? -33.412 -21.941 21.627 1.00 81.75 583 GLY A C 1
ATOM 4517 O O . GLY A 1 583 ? -34.193 -22.738 21.111 1.00 81.75 583 GLY A O 1
ATOM 4518 N N . ILE A 1 584 ? -32.779 -21.002 20.909 1.00 85.00 584 ILE A N 1
ATOM 4519 C CA . ILE A 1 584 ? -32.910 -20.863 19.451 1.00 85.00 584 ILE A CA 1
ATOM 4520 C C . ILE A 1 584 ? -31.538 -21.059 18.791 1.00 85.00 584 ILE A C 1
ATOM 4522 O O . ILE A 1 584 ? -30.705 -20.147 18.836 1.00 85.00 584 ILE A O 1
ATOM 4526 N N . PRO A 1 585 ? -31.302 -22.217 18.149 1.00 89.31 585 PRO A N 1
ATOM 4527 C CA . PRO A 1 585 ? -30.040 -22.497 17.481 1.00 89.31 585 PRO A CA 1
ATOM 4528 C C . PRO A 1 585 ? -29.889 -21.699 16.180 1.00 89.31 585 PRO A C 1
ATOM 4530 O O . PRO A 1 585 ? -30.869 -21.453 15.473 1.00 89.31 585 PRO A O 1
ATOM 4533 N N . LEU A 1 586 ? -28.647 -21.361 15.838 1.00 90.19 586 LEU A N 1
ATOM 4534 C CA . LEU A 1 586 ? -28.259 -20.794 14.547 1.00 90.19 586 LEU A CA 1
ATOM 4535 C C . LEU A 1 586 ? -27.277 -21.741 13.855 1.00 90.19 586 LEU A C 1
ATOM 4537 O O . LEU A 1 586 ? -26.287 -22.155 14.452 1.00 90.19 586 LEU A O 1
ATOM 4541 N N . LYS A 1 587 ? -27.523 -22.094 12.596 1.00 90.62 587 LYS A N 1
ATOM 4542 C CA . LYS A 1 587 ? -26.695 -23.059 11.862 1.00 90.62 587 LYS A CA 1
ATOM 4543 C C . LYS A 1 587 ? -25.748 -22.347 10.906 1.00 90.62 587 LYS A C 1
ATOM 4545 O O . LYS A 1 587 ? -26.182 -21.470 10.164 1.00 90.62 587 LYS A O 1
ATOM 4550 N N . ALA A 1 588 ? -24.484 -22.757 10.857 1.00 90.50 588 ALA A N 1
ATOM 4551 C CA . ALA A 1 588 ? -23.581 -22.371 9.779 1.00 90.50 588 ALA A CA 1
ATOM 4552 C C . ALA A 1 588 ? -23.515 -23.451 8.690 1.00 90.50 588 ALA A C 1
ATOM 4554 O O . ALA A 1 588 ? -23.572 -24.655 8.934 1.00 90.50 588 ALA A O 1
ATOM 4555 N N . ILE A 1 589 ? -23.387 -22.999 7.452 1.00 89.69 589 ILE A N 1
ATOM 4556 C CA . ILE A 1 589 ? -23.105 -23.808 6.268 1.00 89.69 589 ILE A CA 1
ATOM 4557 C C . ILE A 1 589 ? -21.834 -23.250 5.655 1.00 89.69 589 ILE A C 1
ATOM 4559 O O . ILE A 1 589 ? -21.581 -22.060 5.777 1.00 89.69 589 ILE A O 1
ATOM 4563 N N . TYR A 1 590 ? -21.038 -24.074 4.986 1.00 90.00 590 TYR A N 1
ATOM 4564 C CA . TYR A 1 590 ? -19.847 -23.587 4.309 1.00 90.00 590 TYR A CA 1
ATOM 4565 C C . TYR A 1 590 ? -19.832 -23.972 2.832 1.00 90.00 590 TYR A C 1
ATOM 4567 O O . TYR A 1 590 ? -20.384 -24.994 2.420 1.00 90.00 590 TYR A O 1
ATOM 4575 N N . LYS A 1 591 ? -19.165 -23.142 2.035 1.00 87.19 591 LYS A N 1
ATOM 4576 C CA . LYS A 1 591 ? -18.792 -23.427 0.654 1.00 87.19 591 LYS A CA 1
ATOM 4577 C C . LYS A 1 591 ? -17.303 -23.149 0.500 1.00 87.19 591 LYS A C 1
ATOM 4579 O O . LYS A 1 591 ? -16.867 -22.028 0.737 1.00 87.19 591 LYS A O 1
ATOM 4584 N N . ALA A 1 592 ? -16.546 -24.164 0.104 1.00 82.31 592 ALA A N 1
ATOM 4585 C CA . ALA A 1 592 ? -15.141 -24.014 -0.246 1.00 82.31 592 ALA A CA 1
ATOM 4586 C C . ALA A 1 592 ? -15.000 -23.896 -1.770 1.00 82.31 592 ALA A C 1
ATOM 4588 O O . ALA A 1 592 ? -15.625 -24.665 -2.507 1.00 82.31 592 ALA A O 1
ATOM 4589 N N . ASP A 1 593 ? -14.218 -22.926 -2.236 1.00 75.12 593 ASP A N 1
ATOM 4590 C CA . ASP A 1 593 ? -13.795 -22.836 -3.632 1.00 75.12 593 ASP A CA 1
ATOM 4591 C C . ASP A 1 593 ? -12.465 -23.581 -3.795 1.00 75.12 593 ASP A C 1
ATOM 4593 O O . ASP A 1 593 ? -11.477 -23.259 -3.135 1.00 75.12 593 ASP A O 1
ATOM 4597 N N . ASN A 1 594 ? -12.482 -24.638 -4.611 1.00 62.47 594 ASN A N 1
ATOM 4598 C CA . ASN A 1 594 ? -11.555 -25.770 -4.518 1.00 62.47 594 ASN A CA 1
ATOM 4599 C C . ASN A 1 594 ? -10.908 -26.131 -5.866 1.00 62.47 594 ASN A C 1
ATOM 4601 O O . ASN A 1 594 ? -10.631 -27.306 -6.103 1.00 62.47 594 ASN A O 1
ATOM 4605 N N . ALA A 1 595 ? -10.682 -25.173 -6.769 1.00 51.66 595 ALA A N 1
ATOM 4606 C CA . ALA A 1 595 ? -10.148 -25.506 -8.094 1.00 51.66 595 ALA A CA 1
ATOM 4607 C C . ALA A 1 595 ? -8.795 -26.261 -8.029 1.00 51.66 595 ALA A C 1
ATOM 4609 O O . ALA A 1 595 ? -8.643 -27.235 -8.756 1.00 51.66 595 ALA A O 1
ATOM 4610 N N . ASP A 1 596 ? -7.883 -25.906 -7.101 1.00 56.69 596 ASP A N 1
ATOM 4611 C CA . ASP A 1 596 ? -6.550 -26.543 -6.962 1.00 56.69 596 ASP A CA 1
ATOM 4612 C C . ASP A 1 596 ? -6.003 -26.661 -5.510 1.00 56.69 596 ASP A C 1
ATOM 4614 O O . ASP A 1 596 ? -4.858 -27.087 -5.296 1.00 56.69 596 ASP A O 1
ATOM 4618 N N . PHE A 1 597 ? -6.796 -26.287 -4.494 1.00 70.25 597 PHE A N 1
ATOM 4619 C CA . PHE A 1 597 ? -6.406 -26.286 -3.073 1.00 70.25 597 PHE A CA 1
ATOM 4620 C C . PHE A 1 597 ? -7.582 -26.703 -2.169 1.00 70.25 597 P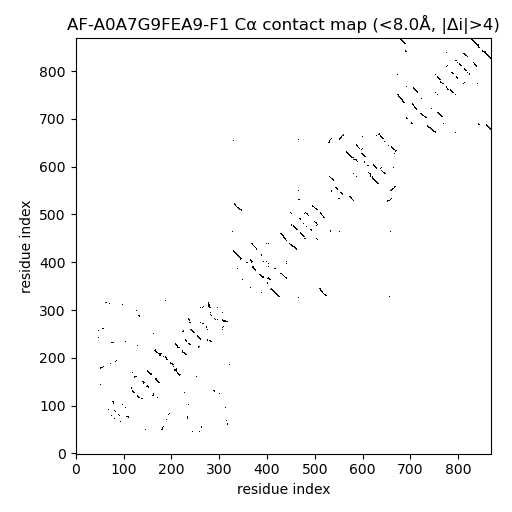HE A C 1
ATOM 4622 O O . PHE A 1 597 ? -8.341 -25.847 -1.718 1.00 70.25 597 PHE A O 1
ATOM 4629 N N . PRO A 1 598 ? -7.789 -28.013 -1.926 1.00 64.25 598 PRO A N 1
ATOM 4630 C CA . PRO A 1 598 ? -8.912 -28.488 -1.124 1.00 64.25 598 PRO A CA 1
ATOM 4631 C C . PRO A 1 598 ? -8.777 -28.046 0.337 1.00 64.25 598 PRO A C 1
ATOM 4633 O O . PRO A 1 598 ? -7.938 -28.563 1.072 1.00 64.25 598 PRO A O 1
ATOM 4636 N N . VAL A 1 599 ? -9.647 -27.130 0.763 1.00 74.62 599 VAL A N 1
ATOM 4637 C CA . VAL A 1 599 ? -9.744 -26.659 2.152 1.00 74.62 599 VAL A CA 1
ATOM 4638 C C . VAL A 1 599 ? -11.069 -27.113 2.760 1.00 74.62 599 VAL A C 1
ATOM 4640 O O . VAL A 1 599 ? -12.082 -26.419 2.719 1.00 74.62 599 VAL A O 1
ATOM 4643 N N . ASN A 1 600 ? -11.076 -28.330 3.307 1.00 84.69 600 ASN A N 1
ATOM 4644 C CA . ASN A 1 600 ? -12.252 -28.882 3.978 1.00 84.69 600 ASN A CA 1
ATOM 4645 C C . ASN A 1 600 ? -12.176 -28.602 5.485 1.00 84.69 600 ASN A C 1
ATOM 4647 O O . ASN A 1 600 ? -11.256 -29.106 6.135 1.00 84.69 600 ASN A O 1
ATOM 4651 N N . PRO A 1 601 ? -13.114 -27.822 6.049 1.00 89.81 601 PRO A N 1
ATOM 4652 C CA . PRO A 1 601 ? -13.137 -27.552 7.474 1.00 89.81 601 PRO A CA 1
ATOM 4653 C C . PRO A 1 601 ? -13.575 -28.772 8.281 1.00 89.81 601 PRO A C 1
ATOM 4655 O O . PRO A 1 601 ? -14.543 -29.452 7.945 1.00 89.81 601 PRO A O 1
ATOM 4658 N N . VAL A 1 602 ? -12.869 -29.008 9.384 1.00 91.38 602 VAL A N 1
ATOM 4659 C CA . VAL A 1 602 ? -13.283 -29.903 10.464 1.00 91.38 602 VAL A CA 1
ATOM 4660 C C . VAL A 1 602 ? -13.745 -29.039 11.629 1.00 91.38 602 VAL A C 1
ATOM 4662 O O . VAL A 1 602 ? -12.955 -28.265 12.166 1.00 91.38 602 VAL A O 1
ATOM 4665 N N . PHE A 1 603 ? -15.012 -29.178 12.013 1.00 92.69 603 PHE A N 1
ATOM 4666 C CA . PHE A 1 603 ? -15.619 -28.422 13.109 1.00 92.69 603 PHE A CA 1
ATOM 4667 C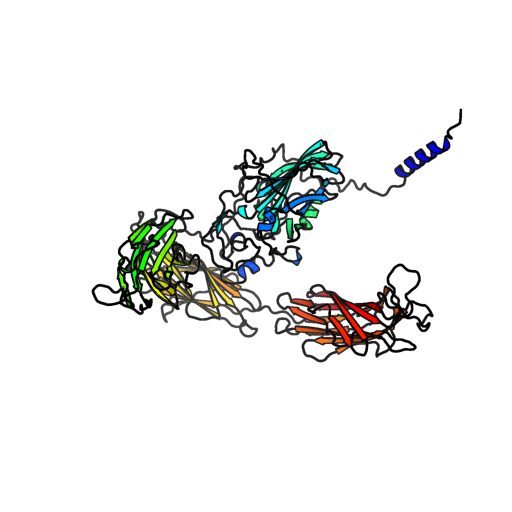 C . PHE A 1 603 ? -15.489 -29.175 14.428 1.00 92.69 603 PHE A C 1
ATOM 4669 O O . PHE A 1 603 ? -15.689 -30.392 14.460 1.00 92.69 603 PHE A O 1
ATOM 4676 N N . LYS A 1 604 ? -15.198 -28.467 15.519 1.00 88.81 604 LYS A N 1
ATOM 4677 C CA . LYS A 1 604 ? -15.118 -29.039 16.863 1.00 88.81 604 LYS A CA 1
ATOM 4678 C C . LYS A 1 604 ? -15.771 -28.137 17.909 1.00 88.81 604 LYS A C 1
ATOM 4680 O O . LYS A 1 604 ? -15.651 -26.919 17.840 1.00 88.81 604 LYS A O 1
ATOM 4685 N N . SER A 1 605 ? -16.421 -28.756 18.890 1.00 85.31 605 SER A N 1
ATOM 4686 C CA . SER A 1 605 ? -16.743 -28.130 20.177 1.00 85.31 605 SER A CA 1
ATOM 4687 C C . SER A 1 605 ? -15.984 -28.892 21.262 1.00 85.31 605 SER A C 1
ATOM 4689 O O . SER A 1 605 ? -16.233 -30.082 21.495 1.00 85.31 605 SER A O 1
ATOM 4691 N N . GLY A 1 606 ? -14.969 -28.244 21.842 1.00 81.12 606 GLY A N 1
ATOM 4692 C CA . GLY A 1 606 ? -13.965 -28.916 22.668 1.00 81.12 606 GLY A CA 1
ATOM 4693 C C . GLY A 1 606 ? -13.297 -30.073 21.913 1.00 81.12 606 GLY A C 1
ATOM 4694 O O . GLY A 1 606 ? -12.847 -29.918 20.779 1.00 81.12 606 GLY A O 1
ATOM 4695 N N . ASP A 1 607 ? -13.284 -31.261 22.518 1.00 80.88 607 ASP A N 1
ATOM 4696 C CA . ASP A 1 607 ? -12.692 -32.466 21.915 1.00 80.88 607 ASP A CA 1
ATOM 4697 C C . ASP A 1 607 ? -13.621 -33.192 20.921 1.00 80.88 607 ASP A C 1
ATOM 4699 O O . ASP A 1 607 ? -13.224 -34.176 20.291 1.00 80.88 607 ASP A O 1
ATOM 4703 N N . THR A 1 608 ? -14.866 -32.732 20.759 1.00 85.12 608 THR A N 1
ATOM 4704 C CA . THR A 1 608 ? -15.879 -33.419 19.945 1.00 85.12 608 THR A CA 1
ATOM 4705 C C . THR A 1 608 ? -15.916 -32.861 18.528 1.00 85.12 608 THR A C 1
ATOM 4707 O O . THR A 1 608 ? -16.146 -31.670 18.339 1.00 85.12 608 THR A O 1
ATOM 4710 N N . VAL A 1 609 ? -15.750 -33.723 17.520 1.00 89.12 609 VAL A N 1
ATOM 4711 C CA . VAL A 1 609 ? -15.925 -33.358 16.102 1.00 89.12 609 VAL A CA 1
ATOM 4712 C C . VAL A 1 609 ? -17.413 -33.261 15.769 1.00 89.12 609 VAL A C 1
ATOM 4714 O O . VAL A 1 609 ? -18.171 -34.198 16.016 1.00 89.12 609 VAL A O 1
ATOM 4717 N N . LEU A 1 610 ? -17.821 -32.138 15.182 1.00 86.88 610 LEU A N 1
ATOM 4718 C CA . LEU A 1 610 ? -19.205 -31.856 14.817 1.00 86.88 610 LEU A CA 1
ATOM 4719 C C . LEU A 1 610 ? -19.464 -32.216 13.352 1.00 86.88 610 LEU A C 1
ATOM 4721 O O . LEU A 1 610 ? -18.666 -31.903 12.468 1.00 86.88 610 LEU A O 1
ATOM 4725 N N . THR A 1 611 ? -20.615 -32.833 13.084 1.00 82.69 611 THR A N 1
ATOM 4726 C CA . THR A 1 611 ? -21.095 -33.069 11.712 1.00 82.69 611 THR A CA 1
ATOM 4727 C C . THR A 1 611 ? -21.662 -31.803 11.076 1.00 82.69 611 THR A C 1
ATOM 4729 O O . THR A 1 611 ? -21.594 -31.649 9.861 1.00 82.69 611 THR A O 1
ATOM 4732 N N . GLU A 1 612 ? -22.210 -30.898 11.889 1.00 84.19 612 GLU A N 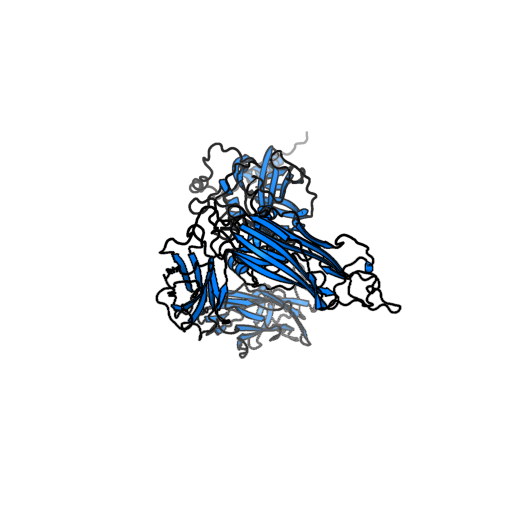1
ATOM 4733 C CA . GLU A 1 612 ? -22.721 -29.596 11.467 1.00 84.19 612 GLU A CA 1
ATOM 4734 C C . GLU A 1 612 ? -22.381 -28.536 12.529 1.00 84.19 612 GLU A C 1
ATOM 4736 O O . GLU A 1 612 ? -22.522 -28.815 13.722 1.00 84.19 612 GLU A O 1
ATOM 4741 N N . PRO A 1 613 ? -21.953 -27.327 12.132 1.00 89.44 613 PRO A N 1
ATOM 4742 C CA . PRO A 1 613 ? -21.688 -26.247 13.073 1.00 89.44 613 PRO A CA 1
ATOM 4743 C C . PRO A 1 613 ? -22.995 -25.537 13.464 1.00 89.44 613 PRO A C 1
ATOM 4745 O O . PRO A 1 613 ? -23.526 -24.717 12.711 1.00 89.44 613 PRO A O 1
ATOM 4748 N N . VAL A 1 614 ? -23.522 -25.871 14.643 1.00 91.75 614 VAL A N 1
ATOM 4749 C CA . VAL A 1 614 ? -24.730 -25.266 15.225 1.00 91.75 614 VAL A CA 1
ATOM 4750 C C . VAL A 1 614 ? -24.347 -24.477 16.469 1.00 91.75 614 VAL A C 1
ATOM 4752 O O . VAL A 1 614 ? -23.717 -25.020 17.369 1.00 91.75 614 VAL A O 1
ATOM 4755 N N . PHE A 1 615 ? -24.756 -23.214 16.516 1.00 91.88 615 PHE A N 1
ATOM 4756 C CA . PHE A 1 615 ? -24.449 -22.283 17.591 1.00 91.88 615 PHE A CA 1
ATOM 4757 C C . PHE A 1 615 ? -25.654 -22.093 18.506 1.00 91.88 615 PHE A C 1
ATOM 4759 O O . PHE A 1 615 ? -26.772 -21.848 18.038 1.00 91.88 615 PHE A O 1
ATOM 4766 N N . THR A 1 616 ? -25.417 -22.162 19.813 1.00 89.50 616 THR A N 1
ATOM 4767 C CA . THR A 1 616 ? -26.405 -21.858 20.856 1.00 89.50 616 THR A CA 1
ATOM 4768 C C . THR A 1 616 ? -25.814 -20.902 21.889 1.00 89.50 616 THR A C 1
ATOM 4770 O O . THR A 1 616 ? -24.653 -20.506 21.809 1.00 89.50 616 THR A O 1
ATOM 4773 N N . THR A 1 617 ? -26.617 -20.498 22.872 1.00 82.19 617 THR A N 1
ATOM 4774 C CA . THR A 1 617 ? -26.129 -19.698 24.002 1.00 82.19 617 THR A CA 1
ATOM 4775 C C . THR A 1 617 ? -25.074 -20.428 24.835 1.00 82.19 617 THR A C 1
ATOM 4777 O O . THR A 1 617 ? -24.206 -19.779 25.413 1.00 82.19 617 THR A O 1
ATOM 4780 N N . GLU A 1 618 ? -25.131 -21.758 24.879 1.00 85.81 618 GLU A N 1
ATOM 4781 C CA . GLU A 1 618 ? -24.187 -22.629 25.585 1.00 85.81 618 GLU A CA 1
ATOM 4782 C C . GLU A 1 618 ? -22.940 -22.905 24.736 1.00 85.81 618 GLU A C 1
ATOM 4784 O O . GLU A 1 618 ? -21.827 -22.837 25.250 1.00 85.81 618 GLU A O 1
ATOM 4789 N N . ASP A 1 619 ? -23.132 -23.126 23.433 1.00 86.75 619 ASP A N 1
ATOM 4790 C CA . ASP A 1 619 ? -22.084 -23.436 22.459 1.00 86.75 619 ASP A CA 1
ATOM 4791 C C . ASP A 1 619 ? -21.997 -22.321 21.404 1.00 86.75 619 ASP A C 1
ATOM 4793 O O . ASP A 1 619 ? -22.355 -22.481 20.236 1.00 86.75 619 ASP A O 1
ATOM 4797 N N . SER A 1 620 ? -21.552 -21.142 21.839 1.00 86.88 620 SER A N 1
ATOM 4798 C CA . SER A 1 620 ? -21.422 -19.948 20.983 1.00 86.88 620 SER A CA 1
ATOM 4799 C C . SER A 1 620 ? -20.117 -19.908 20.180 1.00 86.88 620 SER A C 1
ATOM 4801 O O . SER A 1 620 ? -19.953 -19.060 19.301 1.00 86.88 620 SER A O 1
ATOM 4803 N N . VAL A 1 621 ? -19.188 -20.827 20.455 1.00 90.06 621 VAL A N 1
ATOM 4804 C CA . VAL A 1 621 ? -17.859 -20.887 19.840 1.00 90.06 621 VAL A CA 1
ATOM 4805 C C . VAL A 1 621 ? -17.620 -22.279 19.270 1.00 90.06 621 VAL A C 1
ATOM 4807 O O . VAL A 1 621 ? -17.800 -23.276 19.964 1.00 90.06 621 VAL A O 1
ATOM 4810 N N . ILE A 1 622 ? -17.193 -22.340 18.010 1.00 92.12 622 ILE A N 1
ATOM 4811 C CA . ILE A 1 622 ? -16.858 -23.581 17.310 1.00 92.12 622 ILE A CA 1
ATOM 4812 C C . ILE A 1 622 ? -15.461 -23.451 16.720 1.00 92.12 622 ILE A C 1
ATOM 4814 O O . ILE A 1 622 ? -15.192 -22.543 15.933 1.00 92.12 622 ILE A O 1
ATOM 4818 N N . ASP A 1 623 ? -14.592 -24.395 17.056 1.00 92.00 623 ASP A N 1
ATOM 4819 C CA . ASP A 1 623 ? -13.260 -24.498 16.482 1.00 92.00 623 ASP A CA 1
ATOM 4820 C C . ASP A 1 623 ? -13.327 -25.090 15.076 1.00 92.00 623 ASP A C 1
ATOM 4822 O O . ASP A 1 623 ? -14.074 -26.026 14.789 1.00 92.00 623 ASP A O 1
ATOM 4826 N N . VAL A 1 624 ? -12.507 -24.551 14.188 1.00 92.25 624 VAL A N 1
ATOM 4827 C CA . VAL A 1 624 ? -12.371 -24.946 12.794 1.00 92.25 624 VAL A CA 1
ATOM 4828 C C . VAL A 1 624 ? -10.911 -25.283 12.544 1.00 92.25 624 VAL A C 1
ATOM 4830 O O . VAL A 1 624 ? -10.034 -24.438 12.698 1.00 92.25 624 VAL A O 1
ATOM 4833 N N . SER A 1 625 ? -10.641 -26.514 12.122 1.00 90.88 625 SER A N 1
ATOM 4834 C CA . SER A 1 625 ? -9.319 -26.939 11.657 1.00 90.88 625 SER A CA 1
ATOM 4835 C C . SER A 1 625 ? -9.344 -27.182 10.152 1.00 90.88 625 SER A C 1
ATOM 4837 O O . SER A 1 625 ? -10.255 -27.833 9.642 1.00 90.88 625 SER A O 1
ATOM 4839 N N . LEU A 1 626 ? -8.328 -26.690 9.445 1.00 90.25 626 LEU A N 1
ATOM 4840 C CA . LEU A 1 626 ? -8.135 -26.902 8.011 1.00 90.25 626 LEU A CA 1
ATOM 4841 C C . LEU A 1 626 ? -6.843 -27.679 7.771 1.00 90.25 626 LEU A C 1
ATOM 4843 O O . LEU A 1 626 ? -5.794 -27.308 8.298 1.00 90.25 626 LEU A O 1
ATOM 4847 N N . THR A 1 627 ? -6.897 -28.711 6.930 1.00 88.38 627 THR A N 1
ATOM 4848 C CA . THR A 1 627 ? -5.701 -29.416 6.452 1.00 88.38 627 THR A CA 1
ATOM 4849 C C . THR A 1 627 ? -5.243 -28.822 5.125 1.00 88.38 627 THR A C 1
ATOM 4851 O O . THR A 1 627 ? -5.960 -28.885 4.130 1.00 88.38 627 THR A O 1
ATOM 4854 N N . LEU A 1 628 ? -4.032 -28.270 5.110 1.00 86.75 628 LEU A N 1
ATOM 4855 C CA . LEU A 1 628 ? -3.363 -27.732 3.934 1.00 86.75 628 LEU A CA 1
ATOM 4856 C C . LEU A 1 628 ? -2.576 -28.866 3.251 1.00 86.75 628 LEU A C 1
ATOM 4858 O O . LEU A 1 628 ? -1.665 -29.430 3.868 1.00 86.75 628 LEU A O 1
ATOM 4862 N N . PRO A 1 629 ? -2.908 -29.244 2.007 1.00 79.31 629 PRO A N 1
ATOM 4863 C CA . PRO A 1 629 ? -2.305 -30.391 1.338 1.00 79.31 629 PRO A CA 1
ATOM 4864 C C . PRO A 1 629 ? -0.827 -30.199 0.978 1.00 79.31 629 PRO A C 1
ATOM 4866 O O . PRO A 1 629 ? -0.369 -29.092 0.714 1.00 79.31 629 PRO A O 1
ATOM 4869 N N . SER A 1 630 ? -0.137 -31.337 0.871 1.00 73.31 630 SER A N 1
ATOM 4870 C CA . SER A 1 630 ? 1.057 -31.613 0.062 1.00 73.31 630 SER A CA 1
ATOM 4871 C C . SER A 1 630 ? 1.363 -30.760 -1.174 1.00 73.31 630 SER A C 1
ATOM 4873 O O . SER A 1 630 ? 0.875 -31.160 -2.231 1.00 73.31 630 SER A O 1
ATOM 4875 N N . LYS A 1 631 ? 2.171 -29.681 -1.154 1.00 67.31 631 LYS A N 1
ATOM 4876 C CA . LYS A 1 631 ? 2.639 -29.077 -2.426 1.00 67.31 631 LYS A CA 1
ATOM 4877 C C . LYS A 1 631 ? 3.946 -28.290 -2.315 1.00 67.31 631 LYS A C 1
ATOM 4879 O O . LYS A 1 631 ? 4.153 -27.536 -1.377 1.00 67.31 631 LYS A O 1
ATOM 4884 N N . VAL A 1 632 ? 4.800 -28.440 -3.330 1.00 58.06 632 VAL A N 1
ATOM 4885 C CA . VAL A 1 632 ? 6.109 -27.778 -3.441 1.00 58.06 632 VAL A CA 1
ATOM 4886 C C . VAL A 1 632 ? 6.107 -26.830 -4.645 1.00 58.06 632 VAL A C 1
ATOM 4888 O O . VAL A 1 632 ? 5.623 -27.194 -5.716 1.00 58.06 632 VAL A O 1
ATOM 4891 N N . GLY A 1 633 ? 6.673 -25.630 -4.484 1.00 56.50 633 GLY A N 1
ATOM 4892 C CA . GLY A 1 633 ? 7.025 -24.741 -5.600 1.00 56.50 633 GLY A CA 1
ATOM 4893 C C . GLY A 1 633 ? 5.930 -23.818 -6.150 1.00 56.50 633 GLY A C 1
ATOM 4894 O O . GLY A 1 633 ? 6.211 -23.102 -7.105 1.00 56.50 633 GLY A O 1
ATOM 4895 N N . PHE A 1 634 ? 4.719 -23.791 -5.577 1.00 61.97 634 PHE A N 1
ATOM 4896 C CA . PHE A 1 634 ? 3.639 -22.878 -5.992 1.00 61.97 634 PHE A CA 1
ATOM 4897 C C . PHE A 1 634 ? 2.817 -22.372 -4.806 1.00 61.97 634 PHE A C 1
ATOM 4899 O O . PHE A 1 634 ? 2.383 -23.180 -3.986 1.00 61.97 634 PHE A O 1
ATOM 4906 N N . GLU A 1 635 ? 2.572 -21.059 -4.742 1.00 73.38 635 GLU A N 1
ATOM 4907 C CA . GLU A 1 635 ? 1.602 -20.494 -3.800 1.00 73.38 635 GLU A CA 1
ATOM 4908 C C . GLU A 1 635 ? 0.223 -21.116 -4.050 1.00 73.38 635 GLU A C 1
ATOM 4910 O O . GLU A 1 635 ? -0.201 -21.293 -5.196 1.00 73.38 635 GLU A O 1
ATOM 4915 N N . GLN A 1 636 ? -0.450 -21.498 -2.970 1.00 77.12 636 GLN A N 1
ATOM 4916 C CA . GLN A 1 636 ? -1.794 -22.047 -3.022 1.00 77.12 636 GLN A CA 1
ATOM 4917 C C . GLN A 1 636 ? -2.737 -21.135 -2.260 1.00 77.12 636 GLN A C 1
ATOM 4919 O O . GLN A 1 636 ? -2.464 -20.769 -1.117 1.00 77.12 636 GLN A O 1
ATOM 4924 N N . THR A 1 637 ? -3.870 -20.830 -2.877 1.00 82.38 637 THR A N 1
ATOM 4925 C CA . THR A 1 637 ? -4.926 -20.038 -2.260 1.00 82.38 637 THR A CA 1
ATOM 4926 C C . THR A 1 637 ? -6.226 -20.820 -2.327 1.00 82.38 637 THR A C 1
ATOM 4928 O O . THR A 1 637 ? -6.585 -21.358 -3.373 1.00 82.38 637 THR A O 1
ATOM 4931 N N . GLY A 1 638 ? -6.931 -20.886 -1.206 1.00 82.69 638 GLY A N 1
ATOM 4932 C CA . GLY A 1 638 ? -8.293 -21.394 -1.115 1.00 82.69 638 GLY A CA 1
ATOM 4933 C C . GLY A 1 638 ? -9.182 -20.371 -0.443 1.00 82.69 638 GLY A C 1
ATOM 4934 O O . GLY A 1 638 ? -8.710 -19.482 0.266 1.00 82.69 638 GLY A O 1
ATOM 4935 N N . LYS A 1 639 ? -10.485 -20.508 -0.655 1.00 85.69 639 LYS A N 1
ATOM 4936 C CA . LYS A 1 639 ? -11.480 -19.642 -0.032 1.00 85.69 639 LYS A CA 1
ATOM 4937 C C . LYS A 1 639 ? -12.581 -20.490 0.572 1.00 85.69 639 LYS A C 1
ATOM 4939 O O . LYS A 1 639 ? -13.125 -21.364 -0.097 1.00 85.69 639 LYS A O 1
ATOM 4944 N N . ILE A 1 640 ? -12.929 -20.209 1.820 1.00 88.38 640 ILE A N 1
ATOM 4945 C CA . ILE A 1 640 ? -14.073 -20.799 2.510 1.00 88.38 640 ILE A CA 1
ATOM 4946 C C . ILE A 1 640 ? -15.043 -19.676 2.838 1.00 88.38 640 ILE A C 1
ATOM 4948 O O . ILE A 1 640 ? -14.674 -18.693 3.468 1.00 88.38 640 ILE A O 1
ATOM 4952 N N . VAL A 1 641 ? -16.296 -19.826 2.432 1.00 87.38 641 VAL A N 1
ATOM 4953 C CA . VAL A 1 641 ? -17.376 -18.921 2.822 1.00 87.38 641 VAL A CA 1
ATOM 4954 C C . VAL A 1 641 ? -18.290 -19.662 3.780 1.00 87.38 641 VAL A C 1
ATOM 4956 O O . VAL A 1 641 ? -18.883 -20.667 3.393 1.00 87.38 641 VAL A O 1
ATOM 4959 N N . PHE A 1 642 ? -18.409 -19.173 5.009 1.00 89.19 642 PHE A N 1
ATOM 4960 C CA . PHE A 1 642 ? -19.429 -19.588 5.964 1.00 89.19 642 PHE A CA 1
ATOM 4961 C C . PHE A 1 642 ? -20.678 -18.736 5.757 1.00 89.19 642 PHE A C 1
ATOM 4963 O O . PHE A 1 642 ? -20.578 -17.524 5.616 1.00 89.19 642 PHE A O 1
ATOM 4970 N N . SER A 1 643 ? -21.853 -19.349 5.744 1.00 87.75 643 SER A N 1
ATOM 4971 C CA . SER A 1 643 ? -23.151 -18.687 5.666 1.00 87.75 643 SER A CA 1
ATOM 4972 C C . SER A 1 643 ? -24.020 -19.128 6.832 1.00 87.75 643 SER A C 1
ATOM 4974 O O . SER A 1 643 ? -24.113 -20.323 7.113 1.00 87.75 643 SER A O 1
ATOM 4976 N N . PHE A 1 644 ? -24.675 -18.180 7.488 1.00 87.69 644 PHE A N 1
ATOM 4977 C CA . PHE A 1 644 ? -25.494 -18.430 8.667 1.00 87.69 644 PHE A CA 1
ATOM 4978 C C . PHE A 1 644 ? -26.960 -18.544 8.271 1.00 87.69 644 PHE A C 1
ATOM 4980 O O . PHE A 1 644 ? -27.464 -17.789 7.439 1.00 87.69 644 PHE A O 1
ATOM 4987 N N . LYS A 1 645 ? -27.644 -19.531 8.841 1.00 86.88 645 LYS A N 1
ATOM 4988 C CA . LYS A 1 645 ? -29.055 -19.800 8.606 1.00 86.88 645 LYS A CA 1
ATOM 4989 C C . LYS A 1 645 ? -29.781 -19.957 9.922 1.00 86.88 645 LYS A C 1
ATOM 4991 O O . LYS A 1 645 ? -29.405 -20.752 10.782 1.00 86.88 645 LYS A O 1
ATOM 4996 N N . ASP A 1 646 ? -30.882 -19.240 10.005 1.00 85.19 646 ASP A N 1
ATOM 4997 C CA . ASP A 1 646 ? -31.889 -19.427 11.022 1.00 85.19 646 ASP A CA 1
ATOM 4998 C C . ASP A 1 646 ? -33.051 -20.234 10.440 1.00 85.19 646 ASP A C 1
ATOM 5000 O O . ASP A 1 646 ? -33.883 -19.724 9.688 1.00 85.19 646 ASP A O 1
ATOM 5004 N N . GLU A 1 647 ? -33.092 -21.521 10.774 1.00 83.00 647 GLU A N 1
ATOM 5005 C CA . GLU A 1 647 ? -34.145 -22.432 10.313 1.00 83.00 647 GLU A CA 1
ATOM 5006 C C . GLU A 1 647 ? -35.498 -22.157 10.992 1.00 83.00 647 GLU A C 1
ATOM 5008 O O . GLU A 1 647 ? -36.539 -22.564 10.478 1.00 83.00 647 GLU A O 1
ATOM 5013 N N . ASN A 1 648 ? -35.502 -21.423 12.110 1.00 81.25 648 ASN A N 1
ATOM 5014 C CA . ASN A 1 648 ? -36.700 -21.113 12.888 1.00 81.25 648 ASN A CA 1
ATOM 5015 C C . ASN A 1 648 ? -37.300 -19.741 12.546 1.00 81.25 648 ASN A C 1
ATOM 5017 O O . ASN A 1 648 ? -38.347 -19.383 13.090 1.00 81.25 648 ASN A O 1
ATOM 5021 N N . ALA A 1 649 ? -36.647 -18.966 11.669 1.00 81.94 649 ALA A N 1
ATOM 5022 C CA . ALA A 1 649 ? -36.993 -17.578 11.359 1.00 81.94 649 ALA A CA 1
ATOM 5023 C C . ALA A 1 649 ? -37.207 -16.717 12.625 1.00 81.94 649 ALA A C 1
ATOM 5025 O O . ALA A 1 649 ? -38.065 -15.833 12.647 1.00 81.94 649 ALA A O 1
ATOM 5026 N N . ALA A 1 650 ? -36.465 -17.005 13.688 1.00 81.38 650 ALA A N 1
ATOM 5027 C CA . ALA A 1 650 ? -36.474 -16.333 14.970 1.00 81.38 650 ALA A CA 1
ATOM 5028 C C . ALA A 1 650 ? -35.508 -15.137 15.065 1.00 81.38 650 ALA A C 1
ATOM 5030 O O . ALA A 1 650 ? -35.686 -14.330 15.971 1.00 81.38 650 ALA A O 1
ATOM 5031 N N . TYR A 1 651 ? -34.541 -15.001 14.159 1.00 78.19 651 TYR A N 1
ATOM 5032 C CA . TYR A 1 651 ? -33.589 -13.898 14.058 1.00 78.19 651 TYR A CA 1
ATOM 5033 C C . TYR A 1 651 ? -33.919 -12.980 12.878 1.00 78.19 651 TYR A C 1
ATOM 5035 O O . TYR A 1 651 ? -34.532 -13.373 11.879 1.00 78.19 651 TYR A O 1
ATOM 5043 N N . ASP A 1 652 ? -33.501 -11.728 12.994 1.00 72.31 652 ASP A N 1
ATOM 5044 C CA . ASP A 1 652 ? -33.570 -10.748 11.921 1.00 72.31 652 ASP A CA 1
ATOM 5045 C C . ASP A 1 652 ? -32.375 -10.925 10.974 1.00 72.31 652 ASP A C 1
ATOM 5047 O O . ASP A 1 652 ? -31.360 -10.235 11.079 1.00 72.31 652 ASP A O 1
ATOM 5051 N N . MET A 1 653 ? -32.479 -11.910 10.077 1.00 75.12 653 MET A N 1
ATOM 5052 C CA . MET A 1 653 ? -31.427 -12.227 9.102 1.00 75.12 653 MET A CA 1
ATOM 5053 C C . MET A 1 653 ? -31.034 -11.023 8.220 1.00 75.12 653 MET A C 1
ATOM 5055 O O . MET A 1 653 ? -29.842 -10.811 8.050 1.00 75.12 653 MET A O 1
ATOM 5059 N N . PRO A 1 654 ? -31.963 -10.189 7.700 1.00 61.38 654 PRO A N 1
ATOM 5060 C CA . PRO A 1 654 ? -31.604 -8.967 6.967 1.00 61.38 654 PRO A CA 1
ATOM 5061 C C . PRO A 1 654 ? -30.836 -7.915 7.769 1.00 61.38 654 PRO A C 1
ATOM 5063 O O . PRO A 1 654 ? -30.306 -6.988 7.159 1.00 61.38 654 PRO A O 1
ATOM 5066 N N . ASN A 1 655 ? -30.801 -8.032 9.101 1.00 55.59 655 ASN A N 1
ATOM 5067 C CA . ASN A 1 655 ? -30.077 -7.134 9.999 1.00 55.59 655 ASN A CA 1
ATOM 5068 C C . ASN A 1 655 ? -28.896 -7.804 10.738 1.00 55.59 655 ASN A C 1
ATOM 5070 O O . ASN A 1 655 ? -28.213 -7.138 11.515 1.00 55.59 655 ASN A O 1
ATOM 5074 N N . SER A 1 656 ? -28.632 -9.093 10.486 1.00 66.88 656 SER A N 1
ATOM 5075 C CA . SER A 1 656 ? -27.564 -9.888 11.114 1.00 66.88 656 SER A CA 1
ATOM 5076 C C . SER A 1 656 ? -26.581 -10.406 10.062 1.00 66.88 656 SER A C 1
ATOM 5078 O O . SER A 1 656 ? -27.041 -10.836 9.012 1.00 66.88 656 SER A O 1
ATOM 5080 N N . PRO A 1 657 ? -25.264 -10.473 10.329 1.00 65.62 657 PRO A N 1
ATOM 5081 C CA . PRO A 1 657 ? -24.283 -10.999 9.389 1.00 65.62 657 PRO A CA 1
ATOM 5082 C C . PRO A 1 657 ? -24.645 -12.407 8.919 1.00 65.62 657 PRO A C 1
ATOM 5084 O O . PRO A 1 657 ? -24.713 -13.365 9.684 1.00 65.62 657 PRO A O 1
ATOM 5087 N N . ASP A 1 658 ? -24.861 -12.519 7.617 1.00 72.00 658 ASP A N 1
ATOM 5088 C CA . ASP A 1 658 ? -25.318 -13.721 6.937 1.00 72.00 658 ASP A CA 1
ATOM 5089 C C . ASP A 1 658 ? -24.156 -14.545 6.373 1.00 72.00 658 ASP A C 1
ATOM 5091 O O . ASP A 1 658 ? -24.347 -15.718 6.040 1.00 72.00 658 ASP A O 1
ATOM 5095 N N . LYS A 1 659 ? -22.944 -13.974 6.301 1.00 82.00 659 LYS A N 1
ATOM 5096 C CA . LYS A 1 659 ? -21.745 -14.664 5.819 1.00 82.00 659 LYS A CA 1
ATOM 5097 C C . LYS A 1 659 ? -20.427 -14.182 6.431 1.00 82.00 659 LYS A C 1
ATOM 5099 O O . LYS A 1 659 ? -20.285 -13.013 6.764 1.00 82.00 659 LYS A O 1
ATOM 5104 N N . ILE A 1 660 ? -19.448 -15.085 6.484 1.00 79.31 660 ILE A N 1
ATOM 5105 C CA . ILE A 1 660 ? -18.022 -14.814 6.721 1.00 79.31 660 ILE A CA 1
ATOM 5106 C C . ILE A 1 660 ? -17.201 -15.450 5.601 1.00 79.31 660 ILE A C 1
ATOM 5108 O O . ILE A 1 660 ? -17.485 -16.567 5.178 1.00 79.31 660 ILE A O 1
ATOM 5112 N N . GLU A 1 661 ? -16.150 -14.775 5.157 1.00 84.56 661 GLU A N 1
ATOM 5113 C CA . GLU A 1 661 ? -15.207 -15.249 4.152 1.00 84.56 661 GLU A CA 1
ATOM 5114 C C . GLU A 1 661 ? -13.823 -15.447 4.787 1.00 84.56 661 GLU A C 1
ATOM 5116 O O . GLU A 1 661 ? -13.290 -14.539 5.417 1.00 84.56 661 GLU A O 1
ATOM 5121 N N . ILE A 1 662 ? -13.242 -16.637 4.630 1.00 84.25 662 ILE A N 1
ATOM 5122 C CA . ILE A 1 662 ? -11.884 -16.982 5.056 1.00 84.25 662 ILE A CA 1
ATOM 5123 C C . ILE A 1 662 ? -11.056 -17.318 3.816 1.00 84.25 662 ILE A C 1
ATOM 5125 O O . ILE A 1 662 ? -11.302 -18.326 3.148 1.00 84.25 662 ILE A O 1
ATOM 5129 N N . THR A 1 663 ? -10.058 -16.499 3.523 1.00 87.81 663 THR A N 1
ATOM 5130 C CA . THR A 1 663 ? -9.013 -16.797 2.543 1.00 87.81 663 THR A CA 1
ATOM 5131 C C . THR A 1 663 ? -7.904 -17.583 3.230 1.00 87.81 663 THR A C 1
ATOM 5133 O O . THR A 1 663 ? -7.471 -17.240 4.323 1.00 87.81 663 THR A O 1
ATOM 5136 N N . VAL A 1 664 ? -7.432 -18.651 2.605 1.00 85.69 664 VAL A N 1
ATOM 5137 C CA . VAL A 1 664 ? -6.383 -19.520 3.143 1.00 85.69 664 VAL A CA 1
ATOM 5138 C C . VAL A 1 664 ? -5.241 -19.540 2.147 1.00 85.69 664 VAL A C 1
ATOM 5140 O O . VAL A 1 664 ? -5.443 -19.921 0.998 1.00 85.69 664 VAL A O 1
ATOM 5143 N N . ILE A 1 665 ? -4.054 -19.135 2.579 1.00 84.50 665 ILE A N 1
ATOM 5144 C CA . ILE A 1 665 ? -2.860 -19.022 1.745 1.00 84.50 665 ILE A CA 1
ATOM 5145 C C . ILE A 1 665 ? -1.798 -19.970 2.297 1.00 84.50 665 ILE A C 1
ATOM 5147 O O . ILE A 1 665 ? -1.470 -19.920 3.480 1.00 84.50 665 ILE A O 1
ATOM 5151 N N . ARG A 1 666 ? -1.230 -20.821 1.441 1.00 83.81 666 ARG A N 1
ATOM 5152 C CA . ARG A 1 666 ? 0.026 -21.531 1.706 1.00 83.81 666 ARG A CA 1
ATOM 5153 C C . ARG A 1 666 ? 1.085 -20.987 0.755 1.00 83.81 666 ARG A C 1
ATOM 5155 O O . ARG A 1 666 ? 1.007 -21.223 -0.452 1.00 83.81 666 ARG A O 1
ATOM 5162 N N . ARG A 1 667 ? 2.068 -20.255 1.280 1.00 77.44 667 ARG A N 1
ATOM 5163 C CA . ARG A 1 667 ? 3.173 -19.721 0.474 1.00 77.44 667 ARG A CA 1
ATOM 5164 C C . ARG A 1 667 ? 4.241 -20.781 0.260 1.00 77.44 667 ARG A C 1
ATOM 5166 O O . ARG A 1 667 ? 4.761 -21.339 1.225 1.00 77.44 667 ARG A O 1
ATOM 5173 N N . ALA A 1 668 ? 4.577 -21.013 -1.006 1.00 64.12 668 ALA A N 1
ATOM 5174 C CA . ALA A 1 668 ? 5.572 -22.002 -1.382 1.00 64.12 668 ALA A CA 1
ATOM 5175 C C . ALA A 1 668 ? 7.010 -21.504 -1.272 1.00 64.12 668 ALA A C 1
ATOM 5177 O O . ALA A 1 668 ? 7.324 -20.333 -1.474 1.00 64.12 668 ALA A O 1
ATOM 5178 N N . TYR A 1 669 ? 7.895 -22.474 -1.079 1.00 64.25 669 TYR A N 1
ATOM 5179 C CA . TYR A 1 669 ? 9.333 -22.331 -1.232 1.00 64.25 669 TYR A CA 1
ATOM 5180 C C . TYR A 1 669 ? 9.734 -22.286 -2.728 1.00 64.25 669 TYR A C 1
ATOM 5182 O O . TYR A 1 669 ? 9.367 -23.183 -3.493 1.00 64.25 669 TYR A O 1
ATOM 5190 N N . LYS A 1 670 ? 10.472 -21.250 -3.172 1.00 65.62 670 LYS A N 1
ATOM 5191 C CA . LYS A 1 670 ? 10.912 -21.074 -4.577 1.00 65.62 670 LYS A CA 1
ATOM 5192 C C . LYS A 1 670 ? 12.149 -21.931 -4.875 1.00 65.62 670 LYS A C 1
ATOM 5194 O O . LYS A 1 670 ? 13.260 -21.578 -4.487 1.00 65.62 670 LYS A O 1
ATOM 5199 N N . ILE A 1 671 ? 11.976 -23.018 -5.627 1.00 68.94 671 ILE A N 1
ATOM 5200 C CA . ILE A 1 671 ? 13.088 -23.872 -6.076 1.00 68.94 671 ILE A CA 1
ATOM 5201 C C . ILE A 1 671 ? 13.678 -23.321 -7.376 1.00 68.94 671 ILE A C 1
ATOM 5203 O O . ILE A 1 671 ? 13.007 -23.267 -8.405 1.00 68.94 671 ILE A O 1
ATOM 5207 N N . ILE A 1 672 ? 14.960 -22.961 -7.342 1.00 74.38 672 ILE A N 1
ATOM 5208 C CA . ILE A 1 672 ? 15.727 -22.552 -8.527 1.00 74.38 672 ILE A CA 1
ATOM 5209 C C . ILE A 1 672 ? 16.577 -23.738 -9.014 1.00 74.38 672 ILE A C 1
ATOM 5211 O O . ILE A 1 672 ? 17.336 -24.278 -8.201 1.00 74.38 672 ILE A O 1
ATOM 5215 N N . PRO A 1 673 ? 16.487 -24.150 -10.295 1.00 82.19 673 PRO A N 1
ATOM 5216 C CA . PRO A 1 673 ? 17.304 -25.229 -10.846 1.00 82.19 673 PRO A CA 1
ATOM 5217 C C . PRO A 1 673 ? 18.801 -24.916 -10.819 1.00 82.19 673 PRO A C 1
ATOM 5219 O O . PRO A 1 673 ? 19.207 -23.754 -10.923 1.00 82.19 673 PRO A O 1
ATOM 5222 N N . ALA A 1 674 ? 19.622 -25.968 -10.757 1.00 87.81 674 ALA A N 1
ATOM 5223 C CA . ALA A 1 674 ? 21.068 -25.846 -10.888 1.00 87.81 674 ALA A CA 1
ATOM 5224 C C . ALA A 1 674 ? 21.455 -25.098 -12.176 1.00 87.81 674 ALA A C 1
ATOM 5226 O O . ALA A 1 674 ? 20.817 -25.276 -13.213 1.00 87.81 674 ALA A O 1
ATOM 5227 N N . ALA A 1 675 ? 22.495 -24.272 -12.101 1.00 91.88 675 ALA A N 1
ATOM 5228 C CA . ALA A 1 675 ? 22.982 -23.471 -13.225 1.00 91.88 675 ALA A CA 1
ATOM 5229 C C . ALA A 1 675 ? 24.503 -23.335 -13.220 1.00 91.88 675 ALA A C 1
ATOM 5231 O O . ALA A 1 675 ? 25.175 -23.728 -12.258 1.00 91.88 675 ALA A O 1
ATOM 5232 N N . GLN A 1 676 ? 25.047 -22.781 -14.300 1.00 95.50 676 GLN A N 1
ATOM 5233 C CA . GLN A 1 676 ? 26.473 -22.531 -14.455 1.00 95.50 676 GLN A CA 1
ATOM 5234 C C . GLN A 1 676 ? 26.755 -21.043 -14.672 1.00 95.50 676 GLN A C 1
ATOM 5236 O O . GLN A 1 676 ? 26.234 -20.433 -15.596 1.00 95.50 676 GLN A O 1
ATOM 5241 N N . LEU A 1 677 ? 27.654 -20.468 -13.873 1.00 96.12 677 LEU A N 1
ATOM 5242 C CA . LEU A 1 677 ? 28.235 -19.154 -14.148 1.00 96.12 677 LEU A CA 1
ATOM 5243 C C . LEU A 1 677 ? 29.535 -19.342 -14.929 1.00 96.12 677 LEU A C 1
ATOM 5245 O O . LEU A 1 677 ? 30.435 -20.031 -14.450 1.00 96.12 677 LEU A O 1
ATOM 5249 N N . SER A 1 678 ? 29.630 -18.739 -16.107 1.00 96.25 678 SER A N 1
ATOM 5250 C CA . SER A 1 678 ? 30.776 -18.821 -17.011 1.00 96.25 678 SER A CA 1
ATOM 5251 C C . SER A 1 678 ? 31.418 -17.448 -17.174 1.00 96.25 678 SER A C 1
ATOM 5253 O O . SER A 1 678 ? 30.728 -16.448 -17.342 1.00 96.25 678 SER A O 1
ATOM 5255 N N . ILE A 1 679 ? 32.742 -17.395 -17.117 1.00 95.81 679 ILE A N 1
ATOM 5256 C CA . ILE A 1 679 ? 33.561 -16.192 -17.293 1.00 95.81 679 ILE A CA 1
ATOM 5257 C C . ILE A 1 679 ? 34.468 -16.450 -18.487 1.00 95.81 679 ILE A C 1
ATOM 5259 O O . ILE A 1 679 ? 35.151 -17.472 -18.510 1.00 95.81 679 ILE A O 1
ATOM 5263 N N . SER A 1 680 ? 34.490 -15.561 -19.477 1.00 95.69 680 SER A N 1
ATOM 5264 C CA . SER A 1 680 ? 35.217 -15.783 -20.733 1.00 95.69 680 SER A CA 1
ATOM 5265 C C . SER A 1 680 ? 35.679 -14.487 -21.405 1.00 95.69 680 SER A C 1
ATOM 5267 O O . SER A 1 680 ? 35.328 -13.394 -20.980 1.00 95.69 680 SER A O 1
ATOM 5269 N N . ASN A 1 681 ? 36.482 -14.611 -22.465 1.00 95.12 681 ASN A N 1
ATOM 5270 C CA . ASN A 1 681 ? 36.942 -13.500 -23.312 1.00 95.12 681 ASN A CA 1
ATOM 5271 C C . ASN A 1 681 ? 37.571 -12.306 -22.562 1.00 95.12 681 ASN A C 1
ATOM 5273 O O . ASN A 1 681 ? 37.209 -11.163 -22.842 1.00 95.12 681 ASN A O 1
ATOM 5277 N N . PRO A 1 682 ? 38.523 -12.525 -21.636 1.00 96.81 682 PRO A N 1
ATOM 5278 C CA . PRO A 1 682 ? 39.219 -11.413 -21.011 1.00 96.81 682 PRO A CA 1
ATOM 5279 C C . PRO A 1 682 ? 40.001 -10.596 -22.044 1.00 96.81 682 PRO A C 1
ATOM 5281 O O . PRO A 1 682 ? 40.704 -11.144 -22.901 1.00 96.81 682 PRO A O 1
ATOM 5284 N N . SER A 1 683 ? 39.889 -9.275 -21.952 1.00 96.69 683 SER A N 1
ATOM 5285 C CA . SER A 1 683 ? 40.531 -8.320 -22.845 1.00 96.69 683 SER A CA 1
ATOM 5286 C C . SER A 1 683 ? 41.023 -7.092 -22.082 1.00 96.69 683 SER A C 1
ATOM 5288 O O . SER A 1 683 ? 40.405 -6.670 -21.108 1.00 96.69 683 SER A O 1
ATOM 5290 N N . LEU A 1 684 ? 42.151 -6.532 -22.516 1.00 96.06 684 LEU A N 1
ATOM 5291 C CA . LEU A 1 684 ? 42.744 -5.327 -21.937 1.00 96.06 684 LEU A CA 1
ATOM 5292 C C . LEU A 1 684 ? 42.850 -4.253 -23.016 1.00 96.06 684 LEU A C 1
ATOM 5294 O O . LEU A 1 684 ? 43.470 -4.479 -24.057 1.00 96.06 684 LEU A O 1
ATOM 5298 N N . LYS A 1 685 ? 42.254 -3.088 -22.780 1.00 94.94 685 LYS A N 1
ATOM 5299 C CA . LYS A 1 685 ? 42.359 -1.915 -23.649 1.00 94.94 685 LYS A CA 1
ATOM 5300 C C . LYS A 1 685 ? 43.367 -0.930 -23.070 1.00 94.94 685 LYS A C 1
ATOM 5302 O O . LYS A 1 685 ? 43.219 -0.489 -21.930 1.00 94.94 685 LYS A O 1
ATOM 5307 N N . ASN A 1 686 ? 44.366 -0.572 -23.873 1.00 90.69 686 ASN A N 1
ATOM 5308 C CA . ASN A 1 686 ? 45.347 0.452 -23.522 1.00 90.69 686 ASN A CA 1
ATOM 5309 C C . ASN A 1 686 ? 44.804 1.831 -23.927 1.00 90.69 686 ASN A C 1
ATOM 5311 O O . ASN A 1 686 ? 44.673 2.113 -25.118 1.00 90.69 686 ASN A O 1
ATOM 5315 N N . ILE A 1 687 ? 44.472 2.690 -22.958 1.00 87.94 687 ILE A N 1
ATOM 5316 C CA . ILE A 1 687 ? 43.864 4.000 -23.240 1.00 87.94 687 ILE A CA 1
ATOM 5317 C C . ILE A 1 687 ? 44.931 5.089 -23.393 1.00 87.94 687 ILE A C 1
ATOM 5319 O O . ILE A 1 687 ? 44.775 5.948 -24.261 1.00 87.94 687 ILE A O 1
ATOM 5323 N N . SER A 1 688 ? 46.014 5.077 -22.605 1.00 83.31 688 SER A N 1
ATOM 5324 C CA . SER A 1 688 ? 46.980 6.195 -22.621 1.00 83.31 688 SER A CA 1
ATOM 5325 C C . SER A 1 688 ? 48.460 5.865 -22.373 1.00 83.31 688 SER A C 1
ATOM 5327 O O . SER A 1 688 ? 49.267 6.796 -22.355 1.00 83.31 688 SER A O 1
ATOM 5329 N N . ILE A 1 689 ? 48.853 4.591 -22.244 1.00 79.62 689 ILE A N 1
ATOM 5330 C CA . ILE A 1 689 ? 50.235 4.190 -21.900 1.00 79.62 689 ILE A CA 1
ATOM 5331 C C . ILE A 1 689 ? 51.106 4.053 -23.156 1.00 79.62 689 ILE A C 1
ATOM 5333 O O . ILE A 1 689 ? 50.716 3.347 -24.097 1.00 79.62 689 ILE A O 1
ATOM 5337 N N . TRP A 1 690 ? 52.277 4.707 -23.179 1.00 72.62 690 TRP A N 1
ATOM 5338 C CA . TRP A 1 690 ? 53.276 4.631 -24.258 1.00 72.62 690 TRP A CA 1
ATOM 5339 C C . TRP A 1 690 ? 54.648 4.171 -23.742 1.00 72.62 690 TRP A C 1
ATOM 5341 O O . TRP A 1 690 ? 55.178 4.779 -22.821 1.00 72.62 690 TRP A O 1
ATOM 5351 N N . ASP A 1 691 ? 55.269 3.213 -24.434 1.00 62.19 691 ASP A N 1
ATOM 5352 C CA . ASP A 1 691 ? 56.666 2.796 -24.220 1.00 62.19 691 ASP A CA 1
ATOM 5353 C C . ASP A 1 691 ? 57.613 3.556 -25.181 1.00 62.19 691 ASP A C 1
ATOM 5355 O O . ASP A 1 691 ? 57.325 3.720 -26.379 1.00 62.19 691 ASP A O 1
ATOM 5359 N N . LEU A 1 692 ? 58.738 4.067 -24.668 1.00 50.44 692 LEU A N 1
ATOM 5360 C CA . LEU A 1 692 ? 59.698 4.899 -25.401 1.00 50.44 692 LEU A CA 1
ATOM 5361 C C . LEU A 1 692 ? 61.148 4.401 -25.250 1.00 50.44 692 LEU A C 1
ATOM 5363 O O . LEU A 1 692 ? 61.985 5.056 -24.626 1.00 50.44 692 LEU A O 1
ATOM 5367 N N . GLY A 1 693 ? 61.464 3.285 -25.919 1.00 51.28 693 GLY A N 1
ATOM 5368 C CA . GLY A 1 693 ? 62.824 2.723 -25.998 1.00 51.28 693 GLY A CA 1
ATOM 5369 C C . GLY A 1 693 ? 63.235 2.049 -27.321 1.00 51.28 693 GLY A C 1
ATOM 5370 O O . GLY A 1 693 ? 64.412 1.743 -27.498 1.00 51.28 693 GLY A O 1
ATOM 5371 N N . GLY A 1 694 ? 62.343 1.890 -28.309 1.00 43.94 694 GLY A N 1
ATOM 5372 C CA . GLY A 1 694 ? 62.690 1.260 -29.602 1.00 43.94 694 GLY A CA 1
ATOM 5373 C C . GLY A 1 694 ? 62.788 -0.277 -29.578 1.00 43.94 694 GLY A C 1
ATOM 5374 O O . GLY A 1 694 ? 63.397 -0.879 -30.460 1.00 43.94 694 GLY A O 1
ATOM 5375 N N . ASP A 1 695 ? 62.158 -0.894 -28.593 1.00 51.03 695 ASP A N 1
ATOM 5376 C CA . ASP A 1 695 ? 62.238 -2.300 -28.192 1.00 51.03 695 ASP A CA 1
ATOM 5377 C C . ASP A 1 695 ? 60.922 -3.061 -28.410 1.00 51.03 695 ASP A C 1
ATOM 5379 O O . ASP A 1 695 ? 60.929 -4.292 -28.464 1.00 51.03 695 ASP A O 1
ATOM 5383 N N . GLY A 1 696 ? 59.809 -2.360 -28.648 1.00 47.69 696 GLY A N 1
ATOM 5384 C CA . GLY A 1 696 ? 58.598 -2.977 -29.182 1.00 47.69 696 GLY A CA 1
ATOM 5385 C C . GLY A 1 696 ? 58.875 -3.692 -30.518 1.00 47.69 696 GLY A C 1
ATOM 5386 O O . GLY A 1 696 ? 59.733 -3.253 -31.295 1.00 47.69 696 GLY A O 1
ATOM 5387 N N . PRO A 1 697 ? 58.126 -4.759 -30.864 1.00 45.34 697 PRO A N 1
ATOM 5388 C CA . PRO A 1 697 ? 58.447 -5.664 -31.977 1.00 45.34 697 PRO A CA 1
ATOM 5389 C C . PRO A 1 697 ? 58.507 -4.999 -33.368 1.00 45.34 697 PRO A C 1
ATOM 5391 O O . PRO A 1 697 ? 58.867 -5.651 -34.350 1.00 45.34 697 PRO A O 1
ATOM 5394 N N . LYS A 1 698 ? 58.139 -3.712 -33.479 1.00 46.03 698 LYS A N 1
ATOM 5395 C CA . LYS A 1 698 ? 58.156 -2.911 -34.708 1.00 46.03 698 LYS A CA 1
ATOM 5396 C C . LYS A 1 698 ? 58.641 -1.463 -34.511 1.00 46.03 698 LYS A C 1
ATOM 5398 O O . LYS A 1 698 ? 58.060 -0.568 -35.109 1.00 46.03 698 LYS A O 1
ATOM 5403 N N . GLY A 1 699 ? 59.665 -1.198 -33.695 1.00 47.25 699 GLY A N 1
ATOM 5404 C CA . GLY A 1 699 ? 60.447 0.058 -33.753 1.00 47.25 699 GLY A CA 1
ATOM 5405 C C . GLY A 1 699 ? 59.649 1.373 -33.874 1.00 47.25 699 GLY A C 1
ATOM 5406 O O . GLY A 1 699 ? 60.024 2.247 -34.655 1.00 47.25 699 GLY A O 1
ATOM 5407 N N . GLY A 1 700 ? 58.530 1.503 -33.153 1.00 54.59 700 GLY A N 1
ATOM 5408 C CA . GLY A 1 700 ? 57.631 2.657 -33.217 1.00 54.59 700 GLY A CA 1
ATOM 5409 C C . GLY A 1 700 ? 57.038 3.007 -31.849 1.00 54.59 700 GLY A C 1
ATOM 5410 O O . GLY A 1 700 ? 56.725 2.123 -31.061 1.00 54.59 700 GLY A O 1
ATOM 5411 N N . TYR A 1 701 ? 56.864 4.307 -31.597 1.00 56.22 701 TYR A N 1
ATOM 5412 C CA . TYR A 1 701 ? 56.565 4.939 -30.298 1.00 56.22 701 TYR A CA 1
ATOM 5413 C C . TYR A 1 701 ? 55.118 4.777 -29.767 1.00 56.22 701 TYR A C 1
ATOM 5415 O O . TYR A 1 701 ? 54.546 5.749 -29.279 1.00 56.22 701 TYR A O 1
ATOM 5423 N N . LYS A 1 702 ? 54.451 3.626 -29.962 1.00 62.06 702 LYS A N 1
ATOM 5424 C CA . LYS A 1 702 ? 52.994 3.494 -29.690 1.00 62.06 702 LYS A CA 1
ATOM 5425 C C . LYS A 1 702 ? 52.520 2.168 -29.071 1.00 62.06 702 LYS A C 1
ATOM 5427 O O . LYS A 1 702 ? 51.311 1.947 -29.018 1.00 62.06 702 LYS A O 1
ATOM 5432 N N . GLN A 1 703 ? 53.412 1.264 -28.669 1.00 71.75 703 GLN A N 1
ATOM 5433 C CA . GLN A 1 703 ? 53.044 -0.069 -28.162 1.00 71.75 703 GLN A CA 1
ATOM 5434 C C . GLN A 1 703 ? 53.610 -0.273 -26.763 1.00 71.75 703 GLN A C 1
ATOM 5436 O O . GLN A 1 703 ? 54.814 -0.156 -26.628 1.00 71.75 703 GLN A O 1
ATOM 5441 N N . ALA A 1 704 ? 52.769 -0.601 -25.779 1.00 79.31 704 ALA A N 1
ATOM 5442 C CA . ALA A 1 704 ? 53.204 -0.984 -24.432 1.00 79.31 704 ALA A CA 1
ATOM 5443 C C . ALA A 1 704 ? 53.150 -2.511 -24.270 1.00 79.31 704 ALA A C 1
ATOM 5445 O O . ALA A 1 704 ? 52.317 -3.178 -24.904 1.00 79.31 704 ALA A O 1
ATOM 5446 N N . GLU A 1 705 ? 54.036 -3.075 -23.451 1.00 86.88 705 GLU A N 1
ATOM 5447 C CA . GLU A 1 705 ? 54.118 -4.515 -23.210 1.00 86.88 705 GLU A CA 1
ATOM 5448 C C . GLU A 1 705 ? 53.566 -4.869 -21.833 1.00 86.88 705 GLU A C 1
ATOM 5450 O O . GLU A 1 705 ? 53.980 -4.316 -20.828 1.00 86.88 705 GLU A O 1
ATOM 5455 N N . PHE A 1 706 ? 52.649 -5.834 -21.763 1.00 89.50 706 PHE A N 1
ATOM 5456 C CA . PHE A 1 706 ? 51.996 -6.198 -20.505 1.00 89.50 706 PHE A CA 1
ATOM 5457 C C . PHE A 1 706 ? 52.275 -7.649 -20.115 1.00 89.50 706 PHE A C 1
ATOM 5459 O O . PHE A 1 706 ? 52.229 -8.552 -20.960 1.00 89.50 706 PHE A O 1
ATOM 5466 N N . SER A 1 707 ? 52.490 -7.893 -18.822 1.00 92.69 707 SER A N 1
ATOM 5467 C CA . SER A 1 707 ? 52.323 -9.218 -18.213 1.00 92.69 707 SER A CA 1
ATOM 5468 C C . SER A 1 707 ? 51.077 -9.241 -17.346 1.00 92.69 707 SER A C 1
ATOM 5470 O O . SER A 1 707 ? 50.787 -8.240 -16.692 1.00 92.69 707 SER A O 1
ATOM 5472 N N . TYR A 1 708 ? 50.357 -10.361 -17.322 1.00 94.88 708 TYR A N 1
ATOM 5473 C CA . TYR A 1 708 ? 49.117 -10.456 -16.560 1.00 94.88 708 TYR A CA 1
ATOM 5474 C C . TYR A 1 708 ? 48.842 -11.863 -16.025 1.00 94.88 708 TYR A C 1
ATOM 5476 O O . TYR A 1 708 ? 49.203 -12.867 -16.645 1.00 94.88 708 TYR A O 1
ATOM 5484 N N . GLU A 1 709 ? 48.118 -11.909 -14.910 1.00 97.00 709 GLU A N 1
ATOM 5485 C CA . GLU A 1 709 ? 47.487 -13.095 -14.340 1.00 97.00 709 GLU A CA 1
ATOM 5486 C C . GLU A 1 709 ? 46.109 -12.722 -13.775 1.00 97.00 709 GLU A C 1
ATOM 5488 O O . GLU A 1 709 ? 45.973 -11.805 -12.969 1.00 97.00 709 GLU A O 1
ATOM 5493 N N . LEU A 1 710 ? 45.058 -13.421 -14.203 1.00 96.50 710 LEU A N 1
ATOM 5494 C CA . LEU A 1 710 ? 43.681 -13.200 -13.766 1.00 96.50 710 LEU A CA 1
ATOM 5495 C C . LEU A 1 710 ? 43.165 -14.437 -13.028 1.00 96.50 710 LEU A C 1
ATOM 5497 O O . LEU A 1 710 ? 43.261 -15.569 -13.520 1.00 96.50 710 LEU A O 1
ATOM 5501 N N . LYS A 1 711 ? 42.581 -14.210 -11.851 1.00 95.94 711 LYS A N 1
ATOM 5502 C CA . LYS A 1 711 ? 42.074 -15.232 -10.934 1.00 95.94 711 LYS A CA 1
ATOM 5503 C C . LYS A 1 711 ? 40.614 -14.998 -10.582 1.00 95.94 711 LYS A C 1
ATOM 5505 O O . LYS A 1 711 ? 40.169 -13.859 -10.454 1.00 95.94 711 LYS A O 1
ATOM 5510 N N . THR A 1 712 ? 39.891 -16.088 -10.354 1.00 95.19 712 THR A N 1
ATOM 5511 C CA . THR A 1 712 ? 38.515 -16.072 -9.851 1.00 95.19 712 THR A CA 1
ATOM 5512 C C . THR A 1 712 ? 38.338 -17.038 -8.684 1.00 95.19 712 THR A C 1
ATOM 5514 O O . THR A 1 712 ? 39.002 -18.074 -8.618 1.00 95.19 712 THR A O 1
ATOM 5517 N N . ARG A 1 713 ? 37.416 -16.740 -7.769 1.00 93.25 713 ARG A N 1
ATOM 5518 C CA . ARG A 1 713 ? 37.079 -17.589 -6.618 1.00 93.25 713 ARG A CA 1
ATOM 5519 C C . ARG A 1 713 ? 35.574 -17.629 -6.411 1.00 93.25 713 ARG A C 1
ATOM 5521 O O . ARG A 1 713 ? 34.961 -16.577 -6.339 1.00 93.25 713 ARG A O 1
ATOM 5528 N N . TYR A 1 714 ? 34.994 -18.818 -6.274 1.00 93.69 714 TYR A N 1
ATOM 5529 C CA . TYR A 1 714 ? 33.574 -18.986 -5.943 1.00 93.69 714 TYR A CA 1
ATOM 5530 C C . TYR A 1 714 ? 33.405 -19.267 -4.449 1.00 93.69 714 TYR A C 1
ATOM 5532 O O . TYR A 1 714 ? 33.982 -20.235 -3.945 1.00 93.69 714 TYR A O 1
ATOM 5540 N N . ASN A 1 715 ? 32.610 -18.451 -3.757 1.00 90.31 715 ASN A N 1
ATOM 5541 C CA . ASN A 1 715 ? 32.487 -18.422 -2.298 1.00 90.31 715 ASN A CA 1
ATOM 5542 C C . ASN A 1 715 ? 33.880 -18.413 -1.630 1.00 90.31 715 ASN A C 1
ATOM 5544 O O . ASN A 1 715 ? 34.767 -17.653 -2.028 1.00 90.31 715 ASN A O 1
ATOM 5548 N N . ASP A 1 716 ? 34.084 -19.297 -0.655 1.00 84.94 716 ASP A N 1
ATOM 5549 C CA . ASP A 1 716 ? 35.328 -19.451 0.102 1.00 84.94 716 ASP A CA 1
ATOM 5550 C C . ASP A 1 716 ? 36.193 -20.617 -0.418 1.00 84.94 716 ASP A C 1
ATOM 5552 O O . ASP A 1 716 ? 36.986 -21.194 0.324 1.00 84.94 716 ASP A O 1
ATOM 5556 N N . LYS A 1 717 ? 36.024 -21.015 -1.691 1.00 89.75 717 LYS A N 1
ATOM 5557 C CA . LYS A 1 717 ? 36.869 -22.041 -2.337 1.00 89.75 717 LYS A CA 1
ATOM 5558 C C . LYS A 1 717 ? 38.256 -21.488 -2.690 1.00 89.75 717 LYS A C 1
ATOM 5560 O O . LYS A 1 717 ? 38.533 -20.315 -2.500 1.00 89.75 717 LYS A O 1
ATOM 5565 N N . GLU A 1 718 ? 39.143 -22.312 -3.238 1.00 92.12 718 GLU A N 1
ATOM 5566 C CA . GLU A 1 718 ? 40.464 -21.850 -3.688 1.00 92.12 718 GLU A CA 1
ATOM 5567 C C . GLU A 1 718 ? 40.385 -20.927 -4.920 1.00 92.12 718 GLU A C 1
ATOM 5569 O O . GLU A 1 718 ? 39.478 -21.037 -5.754 1.00 92.12 718 GLU A O 1
ATOM 5574 N N . TRP A 1 719 ? 41.354 -20.014 -5.041 1.00 94.06 719 TRP A N 1
ATOM 5575 C CA . TRP A 1 719 ? 41.520 -19.173 -6.226 1.00 94.06 719 TRP A CA 1
ATOM 5576 C C . TRP A 1 719 ? 41.930 -20.007 -7.440 1.00 94.06 719 TRP A C 1
ATOM 5578 O O . TRP A 1 719 ? 42.850 -20.820 -7.376 1.00 94.06 719 TRP A O 1
ATOM 5588 N N . LYS A 1 720 ? 41.290 -19.750 -8.580 1.00 94.62 720 LYS A N 1
ATOM 5589 C CA . LYS A 1 720 ? 41.572 -20.399 -9.861 1.00 94.62 720 LYS A CA 1
ATOM 5590 C C . LYS A 1 720 ? 42.085 -19.372 -10.863 1.00 94.62 720 LYS A C 1
ATOM 5592 O O . LYS A 1 720 ? 41.387 -18.404 -11.152 1.00 94.62 720 LYS A O 1
ATOM 5597 N N . ILE A 1 721 ? 43.274 -19.599 -11.420 1.00 96.06 721 ILE A N 1
ATOM 5598 C CA . ILE A 1 721 ? 43.786 -18.820 -12.557 1.00 96.06 721 ILE A CA 1
ATOM 5599 C C . ILE A 1 721 ? 42.968 -19.195 -13.795 1.00 96.06 721 ILE A C 1
ATOM 5601 O O . ILE A 1 721 ? 42.833 -20.380 -14.108 1.00 96.06 721 ILE A O 1
ATOM 5605 N N . PHE A 1 722 ? 42.418 -18.201 -14.491 1.00 95.06 722 PHE A N 1
ATOM 5606 C CA . PHE A 1 722 ? 41.635 -18.423 -15.713 1.00 95.06 722 PHE A CA 1
ATOM 5607 C C . PHE A 1 722 ? 42.241 -17.768 -16.956 1.00 95.06 722 PHE A C 1
ATOM 5609 O O . PHE A 1 722 ? 41.842 -18.111 -18.066 1.00 95.06 722 PHE A O 1
ATOM 5616 N N . SER A 1 723 ? 43.213 -16.870 -16.785 1.00 96.69 723 SER A N 1
ATOM 5617 C CA . SER A 1 723 ? 43.948 -16.213 -17.866 1.00 96.69 723 SER A CA 1
ATOM 5618 C C . SER A 1 723 ? 45.325 -15.791 -17.358 1.00 96.69 723 SER A C 1
ATOM 5620 O O . SER A 1 723 ? 45.427 -15.211 -16.283 1.00 96.69 723 SER A O 1
ATOM 5622 N N . THR A 1 724 ? 46.394 -16.106 -18.084 1.00 96.06 724 THR A N 1
ATOM 5623 C CA . THR A 1 724 ? 47.758 -15.678 -17.741 1.00 96.06 724 THR A CA 1
ATOM 5624 C C . THR A 1 724 ? 48.646 -15.772 -18.972 1.00 96.06 724 THR A C 1
ATOM 5626 O O . THR A 1 724 ? 48.446 -16.640 -19.826 1.00 96.06 724 THR A O 1
ATOM 5629 N N . ASN A 1 725 ? 49.657 -14.912 -19.056 1.00 94.50 725 ASN A N 1
ATOM 5630 C CA . ASN A 1 725 ? 50.752 -15.079 -20.008 1.00 94.50 725 ASN A CA 1
ATOM 5631 C C . ASN A 1 725 ? 52.046 -15.592 -19.354 1.00 94.50 725 ASN A C 1
ATOM 5633 O O . ASN A 1 725 ? 53.107 -15.511 -19.971 1.00 94.50 725 ASN A O 1
ATOM 5637 N N . ASN A 1 726 ? 51.961 -16.134 -18.132 1.00 90.81 726 ASN A N 1
ATOM 5638 C CA . ASN A 1 726 ? 53.075 -16.700 -17.361 1.00 90.81 726 ASN A CA 1
ATOM 5639 C C . ASN A 1 726 ? 54.260 -15.728 -17.205 1.00 90.81 726 ASN A C 1
ATOM 5641 O O . ASN A 1 726 ? 55.419 -16.128 -17.321 1.00 90.81 726 ASN A O 1
ATOM 5645 N N . GLY A 1 727 ? 53.974 -14.437 -17.005 1.00 84.06 727 GLY A N 1
ATOM 5646 C CA . GLY A 1 727 ? 54.997 -13.391 -16.889 1.00 84.06 727 GLY A CA 1
ATOM 5647 C C . GLY A 1 727 ? 55.632 -12.966 -18.220 1.00 84.06 727 GLY A C 1
ATOM 5648 O O . GLY A 1 727 ? 56.588 -12.192 -18.216 1.00 84.06 727 GLY A O 1
ATOM 5649 N N . GLY A 1 728 ? 55.123 -13.462 -19.354 1.00 86.50 728 GLY A N 1
ATOM 5650 C CA . GLY A 1 728 ? 55.539 -13.049 -20.692 1.00 86.50 728 GLY A CA 1
ATOM 5651 C C . GLY A 1 728 ? 55.118 -11.617 -21.050 1.00 86.50 728 GLY A C 1
ATOM 5652 O O . GLY A 1 728 ? 54.476 -10.915 -20.270 1.00 86.50 728 GLY A O 1
ATOM 5653 N N . LYS A 1 729 ? 55.459 -11.190 -22.270 1.00 87.19 729 LYS A N 1
ATOM 5654 C CA . LYS A 1 729 ? 55.132 -9.862 -22.813 1.00 87.19 729 LYS A CA 1
ATOM 5655 C C . LYS A 1 729 ? 53.994 -9.968 -23.831 1.00 87.19 729 LYS A C 1
ATOM 5657 O O . LYS A 1 729 ? 54.062 -10.763 -24.770 1.00 87.19 729 LYS A O 1
ATOM 5662 N N . LYS A 1 730 ? 52.930 -9.186 -23.641 1.00 88.62 730 LYS A N 1
ATOM 5663 C CA . LYS A 1 730 ? 51.824 -9.008 -24.593 1.00 88.62 730 LYS A CA 1
ATOM 5664 C C . LYS A 1 730 ? 51.796 -7.549 -25.039 1.00 88.62 730 LYS A C 1
ATOM 5666 O O . LYS A 1 730 ? 51.427 -6.687 -24.251 1.00 88.62 730 LYS A O 1
ATOM 5671 N N . SER A 1 731 ? 52.157 -7.280 -26.291 1.00 87.69 731 SER A N 1
ATOM 5672 C CA . SER A 1 731 ? 52.142 -5.916 -26.831 1.00 87.69 731 SER A CA 1
ATOM 5673 C C . SER A 1 731 ? 50.713 -5.478 -27.184 1.00 87.69 731 SER A C 1
ATOM 5675 O O . SER A 1 731 ? 50.017 -6.192 -27.913 1.00 87.69 731 SER A O 1
ATOM 5677 N N . ILE A 1 732 ? 50.283 -4.313 -26.690 1.00 88.19 732 ILE A N 1
ATOM 5678 C CA . ILE A 1 732 ? 48.978 -3.695 -26.991 1.00 88.19 732 ILE A CA 1
ATOM 5679 C C . ILE A 1 732 ? 49.214 -2.224 -27.348 1.00 88.19 732 ILE A C 1
ATOM 5681 O O . ILE A 1 732 ? 49.784 -1.465 -26.558 1.00 88.19 732 ILE A O 1
ATOM 5685 N N . ALA A 1 733 ? 48.816 -1.824 -28.557 1.00 84.69 733 ALA A N 1
ATOM 5686 C CA . ALA A 1 733 ? 49.006 -0.451 -29.007 1.00 84.69 733 ALA A CA 1
ATOM 5687 C C . ALA A 1 733 ? 48.019 0.514 -28.337 1.00 84.69 733 ALA A C 1
ATOM 5689 O O . ALA A 1 733 ? 46.968 0.115 -27.838 1.00 84.69 733 ALA A O 1
ATOM 5690 N N . TRP A 1 734 ? 48.366 1.797 -28.346 1.00 82.12 734 TRP A N 1
ATOM 5691 C CA . TRP A 1 734 ? 47.487 2.868 -27.884 1.00 82.12 734 TRP A CA 1
ATOM 5692 C C . TRP A 1 734 ? 46.118 2.840 -28.594 1.00 82.12 734 TRP A C 1
ATOM 5694 O O . TRP A 1 734 ? 46.057 2.701 -29.814 1.00 82.12 734 TRP A O 1
ATOM 5704 N N . GLU A 1 735 ? 45.041 2.968 -27.811 1.00 83.00 735 GLU A N 1
ATOM 5705 C CA . GLU A 1 735 ? 43.622 2.838 -28.194 1.00 83.00 735 GLU A CA 1
ATOM 5706 C C . GLU A 1 735 ? 43.195 1.452 -28.710 1.00 83.00 735 GLU A C 1
ATOM 5708 O O . GLU A 1 735 ? 42.018 1.249 -29.019 1.00 83.00 735 GLU A O 1
ATOM 5713 N N . GLU A 1 736 ? 44.101 0.471 -28.746 1.00 90.31 736 GLU A N 1
ATOM 5714 C CA . GLU A 1 736 ? 43.784 -0.901 -29.133 1.00 90.31 736 GLU A CA 1
ATOM 5715 C C . GLU A 1 736 ? 43.416 -1.780 -27.928 1.00 90.31 736 GLU A C 1
ATOM 5717 O O . GLU A 1 736 ? 43.776 -1.529 -26.773 1.00 90.31 736 GLU A O 1
ATOM 5722 N N . THR A 1 737 ? 42.695 -2.863 -28.224 1.00 93.31 737 THR A N 1
ATOM 5723 C CA . THR A 1 737 ? 42.288 -3.884 -27.256 1.00 93.31 737 THR A CA 1
ATOM 5724 C C . THR A 1 737 ? 43.003 -5.197 -27.551 1.00 93.31 737 THR A C 1
ATOM 5726 O O . THR A 1 737 ? 42.870 -5.772 -28.632 1.00 93.31 737 THR A O 1
ATOM 5729 N N . GLY A 1 738 ? 43.750 -5.703 -26.573 1.00 92.75 738 GLY A N 1
ATOM 5730 C CA . GLY A 1 738 ? 44.394 -7.007 -26.627 1.00 92.75 738 GLY A CA 1
ATOM 5731 C C . GLY A 1 738 ? 43.513 -8.098 -26.026 1.00 92.75 738 GLY A C 1
ATOM 5732 O O . GLY A 1 738 ? 43.109 -8.011 -24.871 1.00 92.75 738 GLY A O 1
ATOM 5733 N N . ASN A 1 739 ? 43.265 -9.169 -26.782 1.00 94.31 739 ASN A N 1
ATOM 5734 C CA . ASN A 1 739 ? 42.649 -10.383 -26.242 1.00 94.31 739 ASN A CA 1
ATOM 5735 C C . ASN A 1 739 ? 43.667 -11.153 -25.378 1.00 94.31 739 ASN A C 1
ATOM 5737 O O . ASN A 1 739 ? 44.774 -11.466 -25.848 1.00 94.31 739 ASN A O 1
ATOM 5741 N N . LEU A 1 740 ? 43.283 -11.442 -24.135 1.00 94.38 740 LEU A N 1
ATOM 5742 C CA . LEU A 1 740 ? 44.085 -12.167 -23.149 1.00 94.38 740 LEU A CA 1
ATOM 5743 C C . LEU A 1 740 ? 43.787 -13.676 -23.166 1.00 94.38 740 LEU A C 1
ATOM 5745 O O . LEU A 1 740 ? 44.653 -14.476 -22.832 1.00 94.38 740 LEU A O 1
ATOM 5749 N N . GLY A 1 741 ? 42.603 -14.083 -23.635 1.00 88.56 741 GLY A N 1
ATOM 5750 C CA . GLY A 1 741 ? 42.160 -15.479 -23.673 1.00 88.56 741 GLY A CA 1
ATOM 5751 C C . GLY A 1 741 ? 41.946 -16.075 -22.277 1.00 88.56 741 GLY A C 1
ATOM 5752 O O . GLY A 1 741 ? 42.601 -15.690 -21.317 1.00 88.56 741 GLY A O 1
ATOM 5753 N N . GLY A 1 742 ? 41.012 -17.011 -22.125 1.00 92.56 742 GLY A N 1
ATOM 5754 C CA . GLY A 1 742 ? 40.742 -17.628 -20.821 1.00 92.56 742 GLY A CA 1
ATOM 5755 C C . GLY A 1 742 ? 39.268 -17.892 -20.560 1.00 92.56 742 GLY A C 1
ATOM 5756 O O . GLY A 1 742 ? 38.413 -17.187 -21.100 1.00 92.56 742 GLY A O 1
ATOM 5757 N N . VAL A 1 743 ? 38.984 -18.917 -19.750 1.00 93.81 743 VAL A N 1
ATOM 5758 C CA . VAL A 1 743 ? 37.624 -19.317 -19.352 1.00 93.81 743 VAL A CA 1
ATOM 5759 C C . VAL A 1 743 ? 37.612 -19.875 -17.923 1.00 93.81 743 VAL A C 1
ATOM 5761 O O . VAL A 1 743 ? 38.512 -20.625 -17.534 1.00 93.81 743 VAL A O 1
ATOM 5764 N N . SER A 1 744 ? 36.572 -19.560 -17.148 1.00 95.25 744 SER A N 1
ATOM 5765 C CA . SER A 1 744 ? 36.294 -20.184 -15.850 1.00 95.25 744 SER A CA 1
ATOM 5766 C C . SER A 1 744 ? 34.802 -20.431 -15.656 1.00 95.25 744 SER A C 1
ATOM 5768 O O . SER A 1 744 ? 34.012 -19.507 -15.802 1.00 95.25 744 SER A O 1
ATOM 5770 N N . ASP A 1 745 ? 34.434 -21.654 -15.266 1.00 94.75 745 ASP A N 1
ATOM 5771 C CA . ASP A 1 745 ? 33.043 -22.045 -15.036 1.00 94.75 745 ASP A CA 1
ATOM 5772 C C . ASP A 1 745 ? 32.804 -22.497 -13.588 1.00 94.75 745 ASP A C 1
ATOM 5774 O O . ASP A 1 745 ? 33.633 -23.203 -13.000 1.00 94.75 745 ASP A O 1
ATOM 5778 N N . TYR A 1 746 ? 31.633 -22.153 -13.046 1.00 94.38 746 TYR A N 1
ATOM 5779 C CA . TYR A 1 746 ? 31.169 -22.528 -11.710 1.00 94.38 746 TYR A CA 1
ATOM 5780 C C . TYR A 1 746 ? 29.753 -23.103 -11.750 1.00 94.38 746 TYR A C 1
ATOM 5782 O O . TYR A 1 746 ? 28.812 -22.414 -12.128 1.00 94.38 746 TYR A O 1
ATOM 5790 N N . THR A 1 747 ? 29.580 -24.350 -11.306 1.00 93.62 747 THR A N 1
ATOM 5791 C CA . THR A 1 747 ? 28.250 -24.953 -11.122 1.00 93.62 747 THR A CA 1
ATOM 5792 C C . THR A 1 747 ? 27.665 -24.573 -9.763 1.00 93.62 747 THR A C 1
ATOM 5794 O O . THR A 1 747 ? 28.264 -24.850 -8.720 1.00 93.62 747 THR A O 1
ATOM 5797 N N . VAL A 1 748 ? 26.458 -24.013 -9.773 1.00 90.50 748 VAL A N 1
ATOM 5798 C CA . VAL A 1 748 ? 25.660 -23.691 -8.588 1.00 90.50 748 VAL A CA 1
ATOM 5799 C C . VAL A 1 748 ? 24.520 -24.702 -8.499 1.00 90.50 748 VAL A C 1
ATOM 5801 O O . VAL A 1 748 ? 23.535 -24.611 -9.226 1.00 90.50 748 VAL A O 1
ATOM 5804 N N . ALA A 1 749 ? 24.672 -25.710 -7.637 1.00 85.88 749 ALA A N 1
ATOM 5805 C CA . ALA A 1 749 ? 23.749 -26.849 -7.575 1.00 85.88 749 ALA A CA 1
ATOM 5806 C C . ALA A 1 749 ? 22.382 -26.512 -6.951 1.00 85.88 749 ALA A C 1
ATOM 5808 O O . ALA A 1 749 ? 21.372 -27.091 -7.345 1.00 85.88 749 ALA A O 1
ATOM 5809 N N . LYS A 1 750 ? 22.349 -25.584 -5.987 1.00 84.38 750 LYS A N 1
ATOM 5810 C CA . LYS A 1 750 ? 21.128 -25.122 -5.312 1.00 84.38 750 LYS A CA 1
ATOM 5811 C C . LYS A 1 750 ? 21.124 -23.593 -5.196 1.00 84.38 750 LYS A C 1
ATOM 5813 O O . LYS A 1 750 ? 21.355 -23.091 -4.104 1.00 84.38 750 LYS A O 1
ATOM 5818 N N . PRO A 1 751 ? 20.877 -22.848 -6.288 1.00 83.12 751 PRO A N 1
ATOM 5819 C CA . PRO A 1 751 ? 20.968 -21.385 -6.259 1.00 83.12 751 PRO A CA 1
ATOM 5820 C C . PRO A 1 751 ? 20.039 -20.725 -5.229 1.00 83.12 751 PRO A C 1
ATOM 5822 O O . PRO A 1 751 ? 20.345 -19.676 -4.684 1.00 83.12 751 PRO A O 1
ATOM 5825 N N . HIS A 1 752 ? 18.910 -21.365 -4.925 1.00 74.50 752 HIS A N 1
ATOM 5826 C CA . HIS A 1 752 ? 17.934 -20.914 -3.933 1.00 74.50 752 HIS A CA 1
ATOM 5827 C C . HIS A 1 752 ? 18.386 -21.098 -2.469 1.00 74.50 752 HIS A C 1
ATOM 5829 O O . HIS A 1 752 ? 17.637 -20.739 -1.564 1.00 74.50 752 HIS A O 1
ATOM 5835 N N . ASN A 1 753 ? 19.569 -21.677 -2.214 1.00 69.88 753 ASN A N 1
ATOM 5836 C CA . ASN A 1 753 ? 20.016 -22.043 -0.873 1.00 69.88 753 ASN A CA 1
ATOM 5837 C C . ASN A 1 753 ? 21.431 -21.525 -0.561 1.00 69.88 753 ASN A C 1
ATOM 5839 O O . ASN A 1 753 ? 22.416 -21.920 -1.187 1.00 69.88 753 ASN A O 1
ATOM 5843 N N . GLY A 1 754 ? 21.527 -20.709 0.490 1.00 67.12 754 GLY A N 1
ATOM 5844 C CA . GLY A 1 754 ? 22.777 -20.122 0.961 1.00 67.12 754 GLY A CA 1
ATOM 5845 C C . GLY A 1 754 ? 23.240 -18.926 0.127 1.00 67.12 754 GLY A C 1
ATOM 5846 O O . GLY A 1 754 ? 22.563 -18.463 -0.786 1.00 67.12 754 GLY A O 1
ATOM 5847 N N . THR A 1 755 ? 24.411 -18.396 0.475 1.00 82.19 755 THR A N 1
ATOM 5848 C CA . THR A 1 755 ? 25.007 -17.244 -0.213 1.00 82.19 755 THR A CA 1
ATOM 5849 C C . THR A 1 755 ? 25.924 -17.722 -1.338 1.00 82.19 755 THR A C 1
ATOM 5851 O O . THR A 1 755 ? 26.801 -18.567 -1.113 1.00 82.19 755 THR A O 1
ATOM 5854 N N . HIS A 1 756 ? 25.769 -17.160 -2.540 1.00 91.00 756 HIS A N 1
ATOM 5855 C CA . HIS A 1 756 ? 26.666 -17.417 -3.670 1.00 91.00 756 HIS A CA 1
ATOM 5856 C C . HIS A 1 756 ? 27.374 -16.133 -4.114 1.00 91.00 756 HIS A C 1
ATOM 5858 O O . HIS A 1 756 ? 26.745 -15.103 -4.357 1.00 91.00 756 HIS A O 1
ATOM 5864 N N . THR A 1 757 ? 28.700 -16.187 -4.199 1.00 93.62 757 THR A N 1
ATOM 5865 C CA . THR A 1 757 ? 29.570 -15.078 -4.585 1.00 93.62 757 THR A CA 1
ATOM 5866 C C . THR A 1 757 ? 30.676 -15.560 -5.516 1.00 93.62 757 THR A C 1
ATOM 5868 O O . THR A 1 757 ? 31.150 -16.692 -5.411 1.00 93.62 757 THR A O 1
ATOM 5871 N N . VAL A 1 758 ? 31.122 -14.688 -6.418 1.00 94.06 758 VAL A N 1
ATOM 5872 C CA . VAL A 1 758 ? 32.356 -14.877 -7.185 1.00 94.06 758 VAL A CA 1
ATOM 5873 C C . VAL A 1 758 ? 33.237 -13.651 -7.046 1.00 94.06 758 VAL A C 1
ATOM 5875 O O . VAL A 1 758 ? 32.802 -12.540 -7.322 1.00 94.06 758 VAL A O 1
ATOM 5878 N N . LEU A 1 759 ? 34.477 -13.847 -6.618 1.00 93.12 759 LEU A N 1
ATOM 5879 C CA . LEU A 1 759 ? 35.496 -12.808 -6.578 1.00 93.12 759 LEU A CA 1
ATOM 5880 C C . LEU A 1 759 ? 36.402 -12.907 -7.801 1.00 93.12 759 LEU A C 1
ATOM 5882 O O . LEU A 1 759 ? 36.759 -14.007 -8.220 1.00 93.12 759 LEU A O 1
ATOM 5886 N N . PHE A 1 760 ? 36.814 -11.760 -8.321 1.00 92.56 760 PHE A N 1
ATOM 5887 C CA . PHE A 1 760 ? 37.741 -11.591 -9.429 1.00 92.56 760 PHE A CA 1
ATOM 5888 C C . PHE A 1 760 ? 38.950 -10.817 -8.939 1.00 92.56 760 PHE A C 1
ATOM 5890 O O . PHE A 1 760 ? 38.826 -9.849 -8.193 1.00 92.56 760 PHE A O 1
ATOM 5897 N N . SER A 1 761 ? 40.127 -11.226 -9.380 1.00 92.31 761 SER A N 1
ATOM 5898 C CA . SER A 1 761 ? 41.373 -10.557 -9.060 1.00 92.31 761 SER A CA 1
ATOM 5899 C C . SER A 1 761 ? 42.292 -10.558 -10.273 1.00 92.31 761 SER A C 1
ATOM 5901 O O . SER A 1 761 ? 42.391 -11.561 -10.976 1.00 92.31 761 SER A O 1
ATOM 5903 N N . ALA A 1 762 ? 42.986 -9.447 -10.489 1.00 92.50 762 ALA A N 1
ATOM 5904 C CA . ALA A 1 762 ? 43.978 -9.300 -11.538 1.00 92.50 762 ALA A CA 1
ATOM 5905 C C . ALA A 1 762 ? 45.338 -8.952 -10.934 1.00 92.50 762 ALA A C 1
ATOM 5907 O O . ALA A 1 762 ? 45.413 -8.261 -9.923 1.00 92.50 762 ALA A O 1
ATOM 5908 N N . GLU A 1 763 ? 46.397 -9.403 -11.583 1.00 93.56 763 GLU A N 1
ATOM 5909 C CA . GLU A 1 763 ? 47.739 -8.859 -11.462 1.00 93.56 763 GLU A CA 1
ATOM 5910 C C . GLU A 1 763 ? 48.188 -8.457 -12.862 1.00 93.56 763 GLU A C 1
ATOM 5912 O O . GLU A 1 763 ? 48.133 -9.271 -13.784 1.00 93.56 763 GLU A O 1
ATOM 5917 N N . ILE A 1 764 ? 48.560 -7.193 -13.043 1.00 92.44 764 ILE A N 1
ATOM 5918 C CA . ILE A 1 764 ? 48.973 -6.631 -14.330 1.00 92.44 764 ILE A CA 1
ATOM 5919 C C . ILE A 1 764 ? 50.211 -5.775 -14.088 1.00 92.44 764 ILE A C 1
ATOM 5921 O O . ILE A 1 764 ? 50.254 -4.980 -13.148 1.00 92.44 764 ILE A O 1
ATOM 5925 N N . TRP A 1 765 ? 51.203 -5.940 -14.954 1.00 90.25 765 TRP A N 1
ATOM 5926 C CA . TRP A 1 765 ? 52.429 -5.152 -14.958 1.00 90.25 765 TRP A CA 1
ATOM 5927 C C . TRP A 1 765 ? 52.705 -4.652 -16.369 1.00 90.25 765 TRP A C 1
ATOM 5929 O O . TRP A 1 765 ? 52.552 -5.414 -17.329 1.00 90.25 765 TRP A O 1
ATOM 5939 N N . GLU A 1 766 ? 53.145 -3.407 -16.470 1.00 86.94 766 GLU A N 1
ATOM 5940 C CA . GLU A 1 766 ? 53.844 -2.883 -17.641 1.00 86.94 766 GLU A CA 1
ATOM 5941 C C . GLU A 1 766 ? 55.263 -3.494 -17.644 1.00 86.94 766 GLU A C 1
ATOM 5943 O O . GLU A 1 766 ? 55.859 -3.729 -16.585 1.00 86.94 766 GLU A O 1
ATOM 5948 N N . LYS A 1 767 ? 55.768 -3.884 -18.817 1.00 83.69 767 LYS A N 1
ATOM 5949 C CA . LYS A 1 767 ? 57.046 -4.574 -18.995 1.00 83.69 767 LYS A CA 1
ATOM 5950 C C . LYS A 1 767 ? 58.020 -3.786 -19.864 1.00 83.69 767 LYS A C 1
ATOM 5952 O O . LYS A 1 767 ? 58.262 -4.157 -21.011 1.00 83.69 767 LYS A O 1
ATOM 5957 N N . ASP A 1 768 ? 58.792 -2.945 -19.199 1.00 70.00 768 ASP A N 1
ATOM 5958 C CA . ASP A 1 768 ? 60.063 -2.432 -19.706 1.00 70.00 768 ASP A CA 1
ATOM 5959 C C . ASP A 1 768 ? 61.030 -3.481 -20.289 1.00 70.00 768 ASP A C 1
ATOM 5961 O O . ASP A 1 768 ? 61.162 -4.625 -19.827 1.00 70.00 768 ASP A O 1
ATOM 5965 N N . SER A 1 769 ? 61.777 -3.063 -21.310 1.00 60.66 769 SER A N 1
ATOM 5966 C CA . SER A 1 769 ? 62.893 -3.813 -21.897 1.00 60.66 769 SER A CA 1
ATOM 5967 C C . SER A 1 769 ? 64.238 -3.514 -21.204 1.00 60.66 769 SER A C 1
ATOM 5969 O O . SER A 1 769 ? 65.067 -4.415 -21.035 1.00 60.66 769 SER A O 1
ATOM 5971 N N . THR A 1 770 ? 64.421 -2.287 -20.698 1.00 57.03 770 THR A N 1
ATOM 5972 C CA . THR A 1 770 ? 65.551 -1.891 -19.843 1.00 57.03 770 THR A CA 1
ATOM 5973 C C . THR A 1 770 ? 65.070 -0.989 -18.702 1.00 57.03 770 THR A C 1
ATOM 5975 O O . THR A 1 770 ? 65.000 0.226 -18.864 1.00 57.03 770 THR A O 1
ATOM 5978 N N . GLY A 1 771 ? 64.751 -1.561 -17.540 1.00 59.97 771 GLY A N 1
ATOM 5979 C CA . GLY A 1 771 ? 64.175 -0.792 -16.432 1.00 59.97 771 GLY A CA 1
ATOM 5980 C C . GLY A 1 771 ? 63.489 -1.658 -15.379 1.00 59.97 771 GLY A C 1
ATOM 5981 O O . GLY A 1 771 ? 63.648 -2.882 -15.368 1.00 59.97 771 GLY A O 1
ATOM 5982 N N . SER A 1 772 ? 62.764 -1.007 -14.470 1.00 65.56 772 SER A N 1
ATOM 5983 C CA . SER A 1 772 ? 61.911 -1.643 -13.465 1.00 65.56 772 SER A CA 1
ATOM 5984 C C . SER A 1 772 ? 60.463 -1.606 -13.940 1.00 65.56 772 SER A C 1
ATOM 5986 O O . SER A 1 772 ? 59.894 -0.529 -13.992 1.00 65.56 772 SER A O 1
ATOM 5988 N N . SER A 1 773 ? 59.879 -2.777 -14.213 1.00 78.19 773 SER A N 1
ATOM 5989 C CA . SER A 1 773 ? 58.464 -2.931 -14.580 1.00 78.19 773 SER A CA 1
ATOM 5990 C C . SER A 1 773 ? 57.521 -2.188 -13.632 1.00 78.19 773 SER A C 1
ATOM 5992 O O . SER A 1 773 ? 57.611 -2.387 -12.416 1.00 78.19 773 SER A O 1
ATOM 5994 N N . ASP A 1 774 ? 56.576 -1.434 -14.188 1.00 79.88 774 ASP A N 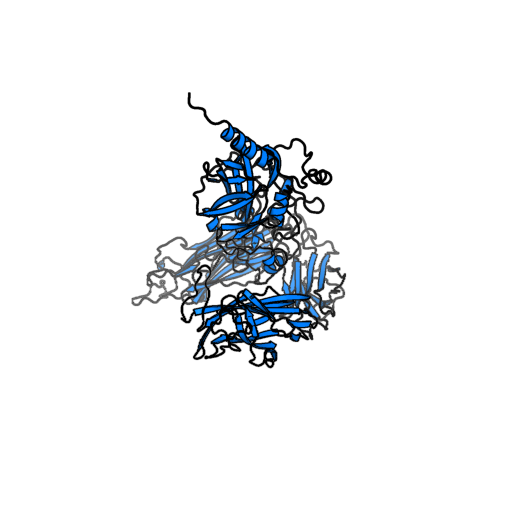1
ATOM 5995 C CA . ASP A 1 774 ? 55.590 -0.698 -13.403 1.00 79.88 774 ASP A CA 1
ATOM 5996 C C . ASP A 1 774 ? 54.372 -1.562 -13.047 1.00 79.88 774 ASP A C 1
ATOM 5998 O O . ASP A 1 774 ? 53.833 -2.329 -13.856 1.00 79.88 774 ASP A O 1
ATOM 6002 N N . VAL A 1 775 ? 53.922 -1.442 -11.796 1.00 84.56 775 VAL A N 1
ATOM 6003 C CA . VAL A 1 775 ? 52.723 -2.130 -11.306 1.00 84.56 775 VAL A CA 1
ATOM 6004 C C . VAL A 1 775 ? 51.478 -1.414 -11.800 1.00 84.56 775 VAL A C 1
ATOM 6006 O O . VAL A 1 775 ? 51.282 -0.232 -11.529 1.00 84.56 775 VAL A O 1
ATOM 6009 N N . ILE A 1 776 ? 50.588 -2.171 -12.439 1.00 82.56 776 ILE A N 1
ATOM 6010 C CA . ILE A 1 776 ? 49.291 -1.670 -12.886 1.00 82.56 776 ILE A CA 1
ATOM 6011 C C . ILE A 1 776 ? 48.176 -2.046 -11.910 1.00 82.56 776 ILE A C 1
ATOM 6013 O O . ILE A 1 776 ? 47.391 -1.193 -11.517 1.00 82.56 776 ILE A O 1
ATOM 6017 N N . VAL A 1 777 ? 48.088 -3.321 -11.527 1.00 86.06 777 VAL A N 1
ATOM 6018 C CA . VAL A 1 777 ? 47.173 -3.834 -10.491 1.00 86.06 777 VAL A CA 1
ATOM 6019 C C . VAL A 1 777 ? 47.847 -5.024 -9.821 1.00 86.06 777 VAL A C 1
ATOM 6021 O O . VAL A 1 777 ? 48.517 -5.804 -10.500 1.00 86.06 777 VAL A O 1
ATOM 6024 N N . LYS A 1 778 ? 47.640 -5.202 -8.513 1.00 86.19 778 LYS A N 1
ATOM 6025 C CA . LYS A 1 778 ? 48.065 -6.402 -7.782 1.00 86.19 778 LYS A CA 1
ATOM 6026 C C . LYS A 1 778 ? 46.895 -7.291 -7.408 1.00 86.19 778 LYS A C 1
ATOM 6028 O O . LYS A 1 778 ? 45.774 -6.831 -7.178 1.00 86.19 778 LYS A O 1
ATOM 6033 N N . HIS A 1 779 ? 47.204 -8.577 -7.274 1.00 89.12 779 HIS A N 1
ATOM 6034 C CA . HIS A 1 779 ? 46.228 -9.546 -6.819 1.00 89.12 779 HIS A CA 1
ATOM 6035 C C . HIS A 1 779 ? 45.564 -9.120 -5.501 1.00 89.12 779 HIS A C 1
ATOM 6037 O O . HIS A 1 779 ? 46.186 -8.558 -4.605 1.00 89.12 779 HIS A O 1
ATOM 6043 N N . GLU A 1 780 ? 44.270 -9.421 -5.419 1.00 83.00 780 GLU A N 1
ATOM 6044 C CA . GLU A 1 780 ? 43.376 -9.212 -4.282 1.00 83.00 780 GLU A CA 1
ATOM 6045 C C . GLU A 1 780 ? 43.174 -7.739 -3.853 1.00 83.00 780 GLU A C 1
ATOM 6047 O O . GLU A 1 780 ? 42.551 -7.491 -2.822 1.00 83.00 780 GLU A O 1
ATOM 6052 N N . GLN A 1 781 ? 43.612 -6.757 -4.660 1.00 84.19 781 GLN A N 1
ATOM 6053 C CA . GLN A 1 781 ? 43.615 -5.327 -4.309 1.00 84.19 781 GLN A CA 1
ATOM 6054 C C . GLN A 1 781 ? 43.015 -4.409 -5.412 1.00 84.19 781 GLN A C 1
ATOM 6056 O O . GLN A 1 781 ? 43.761 -3.891 -6.246 1.00 84.19 781 GLN A O 1
ATOM 6061 N N . PRO A 1 782 ? 41.678 -4.176 -5.421 1.00 76.31 782 PRO A N 1
ATOM 6062 C CA . PRO A 1 782 ? 40.650 -4.904 -4.684 1.00 76.31 782 PRO A CA 1
ATOM 6063 C C . PRO A 1 782 ? 40.192 -6.135 -5.476 1.00 76.31 782 PRO A C 1
ATOM 6065 O O . PRO A 1 782 ? 40.190 -6.151 -6.709 1.00 76.31 782 PRO A O 1
ATOM 6068 N N . ALA A 1 783 ? 39.729 -7.167 -4.775 1.00 83.69 783 ALA A N 1
ATOM 6069 C CA . ALA A 1 783 ? 38.963 -8.219 -5.429 1.00 83.69 783 ALA A CA 1
ATOM 6070 C C . ALA A 1 783 ? 37.569 -7.689 -5.821 1.00 83.69 783 ALA A C 1
ATOM 6072 O O . ALA A 1 783 ? 36.811 -7.234 -4.966 1.00 83.69 783 ALA A O 1
ATOM 6073 N N . VAL A 1 784 ? 37.214 -7.768 -7.104 1.00 88.56 784 VAL A N 1
ATOM 6074 C CA . VAL A 1 784 ? 35.875 -7.411 -7.598 1.00 88.56 784 VAL A CA 1
ATOM 6075 C C . VAL A 1 784 ? 34.906 -8.537 -7.255 1.00 88.56 784 VAL A C 1
ATOM 6077 O O . VAL A 1 784 ? 35.186 -9.691 -7.558 1.00 88.56 784 VAL A O 1
ATOM 6080 N N . ARG A 1 785 ? 33.769 -8.234 -6.625 1.00 90.50 785 ARG A N 1
ATOM 6081 C CA . ARG A 1 785 ? 32.783 -9.227 -6.178 1.00 90.50 785 ARG A CA 1
ATOM 6082 C C . ARG A 1 785 ? 31.539 -9.203 -7.057 1.00 90.50 785 ARG A C 1
ATOM 6084 O O . ARG A 1 785 ? 30.952 -8.148 -7.261 1.00 90.50 785 ARG A O 1
ATOM 6091 N N . LEU A 1 786 ? 31.102 -10.381 -7.490 1.00 93.44 786 LEU A N 1
ATOM 6092 C CA . LEU A 1 786 ? 29.751 -10.653 -7.963 1.00 93.44 786 LEU A CA 1
ATOM 6093 C C . LEU A 1 786 ? 28.968 -11.393 -6.872 1.00 93.44 786 LEU A C 1
ATOM 6095 O O . LEU A 1 786 ? 29.441 -12.407 -6.356 1.00 93.44 786 LEU A O 1
ATOM 6099 N N . GLY A 1 787 ? 27.784 -10.903 -6.515 1.00 92.69 787 GLY A N 1
ATOM 6100 C CA . GLY A 1 787 ? 26.834 -11.574 -5.624 1.00 92.69 787 GLY A CA 1
ATOM 6101 C C . GLY A 1 787 ? 25.633 -12.107 -6.399 1.00 92.69 787 GLY A C 1
ATOM 6102 O O . GLY A 1 787 ? 25.157 -11.439 -7.316 1.00 92.69 787 GLY A O 1
ATOM 6103 N N . TYR A 1 788 ? 25.161 -13.299 -6.038 1.00 92.25 788 TYR A N 1
ATOM 6104 C CA . TYR A 1 788 ? 23.937 -13.884 -6.582 1.00 92.25 788 TYR A CA 1
ATOM 6105 C C . TYR A 1 788 ? 22.735 -13.569 -5.692 1.00 92.25 788 TYR A C 1
ATOM 6107 O O . TYR A 1 788 ? 22.811 -13.726 -4.471 1.00 92.25 788 TYR A O 1
ATOM 6115 N N . ASP A 1 789 ? 21.621 -13.195 -6.311 1.00 86.06 789 ASP A N 1
ATOM 6116 C CA . ASP A 1 789 ? 20.340 -12.982 -5.648 1.00 86.06 789 ASP A CA 1
ATOM 6117 C C . ASP A 1 789 ? 19.321 -14.057 -6.084 1.00 86.06 789 ASP A C 1
ATOM 6119 O O . ASP A 1 789 ? 18.909 -14.079 -7.249 1.00 86.06 789 ASP A O 1
ATOM 6123 N N . PRO A 1 790 ? 18.870 -14.946 -5.174 1.00 77.12 790 PRO A N 1
ATOM 6124 C CA . PRO A 1 790 ? 17.890 -15.983 -5.497 1.00 77.12 790 PRO A CA 1
ATOM 6125 C C . PRO A 1 790 ? 16.476 -15.434 -5.769 1.00 77.12 790 PRO A C 1
ATOM 6127 O O . PRO A 1 790 ? 15.670 -16.081 -6.451 1.00 77.12 790 PRO A O 1
ATOM 6130 N N . LEU A 1 791 ? 16.134 -14.236 -5.282 1.00 75.62 791 LEU A N 1
ATOM 6131 C CA . LEU A 1 791 ? 14.818 -13.642 -5.541 1.00 75.62 791 LEU A CA 1
ATOM 6132 C C . LEU A 1 791 ? 14.685 -13.258 -7.012 1.00 75.62 791 LEU A C 1
ATOM 6134 O O . LEU A 1 791 ? 13.687 -13.603 -7.650 1.00 75.62 791 LEU A O 1
ATOM 6138 N N . THR A 1 792 ? 15.722 -12.630 -7.561 1.00 81.81 792 THR A N 1
ATOM 6139 C CA . THR A 1 792 ? 15.770 -12.185 -8.959 1.00 81.81 792 THR A CA 1
ATOM 6140 C C . THR A 1 792 ? 16.437 -13.185 -9.909 1.00 81.81 792 THR A C 1
ATOM 6142 O O . THR A 1 792 ? 16.348 -13.001 -11.120 1.00 81.81 792 THR A O 1
ATOM 6145 N N . ASP A 1 793 ? 17.046 -14.259 -9.387 1.00 86.94 793 ASP A N 1
ATOM 6146 C CA . ASP A 1 793 ? 17.850 -15.233 -10.144 1.00 86.94 793 ASP A CA 1
ATOM 6147 C C . ASP A 1 793 ? 18.904 -14.546 -11.029 1.00 86.94 793 ASP A C 1
ATOM 6149 O O . ASP A 1 793 ? 19.000 -14.773 -12.240 1.00 86.94 793 ASP A O 1
ATOM 6153 N N . SER A 1 794 ? 19.671 -13.649 -10.407 1.00 92.06 794 SER A N 1
ATOM 6154 C CA . SER A 1 794 ? 20.600 -12.760 -11.102 1.00 92.06 794 SER A CA 1
ATOM 6155 C C . SER A 1 794 ? 21.922 -12.572 -10.356 1.00 92.06 794 SER A C 1
ATOM 6157 O O . SER A 1 794 ? 22.016 -12.809 -9.151 1.00 92.06 794 SER A O 1
ATOM 6159 N N . TRP A 1 795 ? 22.954 -12.139 -11.084 1.00 94.25 795 TRP A N 1
ATOM 6160 C CA . TRP A 1 795 ? 24.262 -11.764 -10.543 1.00 94.25 795 TRP A CA 1
ATOM 6161 C C . TRP A 1 795 ? 24.510 -10.261 -10.687 1.00 94.25 795 TRP A C 1
ATOM 6163 O O . TRP A 1 795 ? 24.223 -9.673 -11.733 1.00 94.25 795 TRP A O 1
ATOM 6173 N N . LYS A 1 796 ? 25.094 -9.641 -9.656 1.00 92.00 796 LYS A N 1
ATOM 6174 C CA . LYS A 1 796 ? 25.414 -8.202 -9.626 1.00 92.00 796 LYS A CA 1
ATOM 6175 C C . LYS A 1 796 ? 26.811 -7.946 -9.091 1.00 92.00 796 LYS A C 1
ATOM 6177 O O . LYS A 1 796 ? 27.245 -8.633 -8.169 1.00 92.00 796 LYS A O 1
ATOM 6182 N N . ALA A 1 797 ? 27.486 -6.944 -9.649 1.00 87.50 797 ALA A N 1
ATOM 6183 C CA . ALA A 1 797 ? 28.742 -6.449 -9.103 1.00 87.50 797 ALA A CA 1
ATOM 6184 C C . ALA A 1 797 ? 28.485 -5.599 -7.854 1.00 87.50 797 ALA A C 1
ATOM 6186 O O . ALA A 1 797 ? 27.645 -4.704 -7.872 1.00 87.50 797 ALA A O 1
ATOM 6187 N N . ASP A 1 798 ? 29.211 -5.894 -6.780 1.00 73.31 798 ASP A N 1
ATOM 6188 C CA . ASP A 1 798 ? 29.093 -5.237 -5.478 1.00 73.31 798 ASP A CA 1
ATOM 6189 C C . ASP A 1 798 ? 30.500 -4.915 -4.962 1.00 73.31 798 ASP A C 1
ATOM 6191 O O . ASP A 1 798 ? 31.148 -5.737 -4.311 1.00 73.31 798 ASP A O 1
ATOM 6195 N N . VAL A 1 799 ? 31.023 -3.749 -5.350 1.00 68.75 799 VAL A N 1
ATOM 6196 C CA . VAL A 1 799 ? 32.378 -3.302 -4.995 1.00 68.75 799 VAL A CA 1
ATOM 6197 C C . VAL A 1 799 ? 32.331 -1.869 -4.486 1.00 68.75 799 VAL A C 1
ATOM 6199 O O . VAL A 1 799 ? 31.767 -0.990 -5.135 1.00 68.75 799 VAL A O 1
ATOM 6202 N N . THR A 1 800 ? 32.993 -1.615 -3.360 1.00 62.50 800 THR A N 1
ATOM 6203 C CA . THR A 1 800 ? 33.251 -0.259 -2.867 1.00 62.50 800 THR A CA 1
ATOM 6204 C C . THR A 1 800 ? 34.321 0.408 -3.737 1.00 62.50 800 THR A C 1
ATOM 6206 O O . THR A 1 800 ? 35.475 -0.018 -3.723 1.00 62.50 800 THR A O 1
ATOM 6209 N N . LEU A 1 801 ? 33.947 1.437 -4.504 1.00 71.25 801 LEU A N 1
ATOM 6210 C CA . LEU A 1 801 ? 34.819 2.168 -5.436 1.00 71.25 801 LEU A CA 1
ATOM 6211 C C . LEU A 1 801 ? 34.641 3.692 -5.305 1.00 71.25 801 LEU A C 1
ATOM 6213 O O . LEU A 1 801 ? 33.579 4.129 -4.855 1.00 71.25 801 LEU A O 1
ATOM 6217 N N . PRO A 1 802 ? 35.626 4.506 -5.740 1.00 62.56 802 PRO A N 1
ATOM 6218 C CA . PRO A 1 802 ? 36.945 4.110 -6.251 1.00 62.56 802 PRO A CA 1
ATOM 6219 C C . PRO A 1 802 ? 37.846 3.545 -5.145 1.00 62.56 802 PRO A C 1
ATOM 6221 O O . PRO A 1 802 ? 37.678 3.866 -3.969 1.00 62.56 802 PRO A O 1
ATOM 6224 N N . ALA A 1 803 ? 38.803 2.696 -5.518 1.00 80.69 803 ALA A N 1
ATOM 6225 C CA . ALA A 1 803 ? 39.752 2.095 -4.583 1.00 80.69 803 ALA A CA 1
ATOM 6226 C C . ALA A 1 803 ? 41.185 2.431 -5.006 1.00 80.69 803 ALA A C 1
ATOM 6228 O O . ALA A 1 803 ? 41.617 2.019 -6.081 1.00 80.69 803 ALA A O 1
ATOM 6229 N N . TYR A 1 804 ? 41.891 3.184 -4.162 1.00 88.38 804 TYR A N 1
ATOM 6230 C CA . TYR A 1 804 ? 43.264 3.641 -4.378 1.00 88.38 804 TYR A CA 1
ATOM 6231 C C . TYR A 1 804 ? 44.259 2.779 -3.593 1.00 88.38 804 TYR A C 1
ATOM 6233 O O . TYR A 1 804 ? 44.035 2.486 -2.417 1.00 88.38 804 TYR A O 1
ATOM 6241 N N . PHE A 1 805 ? 45.376 2.432 -4.226 1.00 86.62 805 PHE A N 1
ATOM 6242 C CA . PHE A 1 805 ? 46.447 1.612 -3.670 1.00 86.62 805 PHE A CA 1
ATOM 6243 C C . PHE A 1 805 ? 47.800 2.270 -3.929 1.00 86.62 805 PHE A C 1
ATOM 6245 O O . PHE A 1 805 ? 48.080 2.764 -5.020 1.00 86.62 805 PHE A O 1
ATOM 6252 N N . GLU A 1 806 ? 48.653 2.262 -2.911 1.00 89.12 806 GLU A N 1
ATOM 6253 C CA . GLU A 1 806 ? 50.025 2.750 -2.992 1.00 89.12 806 GLU A CA 1
ATOM 6254 C C . GLU A 1 806 ? 50.913 1.878 -2.109 1.00 89.12 806 GLU A C 1
ATOM 6256 O O . GLU A 1 806 ? 50.653 1.714 -0.915 1.00 89.12 806 GLU A O 1
ATOM 6261 N N . ASP A 1 807 ? 51.967 1.325 -2.699 1.00 82.25 807 ASP A N 1
ATOM 6262 C CA . ASP A 1 807 ? 53.000 0.593 -1.981 1.00 82.25 807 ASP A CA 1
ATOM 6263 C C . ASP A 1 807 ? 54.392 0.845 -2.578 1.00 82.25 807 ASP A C 1
ATOM 6265 O O . ASP A 1 807 ? 54.586 1.709 -3.433 1.00 82.25 807 ASP A O 1
ATOM 6269 N N . SER A 1 808 ? 55.397 0.113 -2.094 1.00 78.38 808 SER A N 1
ATOM 6270 C CA . SER A 1 808 ? 56.782 0.271 -2.541 1.00 78.38 808 SER A CA 1
ATOM 6271 C C . SER A 1 808 ? 57.019 -0.081 -4.014 1.00 78.38 808 SER A C 1
ATOM 6273 O O . SER A 1 808 ? 58.100 0.210 -4.518 1.00 78.38 808 SER A O 1
ATOM 6275 N N . ALA A 1 809 ? 56.061 -0.721 -4.687 1.00 75.25 809 ALA A N 1
ATOM 6276 C CA . ALA A 1 809 ? 56.158 -1.116 -6.086 1.00 75.25 809 ALA A CA 1
ATOM 6277 C C . ALA A 1 809 ? 55.373 -0.200 -7.040 1.00 75.25 809 ALA A C 1
ATOM 6279 O O . ALA A 1 809 ? 55.573 -0.307 -8.244 1.00 75.25 809 ALA A O 1
ATOM 6280 N N . GLY A 1 810 ? 54.491 0.678 -6.547 1.00 82.56 810 GLY A N 1
ATOM 6281 C CA . GLY A 1 810 ? 53.750 1.606 -7.404 1.00 82.56 810 GLY A CA 1
ATOM 6282 C C . GLY A 1 810 ? 52.486 2.184 -6.773 1.00 82.56 810 GLY A C 1
ATOM 6283 O O . GLY A 1 810 ? 52.179 1.938 -5.604 1.00 82.56 810 GLY A O 1
ATOM 6284 N N . LYS A 1 811 ? 51.749 2.965 -7.570 1.00 89.25 811 LYS A N 1
ATOM 6285 C CA . LYS A 1 811 ? 50.449 3.549 -7.206 1.00 89.25 811 LYS A CA 1
ATOM 6286 C C . LYS A 1 811 ? 49.434 3.223 -8.290 1.00 89.25 811 LYS A C 1
ATOM 6288 O O . LYS A 1 811 ? 49.728 3.430 -9.464 1.00 89.25 811 LYS A O 1
ATOM 6293 N N . TRP A 1 812 ? 48.251 2.754 -7.920 1.00 90.88 812 TRP A N 1
ATOM 6294 C CA . TRP A 1 812 ? 47.176 2.469 -8.867 1.00 90.88 812 TRP A CA 1
ATOM 6295 C C . TRP A 1 812 ? 45.805 2.626 -8.219 1.00 90.88 812 TRP A C 1
ATOM 6297 O O . TRP A 1 812 ? 45.662 2.606 -6.999 1.00 90.88 812 TRP A O 1
ATOM 6307 N N . GLU A 1 813 ? 44.776 2.777 -9.038 1.00 90.19 813 GLU A N 1
ATOM 6308 C CA . GLU A 1 813 ? 43.395 2.852 -8.597 1.00 90.19 813 GLU A CA 1
ATOM 6309 C C . GLU A 1 813 ? 42.452 2.113 -9.545 1.00 90.19 813 GLU A C 1
ATOM 6311 O O . GLU A 1 813 ? 42.635 2.086 -10.764 1.00 90.19 813 GLU A O 1
ATOM 6316 N N . VAL A 1 814 ? 41.397 1.537 -8.972 1.00 89.94 814 VAL A N 1
ATOM 6317 C CA . VAL A 1 814 ? 40.229 1.085 -9.729 1.00 89.94 814 VAL A CA 1
ATOM 6318 C C . VAL A 1 814 ? 39.196 2.204 -9.686 1.00 89.94 814 VAL A C 1
ATOM 6320 O O . VAL A 1 814 ? 38.645 2.511 -8.627 1.00 89.94 814 VAL A O 1
ATOM 6323 N N . LYS A 1 815 ? 38.945 2.820 -10.844 1.00 89.38 815 LYS A N 1
ATOM 6324 C CA . LYS A 1 815 ? 38.055 3.980 -10.998 1.00 89.38 815 LYS A CA 1
ATOM 6325 C C . LYS A 1 815 ? 36.585 3.588 -10.995 1.00 89.38 815 LYS A C 1
ATOM 6327 O O . LYS A 1 815 ? 35.759 4.277 -10.406 1.00 89.38 815 LYS A O 1
ATOM 6332 N N . SER A 1 816 ? 36.248 2.499 -11.681 1.00 89.88 816 SER A N 1
ATOM 6333 C CA . SER A 1 816 ? 34.878 1.991 -11.750 1.00 89.88 816 SER A CA 1
ATOM 6334 C C . SER A 1 816 ? 34.853 0.513 -12.126 1.00 89.88 816 SER A C 1
ATOM 6336 O O . SER A 1 816 ? 35.767 0.007 -12.777 1.00 89.88 816 SER A O 1
ATOM 6338 N N . VAL A 1 817 ? 33.785 -0.163 -11.714 1.00 90.81 817 VAL A N 1
ATOM 6339 C CA . VAL A 1 817 ? 33.411 -1.502 -12.163 1.00 90.81 817 VAL A CA 1
ATOM 6340 C C . VAL A 1 817 ? 31.980 -1.388 -12.656 1.00 90.81 817 VAL A C 1
ATOM 6342 O O . VAL A 1 817 ? 31.114 -0.902 -11.932 1.00 90.81 817 VAL A O 1
ATOM 6345 N N . THR A 1 818 ? 31.738 -1.801 -13.893 1.00 89.94 818 THR A N 1
ATOM 6346 C CA . THR A 1 818 ? 30.427 -1.702 -14.534 1.00 89.94 818 THR A CA 1
ATOM 6347 C C . THR A 1 818 ? 30.029 -3.054 -15.102 1.00 89.94 818 THR A C 1
ATOM 6349 O O . THR A 1 818 ? 30.783 -3.691 -15.833 1.00 89.94 818 THR A O 1
ATOM 6352 N N . MET A 1 819 ? 28.844 -3.509 -14.712 1.00 91.19 819 MET A N 1
ATOM 6353 C CA . MET A 1 819 ? 28.148 -4.653 -15.285 1.00 91.19 819 MET A CA 1
ATOM 6354 C C . MET A 1 819 ? 26.677 -4.492 -14.908 1.00 91.19 819 MET A C 1
ATOM 6356 O O . MET A 1 819 ? 26.366 -4.375 -13.720 1.00 91.19 819 MET A O 1
ATOM 6360 N N . ASP A 1 820 ? 25.784 -4.473 -15.895 1.00 88.19 820 ASP A N 1
ATOM 6361 C CA . ASP A 1 820 ? 24.347 -4.535 -15.622 1.00 88.19 820 ASP A CA 1
ATOM 6362 C C . ASP A 1 820 ? 23.998 -5.840 -14.886 1.00 88.19 820 ASP A C 1
ATOM 6364 O O . ASP A 1 820 ? 24.751 -6.817 -14.933 1.00 88.19 820 ASP A O 1
ATOM 6368 N N . GLU A 1 821 ? 22.833 -5.877 -14.234 1.00 91.50 821 GLU A N 1
ATOM 6369 C CA . GLU A 1 821 ? 22.285 -7.111 -13.661 1.00 91.50 821 GLU A CA 1
ATOM 6370 C C . GLU A 1 821 ? 22.309 -8.241 -14.707 1.00 91.50 821 GLU A C 1
ATOM 6372 O O . GLU A 1 821 ? 21.709 -8.127 -15.778 1.00 91.50 821 GLU A O 1
ATOM 6377 N N . LEU A 1 822 ? 23.022 -9.326 -14.395 1.00 95.12 822 LEU A N 1
ATOM 6378 C CA . LEU A 1 822 ? 23.159 -10.493 -15.259 1.00 95.12 822 LEU A CA 1
ATOM 6379 C C . LEU A 1 822 ? 22.073 -11.507 -14.905 1.00 95.12 822 LEU A C 1
ATOM 6381 O O . LEU A 1 822 ? 22.148 -12.152 -13.856 1.00 95.12 822 LEU A O 1
ATOM 6385 N N . LYS A 1 823 ? 21.076 -11.666 -15.778 1.00 93.50 823 LYS A N 1
ATOM 6386 C CA . LYS A 1 823 ? 19.990 -12.642 -15.593 1.00 93.50 823 LYS A CA 1
ATOM 6387 C C . LYS A 1 823 ? 20.321 -13.992 -16.218 1.00 93.50 823 LYS A C 1
ATOM 6389 O O . LYS A 1 823 ? 21.250 -14.129 -17.012 1.00 93.50 823 LYS A O 1
ATOM 6394 N N . ARG A 1 824 ? 19.548 -15.018 -15.860 1.00 91.94 824 ARG A N 1
ATOM 6395 C CA . ARG A 1 824 ? 19.718 -16.362 -16.429 1.00 91.94 824 ARG A CA 1
ATOM 6396 C C . ARG A 1 824 ? 19.465 -16.361 -17.934 1.00 91.94 824 ARG A C 1
ATOM 6398 O O . ARG A 1 824 ? 18.529 -15.731 -18.415 1.00 91.94 824 ARG A O 1
ATOM 6405 N N . GLY A 1 825 ? 20.297 -17.097 -18.660 1.00 92.25 825 GLY A N 1
ATOM 6406 C CA . GLY A 1 825 ? 20.346 -17.137 -20.115 1.00 92.25 825 GLY A CA 1
ATOM 6407 C C . GLY A 1 825 ? 21.022 -15.919 -20.745 1.00 92.25 825 GLY A C 1
ATOM 6408 O O . GLY A 1 825 ? 21.136 -15.869 -21.968 1.00 92.25 825 GLY A O 1
ATOM 6409 N N . GLU A 1 826 ? 21.462 -14.938 -19.952 1.00 95.12 826 GLU A N 1
ATOM 6410 C CA . GLU A 1 826 ? 22.145 -13.759 -20.466 1.00 95.12 826 GLU A CA 1
ATOM 6411 C C . GLU A 1 826 ? 23.661 -13.893 -20.390 1.00 95.12 826 GLU A C 1
ATOM 6413 O O . GLU A 1 826 ? 24.234 -14.623 -19.578 1.00 95.12 826 GLU A O 1
ATOM 6418 N N . LYS A 1 827 ? 24.296 -13.096 -21.245 1.00 96.19 827 LYS A N 1
ATOM 6419 C CA . LYS A 1 827 ? 25.723 -12.837 -21.274 1.00 96.19 827 LYS A CA 1
ATOM 6420 C C . LYS A 1 827 ? 25.923 -11.325 -21.230 1.00 96.19 827 LYS A C 1
ATOM 6422 O O . LYS A 1 827 ? 25.340 -10.606 -22.044 1.00 96.19 827 LYS A O 1
ATOM 6427 N N . LYS A 1 828 ? 26.735 -10.843 -20.295 1.00 96.56 828 LYS A N 1
ATOM 6428 C CA . LYS A 1 828 ? 27.073 -9.423 -20.122 1.00 96.56 828 LYS A CA 1
ATOM 6429 C C . LYS A 1 828 ? 28.583 -9.259 -20.064 1.00 96.56 828 LYS A C 1
ATOM 6431 O O . LYS A 1 828 ? 29.289 -10.194 -19.708 1.00 96.56 828 LYS A O 1
ATOM 6436 N N . THR A 1 829 ? 29.073 -8.073 -20.391 1.00 95.56 829 THR A N 1
ATOM 6437 C CA . THR A 1 829 ? 30.490 -7.739 -20.237 1.00 95.56 829 THR A CA 1
ATOM 6438 C C . THR A 1 829 ? 30.669 -6.978 -18.930 1.00 95.56 829 THR A C 1
ATOM 6440 O O . THR A 1 829 ? 29.991 -5.979 -18.697 1.00 95.56 829 THR A O 1
ATOM 6443 N N . LEU A 1 830 ? 31.559 -7.472 -18.074 1.00 94.62 830 LEU A N 1
ATOM 6444 C CA . LEU A 1 830 ? 32.033 -6.764 -16.894 1.00 94.62 830 LEU A CA 1
ATOM 6445 C C . LEU A 1 830 ? 33.257 -5.950 -17.295 1.00 94.62 830 LEU A C 1
ATOM 6447 O O . LEU A 1 830 ? 34.211 -6.507 -17.837 1.00 94.62 830 LEU A O 1
ATOM 6451 N N . THR A 1 831 ? 33.231 -4.654 -17.003 1.00 94.44 831 THR A N 1
ATOM 6452 C CA . THR A 1 831 ? 34.295 -3.708 -17.346 1.00 94.44 831 THR A CA 1
ATOM 6453 C C . THR A 1 831 ? 34.865 -3.057 -16.089 1.00 94.44 831 THR A C 1
ATOM 6455 O O . THR A 1 831 ? 34.118 -2.566 -15.244 1.00 94.44 831 THR A O 1
ATOM 6458 N N . ILE A 1 832 ? 36.191 -3.039 -15.975 1.00 93.12 832 ILE A N 1
ATOM 6459 C CA . ILE A 1 832 ? 36.964 -2.494 -14.857 1.00 93.12 832 ILE A CA 1
ATOM 6460 C C . ILE A 1 832 ? 37.874 -1.392 -15.405 1.00 93.12 832 ILE A C 1
ATOM 6462 O O . ILE A 1 832 ? 38.829 -1.673 -16.132 1.00 93.12 832 ILE A O 1
ATOM 6466 N N . ALA A 1 833 ? 37.588 -0.142 -15.046 1.00 92.88 833 ALA A N 1
ATOM 6467 C CA . ALA A 1 833 ? 38.438 0.994 -15.387 1.00 92.88 833 ALA A CA 1
ATOM 6468 C C . ALA A 1 833 ? 39.566 1.121 -14.357 1.00 92.88 833 ALA A C 1
ATOM 6470 O O . ALA A 1 833 ? 39.305 1.228 -13.156 1.00 92.88 833 ALA A O 1
ATOM 6471 N N . ILE A 1 834 ? 40.809 1.116 -14.833 1.00 92.25 834 ILE A N 1
ATOM 6472 C CA . ILE A 1 834 ? 42.027 1.090 -14.020 1.00 92.25 834 ILE A CA 1
ATOM 6473 C C . ILE A 1 834 ? 42.885 2.291 -14.392 1.00 92.25 834 ILE A C 1
ATOM 6475 O O . ILE A 1 834 ? 43.031 2.611 -15.573 1.00 92.25 834 ILE A O 1
ATOM 6479 N N . SER A 1 835 ? 43.514 2.898 -13.393 1.00 91.19 835 SER A N 1
ATOM 6480 C CA . SER A 1 835 ? 44.584 3.861 -13.612 1.00 91.19 835 SER A CA 1
ATOM 6481 C C . SER A 1 835 ? 45.792 3.515 -12.776 1.00 91.19 835 SER A C 1
ATOM 6483 O O . SER A 1 835 ? 45.655 3.113 -11.628 1.00 91.19 835 SER A O 1
ATOM 6485 N N . ALA A 1 836 ? 46.977 3.688 -13.335 1.00 88.38 836 ALA A N 1
ATOM 6486 C CA . ALA A 1 836 ? 48.226 3.410 -12.648 1.00 88.38 836 ALA A CA 1
ATOM 6487 C C . ALA A 1 836 ? 49.213 4.546 -12.872 1.00 88.38 836 ALA A C 1
ATOM 6489 O O . ALA A 1 836 ? 49.214 5.183 -13.923 1.00 88.38 836 ALA A O 1
ATOM 6490 N N . TYR A 1 837 ? 50.037 4.812 -11.870 1.00 84.75 837 TYR A N 1
ATOM 6491 C CA . TYR A 1 837 ? 51.114 5.781 -11.942 1.00 84.75 837 TYR A CA 1
ATOM 6492 C C . TYR A 1 837 ? 52.361 5.085 -12.481 1.00 84.75 837 TYR A C 1
ATOM 6494 O O . TYR A 1 837 ? 52.928 4.232 -11.802 1.00 84.75 837 TYR A O 1
ATOM 6502 N N . ILE A 1 838 ? 52.752 5.436 -13.702 1.00 77.06 838 ILE A N 1
ATOM 6503 C CA . ILE A 1 838 ? 53.760 4.725 -14.500 1.00 77.06 838 ILE A CA 1
ATOM 6504 C C . ILE A 1 838 ? 54.909 5.692 -14.787 1.00 77.06 838 ILE A C 1
ATOM 6506 O O . ILE A 1 838 ? 54.687 6.897 -14.965 1.00 77.06 838 ILE A O 1
ATOM 6510 N N . TRP A 1 839 ? 56.144 5.194 -14.809 1.00 68.56 839 TRP A N 1
ATOM 6511 C CA . TRP A 1 839 ? 57.361 5.969 -15.056 1.00 68.56 839 TRP A CA 1
ATOM 6512 C C . TRP A 1 839 ? 57.694 6.095 -16.555 1.00 68.56 839 TRP A C 1
ATOM 6514 O O . TRP A 1 839 ? 58.860 6.150 -16.944 1.00 68.56 839 TRP A O 1
ATOM 6524 N N . ASP A 1 840 ? 56.646 6.250 -17.369 1.00 63.25 840 ASP A N 1
ATOM 6525 C CA . ASP A 1 840 ? 56.669 6.329 -18.832 1.00 63.25 840 ASP A CA 1
ATOM 6526 C C . ASP A 1 840 ? 55.907 7.545 -19.377 1.00 63.25 840 ASP A C 1
ATOM 6528 O O . ASP A 1 840 ? 55.332 8.340 -18.630 1.00 63.25 840 ASP A O 1
ATOM 6532 N N . LEU A 1 841 ? 55.913 7.731 -20.705 1.00 59.84 841 LEU A N 1
ATOM 6533 C CA . LEU A 1 841 ? 55.169 8.827 -21.322 1.00 59.84 841 LEU A CA 1
ATOM 6534 C C . LEU A 1 841 ? 53.666 8.532 -21.350 1.00 59.84 841 LEU A C 1
ATOM 6536 O O . LEU A 1 841 ? 53.217 7.522 -21.885 1.00 59.84 841 LEU A O 1
ATOM 6540 N N . VAL A 1 842 ? 52.875 9.482 -20.851 1.00 55.09 842 VAL A N 1
ATOM 6541 C CA . VAL A 1 842 ? 51.409 9.438 -20.895 1.00 55.09 842 VAL A CA 1
ATOM 6542 C C . VAL A 1 842 ? 50.907 10.515 -21.851 1.00 55.09 842 VAL A C 1
ATOM 6544 O O . VAL A 1 842 ? 51.198 11.701 -21.687 1.00 55.09 842 VAL A O 1
ATOM 6547 N N . ASN A 1 843 ? 50.132 10.131 -22.869 1.00 57.34 843 ASN A N 1
ATOM 6548 C CA . ASN A 1 843 ? 49.571 11.097 -23.815 1.00 57.34 843 ASN A CA 1
ATOM 6549 C C . ASN A 1 843 ? 48.204 11.617 -23.341 1.00 57.34 843 ASN A C 1
ATOM 6551 O O . ASN A 1 843 ? 47.251 10.853 -23.194 1.00 57.34 843 ASN A O 1
ATOM 6555 N N . LYS A 1 844 ? 48.099 12.939 -23.166 1.00 54.53 844 LYS A N 1
ATOM 6556 C CA . LYS A 1 844 ? 46.844 13.668 -22.952 1.00 54.53 844 LYS A CA 1
ATOM 6557 C C . LYS A 1 844 ? 46.565 14.477 -24.219 1.00 54.53 844 LYS A C 1
ATOM 6559 O O . LYS A 1 844 ? 47.327 15.371 -24.568 1.00 54.53 844 LYS A O 1
ATOM 6564 N N . SER A 1 845 ? 45.502 14.121 -24.933 1.00 50.53 845 SER A N 1
ATOM 6565 C CA . SER A 1 845 ? 45.120 14.619 -26.263 1.00 50.53 845 SER A CA 1
ATOM 6566 C C . SER A 1 845 ? 45.463 16.093 -26.590 1.00 50.53 845 SER A C 1
ATOM 6568 O O . SER A 1 845 ? 45.149 16.991 -25.808 1.00 50.53 845 SER A O 1
ATOM 6570 N N . ASN A 1 846 ? 45.935 16.308 -27.833 1.00 45.38 846 ASN A N 1
ATOM 6571 C CA . ASN A 1 846 ? 46.102 17.557 -28.616 1.00 45.38 846 ASN A CA 1
ATOM 6572 C C . ASN A 1 846 ? 47.449 18.318 -28.657 1.00 45.38 846 ASN A C 1
ATOM 6574 O O . ASN A 1 846 ? 47.504 19.376 -29.289 1.00 45.38 846 ASN A O 1
ATOM 6578 N N . THR A 1 847 ? 48.568 17.785 -28.160 1.00 46.19 847 THR A N 1
ATOM 6579 C CA . THR A 1 847 ? 49.905 18.357 -28.454 1.00 46.19 847 THR A CA 1
ATOM 6580 C C . THR A 1 847 ? 50.818 17.369 -29.178 1.00 46.19 847 THR A C 1
ATOM 6582 O O . THR A 1 847 ? 50.890 16.197 -28.831 1.00 46.19 847 THR A O 1
ATOM 6585 N N . TRP A 1 848 ? 51.533 17.843 -30.207 1.00 46.75 848 TRP A N 1
ATOM 6586 C CA . TRP A 1 848 ? 52.383 17.039 -31.111 1.00 46.75 848 TRP A CA 1
ATOM 6587 C C . TRP A 1 848 ? 53.676 16.500 -30.455 1.00 46.75 848 TRP A C 1
ATOM 6589 O O . TRP A 1 848 ? 54.523 15.932 -31.138 1.00 46.75 848 TRP A O 1
ATOM 6599 N N . LEU A 1 849 ? 53.844 16.688 -29.141 1.00 49.94 849 LEU A N 1
ATOM 6600 C CA . LEU A 1 849 ? 54.995 16.250 -28.353 1.00 49.94 849 LEU A CA 1
ATOM 6601 C C . LEU A 1 849 ? 54.506 15.701 -26.998 1.00 49.94 849 LEU A C 1
ATOM 6603 O O . LEU A 1 849 ? 53.785 16.423 -26.304 1.00 49.94 849 LEU A O 1
ATOM 6607 N N . PRO A 1 850 ? 54.869 14.463 -26.618 1.00 51.84 850 PRO A N 1
ATOM 6608 C CA . PRO A 1 850 ? 54.611 13.938 -25.278 1.00 51.84 850 PRO A CA 1
ATOM 6609 C C . PRO A 1 850 ? 55.522 14.625 -24.232 1.00 51.84 850 PRO A C 1
ATOM 6611 O O . PRO A 1 850 ? 56.575 15.164 -24.588 1.00 51.84 850 PRO A O 1
ATOM 6614 N N . SER A 1 851 ? 55.102 14.669 -22.958 1.00 47.22 851 SER A N 1
ATOM 6615 C CA . SER A 1 851 ? 55.884 15.267 -21.858 1.00 47.22 851 SER A CA 1
ATOM 6616 C C . SER A 1 851 ? 57.225 14.535 -21.684 1.00 47.22 851 SER A C 1
ATOM 6618 O O . SER A 1 851 ? 57.357 13.372 -22.033 1.00 47.22 851 SER A O 1
ATOM 6620 N N . ILE A 1 852 ? 58.282 15.210 -21.230 1.00 53.25 852 ILE A N 1
ATOM 6621 C CA . ILE A 1 852 ? 59.605 14.585 -21.038 1.00 53.25 852 ILE A CA 1
ATOM 6622 C C . ILE A 1 852 ? 59.578 13.764 -19.739 1.00 53.25 852 ILE A C 1
ATOM 6624 O O . ILE A 1 852 ? 59.236 14.345 -18.719 1.00 53.25 852 ILE A O 1
ATOM 6628 N N . LYS A 1 853 ? 59.979 12.477 -19.788 1.00 54.22 853 LYS A N 1
ATOM 6629 C CA . LYS A 1 853 ? 60.145 11.491 -18.684 1.00 54.22 853 LYS A CA 1
ATOM 6630 C C . LYS A 1 853 ? 59.853 12.017 -17.264 1.00 54.22 853 LYS A C 1
ATOM 6632 O O . LYS A 1 853 ? 60.768 12.238 -16.469 1.00 54.22 853 LYS A O 1
ATOM 6637 N N . THR A 1 854 ? 58.576 12.182 -16.942 1.00 59.28 854 THR A N 1
ATOM 6638 C CA . THR A 1 854 ? 58.077 12.382 -15.579 1.00 59.28 854 THR A CA 1
ATOM 6639 C C . THR A 1 854 ? 56.944 11.400 -15.362 1.00 59.28 854 THR A C 1
ATOM 6641 O O . THR A 1 854 ? 56.097 11.273 -16.237 1.00 59.28 854 THR A O 1
ATOM 6644 N N . ALA A 1 855 ? 56.936 10.722 -14.218 1.00 64.62 855 ALA A N 1
ATOM 6645 C CA . ALA A 1 855 ? 55.900 9.753 -13.889 1.00 64.62 855 ALA A CA 1
ATOM 6646 C C . ALA A 1 855 ? 54.499 10.383 -13.922 1.00 64.62 855 ALA A C 1
ATOM 6648 O O . ALA A 1 855 ? 54.306 11.480 -13.389 1.00 64.62 855 ALA A O 1
ATOM 6649 N N . GLU A 1 856 ? 53.532 9.696 -14.527 1.00 76.06 856 GLU A N 1
ATOM 6650 C CA . GLU A 1 856 ? 52.165 10.187 -14.717 1.00 76.06 856 GLU A CA 1
ATOM 6651 C C . GLU A 1 856 ? 51.131 9.044 -14.652 1.00 76.06 856 GLU A C 1
ATOM 6653 O O . GLU A 1 856 ? 51.468 7.865 -14.697 1.00 76.06 856 GLU A O 1
ATOM 6658 N N . TRP A 1 857 ? 49.847 9.399 -14.523 1.00 84.81 857 TRP A N 1
ATOM 6659 C CA . TRP A 1 857 ? 48.734 8.442 -14.481 1.00 84.81 857 TRP A CA 1
ATOM 6660 C C . TRP A 1 857 ? 48.328 7.965 -15.882 1.00 84.81 857 TRP A C 1
ATOM 6662 O O . TRP A 1 857 ? 47.799 8.760 -16.660 1.00 84.81 857 TRP A O 1
ATOM 6672 N N . GLY A 1 858 ? 48.523 6.679 -16.174 1.00 85.12 858 GLY A N 1
ATOM 6673 C CA . GLY A 1 858 ? 48.029 5.986 -17.364 1.00 85.12 858 GLY A CA 1
ATOM 6674 C C . GLY A 1 858 ? 46.706 5.257 -17.108 1.00 85.12 858 GLY A C 1
ATOM 6675 O O . GLY A 1 858 ? 46.502 4.700 -16.033 1.00 85.12 858 GLY A O 1
ATOM 6676 N N . ASP A 1 859 ? 45.816 5.248 -18.100 1.00 90.69 859 ASP A N 1
ATOM 6677 C CA . ASP A 1 859 ? 44.471 4.672 -18.038 1.00 90.69 859 ASP A CA 1
ATOM 6678 C C . ASP A 1 859 ? 44.384 3.378 -18.862 1.00 90.69 859 ASP A C 1
ATOM 6680 O O . ASP A 1 859 ? 44.929 3.271 -19.968 1.00 90.69 859 ASP A O 1
ATOM 6684 N N . MET A 1 860 ? 43.643 2.403 -18.338 1.00 92.69 860 MET A N 1
ATOM 6685 C CA . MET A 1 860 ? 43.330 1.127 -18.978 1.00 92.69 860 MET A CA 1
ATOM 6686 C C . MET A 1 860 ? 41.912 0.677 -18.648 1.00 92.69 860 MET A C 1
ATOM 6688 O O . MET A 1 860 ? 41.288 1.114 -17.680 1.00 92.69 860 MET A O 1
ATOM 6692 N N . GLU A 1 861 ? 41.432 -0.271 -19.439 1.00 95.81 861 GLU A N 1
ATOM 6693 C CA . GLU A 1 861 ? 40.160 -0.939 -19.206 1.00 95.81 861 GLU A CA 1
ATOM 6694 C C . GLU A 1 861 ? 40.340 -2.454 -19.352 1.00 95.81 861 GLU A C 1
ATOM 6696 O O . GLU A 1 861 ? 40.711 -2.944 -20.420 1.00 95.81 861 GLU A O 1
ATOM 6701 N N . LEU A 1 862 ? 40.100 -3.194 -18.267 1.00 95.44 862 LEU A N 1
ATOM 6702 C CA . LEU A 1 862 ? 40.038 -4.656 -18.264 1.00 95.44 862 LEU A CA 1
ATOM 6703 C C . LEU A 1 862 ? 38.574 -5.073 -18.382 1.00 95.44 862 LEU A C 1
ATOM 6705 O O . LEU A 1 862 ? 37.750 -4.651 -17.574 1.00 95.44 862 LEU A O 1
ATOM 6709 N N . SER A 1 863 ? 38.245 -5.925 -19.344 1.00 95.88 863 SER A N 1
ATOM 6710 C CA . SER A 1 863 ? 36.886 -6.442 -19.505 1.00 95.88 863 SER A CA 1
ATOM 6711 C C . SER A 1 863 ? 36.859 -7.944 -19.749 1.00 95.88 863 SER A C 1
ATOM 6713 O O . SER A 1 863 ? 37.822 -8.518 -20.253 1.00 95.88 863 SER A O 1
ATOM 6715 N N . PHE A 1 864 ? 35.765 -8.597 -19.371 1.00 95.88 864 PHE A N 1
ATOM 6716 C CA . PHE A 1 864 ? 35.492 -10.001 -19.678 1.00 95.88 864 PHE A CA 1
ATOM 6717 C C . PHE A 1 864 ? 33.988 -10.255 -19.698 1.00 95.88 864 PHE A C 1
ATOM 6719 O O . PHE A 1 864 ? 33.205 -9.554 -19.058 1.00 95.88 864 PHE A O 1
ATOM 6726 N N . ASP A 1 865 ? 33.581 -11.284 -20.426 1.00 96.12 865 ASP A N 1
ATOM 6727 C CA . ASP A 1 865 ? 32.195 -11.708 -20.490 1.00 96.12 865 ASP A CA 1
ATOM 6728 C C . ASP A 1 865 ? 31.841 -12.597 -19.294 1.00 96.12 865 ASP A C 1
ATOM 6730 O O . ASP A 1 865 ? 32.584 -13.519 -18.957 1.00 96.12 865 ASP A O 1
ATOM 6734 N N . VAL A 1 866 ? 30.672 -12.363 -18.706 1.00 96.75 866 VAL A N 1
ATOM 6735 C CA . VAL A 1 866 ? 30.057 -13.178 -17.658 1.00 96.75 866 VAL A CA 1
ATOM 6736 C C . VAL A 1 866 ? 28.702 -13.667 -18.168 1.00 96.75 866 VAL A C 1
ATOM 6738 O O . VAL A 1 866 ? 27.883 -12.881 -18.641 1.00 96.75 866 VAL A O 1
ATOM 6741 N N . GLU A 1 867 ? 28.469 -14.971 -18.104 1.00 97.19 867 GLU A N 1
ATOM 6742 C CA . GLU A 1 867 ? 27.272 -15.631 -18.626 1.00 97.19 867 GLU A CA 1
ATOM 6743 C C . GLU A 1 867 ? 26.659 -16.537 -17.556 1.00 97.19 867 GLU A C 1
ATOM 6745 O O . GLU A 1 867 ? 27.360 -17.357 -16.962 1.00 97.19 867 GLU A O 1
ATOM 6750 N N . TRP A 1 868 ? 25.355 -16.403 -17.309 1.00 96.44 868 TRP A N 1
ATOM 6751 C CA . TRP A 1 868 ? 24.619 -17.232 -16.350 1.00 96.44 868 TRP A CA 1
ATOM 6752 C C . TRP A 1 868 ? 23.738 -18.227 -17.109 1.00 96.44 868 TRP A C 1
ATOM 6754 O O . TRP A 1 868 ? 22.698 -17.846 -17.633 1.00 96.44 868 TRP A O 1
ATOM 6764 N N . LYS A 1 869 ? 24.180 -19.483 -17.212 1.00 90.38 869 LYS A N 1
ATOM 6765 C CA . LYS A 1 869 ? 23.582 -20.552 -18.029 1.00 90.38 869 LYS A CA 1
ATOM 6766 C C . LYS A 1 869 ? 22.623 -21.428 -17.240 1.00 90.38 869 LYS A C 1
ATOM 6768 O O . LYS A 1 869 ? 23.047 -21.951 -16.181 1.00 90.38 869 LYS A O 1
#